Protein AF-0000000078978760 (afdb_homodimer)

Nearest PDB structures (foldseek):
  3a2k-assembly2_B  TM=8.590E-01  e=2.317E-19  Geobacillus kaustophilus
  1ni5-assembly1_A-2  TM=7.338E-01  e=2.983E-16  Escherichia coli
  5ahw-assembly1_B  TM=5.688E-01  e=5.881E-02  Mycolicibacterium smegmatis MC2 155
  4p2b-assembly1_A  TM=4.557E-01  e=3.732E-01  Toxoplasma gondii
  4yds-assembly1_A  TM=3.926E-01  e=1.482E-01  Sulfolobus acidocaldarius DSM 639

Foldseek 3Di:
DCDPVLVVLVVLCVVVVLDAAQAEEEQEAAQALLSLLVVVSCLVCCVVRVYQYAYEYEQAVPDPCSVVSLVNVCCCACPVRNHHYHYDYDDPPQQPDPVSVVLVVLVVQVVVCVVPPGQEYEYRDALANLVLLLVVCVVVPHDLVNNLPDDQKDWSDWDQVVPVVVDDDDPPCPDNDPGGTYMYGYSRHQPDPVRSNVSCVVVVPDGDDPPVPPPPDVSSSCCNPPVVVCCCVPPNVCVSNVVSVVSVVSVVVVVVLVVVLVVLLVVFWDDDPDPDDDDPPDPPDDPPVQKIKGQLVSLVPDPPSSNLSSVLVRQCSALVHSVWFDPVNSVQLVVCSPPDAQDKGDQGTNQWIWGHHPRIIMIHRDDDPPPPPPPPPPPVVPPVVPPPPPPVPDPPPPPDDDDDDDDDD/DCDPVLVVLVVLCVVVVLDAAQAEEEQEAAQALLSLLVVVSCLVCCVVRVYQYAYEYEQAVPDPCSVVSLVNVCCCACVVRNHHYHYDYDDPPQQVDPVSSVLVVLVVQVVVCVVVPGQEYEYRDALLNLVLLLVVCVVVPHDLVNNLPDDQKDWSDWDDVVPVVVDDDDPPCPDNDPGGTYMYGYSRHQPDPVRSNVSCVVVVPDGDDPPVPPPPPVSSCCCNPPVVVCCCVPPNVCVSNVVSVVSVVSVVVVVVLVVVLVVLLVVFWDPDPDPDDDDPPDDDDDPPQQKIKGQLVSLVPDPPSSNLSSVLVRQCSALVHSVWFDPVNSVQLVVCSPPDAQDKGDQGTNQWIWGHHPRIIMIHHDDPPPPPPPPPPVPVVVVVVPVPPPPVPDDPPDPPPPDPDDDDD

Organism: NCBI:txid3068

Solvent-accessible surface area (backbone atoms only — not comparable to full-atom values): 46308 Å² total; per-residue (Å²): 134,87,50,73,64,54,54,52,48,51,51,50,36,66,75,64,61,76,62,67,70,58,36,30,38,31,35,42,37,76,29,30,60,43,20,45,35,47,53,51,53,49,58,71,43,24,82,79,42,50,48,45,65,33,37,36,30,74,35,68,58,84,46,91,61,35,61,59,45,53,50,49,43,45,45,49,31,42,71,71,63,67,28,58,64,47,77,46,70,47,59,89,80,70,53,82,42,73,66,47,40,50,53,49,47,54,51,49,52,46,51,52,26,63,74,71,66,32,46,32,37,35,40,38,47,25,11,44,54,36,42,50,49,22,50,52,29,45,49,71,41,37,43,70,79,56,33,66,42,79,64,58,61,44,80,67,48,73,51,50,71,84,50,71,82,75,58,73,82,82,82,70,76,62,62,95,56,64,73,44,61,33,34,36,34,32,82,36,38,80,35,41,60,69,55,35,47,49,51,31,59,75,68,65,54,85,58,49,77,70,72,74,56,72,66,84,45,64,59,56,42,44,40,63,70,47,49,49,54,49,43,27,76,65,66,23,81,58,37,40,56,29,45,38,53,28,48,55,54,45,44,36,42,49,52,51,50,50,53,52,36,54,56,49,37,67,70,28,46,50,84,63,83,68,81,68,91,78,86,74,62,86,62,82,77,76,81,62,86,37,57,32,35,31,35,36,78,58,46,68,69,42,56,67,40,54,37,47,50,36,49,42,53,40,45,19,61,18,56,79,42,56,94,49,69,43,71,66,39,42,52,47,52,58,63,46,72,81,47,60,80,71,38,64,45,70,80,29,62,93,60,21,38,37,32,28,51,90,64,22,42,35,32,32,49,74,72,77,73,78,70,69,80,64,79,60,71,66,64,64,59,59,63,62,62,68,77,62,66,85,66,81,79,64,89,66,80,65,89,76,82,83,66,94,69,85,80,88,128,135,88,48,73,62,55,54,50,47,51,50,50,36,66,74,63,61,76,62,66,70,59,35,31,38,31,36,43,37,77,28,31,60,43,20,43,35,45,53,52,52,49,59,72,43,23,80,80,41,50,49,45,65,32,37,36,32,76,35,68,58,82,47,92,61,36,61,58,45,52,50,50,42,43,43,50,32,42,70,72,63,69,27,59,65,47,78,44,69,48,59,88,79,70,54,83,41,73,66,46,39,49,54,50,47,53,49,50,52,47,50,52,27,63,76,69,65,32,45,32,37,37,41,39,48,24,10,42,52,35,43,49,49,22,49,54,29,47,50,71,41,38,44,70,78,57,33,67,42,79,63,58,61,44,80,68,47,73,50,52,72,84,50,68,81,76,58,73,81,82,83,69,76,64,62,95,56,63,73,44,61,33,34,36,34,30,82,37,37,81,35,40,60,67,56,34,47,50,50,30,59,75,67,66,54,85,59,49,78,68,75,76,56,62,66,84,46,62,58,58,34,44,39,64,71,48,50,48,54,50,44,26,74,65,67,22,82,60,37,42,57,30,46,40,53,27,48,56,52,45,44,36,43,49,52,52,50,50,53,52,37,53,57,50,37,67,70,29,48,48,87,63,84,68,81,77,93,76,89,74,63,84,63,82,72,78,80,61,90,36,59,33,36,31,35,37,76,56,46,68,70,42,56,70,40,54,39,48,51,36,50,42,53,41,45,18,62,18,57,80,42,56,94,50,67,42,73,67,40,44,52,46,55,58,64,45,71,80,47,59,82,71,37,65,45,71,80,28,63,92,58,22,38,38,32,27,51,92,64,21,42,36,32,31,48,76,72,76,73,78,70,72,82,63,82,62,66,68,67,63,58,61,64,59,62,69,76,62,64,85,69,81,82,66,91,69,80,79,74,80,71,82,70,77,78,70,84,83,126

Secondary structure (DSSP, 8-state):
---HHHHHHHHHHHHHT-S-TT-EEEEE--SSHHHHHHHHHHHHHHHHHT-EEEEEEEE---STTHHHHHHHHHIIIIIIS---EEEEEPPTTS--SHHHHHHHHHHHHHHHHHHHT-SEEE----HHHHHHHHHHHHHHT--HHHH--S-SEEEEEEE-TT-GGG--S------S---EEEEEE-GGGGS-HHHHHHHHHHTT-------S---S-HHHHHIIIIIHHHHHHHT-TTHHHHHHHHHHHHHHHHHHHHHHHHHHHHHHEE------SS--SSS--S--TT-EEEEHHHHHHS-HHHHHHHHHHHHHHHSS-GGG--HHHHHHHHHTTTSPTT-BPPPPGGG-EEEEETTEEEEE----------S-HHHHHHHTTGGG---------------------/---HHHHHHHHHHHHHT-S-TT-EEEEE--SSHHHHHHHHHHHHHHHHHT-EEEEEEEE---STTHHHHHHHHHIIIIIIS---EEEEEPPTTS--SHHHHHHHHHHHHHHHHHHHT-SEEE----HHHHHHHHHHHHHHT--HHHH--S-SEEEEEEE-TT-GGG--S------S---EEEEEE-GGGGS-HHHHHHHHHHTT-------S-S-S-HHHHHIIIIIHHHHHHHT-TTHHHHHHHHHHHHHHHHHHHHHHHHHHHHHHEE------SS--SSS-SS--TT-EEEEHHHHHHS-HHHHHHHHHHHHHHHSS-GGG--HHHHHHHHTTTTSPTT-BPPPPGGG-EEEEETTEEEEE----------S-TTTHHHHTTGGG---------------------

pLDDT: mean 76.77, std 24.23, range [17.23, 98.06]

Structure (mmCIF, N/CA/C/O backbone):
data_AF-0000000078978760-model_v1
#
loop_
_entity.id
_entity.type
_entity.pdbx_description
1 polymer 'tRNA(Ile)-lysidine synthetase'
#
loop_
_atom_site.group_PDB
_atom_site.id
_atom_site.type_symbol
_atom_site.label_atom_id
_atom_site.label_alt_id
_atom_site.label_comp_id
_atom_site.label_asym_id
_atom_site.label_entity_id
_atom_site.label_seq_id
_atom_site.pdbx_PDB_ins_code
_atom_site.Cartn_x
_atom_site.Cartn_y
_atom_site.Cartn_z
_atom_site.occupancy
_atom_site.B_iso_or_equiv
_atom_site.auth_seq_id
_atom_site.auth_comp_id
_atom_site.auth_asym_id
_atom_site.auth_atom_id
_atom_site.pdbx_PDB_model_num
ATOM 1 N N . LEU A 1 1 ? 24.781 -21.438 -21.797 1 73.5 1 LEU A N 1
ATOM 2 C CA . LEU A 1 1 ? 25.156 -20.078 -21.391 1 73.5 1 LEU A CA 1
ATOM 3 C C . LEU A 1 1 ? 24.469 -19.703 -20.078 1 73.5 1 LEU A C 1
ATOM 5 O O . LEU A 1 1 ? 23.266 -19.891 -19.922 1 73.5 1 LEU A O 1
ATOM 9 N N . TRP A 1 2 ? 25.234 -19.531 -19.172 1 83.44 2 TRP A N 1
ATOM 10 C CA . TRP A 1 2 ? 24.766 -19.156 -17.844 1 83.44 2 TRP A CA 1
ATOM 11 C C . TRP A 1 2 ? 24.688 -17.625 -17.703 1 83.44 2 TRP A C 1
ATOM 13 O O . TRP A 1 2 ? 25.719 -16.953 -17.688 1 83.44 2 TRP A O 1
ATOM 23 N N . THR A 1 3 ? 23.453 -17.188 -17.797 1 88.56 3 THR A N 1
ATOM 24 C CA . THR A 1 3 ? 23.219 -15.75 -17.812 1 88.56 3 THR A CA 1
ATOM 25 C C . THR A 1 3 ? 22.969 -15.227 -16.391 1 88.56 3 THR A C 1
ATOM 27 O O . THR A 1 3 ? 22.891 -16.016 -15.453 1 88.56 3 THR A O 1
ATOM 30 N N . SER A 1 4 ? 22.906 -13.898 -16.281 1 90.56 4 SER A N 1
ATOM 31 C CA . SER A 1 4 ? 22.609 -13.258 -15.008 1 90.56 4 SER A CA 1
ATOM 32 C C . SER A 1 4 ? 21.25 -13.672 -14.469 1 90.56 4 SER A C 1
ATOM 34 O O . SER A 1 4 ? 21.047 -13.758 -13.258 1 90.56 4 SER A O 1
ATOM 36 N N . LEU A 1 5 ? 20.375 -13.938 -15.406 1 92.88 5 LEU A N 1
ATOM 37 C CA . LEU A 1 5 ? 19.047 -14.359 -14.984 1 92.88 5 LEU A CA 1
ATOM 38 C C . LEU A 1 5 ? 19.094 -15.727 -14.32 1 92.88 5 LEU A C 1
ATOM 40 O O . LEU A 1 5 ? 18.406 -15.961 -13.32 1 92.88 5 LEU A O 1
ATOM 44 N N . HIS A 1 6 ? 19.906 -16.656 -14.797 1 94.06 6 HIS A N 1
ATOM 45 C CA . HIS A 1 6 ? 20.062 -17.969 -14.188 1 94.06 6 HIS A CA 1
ATOM 46 C C . HIS A 1 6 ? 20.547 -17.859 -12.742 1 94.06 6 HIS A C 1
ATOM 48 O O . HIS A 1 6 ? 20 -18.516 -11.852 1 94.06 6 HIS A O 1
ATOM 54 N N . VAL A 1 7 ? 21.453 -16.969 -12.586 1 91.75 7 VAL A N 1
ATOM 55 C CA . VAL A 1 7 ? 22.062 -16.797 -11.273 1 91.75 7 VAL A CA 1
ATOM 56 C C . VAL A 1 7 ? 21.031 -16.234 -10.289 1 91.75 7 VAL A C 1
ATOM 58 O O . VAL A 1 7 ? 20.844 -16.781 -9.195 1 91.75 7 VAL A O 1
ATOM 61 N N . LYS A 1 8 ? 20.406 -15.242 -10.734 1 91.44 8 LYS A N 1
ATOM 62 C CA . LYS A 1 8 ? 19.422 -14.594 -9.875 1 91.44 8 LYS A CA 1
ATOM 63 C C . LYS A 1 8 ? 18.25 -15.523 -9.586 1 91.44 8 LYS A C 1
ATOM 65 O O . LYS A 1 8 ? 17.734 -15.562 -8.461 1 91.44 8 LYS A O 1
ATOM 70 N N . LEU A 1 9 ? 17.797 -16.219 -10.602 1 93.56 9 LEU A N 1
ATOM 71 C CA . LEU A 1 9 ? 16.703 -17.156 -10.414 1 93.56 9 LEU A CA 1
ATOM 72 C C . LEU A 1 9 ? 17.094 -18.281 -9.453 1 93.56 9 LEU A C 1
ATOM 74 O O . LEU A 1 9 ? 16.297 -18.656 -8.594 1 93.56 9 LEU A O 1
ATOM 78 N N . GLN A 1 10 ? 18.25 -18.781 -9.602 1 91.44 10 GLN A N 1
ATOM 79 C CA . GLN A 1 10 ? 18.766 -19.812 -8.711 1 91.44 10 GLN A CA 1
ATOM 80 C C . GLN A 1 10 ? 18.797 -19.328 -7.262 1 91.44 10 GLN A C 1
ATOM 82 O O . GLN A 1 10 ? 18.391 -20.047 -6.352 1 91.44 10 GLN A O 1
ATOM 87 N N . GLN A 1 11 ? 19.266 -18.141 -7.082 1 86.56 11 GLN A N 1
ATOM 88 C CA . GLN A 1 11 ? 19.328 -17.547 -5.75 1 86.56 11 GLN A CA 1
ATOM 89 C C . GLN A 1 11 ? 17.938 -17.359 -5.164 1 86.56 11 GLN A C 1
ATOM 91 O O . GLN A 1 11 ? 17.703 -17.656 -3.99 1 86.56 11 GLN A O 1
ATOM 96 N N . SER A 1 12 ? 17.094 -16.859 -5.996 1 86.88 12 SER A N 1
ATOM 97 C CA . SER A 1 12 ? 15.719 -16.625 -5.559 1 86.88 12 SER A CA 1
ATOM 98 C C . SER A 1 12 ? 15.031 -17.922 -5.16 1 86.88 12 SER A C 1
ATOM 100 O O . SER A 1 12 ? 14.352 -17.984 -4.133 1 86.88 12 SER A O 1
ATOM 102 N N . LEU A 1 13 ? 15.211 -19 -5.941 1 88.62 13 LEU A N 1
ATOM 103 C CA . LEU A 1 13 ? 14.594 -20.281 -5.672 1 88.62 13 LEU A CA 1
ATOM 104 C C . LEU A 1 13 ? 15.156 -20.906 -4.398 1 88.62 13 LEU A C 1
ATOM 106 O O . LEU A 1 13 ? 14.422 -21.516 -3.617 1 88.62 13 LEU A O 1
ATOM 110 N N . THR A 1 14 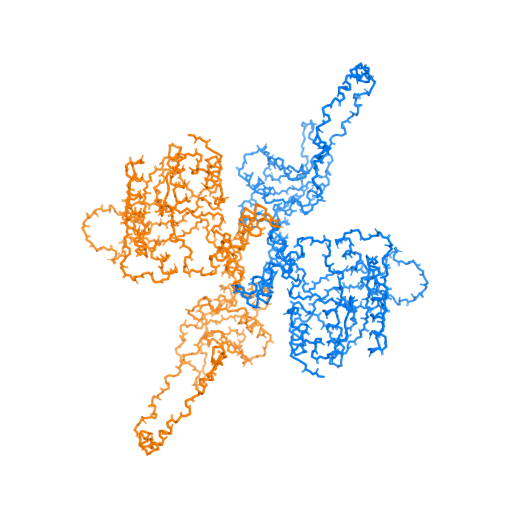? 16.406 -20.703 -4.188 1 83 14 THR A N 1
ATOM 111 C CA . THR A 1 14 ? 17.078 -21.266 -3.018 1 83 14 THR A CA 1
ATOM 112 C C . THR A 1 14 ? 16.625 -20.547 -1.746 1 83 14 THR A C 1
ATOM 114 O O . THR A 1 14 ? 16.375 -21.203 -0.726 1 83 14 THR A O 1
ATOM 117 N N . SER A 1 15 ? 16.484 -19.281 -1.806 1 75.94 15 SER A N 1
ATOM 118 C CA . SER A 1 15 ? 16.156 -18.484 -0.623 1 75.94 15 SER A CA 1
ATOM 119 C C . SER A 1 15 ? 14.664 -18.578 -0.293 1 75.94 15 SER A C 1
ATOM 121 O O . SER A 1 15 ? 14.281 -18.5 0.874 1 75.94 15 SER A O 1
ATOM 123 N N . SER A 1 16 ? 13.797 -18.703 -1.236 1 76.56 16 SER A N 1
ATOM 124 C CA . SER A 1 16 ? 12.352 -18.625 -1.013 1 76.56 16 SER A CA 1
ATOM 125 C C . SER A 1 16 ? 11.75 -20.016 -0.832 1 76.56 16 SER A C 1
ATOM 127 O O . SER A 1 16 ? 10.617 -20.156 -0.371 1 76.56 16 SER A O 1
ATOM 129 N N . ASN A 1 17 ? 12.391 -21.047 -1.153 1 79.94 17 ASN A N 1
ATOM 130 C CA . ASN A 1 17 ? 11.867 -22.406 -1.136 1 79.94 17 ASN A CA 1
ATOM 131 C C . ASN A 1 17 ? 10.578 -22.531 -1.949 1 79.94 17 ASN A C 1
ATOM 133 O O . ASN A 1 17 ? 9.641 -23.203 -1.537 1 79.94 17 ASN A O 1
ATOM 137 N N . LEU A 1 18 ? 10.508 -21.812 -2.998 1 86.06 18 LEU A N 1
ATOM 138 C CA . LEU A 1 18 ? 9.336 -21.797 -3.865 1 86.06 18 LEU A CA 1
ATOM 139 C C . LEU A 1 18 ? 9.188 -23.141 -4.59 1 86.06 18 LEU A C 1
ATOM 141 O O . LEU A 1 18 ? 8.07 -23.625 -4.773 1 86.06 18 LEU A O 1
ATOM 145 N N . LEU A 1 19 ? 10.312 -23.672 -5.078 1 90.94 19 LEU A N 1
ATOM 146 C CA . LEU A 1 19 ? 10.375 -24.984 -5.734 1 90.94 19 LEU A CA 1
ATOM 147 C C . LEU A 1 19 ? 11.375 -25.891 -5.039 1 90.94 19 LEU A C 1
ATOM 149 O O . LEU A 1 19 ? 12.555 -25.547 -4.914 1 90.94 19 LEU A O 1
ATOM 153 N N . GLY A 1 20 ? 10.883 -26.984 -4.645 1 88.69 20 GLY A N 1
ATOM 154 C CA . GLY A 1 20 ? 11.75 -27.953 -3.992 1 88.69 20 GLY A CA 1
ATOM 155 C C . GLY A 1 20 ? 12.523 -28.812 -4.973 1 88.69 20 GLY A C 1
ATOM 156 O O . GLY A 1 20 ? 12.25 -28.797 -6.172 1 88.69 20 GLY A O 1
ATOM 157 N N . ALA A 1 21 ? 13.484 -29.594 -4.418 1 89.44 21 ALA A N 1
ATOM 158 C CA . ALA A 1 21 ? 14.25 -30.531 -5.23 1 89.44 21 ALA A CA 1
ATOM 159 C C . ALA A 1 21 ? 13.391 -31.719 -5.664 1 89.44 21 ALA A C 1
ATOM 161 O O . ALA A 1 21 ? 12.523 -32.156 -4.918 1 89.44 21 ALA A O 1
ATOM 162 N N . ALA A 1 22 ? 13.609 -32.188 -6.801 1 87.44 22 ALA A N 1
ATOM 163 C CA . ALA A 1 22 ? 13.016 -33.406 -7.355 1 87.44 22 ALA A CA 1
ATOM 164 C C . ALA A 1 22 ? 11.5 -33.312 -7.414 1 87.44 22 ALA A C 1
ATOM 166 O O . ALA A 1 22 ? 10.789 -34.312 -7.316 1 87.44 22 ALA A O 1
ATOM 167 N N . GLU A 1 23 ? 11.031 -32.094 -7.488 1 92.06 23 GLU A N 1
ATOM 168 C CA . GLU A 1 23 ? 9.586 -31.906 -7.625 1 92.06 23 GLU A CA 1
ATOM 169 C C . GLU A 1 23 ? 9.141 -32.062 -9.07 1 92.06 23 GLU A C 1
ATOM 171 O O . GLU A 1 23 ? 9.945 -31.938 -10 1 92.06 23 GLU A O 1
ATOM 176 N N . SER A 1 24 ? 7.906 -32.469 -9.211 1 95.56 24 SER A N 1
ATOM 177 C CA . SER A 1 24 ? 7.285 -32.469 -10.531 1 95.56 24 SER A CA 1
ATOM 178 C C . SER A 1 24 ? 6.648 -31.141 -10.852 1 95.56 24 SER A C 1
ATOM 180 O O . SER A 1 24 ? 5.648 -30.75 -10.242 1 95.56 24 SER A O 1
ATOM 182 N N . VAL A 1 25 ? 7.203 -30.516 -11.852 1 97.25 25 VAL A N 1
ATOM 183 C CA . VAL A 1 25 ? 6.852 -29.125 -12.117 1 97.25 25 VAL A CA 1
ATOM 184 C C . VAL A 1 25 ? 6.164 -29.016 -13.477 1 97.25 25 VAL A C 1
ATOM 186 O O . VAL A 1 25 ? 6.734 -29.406 -14.5 1 97.25 25 VAL A O 1
ATOM 189 N N . LEU A 1 26 ? 4.941 -28.547 -13.445 1 97.69 26 LEU A N 1
ATOM 190 C CA . LEU A 1 26 ? 4.195 -28.266 -14.664 1 97.69 26 LEU A CA 1
ATOM 191 C C . LEU A 1 26 ? 4.328 -26.781 -15.047 1 97.69 26 LEU A C 1
ATOM 193 O O . LEU A 1 26 ? 3.898 -25.906 -14.297 1 97.69 26 LEU A O 1
ATOM 197 N N . VAL A 1 27 ? 4.902 -26.516 -16.203 1 98.06 27 VAL A N 1
ATOM 198 C CA . VAL A 1 27 ? 5.168 -25.141 -16.625 1 98.06 27 VAL A CA 1
ATOM 199 C C . VAL A 1 27 ? 4.066 -24.672 -17.578 1 98.06 27 VAL A C 1
ATOM 201 O O . VAL A 1 27 ? 3.838 -25.281 -18.625 1 98.06 27 VAL A O 1
ATOM 204 N N . ALA A 1 28 ? 3.387 -23.609 -17.172 1 97.31 28 ALA A N 1
ATOM 205 C CA . ALA A 1 28 ? 2.408 -23 -18.078 1 97.31 28 ALA A CA 1
ATOM 206 C C . ALA A 1 28 ? 3.092 -22.109 -19.109 1 97.31 28 ALA A C 1
ATOM 208 O O . ALA A 1 28 ? 3.73 -21.109 -18.75 1 97.31 28 ALA A O 1
ATOM 209 N N . VAL A 1 29 ? 2.896 -22.484 -20.359 1 95.75 29 VAL A N 1
ATOM 210 C CA . VAL A 1 29 ? 3.582 -21.766 -21.438 1 95.75 29 VAL A CA 1
ATOM 211 C C . VAL A 1 29 ? 2.559 -21.203 -22.422 1 95.75 29 VAL A C 1
ATOM 213 O O . VAL A 1 29 ? 1.833 -21.953 -23.062 1 95.75 29 VAL A O 1
ATOM 216 N N . SER A 1 30 ? 2.521 -19.922 -22.484 1 90.94 30 SER A N 1
ATOM 217 C CA . SER A 1 30 ? 1.637 -19.281 -23.438 1 90.94 30 SER A CA 1
ATOM 218 C C . SER A 1 30 ? 2.291 -19.188 -24.812 1 90.94 30 SER A C 1
ATOM 220 O O . SER A 1 30 ? 1.606 -19 -25.828 1 90.94 30 SER A O 1
ATOM 222 N N . GLY A 1 31 ? 3.584 -19.297 -24.859 1 90.62 31 GLY A N 1
ATOM 223 C CA . GLY A 1 31 ? 4.332 -19.109 -26.094 1 90.62 31 GLY A CA 1
ATOM 224 C C . GLY A 1 31 ? 4.977 -17.734 -26.188 1 90.62 31 GLY A C 1
ATOM 225 O O . GLY A 1 31 ? 5.824 -17.5 -27.047 1 90.62 31 GLY A O 1
ATOM 226 N N . GLY A 1 32 ? 4.633 -16.875 -25.297 1 91.5 32 GLY A N 1
ATOM 227 C CA . GLY A 1 32 ? 5.188 -15.539 -25.281 1 91.5 32 GLY A CA 1
ATOM 228 C C . GLY A 1 32 ? 6.566 -15.469 -24.656 1 91.5 32 GLY A C 1
ATOM 229 O O . GLY A 1 32 ? 7.098 -16.469 -24.188 1 91.5 32 GLY A O 1
ATOM 230 N N . GLN A 1 33 ? 7.109 -14.312 -24.641 1 93 33 GLN A N 1
ATOM 231 C CA . GLN A 1 33 ? 8.477 -14.031 -24.219 1 93 33 GLN A CA 1
ATOM 232 C C . GLN A 1 33 ? 8.727 -14.516 -22.781 1 93 33 GLN A C 1
ATOM 234 O O . GLN A 1 33 ? 9.664 -15.273 -22.531 1 93 33 GLN A O 1
ATOM 239 N N . ASP A 1 34 ? 7.855 -14.234 -21.891 1 94.38 34 ASP A N 1
ATOM 240 C CA . ASP A 1 34 ? 8.078 -14.516 -20.469 1 94.38 34 ASP A CA 1
ATOM 241 C C . ASP A 1 34 ? 7.918 -16 -20.172 1 94.38 34 ASP A C 1
ATOM 243 O O . ASP A 1 34 ? 8.695 -16.578 -19.406 1 94.38 34 ASP A O 1
ATOM 247 N N . SER A 1 35 ? 6.926 -16.625 -20.781 1 95.81 35 SER A N 1
ATOM 248 C CA . SER A 1 35 ? 6.715 -18.047 -20.547 1 95.81 35 SER A CA 1
ATOM 249 C C . SER A 1 35 ? 7.84 -18.891 -21.141 1 95.81 35 SER A C 1
ATOM 251 O O . SER A 1 35 ? 8.266 -19.875 -20.562 1 95.81 35 SER A O 1
ATOM 253 N N . VAL A 1 36 ? 8.32 -18.469 -22.266 1 95.38 36 VAL A N 1
ATOM 254 C CA . VAL A 1 36 ? 9.422 -19.156 -22.922 1 95.38 36 VAL A CA 1
ATOM 255 C C . VAL A 1 36 ? 10.695 -18.984 -22.094 1 95.38 36 VAL A C 1
ATOM 257 O O . VAL A 1 36 ? 11.477 -19.922 -21.938 1 95.38 36 VAL A O 1
ATOM 260 N N . CYS A 1 37 ? 10.883 -17.766 -21.641 1 96.06 37 CYS A N 1
ATOM 261 C CA . CYS A 1 37 ? 12.016 -17.5 -20.75 1 96.06 37 CYS A CA 1
ATOM 262 C C . CYS A 1 37 ? 11.992 -18.438 -19.547 1 96.06 37 CYS A C 1
ATOM 264 O O . CYS A 1 37 ? 13.008 -19.062 -19.219 1 96.06 37 CYS A O 1
ATOM 266 N N . LEU A 1 38 ? 10.883 -18.516 -18.953 1 96.88 38 LEU A N 1
ATOM 267 C CA . LEU A 1 38 ? 10.734 -19.359 -17.766 1 96.88 38 LEU A CA 1
ATOM 268 C C . LEU A 1 38 ? 11.039 -20.812 -18.094 1 96.88 38 LEU A C 1
ATOM 270 O O . LEU A 1 38 ? 11.781 -21.484 -17.375 1 96.88 38 LEU A O 1
ATOM 274 N N . LEU A 1 39 ? 10.445 -21.312 -19.156 1 96.88 39 LEU A N 1
ATOM 275 C CA . LEU A 1 39 ? 10.617 -22.703 -19.547 1 96.88 39 LEU A CA 1
ATOM 276 C C . LEU A 1 39 ? 12.086 -23.047 -19.75 1 96.88 39 LEU A C 1
ATOM 278 O O . LEU A 1 39 ? 12.586 -24.016 -19.188 1 96.88 39 LEU A O 1
ATOM 282 N N . HIS A 1 40 ? 12.781 -22.219 -20.453 1 96.38 40 HIS A N 1
ATOM 283 C CA . HIS A 1 40 ? 14.188 -22.484 -20.734 1 96.38 40 HIS A CA 1
ATOM 284 C C . HIS A 1 40 ? 15.039 -22.375 -19.484 1 96.38 40 HIS A C 1
ATOM 286 O O . HIS A 1 40 ? 15.953 -23.188 -19.281 1 96.38 40 HIS A O 1
ATOM 292 N N . ALA A 1 41 ? 14.758 -21.375 -18.734 1 96.44 41 ALA A N 1
ATOM 293 C CA . ALA A 1 41 ? 15.508 -21.219 -17.5 1 96.44 41 ALA A CA 1
ATOM 294 C C . ALA A 1 41 ? 15.367 -22.438 -16.594 1 96.44 41 ALA A C 1
ATOM 296 O O . ALA A 1 41 ? 16.344 -22.891 -16 1 96.44 41 ALA A O 1
ATOM 297 N N . LEU A 1 42 ? 14.156 -22.984 -16.516 1 96.38 42 LEU A N 1
ATOM 298 C CA . LEU A 1 42 ? 13.914 -24.141 -15.672 1 96.38 42 LEU A CA 1
ATOM 299 C C . LEU A 1 42 ? 14.602 -25.391 -16.234 1 96.38 42 LEU A C 1
ATOM 301 O O . LEU A 1 42 ? 15.125 -26.219 -15.484 1 96.38 42 LEU A O 1
ATOM 305 N N . VAL A 1 43 ? 14.555 -25.5 -17.5 1 96.19 43 VAL A N 1
ATOM 306 C CA . VAL A 1 43 ? 15.219 -26.625 -18.141 1 96.19 43 VAL A CA 1
ATOM 307 C C . VAL A 1 43 ? 16.719 -26.578 -17.859 1 96.19 43 VAL A C 1
ATOM 309 O O . VAL A 1 43 ? 17.344 -27.609 -17.578 1 96.19 43 VAL A O 1
ATOM 312 N N . ASP A 1 44 ? 17.266 -25.375 -17.969 1 95.19 44 ASP A N 1
ATOM 313 C CA . ASP A 1 44 ? 18.688 -25.188 -17.719 1 95.19 44 ASP A CA 1
ATOM 314 C C . ASP A 1 44 ? 19.047 -25.531 -16.266 1 95.19 44 ASP A C 1
ATOM 316 O O . ASP A 1 44 ? 20.156 -25.984 -15.984 1 95.19 44 ASP A O 1
ATOM 320 N N . LEU A 1 45 ? 18.125 -25.328 -15.422 1 94.75 45 LEU A N 1
ATOM 321 C CA . LEU A 1 45 ? 18.391 -25.531 -14 1 94.75 45 LEU A CA 1
ATOM 322 C C . LEU A 1 45 ? 18 -26.953 -13.578 1 94.75 45 LEU A C 1
ATOM 324 O O . LEU A 1 45 ? 18.297 -27.375 -12.469 1 94.75 45 LEU A O 1
ATOM 328 N N . ARG A 1 46 ? 17.344 -27.703 -14.383 1 94.5 46 ARG A N 1
ATOM 329 C CA . ARG A 1 46 ? 16.812 -29.031 -14.117 1 94.5 46 ARG A CA 1
ATOM 330 C C . ARG A 1 46 ? 17.906 -29.953 -13.594 1 94.5 46 ARG A C 1
ATOM 332 O O . ARG A 1 46 ? 17.703 -30.703 -12.633 1 94.5 46 ARG A O 1
ATOM 339 N N . PRO A 1 47 ? 19.141 -29.875 -14.125 1 93.06 47 PRO A N 1
ATOM 340 C CA . PRO A 1 47 ? 20.188 -30.781 -13.641 1 93.06 47 PRO A CA 1
ATOM 341 C C . PRO A 1 47 ? 20.594 -30.5 -12.195 1 93.06 47 PRO A C 1
ATOM 343 O O . PRO A 1 47 ? 21.031 -31.406 -11.484 1 93.06 47 PRO A O 1
ATOM 346 N N . ILE A 1 48 ? 20.422 -29.328 -11.789 1 92.12 48 ILE A N 1
ATOM 347 C CA . ILE A 1 48 ? 20.797 -28.922 -10.445 1 92.12 48 ILE A CA 1
ATOM 348 C C . ILE A 1 48 ? 19.719 -29.328 -9.453 1 92.12 48 ILE A C 1
ATOM 350 O O . ILE A 1 48 ? 20.016 -29.859 -8.375 1 92.12 48 ILE A O 1
ATOM 354 N N . TRP A 1 49 ? 18.5 -29.281 -9.859 1 94.12 49 TRP A N 1
ATOM 355 C CA . TRP A 1 49 ? 17.406 -29.438 -8.922 1 94.12 49 TRP A CA 1
ATOM 356 C C . TRP A 1 49 ? 16.734 -30.797 -9.078 1 94.12 49 TRP A C 1
ATOM 358 O O . TRP A 1 49 ? 15.992 -31.234 -8.203 1 94.12 49 TRP A O 1
ATOM 368 N N . GLY A 1 50 ? 16.906 -31.453 -10.195 1 94.69 50 GLY A N 1
ATOM 369 C CA . GLY A 1 50 ? 16.344 -32.781 -10.43 1 94.69 50 GLY A CA 1
ATOM 370 C C . GLY A 1 50 ? 14.852 -32.75 -10.68 1 94.69 50 GLY A C 1
ATOM 371 O O . GLY A 1 50 ? 14.141 -33.656 -10.273 1 94.69 50 GLY A O 1
ATOM 372 N N . TRP A 1 51 ? 14.383 -31.812 -11.391 1 95.69 51 TRP A N 1
ATOM 373 C CA . TRP A 1 51 ? 12.945 -31.656 -11.586 1 95.69 51 TRP A CA 1
ATOM 374 C C . TRP A 1 51 ? 12.453 -32.562 -12.711 1 95.69 51 TRP A C 1
ATOM 376 O O . TRP A 1 51 ? 13.18 -32.844 -13.672 1 95.69 51 TRP A O 1
ATOM 386 N N . ARG A 1 52 ? 11.25 -33.062 -12.508 1 96.44 52 ARG A N 1
ATOM 387 C CA . ARG A 1 52 ? 10.461 -33.562 -13.641 1 96.44 52 ARG A CA 1
ATOM 388 C C . ARG A 1 52 ? 9.609 -32.438 -14.234 1 96.44 52 ARG A C 1
ATOM 390 O O . ARG A 1 52 ? 8.711 -31.906 -13.57 1 96.44 52 ARG A O 1
ATOM 397 N N . LEU A 1 53 ? 9.914 -32.125 -15.461 1 97.44 53 LEU A N 1
ATOM 398 C CA . LEU A 1 53 ? 9.258 -30.953 -16.047 1 97.44 53 LEU A CA 1
ATOM 399 C C . LEU A 1 53 ? 8.211 -31.391 -17.078 1 97.44 53 LEU A C 1
ATOM 401 O O . LEU A 1 53 ? 8.398 -32.375 -17.781 1 97.44 53 LEU A O 1
ATOM 405 N N . GLY A 1 54 ? 7.102 -30.703 -17.109 1 97.62 54 GLY A N 1
ATOM 406 C CA . GLY A 1 54 ? 6.082 -30.781 -18.141 1 97.62 54 GLY A CA 1
ATOM 407 C C . GLY A 1 54 ? 5.566 -29.406 -18.562 1 97.62 54 GLY A C 1
ATOM 408 O O . GLY A 1 54 ? 5.848 -28.406 -17.906 1 97.62 54 GLY A O 1
ATOM 409 N N . VAL A 1 55 ? 4.902 -29.375 -19.75 1 98 55 VAL A N 1
ATOM 410 C CA . VAL A 1 55 ? 4.414 -28.109 -20.281 1 98 55 VAL A CA 1
ATOM 411 C C . VAL A 1 55 ? 2.898 -28.188 -20.469 1 98 55 VAL A C 1
ATOM 413 O O . VAL A 1 55 ? 2.371 -29.203 -20.922 1 98 55 VAL A O 1
ATOM 416 N N . VAL A 1 56 ? 2.205 -27.172 -20.047 1 97.25 56 VAL A N 1
ATOM 417 C CA . VAL A 1 56 ? 0.779 -27.047 -20.328 1 97.25 56 VAL A CA 1
ATOM 418 C C . VAL A 1 56 ? 0.511 -25.75 -21.078 1 97.25 56 VAL A C 1
ATOM 420 O O . VAL A 1 56 ? 1.112 -24.719 -20.781 1 97.25 56 VAL A O 1
ATOM 423 N N . HIS A 1 57 ? -0.253 -25.859 -22.109 1 95.5 57 HIS A N 1
ATOM 424 C CA . HIS A 1 57 ? -0.639 -24.719 -22.938 1 95.5 57 HIS A CA 1
ATOM 425 C C . HIS A 1 57 ? -2.154 -24.625 -23.078 1 95.5 57 HIS A C 1
ATOM 427 O O . HIS A 1 57 ? -2.812 -25.609 -23.391 1 95.5 57 HIS A O 1
ATOM 433 N N . CYS A 1 58 ? -2.678 -23.359 -22.781 1 91.44 58 CYS A N 1
ATOM 434 C CA . CYS A 1 58 ? -4.109 -23.109 -22.906 1 91.44 58 CYS A CA 1
ATOM 435 C C . CYS A 1 58 ? -4.406 -22.266 -24.141 1 91.44 58 CYS A C 1
ATOM 437 O O . CYS A 1 58 ? -3.953 -21.125 -24.234 1 91.44 58 CYS A O 1
ATOM 439 N N . ASP A 1 59 ? -5.125 -22.812 -25 1 86.56 59 ASP A N 1
ATOM 440 C CA . ASP A 1 59 ? -5.566 -22.109 -26.203 1 86.56 59 ASP A CA 1
ATOM 441 C C . ASP A 1 59 ? -6.977 -21.547 -26.016 1 86.56 59 ASP A C 1
ATOM 443 O O . ASP A 1 59 ? -7.961 -22.281 -26.156 1 86.56 59 ASP A O 1
ATOM 447 N N . HIS A 1 60 ? -7.07 -20.297 -25.828 1 76.31 60 HIS A N 1
ATOM 448 C CA . HIS A 1 60 ? -8.352 -19.672 -25.531 1 76.31 60 HIS A CA 1
ATOM 449 C C . HIS A 1 60 ? -9.188 -19.5 -26.797 1 76.31 60 HIS A C 1
ATOM 451 O O . HIS A 1 60 ? -10.383 -19.219 -26.719 1 76.31 60 HIS A O 1
ATOM 457 N N . GLY A 1 61 ? -8.633 -19.766 -27.906 1 65.25 61 GLY A N 1
ATOM 458 C CA . GLY A 1 61 ? -9.352 -19.688 -29.172 1 65.25 61 GLY A CA 1
ATOM 459 C C . GLY A 1 61 ? -9.719 -18.266 -29.562 1 65.25 61 GLY A C 1
ATOM 460 O O . GLY A 1 61 ? -10.625 -18.062 -30.375 1 65.25 61 GLY A O 1
ATOM 461 N N . TRP A 1 62 ? -9.234 -17.297 -28.797 1 59.12 62 TRP A N 1
ATOM 462 C CA . TRP A 1 62 ? -9.641 -15.922 -29.047 1 59.12 62 TRP A CA 1
ATOM 463 C C . TRP A 1 62 ? -9.125 -15.438 -30.406 1 59.12 62 TRP A C 1
ATOM 465 O O . TRP A 1 62 ? -9.766 -14.625 -31.062 1 59.12 62 TRP A O 1
ATOM 475 N N . ARG A 1 63 ? -8 -16.062 -30.812 1 60.97 63 ARG A N 1
ATOM 476 C CA . ARG A 1 63 ? -7.352 -15.539 -32 1 60.97 63 ARG A CA 1
ATOM 477 C C . ARG A 1 63 ? -7.387 -16.578 -33.125 1 60.97 63 ARG A C 1
ATOM 479 O O . ARG A 1 63 ? -7.48 -17.781 -32.875 1 60.97 63 ARG A O 1
ATOM 486 N N . VAL A 1 64 ? -7.398 -15.969 -34.281 1 60.59 64 VAL A N 1
ATOM 487 C CA . VAL A 1 64 ? -7.348 -16.797 -35.5 1 60.59 64 VAL A CA 1
ATOM 488 C C . VAL A 1 64 ? -6.035 -17.578 -35.531 1 60.59 64 VAL A C 1
ATOM 490 O O . VAL A 1 64 ? -5.996 -18.703 -36 1 60.59 64 VAL A O 1
ATOM 493 N N . ASP A 1 65 ? -5.035 -16.969 -34.906 1 64.94 65 ASP A N 1
ATOM 494 C CA . ASP A 1 65 ? -3.721 -17.594 -35 1 64.94 65 ASP A CA 1
ATOM 495 C C . ASP A 1 65 ? -3.451 -18.469 -33.781 1 64.94 65 ASP A C 1
ATOM 497 O O . ASP A 1 65 ? -2.301 -18.812 -33.469 1 64.94 65 ASP A O 1
ATOM 501 N N . SER A 1 66 ? -4.477 -18.797 -33.031 1 74.38 66 SER A N 1
ATOM 502 C CA . SER A 1 66 ? -4.324 -19.562 -31.797 1 74.38 66 SER A CA 1
ATOM 503 C C . SER A 1 66 ? -3.795 -20.953 -32.062 1 74.38 66 SER A C 1
ATOM 505 O O . SER A 1 66 ? -2.982 -21.484 -31.312 1 74.38 66 SER A O 1
ATOM 507 N N . ALA A 1 67 ? -4.098 -21.469 -33.156 1 77.56 67 ALA A N 1
ATOM 508 C CA . ALA A 1 67 ? -3.639 -22.812 -33.5 1 77.56 67 ALA A CA 1
ATOM 509 C C . ALA A 1 67 ? -2.141 -22.828 -33.781 1 77.56 67 ALA A C 1
ATOM 511 O O . ALA A 1 67 ? -1.434 -23.766 -33.406 1 77.56 67 ALA A O 1
ATOM 512 N N . VAL A 1 68 ? -1.734 -21.797 -34.469 1 81.81 68 VAL A N 1
ATOM 513 C CA . VAL A 1 68 ? -0.317 -21.688 -34.781 1 81.81 68 VAL A CA 1
ATOM 514 C C . VAL A 1 68 ? 0.501 -21.562 -33.5 1 81.81 68 VAL A C 1
ATOM 516 O O . VAL A 1 68 ? 1.586 -22.141 -33.406 1 81.81 68 VAL A O 1
ATOM 519 N N . ASN A 1 69 ? 0.012 -20.859 -32.625 1 86.75 69 ASN A N 1
ATOM 520 C CA . ASN A 1 69 ? 0.668 -20.719 -31.328 1 86.75 69 ASN A CA 1
ATOM 521 C C . ASN A 1 69 ? 0.758 -22.047 -30.578 1 86.75 69 ASN A C 1
ATOM 523 O O . ASN A 1 69 ? 1.792 -22.359 -29.984 1 86.75 69 ASN A O 1
ATOM 527 N N . ALA A 1 70 ? -0.296 -22.781 -30.609 1 88.5 70 ALA A N 1
ATOM 528 C CA . ALA A 1 70 ? -0.313 -24.078 -29.953 1 88.5 70 ALA A CA 1
ATOM 529 C C . ALA A 1 70 ? 0.734 -25.016 -30.562 1 88.5 70 ALA A C 1
ATOM 531 O O . ALA A 1 70 ? 1.434 -25.734 -29.844 1 88.5 70 ALA A O 1
ATOM 532 N N . ASP A 1 71 ? 0.793 -24.938 -31.844 1 89.25 71 ASP A N 1
ATOM 533 C CA . ASP A 1 71 ? 1.781 -25.766 -32.531 1 89.25 71 ASP A CA 1
ATOM 534 C C . ASP A 1 71 ? 3.201 -25.328 -32.188 1 89.25 71 ASP A C 1
ATOM 536 O O . ASP A 1 71 ? 4.082 -26.172 -32 1 89.25 71 ASP A O 1
ATOM 540 N N . PHE A 1 72 ? 3.371 -24.094 -32.125 1 90.69 72 PHE A N 1
ATOM 541 C CA . PHE A 1 72 ? 4.672 -23.562 -31.75 1 90.69 72 PHE A CA 1
ATOM 542 C C . PHE A 1 72 ? 5.09 -24.078 -30.375 1 90.69 72 PHE A C 1
ATOM 544 O O . PHE A 1 72 ? 6.219 -24.547 -30.203 1 90.69 72 PHE A O 1
ATOM 551 N N . VAL A 1 73 ? 4.227 -24.078 -29.469 1 93.69 73 VAL A N 1
ATOM 552 C CA . VAL A 1 73 ? 4.527 -24.5 -28.109 1 93.69 73 VAL A CA 1
ATOM 553 C C . VAL A 1 73 ? 4.801 -26 -28.078 1 93.69 73 VAL A C 1
ATOM 555 O O . VAL A 1 73 ? 5.711 -26.469 -27.391 1 93.69 73 VAL A O 1
ATOM 558 N N . ARG A 1 74 ? 4.055 -26.75 -28.797 1 92.81 74 ARG A N 1
ATOM 559 C CA . ARG A 1 74 ? 4.262 -28.188 -28.891 1 92.81 74 ARG A CA 1
ATOM 560 C C . ARG A 1 74 ? 5.648 -28.516 -29.438 1 92.81 74 ARG A C 1
ATOM 562 O O . ARG A 1 74 ? 6.34 -29.391 -28.922 1 92.81 74 ARG A O 1
ATOM 569 N N . GLU A 1 75 ? 5.941 -27.797 -30.453 1 93.31 75 GLU A N 1
ATOM 570 C CA . GLU A 1 75 ? 7.246 -28.016 -31.078 1 93.31 75 GLU A CA 1
ATOM 571 C C . GLU A 1 75 ? 8.375 -27.641 -30.125 1 93.31 75 GLU A C 1
ATOM 573 O O . GLU A 1 75 ? 9.375 -28.359 -30.031 1 93.31 75 GLU A O 1
ATOM 578 N N . LEU A 1 76 ? 8.219 -26.547 -29.516 1 92.75 76 LEU A N 1
ATOM 579 C CA . LEU A 1 76 ? 9.219 -26.078 -28.578 1 92.75 76 LEU A CA 1
ATOM 580 C C . LEU A 1 76 ? 9.422 -27.094 -27.453 1 92.75 76 LEU A C 1
ATOM 582 O O . LEU A 1 76 ? 10.555 -27.469 -27.141 1 92.75 76 LEU A O 1
ATOM 586 N N . ALA A 1 77 ? 8.367 -27.609 -26.891 1 93.88 77 ALA A N 1
ATOM 587 C CA . ALA A 1 77 ? 8.414 -28.5 -25.734 1 93.88 77 ALA A CA 1
ATOM 588 C C . ALA A 1 77 ? 8.875 -29.906 -26.156 1 93.88 77 ALA A C 1
ATOM 590 O O . ALA A 1 77 ? 9.836 -30.438 -25.594 1 93.88 77 ALA A O 1
ATOM 591 N N . ALA A 1 78 ? 8.266 -30.453 -27.125 1 89.56 78 ALA A N 1
ATOM 592 C CA . ALA A 1 78 ? 8.469 -31.859 -27.484 1 89.56 78 ALA A CA 1
ATOM 593 C C . ALA A 1 78 ? 9.727 -32.031 -28.328 1 89.56 78 ALA A C 1
ATOM 595 O O . ALA A 1 78 ? 10.531 -32.938 -28.078 1 89.56 78 ALA A O 1
ATOM 596 N N . GLN A 1 79 ? 9.945 -31.188 -29.25 1 86.31 79 GLN A N 1
ATOM 597 C CA . GLN A 1 79 ? 11.016 -31.406 -30.219 1 86.31 79 GLN A CA 1
ATOM 598 C C . GLN A 1 79 ? 12.328 -30.797 -29.734 1 86.31 79 GLN A C 1
ATOM 600 O O . GLN A 1 79 ? 13.391 -31.406 -29.891 1 86.31 79 GLN A O 1
ATOM 605 N N . HIS A 1 80 ? 12.211 -29.703 -29.172 1 88.44 80 HIS A N 1
ATOM 606 C CA . HIS A 1 80 ? 13.445 -29.016 -28.812 1 88.44 80 HIS A CA 1
ATOM 607 C C . HIS A 1 80 ? 13.898 -29.359 -27.406 1 88.44 80 HIS A C 1
ATOM 609 O O . HIS A 1 80 ? 15.094 -29.453 -27.125 1 88.44 80 HIS A O 1
ATOM 615 N N . LEU A 1 81 ? 12.93 -29.609 -26.531 1 93.56 81 LEU A N 1
ATOM 616 C CA . LEU A 1 81 ? 13.305 -29.75 -25.125 1 93.56 81 LEU A CA 1
ATOM 617 C C . LEU A 1 81 ? 12.977 -31.141 -24.609 1 93.56 81 LEU A C 1
ATOM 619 O O . LEU A 1 81 ? 13.344 -31.5 -23.484 1 93.56 81 LEU A O 1
ATOM 623 N N . ASP A 1 82 ? 12.266 -31.953 -25.375 1 93.88 82 ASP A N 1
ATOM 624 C CA . ASP A 1 82 ? 11.883 -33.312 -25.016 1 93.88 82 ASP A CA 1
ATOM 625 C C . ASP A 1 82 ? 11.086 -33.375 -23.719 1 93.88 82 ASP A C 1
ATOM 627 O O . ASP A 1 82 ? 11.43 -34.094 -22.797 1 93.88 82 ASP A O 1
ATOM 631 N N . LEU A 1 83 ? 10.133 -32.562 -23.641 1 96.94 83 LEU A N 1
ATOM 632 C CA . LEU A 1 83 ? 9.242 -32.5 -22.484 1 96.94 83 LEU A CA 1
ATOM 633 C C . LEU A 1 83 ? 7.816 -32.844 -22.875 1 96.94 83 LEU A C 1
ATOM 635 O O . LEU A 1 83 ? 7.375 -32.562 -24 1 96.94 83 LEU A O 1
ATOM 639 N N . PRO A 1 84 ? 7.07 -33.562 -21.969 1 96.81 84 PRO A N 1
ATOM 640 C CA . PRO A 1 84 ? 5.645 -33.75 -22.234 1 96.81 84 PRO A CA 1
ATOM 641 C C . PRO A 1 84 ? 4.887 -32.438 -22.375 1 96.81 84 PRO A C 1
ATOM 643 O O . PRO A 1 84 ? 5.164 -31.484 -21.641 1 96.81 84 PRO A O 1
ATOM 646 N N . CYS A 1 85 ? 4.027 -32.375 -23.359 1 96.88 85 CYS A N 1
ATOM 647 C CA . CYS A 1 85 ? 3.264 -31.156 -23.625 1 96.88 85 CYS A CA 1
ATOM 648 C C . CYS A 1 85 ? 1.768 -31.453 -23.656 1 96.88 85 CYS A C 1
ATOM 650 O O . CYS A 1 85 ? 1.314 -32.312 -24.422 1 96.88 85 CYS A O 1
ATOM 652 N N . TYR A 1 86 ? 0.997 -30.75 -22.828 1 96.06 86 TYR A N 1
ATOM 653 C CA . TYR A 1 86 ? -0.452 -30.891 -22.75 1 96.06 86 TYR A CA 1
ATOM 654 C C . TYR A 1 86 ? -1.151 -29.641 -23.266 1 96.06 86 TYR A C 1
ATOM 656 O O . TYR A 1 86 ? -1.077 -28.578 -22.641 1 96.06 86 TYR A O 1
ATOM 664 N N . VAL A 1 87 ? -1.792 -29.734 -24.328 1 94.31 87 VAL A N 1
ATOM 665 C CA . VAL A 1 87 ? -2.496 -28.609 -24.906 1 94.31 87 VAL A CA 1
ATOM 666 C C . VAL A 1 87 ? -4 -28.766 -24.688 1 94.31 87 VAL A C 1
ATOM 668 O O . VAL A 1 87 ? -4.566 -29.812 -24.984 1 94.31 87 VAL A O 1
ATOM 671 N N . ARG A 1 88 ? -4.59 -27.719 -24.125 1 92.12 88 ARG A N 1
ATOM 672 C CA . ARG A 1 88 ? -6.035 -27.688 -23.938 1 92.12 88 ARG A CA 1
ATOM 673 C C . ARG A 1 88 ? -6.656 -26.484 -24.641 1 92.12 88 ARG A C 1
ATOM 675 O O . ARG A 1 88 ? -6.172 -25.359 -24.5 1 92.12 88 ARG A O 1
ATOM 682 N N . ALA A 1 89 ? -7.66 -26.688 -25.391 1 88.38 89 ALA A N 1
ATOM 683 C CA . ALA A 1 89 ? -8.367 -25.625 -26.094 1 88.38 89 ALA A CA 1
ATOM 684 C C . ALA A 1 89 ? -9.727 -25.359 -25.453 1 88.38 89 ALA A C 1
ATOM 686 O O . ALA A 1 89 ? -10.438 -26.297 -25.062 1 88.38 89 ALA A O 1
ATOM 687 N N . ALA A 1 90 ? -9.961 -24.062 -25.297 1 83.88 90 ALA A N 1
ATOM 688 C CA . ALA A 1 90 ? -11.281 -23.719 -24.781 1 83.88 90 ALA A CA 1
ATOM 689 C C . ALA A 1 90 ? -12.352 -23.844 -25.859 1 83.88 90 ALA A C 1
ATOM 691 O O . ALA A 1 90 ? -12.102 -23.531 -27.031 1 83.88 90 ALA A O 1
ATOM 692 N N . PRO A 1 91 ? -13.539 -24.375 -25.359 1 77.31 91 PRO A N 1
ATOM 693 C CA . PRO A 1 91 ? -14.625 -24.359 -26.344 1 77.31 91 PRO A CA 1
ATOM 694 C C . PRO A 1 91 ? -14.953 -22.953 -26.844 1 77.31 91 PRO A C 1
ATOM 696 O O . PRO A 1 91 ? -14.766 -21.969 -26.109 1 77.31 91 PRO A O 1
ATOM 699 N N . GLN A 1 92 ? -15.297 -22.891 -28.094 1 70 92 GLN A N 1
ATOM 700 C CA . GLN A 1 92 ? -15.625 -21.609 -28.703 1 70 92 GLN A CA 1
ATOM 701 C C . GLN A 1 92 ? -16.625 -20.844 -27.844 1 70 92 GLN A C 1
ATOM 703 O O . GLN A 1 92 ? -17.672 -21.375 -27.469 1 70 92 GLN A O 1
ATOM 708 N N . GLY A 1 93 ? -16.328 -19.562 -27.453 1 67.75 93 GLY A N 1
ATOM 709 C CA . GLY A 1 93 ? -17.234 -18.703 -26.719 1 67.75 93 GLY A CA 1
ATOM 710 C C . GLY A 1 93 ? -17.203 -18.938 -25.219 1 67.75 93 GLY A C 1
ATOM 711 O O . GLY A 1 93 ? -17.859 -18.219 -24.469 1 67.75 93 GLY A O 1
ATOM 712 N N . ALA A 1 94 ? -16.547 -19.812 -24.75 1 68.12 94 ALA A N 1
ATOM 713 C CA . ALA A 1 94 ? -16.578 -20.203 -23.344 1 68.12 94 ALA A CA 1
ATOM 714 C C . ALA A 1 94 ? -15.852 -19.172 -22.484 1 68.12 94 ALA A C 1
ATOM 716 O O . ALA A 1 94 ? -16.172 -19.016 -21.297 1 68.12 94 ALA A O 1
ATOM 717 N N . VAL A 1 95 ? -15.008 -18.453 -23.141 1 70.62 95 VAL A N 1
ATOM 718 C CA . VAL A 1 95 ? -14.203 -17.531 -22.359 1 70.62 95 VAL A CA 1
ATOM 719 C C . VAL A 1 95 ? -14.414 -16.094 -22.859 1 70.62 95 VAL A C 1
ATOM 721 O O . VAL A 1 95 ? -13.578 -15.57 -23.594 1 70.62 95 VAL A O 1
ATOM 724 N N . PRO A 1 96 ? -15.445 -15.508 -22.344 1 67.62 96 PRO A N 1
ATOM 725 C CA . PRO A 1 96 ? -15.859 -14.219 -22.922 1 67.62 96 PRO A CA 1
ATOM 726 C C . PRO A 1 96 ? -15.102 -13.039 -22.328 1 67.62 96 PRO A C 1
ATOM 728 O O . PRO A 1 96 ? -15.117 -11.945 -22.891 1 67.62 96 PRO A O 1
ATOM 731 N N . SER A 1 97 ? -14.531 -13.234 -21.188 1 73.62 97 SER A N 1
ATOM 732 C CA . SER A 1 97 ? -13.859 -12.133 -20.5 1 73.62 97 SER A CA 1
ATOM 733 C C . SER A 1 97 ? -12.469 -12.547 -20.031 1 73.62 97 SER A C 1
ATOM 735 O O . SER A 1 97 ? -12.141 -13.734 -20.016 1 73.62 97 SER A O 1
ATOM 737 N N . GLU A 1 98 ? -11.648 -11.594 -19.75 1 75 98 GLU A N 1
ATOM 738 C CA . GLU A 1 98 ? -10.32 -11.844 -19.203 1 75 98 GLU A CA 1
ATOM 739 C C . GLU A 1 98 ? -10.406 -12.617 -17.891 1 75 98 GLU A C 1
ATOM 741 O O . GLU A 1 98 ? -9.609 -13.531 -17.641 1 75 98 GLU A O 1
ATOM 746 N N . ARG A 1 99 ? -11.398 -12.258 -17.156 1 76.88 99 ARG A N 1
ATOM 747 C CA . ARG A 1 99 ? -11.594 -12.953 -15.891 1 76.88 99 ARG A CA 1
ATOM 748 C C . ARG A 1 99 ? -11.969 -14.414 -16.125 1 76.88 99 ARG A C 1
ATOM 750 O O . ARG A 1 99 ? -11.43 -15.312 -15.477 1 76.88 99 ARG A O 1
ATOM 757 N N . ALA A 1 100 ? -12.875 -14.625 -17.016 1 78.38 100 ALA A N 1
ATOM 758 C CA . ALA A 1 100 ? -13.305 -15.977 -17.328 1 78.38 100 ALA A CA 1
ATOM 759 C C . ALA A 1 100 ? -12.148 -16.797 -17.906 1 78.38 100 ALA A C 1
ATOM 761 O O . ALA A 1 100 ? -12.023 -17.984 -17.609 1 78.38 100 ALA A O 1
ATOM 762 N N . ALA A 1 101 ? -1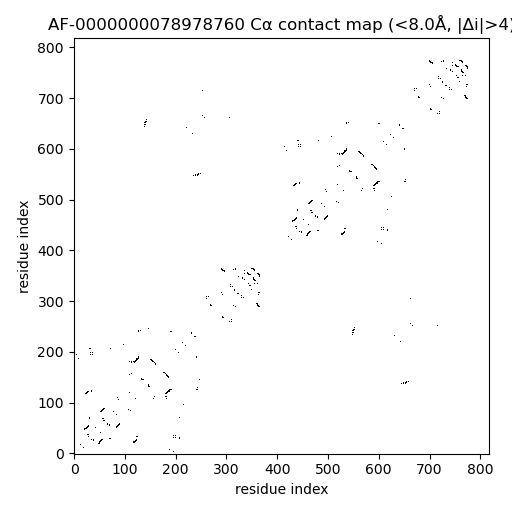1.367 -16.156 -18.703 1 82.69 101 ALA A N 1
ATOM 763 C CA . ALA A 1 101 ? -10.211 -16.812 -19.281 1 82.69 101 ALA A CA 1
ATOM 764 C C . ALA A 1 101 ? -9.219 -17.25 -18.203 1 82.69 101 ALA A C 1
ATOM 766 O O . ALA A 1 101 ? -8.68 -18.359 -18.25 1 82.69 101 ALA A O 1
ATOM 767 N N . ARG A 1 102 ? -9.07 -16.469 -17.297 1 83.5 102 ARG A N 1
ATOM 768 C CA . ARG A 1 102 ? -8.164 -16.75 -16.188 1 83.5 102 ARG A CA 1
ATOM 769 C C . ARG A 1 102 ? -8.664 -17.938 -15.367 1 83.5 102 ARG A C 1
ATOM 771 O O . ARG A 1 102 ? -7.895 -18.844 -15.047 1 83.5 102 ARG A O 1
ATOM 778 N N . GLU A 1 103 ? -9.844 -17.859 -15.086 1 83.88 103 GLU A N 1
ATOM 779 C CA . GLU A 1 103 ? -10.43 -18.953 -14.305 1 83.88 103 GLU A CA 1
ATOM 780 C C . GLU A 1 103 ? -10.344 -20.281 -15.047 1 83.88 103 GLU A C 1
ATOM 782 O O . GLU A 1 103 ? -10.047 -21.312 -14.445 1 83.88 103 GLU A O 1
ATOM 787 N N . TRP A 1 104 ? -10.609 -20.172 -16.266 1 87.5 104 TRP A N 1
ATOM 788 C CA . TRP A 1 104 ? -10.523 -21.359 -17.109 1 87.5 104 TRP A CA 1
ATOM 789 C C . TRP A 1 104 ? -9.102 -21.922 -17.109 1 87.5 104 TRP A C 1
ATOM 791 O O . TRP A 1 104 ? -8.898 -23.125 -16.953 1 87.5 104 TRP A O 1
ATOM 801 N N . ARG A 1 105 ? -8.117 -21.094 -17.281 1 91.5 105 ARG A N 1
ATOM 802 C CA . ARG A 1 105 ? -6.73 -21.531 -17.281 1 91.5 105 ARG A CA 1
ATOM 803 C C . ARG A 1 105 ? -6.363 -22.234 -15.977 1 91.5 105 ARG A C 1
ATOM 805 O O . ARG A 1 105 ? -5.719 -23.281 -15.984 1 91.5 105 ARG A O 1
ATOM 812 N N . TYR A 1 106 ? -6.754 -21.656 -14.93 1 90.5 106 TYR A N 1
ATOM 813 C CA . TYR A 1 106 ? -6.395 -22.219 -13.633 1 90.5 106 TYR A CA 1
ATOM 814 C C . TYR A 1 106 ? -7.051 -23.578 -13.43 1 90.5 106 TYR A C 1
ATOM 816 O O . TYR A 1 106 ? -6.453 -24.484 -12.836 1 90.5 106 TYR A O 1
ATOM 824 N N . ARG A 1 107 ? -8.219 -23.656 -13.898 1 89.31 107 ARG A N 1
ATOM 825 C CA . ARG A 1 107 ? -8.875 -24.969 -13.844 1 89.31 107 ARG A CA 1
ATOM 826 C C . ARG A 1 107 ? -8.133 -26 -14.688 1 89.31 107 ARG A C 1
ATOM 828 O O . ARG A 1 107 ? -7.93 -27.125 -14.25 1 89.31 107 ARG A O 1
ATOM 835 N N . VAL A 1 108 ? -7.758 -25.578 -15.828 1 92.25 108 VAL A N 1
ATOM 836 C CA . VAL A 1 108 ? -7.02 -26.453 -16.734 1 92.25 108 VAL A CA 1
ATOM 837 C C . VAL A 1 108 ? -5.691 -26.859 -16.094 1 92.25 108 VAL A C 1
ATOM 839 O O . VAL A 1 108 ? -5.293 -28.016 -16.141 1 92.25 108 VAL A O 1
ATOM 842 N N . PHE A 1 109 ? -5 -25.891 -15.5 1 95.25 109 PHE A N 1
ATOM 843 C CA . PHE A 1 109 ? -3.732 -26.172 -14.836 1 95.25 109 PHE A CA 1
ATOM 844 C C . PHE A 1 109 ? -3.9 -27.25 -13.773 1 95.25 109 PHE A C 1
ATOM 846 O O . PHE A 1 109 ? -3.117 -28.203 -13.727 1 95.25 109 PHE A O 1
ATOM 853 N N . ALA A 1 110 ? -4.914 -27.062 -13.016 1 92.69 110 ALA A N 1
ATOM 854 C CA . ALA A 1 110 ? -5.172 -28.016 -11.93 1 92.69 110 ALA A CA 1
ATOM 855 C C . ALA A 1 110 ? -5.484 -29.406 -12.484 1 92.69 110 ALA A C 1
ATOM 857 O O . ALA A 1 110 ? -4.938 -30.406 -12.023 1 92.69 110 ALA A O 1
ATOM 858 N N . ASP A 1 111 ? -6.309 -29.422 -13.469 1 91.19 111 ASP A N 1
ATOM 859 C CA . ASP A 1 111 ? -6.734 -30.672 -14.07 1 91.19 111 ASP A CA 1
ATOM 860 C C . ASP A 1 111 ? -5.543 -31.438 -14.648 1 91.19 111 ASP A C 1
ATOM 862 O O . ASP A 1 111 ? -5.402 -32.656 -14.414 1 91.19 111 ASP A O 1
ATOM 866 N N . VAL A 1 112 ? -4.746 -30.781 -15.375 1 94.31 112 VAL A N 1
ATOM 867 C CA . VAL A 1 112 ? -3.598 -31.422 -16.016 1 94.31 112 VAL A CA 1
ATOM 868 C C . VAL A 1 112 ? -2.604 -31.875 -14.945 1 94.31 112 VAL A C 1
ATOM 870 O O . VAL A 1 112 ? -2.041 -32.969 -15.047 1 94.31 112 VAL A O 1
ATOM 873 N N . ALA A 1 113 ? -2.371 -31.062 -13.992 1 94.88 113 ALA A N 1
ATOM 874 C CA . ALA A 1 113 ? -1.442 -31.406 -12.914 1 94.88 113 ALA A CA 1
ATOM 875 C C . ALA A 1 113 ? -1.892 -32.688 -12.195 1 94.88 113 ALA A C 1
ATOM 877 O O . ALA A 1 113 ? -1.087 -33.594 -11.953 1 94.88 113 ALA A O 1
ATOM 878 N N . PHE A 1 114 ? -3.146 -32.719 -11.906 1 89.44 114 PHE A N 1
ATOM 879 C CA . PHE A 1 114 ? -3.693 -33.906 -11.219 1 89.44 114 PHE A CA 1
ATOM 880 C C . PHE A 1 114 ? -3.613 -35.125 -12.094 1 89.44 114 PHE A C 1
ATOM 882 O O . PHE A 1 114 ? -3.184 -36.188 -11.641 1 89.44 114 PHE A O 1
ATOM 889 N N . ALA A 1 115 ? -3.977 -35 -13.312 1 89.44 115 ALA A N 1
ATOM 890 C CA . ALA A 1 115 ? -4.066 -36.125 -14.234 1 89.44 115 ALA A CA 1
ATOM 891 C C . ALA A 1 115 ? -2.688 -36.719 -14.5 1 89.44 115 ALA A C 1
ATOM 893 O O . ALA A 1 115 ? -2.561 -37.938 -14.703 1 89.44 115 ALA A O 1
ATOM 894 N N . HIS A 1 116 ? -1.669 -35.938 -14.422 1 93.56 116 HIS A N 1
ATOM 895 C CA . HIS A 1 116 ? -0.361 -36.406 -14.852 1 93.56 116 HIS A CA 1
ATOM 896 C C . HIS A 1 116 ? 0.64 -36.375 -13.695 1 93.56 116 HIS A C 1
ATOM 898 O O . HIS A 1 116 ? 1.84 -36.562 -13.914 1 93.56 116 HIS A O 1
ATOM 904 N N . GLY A 1 117 ? 0.193 -36.031 -12.484 1 91 117 GLY A N 1
ATOM 905 C CA . GLY A 1 117 ? 0.975 -36.188 -11.273 1 91 117 GLY A CA 1
ATOM 906 C C . GLY A 1 117 ? 1.995 -35.094 -11.062 1 91 117 GLY A C 1
ATOM 907 O O . GLY A 1 117 ? 3.146 -35.375 -10.719 1 91 117 GLY A O 1
ATOM 908 N N . TYR A 1 118 ? 1.69 -33.938 -11.352 1 94.56 118 TYR A N 1
ATOM 909 C CA . TYR A 1 118 ? 2.549 -32.812 -11.047 1 94.56 118 TYR A CA 1
ATOM 910 C C . TYR A 1 118 ? 2.182 -32.188 -9.703 1 94.56 118 TYR A C 1
ATOM 912 O O . TYR A 1 118 ? 1.003 -32.125 -9.336 1 94.56 118 TYR A O 1
ATOM 920 N N . ASP A 1 119 ? 3.162 -31.625 -9 1 91.5 119 ASP A N 1
ATOM 921 C CA . ASP A 1 119 ? 2.967 -31.094 -7.66 1 91.5 119 ASP A CA 1
ATOM 922 C C . ASP A 1 119 ? 2.77 -29.578 -7.695 1 91.5 119 ASP A C 1
ATOM 924 O O . ASP A 1 119 ? 2.131 -29 -6.809 1 91.5 119 ASP A O 1
ATOM 928 N N . VAL A 1 120 ? 3.357 -29.016 -8.664 1 95.31 120 VAL A N 1
ATOM 929 C CA . VAL A 1 120 ? 3.379 -27.562 -8.711 1 95.31 120 VAL A CA 1
ATOM 930 C C . VAL A 1 120 ? 3.223 -27.094 -10.148 1 95.31 120 VAL A C 1
ATOM 932 O O . VAL A 1 120 ? 3.76 -27.703 -11.078 1 95.31 120 VAL A O 1
ATOM 935 N N . VAL A 1 121 ? 2.43 -26.047 -10.289 1 96.81 121 VAL A N 1
ATOM 936 C CA . VAL A 1 121 ? 2.307 -25.359 -11.57 1 96.81 121 VAL A CA 1
ATOM 937 C C . VAL A 1 121 ? 3.025 -24.016 -11.508 1 96.81 121 VAL A C 1
ATOM 939 O O . VAL A 1 121 ? 2.871 -23.266 -10.539 1 96.81 121 VAL A O 1
ATOM 942 N N . VAL A 1 122 ? 3.836 -23.75 -12.516 1 97.19 122 VAL A N 1
ATOM 943 C CA . VAL A 1 122 ? 4.57 -22.5 -12.516 1 97.19 122 VAL A CA 1
ATOM 944 C C . VAL A 1 122 ? 4.133 -21.641 -13.703 1 97.19 122 VAL A C 1
ATOM 946 O O . VAL A 1 122 ? 3.883 -22.156 -14.789 1 97.19 122 VAL A O 1
ATOM 949 N N . THR A 1 123 ? 3.984 -20.328 -13.445 1 96.12 123 THR A N 1
ATOM 950 C CA . THR A 1 123 ? 3.625 -19.406 -14.508 1 96.12 123 THR A CA 1
ATOM 951 C C . THR A 1 123 ? 4.727 -18.359 -14.711 1 96.12 123 THR A C 1
ATOM 953 O O . THR A 1 123 ? 5.574 -18.172 -13.836 1 96.12 123 THR A O 1
ATOM 956 N N . GLY A 1 124 ? 4.684 -17.766 -15.906 1 95.81 124 GLY A N 1
ATOM 957 C CA . GLY A 1 124 ? 5.734 -16.828 -16.281 1 95.81 124 GLY A CA 1
ATOM 958 C C . GLY A 1 124 ? 5.406 -15.391 -15.945 1 95.81 124 GLY A C 1
ATOM 959 O O . GLY A 1 124 ? 5.859 -14.469 -16.625 1 95.81 124 GLY A O 1
ATOM 960 N N . HIS A 1 125 ? 4.613 -15.203 -14.898 1 94 125 HIS A N 1
ATOM 961 C CA . HIS A 1 125 ? 4.316 -13.836 -14.484 1 94 125 HIS A CA 1
ATOM 962 C C . HIS A 1 125 ? 5.559 -13.141 -13.938 1 94 125 HIS A C 1
ATOM 964 O O . HIS A 1 125 ? 6.344 -13.758 -13.211 1 94 125 HIS A O 1
ATOM 970 N N . THR A 1 126 ? 5.703 -11.922 -14.344 1 94.75 126 THR A N 1
ATOM 971 C CA . THR A 1 126 ? 6.891 -11.156 -13.977 1 94.75 126 THR A CA 1
ATOM 972 C C . THR A 1 126 ? 6.547 -10.062 -12.977 1 94.75 126 THR A C 1
ATOM 974 O O . THR A 1 126 ? 5.383 -9.906 -12.594 1 94.75 126 THR A O 1
ATOM 977 N N . ALA A 1 127 ? 7.582 -9.359 -12.57 1 92.88 127 ALA A N 1
ATOM 978 C CA . ALA A 1 127 ? 7.383 -8.195 -11.711 1 92.88 127 ALA A CA 1
ATOM 979 C C . ALA A 1 127 ? 6.539 -7.137 -12.422 1 92.88 127 ALA A C 1
ATOM 981 O O . ALA A 1 127 ? 5.766 -6.422 -11.781 1 92.88 127 ALA A O 1
ATOM 982 N N . THR A 1 128 ? 6.711 -7.109 -13.703 1 92.5 128 THR A N 1
ATOM 983 C CA . THR A 1 128 ? 5.965 -6.148 -14.508 1 92.5 128 THR A CA 1
ATOM 984 C C . THR A 1 128 ? 4.469 -6.461 -14.469 1 92.5 128 THR A C 1
ATOM 986 O O . THR A 1 128 ? 3.645 -5.555 -14.344 1 92.5 128 THR A O 1
ATOM 989 N N . ASP A 1 129 ? 4.152 -7.723 -14.539 1 91 129 ASP A N 1
ATOM 990 C CA . ASP A 1 129 ? 2.752 -8.133 -14.445 1 91 129 ASP A CA 1
ATOM 991 C C . ASP A 1 129 ? 2.166 -7.77 -13.078 1 91 129 ASP A C 1
ATOM 993 O O . ASP A 1 129 ? 1.016 -7.336 -12.992 1 91 129 ASP A O 1
ATOM 997 N N . ARG A 1 130 ? 2.945 -8.031 -12.148 1 91.75 130 ARG A N 1
ATOM 998 C CA . ARG A 1 130 ? 2.506 -7.742 -10.789 1 91.75 130 ARG A CA 1
ATOM 999 C C . ARG A 1 130 ? 2.291 -6.246 -10.586 1 91.75 130 ARG A C 1
ATOM 1001 O O . ARG A 1 130 ? 1.306 -5.828 -9.977 1 91.75 130 ARG A O 1
ATOM 1008 N N . ALA A 1 131 ? 3.201 -5.457 -11.078 1 91.25 131 ALA A N 1
ATOM 1009 C CA . ALA A 1 131 ? 3.096 -4 -11 1 91.25 131 ALA A CA 1
ATOM 1010 C C . ALA A 1 131 ? 1.849 -3.504 -11.719 1 91.25 131 ALA A C 1
ATOM 1012 O O . ALA A 1 131 ? 1.139 -2.629 -11.219 1 91.25 131 ALA A O 1
ATOM 1013 N N . GLU A 1 132 ? 1.636 -4.086 -12.852 1 91.94 132 GLU A N 1
ATOM 1014 C CA . GLU A 1 132 ? 0.467 -3.701 -13.641 1 91.94 132 GLU A CA 1
ATOM 1015 C C . GLU A 1 132 ? -0.826 -3.979 -12.875 1 91.94 132 GLU A C 1
ATOM 1017 O O . GLU A 1 132 ? -1.693 -3.107 -12.781 1 91.94 132 GLU A O 1
ATOM 1022 N N . THR A 1 133 ? -0.888 -5.148 -12.383 1 91.25 133 THR A N 1
ATOM 1023 C CA . THR A 1 133 ? -2.092 -5.543 -11.664 1 91.25 133 THR A CA 1
ATOM 1024 C C . THR A 1 133 ? -2.268 -4.695 -10.406 1 91.25 133 THR A C 1
ATOM 1026 O O . THR A 1 133 ? -3.377 -4.254 -10.094 1 91.25 133 THR A O 1
ATOM 1029 N N . MET A 1 134 ? -1.214 -4.477 -9.727 1 92.94 134 MET A N 1
ATOM 1030 C CA . MET A 1 134 ? -1.259 -3.662 -8.508 1 92.94 134 MET A CA 1
ATOM 1031 C C . MET A 1 134 ? -1.753 -2.254 -8.82 1 92.94 134 MET A C 1
ATOM 1033 O O . MET A 1 134 ? -2.637 -1.737 -8.133 1 92.94 134 MET A O 1
ATOM 1037 N N . LEU A 1 135 ? -1.208 -1.643 -9.82 1 93.38 135 LEU A N 1
ATOM 1038 C CA . LEU A 1 135 ? -1.563 -0.27 -10.172 1 93.38 135 LEU A CA 1
ATOM 1039 C C . LEU A 1 135 ? -3.006 -0.189 -10.656 1 93.38 135 LEU A C 1
ATOM 1041 O O . LEU A 1 135 ? -3.723 0.763 -10.336 1 93.38 135 LEU A O 1
ATOM 1045 N N . LEU A 1 136 ? -3.373 -1.166 -11.43 1 92.25 136 LEU A N 1
ATOM 1046 C CA . LEU A 1 136 ? -4.758 -1.19 -11.883 1 92.25 136 LEU A CA 1
ATOM 1047 C C . LEU A 1 136 ? -5.719 -1.238 -10.695 1 92.25 136 LEU A C 1
ATOM 1049 O O . LEU A 1 136 ? -6.715 -0.511 -10.672 1 92.25 136 LEU A O 1
ATOM 1053 N N . ASN A 1 137 ? -5.426 -2.057 -9.758 1 92.31 137 ASN A N 1
ATOM 1054 C CA . ASN A 1 137 ? -6.266 -2.174 -8.57 1 92.31 137 ASN A CA 1
ATOM 1055 C C . ASN A 1 137 ? -6.254 -0.888 -7.746 1 92.31 137 ASN A C 1
ATOM 1057 O O . ASN A 1 137 ? -7.301 -0.447 -7.262 1 92.31 137 ASN A O 1
ATOM 1061 N N . LEU A 1 138 ? -5.125 -0.316 -7.602 1 93.38 138 LEU A N 1
ATOM 1062 C CA . LEU A 1 138 ? -5 0.936 -6.867 1 93.38 138 LEU A CA 1
ATOM 1063 C C . LEU A 1 138 ? -5.844 2.033 -7.508 1 93.38 138 LEU A C 1
ATOM 1065 O O . LEU A 1 138 ? -6.582 2.738 -6.816 1 93.38 138 LEU A O 1
ATOM 1069 N N . LEU A 1 139 ? -5.742 2.113 -8.82 1 92.88 139 LEU A N 1
ATOM 1070 C CA . LEU A 1 139 ? -6.41 3.18 -9.562 1 92.88 139 LEU A CA 1
ATOM 1071 C C . LEU A 1 139 ? -7.922 2.971 -9.57 1 92.88 139 LEU A C 1
ATOM 1073 O O . LEU A 1 139 ? -8.688 3.93 -9.695 1 92.88 139 LEU A O 1
ATOM 1077 N N . ARG A 1 140 ? -8.297 1.738 -9.391 1 89.62 140 ARG A N 1
ATOM 1078 C CA . ARG A 1 140 ? -9.719 1.427 -9.32 1 89.62 140 ARG A CA 1
ATOM 1079 C C . ARG A 1 140 ? -10.289 1.769 -7.949 1 89.62 140 ARG A C 1
ATOM 1081 O O . ARG A 1 140 ? -11.508 1.857 -7.781 1 89.62 140 ARG A O 1
ATOM 1088 N N . GLY A 1 141 ? -9.422 1.854 -6.973 1 91.12 141 GLY A N 1
ATOM 1089 C CA . GLY A 1 141 ? -9.867 2.252 -5.648 1 91.12 141 GLY A CA 1
ATOM 1090 C C . GLY A 1 141 ? -9.852 1.115 -4.645 1 91.12 141 GLY A C 1
ATOM 1091 O O . GLY A 1 141 ? -10.562 1.152 -3.639 1 91.12 141 GLY A O 1
ATOM 1092 N N . SER A 1 142 ? -9.055 0.125 -4.926 1 90.81 142 SER A N 1
ATOM 1093 C CA . SER A 1 142 ? -8.953 -0.999 -4.004 1 90.81 142 SER A CA 1
ATOM 1094 C C . SER A 1 142 ? -8.211 -0.599 -2.729 1 90.81 142 SER A C 1
ATOM 1096 O O . SER A 1 142 ? -7.352 0.281 -2.756 1 90.81 142 SER A O 1
ATOM 1098 N N . GLY A 1 143 ? -8.633 -1.282 -1.606 1 92.19 143 GLY A N 1
ATOM 1099 C CA . GLY A 1 143 ? -7.883 -1.128 -0.369 1 92.19 143 GLY A CA 1
ATOM 1100 C C . GLY A 1 143 ? -6.578 -1.903 -0.359 1 92.19 143 GLY A C 1
ATOM 1101 O O . GLY A 1 143 ? -6.227 -2.551 -1.348 1 92.19 143 GLY A O 1
ATOM 1102 N N . PRO A 1 144 ? -5.848 -1.84 0.731 1 93.62 144 PRO A N 1
ATOM 1103 C CA . PRO A 1 144 ? -4.551 -2.518 0.806 1 93.62 144 PRO A CA 1
ATOM 1104 C C . PRO A 1 144 ? -4.652 -4.012 0.509 1 93.62 144 PRO A C 1
ATOM 1106 O O . PRO A 1 144 ? -3.797 -4.566 -0.189 1 93.62 144 PRO A O 1
ATOM 1109 N N . ASP A 1 145 ? -5.648 -4.656 0.997 1 91 145 ASP A N 1
ATOM 1110 C CA . ASP A 1 145 ? -5.812 -6.09 0.774 1 91 145 ASP A CA 1
ATOM 1111 C C . ASP A 1 145 ? -5.992 -6.398 -0.71 1 91 145 ASP A C 1
ATOM 1113 O O . ASP A 1 145 ? -5.594 -7.469 -1.181 1 91 145 ASP A O 1
ATOM 1117 N N . GLY A 1 146 ? -6.594 -5.484 -1.388 1 88.38 146 GLY A N 1
ATOM 1118 C CA . GLY A 1 146 ? -6.859 -5.676 -2.805 1 88.38 146 GLY A CA 1
ATOM 1119 C C . GLY A 1 146 ? -5.652 -5.395 -3.68 1 88.38 146 GLY A C 1
ATOM 1120 O O . GLY A 1 146 ? -5.664 -5.695 -4.875 1 88.38 146 GLY A O 1
ATOM 1121 N N . LEU A 1 147 ? -4.621 -4.848 -3.127 1 89.38 147 LEU A N 1
ATOM 1122 C CA . LEU A 1 147 ? -3.441 -4.5 -3.912 1 89.38 147 LEU A CA 1
ATOM 1123 C C . LEU A 1 147 ? -2.562 -5.723 -4.145 1 89.38 147 LEU A C 1
ATOM 1125 O O . LEU A 1 147 ? -1.784 -5.762 -5.102 1 89.38 147 LEU A O 1
ATOM 1129 N N . VAL A 1 148 ? -2.584 -6.605 -3.105 1 81.06 148 VAL A N 1
ATOM 1130 C CA . VAL A 1 148 ? -1.729 -7.781 -3.24 1 81.06 148 VAL A CA 1
ATOM 1131 C C . VAL A 1 148 ? -2.229 -8.656 -4.387 1 81.06 148 VAL A C 1
ATOM 1133 O O . VAL A 1 148 ? -3.361 -9.141 -4.359 1 81.06 148 VAL A O 1
ATOM 1136 N N . ALA A 1 149 ? -1.454 -8.438 -5.422 1 77.19 149 ALA A N 1
ATOM 1137 C CA . ALA A 1 149 ? -1.765 -9.164 -6.652 1 77.19 149 ALA A CA 1
ATOM 1138 C C . ALA A 1 149 ? -0.716 -10.242 -6.934 1 77.19 149 ALA A C 1
ATOM 1140 O O . ALA A 1 149 ? 0.447 -10.094 -6.551 1 77.19 149 ALA A O 1
ATOM 1141 N N . LEU A 1 150 ? -1.114 -11.297 -7.504 1 83.75 150 LEU A N 1
ATOM 1142 C CA . LEU A 1 150 ? -0.203 -12.32 -8 1 83.75 150 LEU A CA 1
ATOM 1143 C C . LEU A 1 150 ? 0.784 -12.742 -6.922 1 83.75 150 LEU A C 1
ATOM 1145 O O . LEU A 1 150 ? 1.992 -12.547 -7.062 1 83.75 150 LEU A O 1
ATOM 1149 N N . ALA A 1 151 ? 0.281 -13.352 -5.914 1 82.38 151 ALA A N 1
ATOM 1150 C CA . ALA A 1 151 ? 1.137 -13.883 -4.855 1 82.38 151 ALA A CA 1
ATOM 1151 C C . ALA A 1 151 ? 2.182 -14.844 -5.422 1 82.38 151 ALA A C 1
ATOM 1153 O O . ALA A 1 151 ? 1.961 -15.469 -6.461 1 82.38 151 ALA A O 1
ATOM 1154 N N . ARG A 1 152 ? 3.281 -14.898 -4.734 1 86.31 152 ARG A N 1
ATOM 1155 C CA . ARG A 1 152 ? 4.355 -15.789 -5.164 1 86.31 152 ARG A CA 1
ATOM 1156 C C . ARG A 1 152 ? 3.863 -17.234 -5.27 1 86.31 152 ARG A C 1
ATOM 1158 O O . ARG A 1 152 ? 4.285 -17.969 -6.16 1 86.31 152 ARG A O 1
ATOM 1165 N N . SER A 1 153 ? 3.08 -17.641 -4.316 1 88.12 153 SER A N 1
ATOM 1166 C CA . SER A 1 153 ? 2.52 -19 -4.281 1 88.12 153 SER A CA 1
ATOM 1167 C C . SER A 1 153 ? 1.081 -18.984 -3.775 1 88.12 153 SER A C 1
ATOM 1169 O O . SER A 1 153 ? 0.727 -18.172 -2.91 1 88.12 153 SER A O 1
ATOM 1171 N N . ARG A 1 154 ? 0.292 -19.797 -4.41 1 85.69 154 ARG A N 1
ATOM 1172 C CA . ARG A 1 154 ? -1.085 -19.969 -3.957 1 85.69 154 ARG A CA 1
ATOM 1173 C C . ARG A 1 154 ? -1.59 -21.375 -4.242 1 85.69 154 ARG A C 1
ATOM 1175 O O . ARG A 1 154 ? -1.126 -22.031 -5.184 1 85.69 154 ARG A O 1
ATOM 1182 N N . PRO A 1 155 ? -2.559 -21.828 -3.443 1 87 155 PRO A N 1
ATOM 1183 C CA . PRO A 1 155 ? -3.146 -23.125 -3.738 1 87 155 PRO A CA 1
ATOM 1184 C C . PRO A 1 155 ? -4.035 -23.109 -4.98 1 87 155 PRO A C 1
ATOM 1186 O O . PRO A 1 155 ? -4.742 -22.125 -5.223 1 87 155 PRO A O 1
ATOM 1189 N N . LEU A 1 156 ? -3.971 -23.938 -5.785 1 86.06 156 LEU A N 1
ATOM 1190 C CA . LEU A 1 156 ? -4.812 -24.047 -6.973 1 86.06 156 LEU A CA 1
ATOM 1191 C C . LEU A 1 156 ? -5.957 -25.031 -6.73 1 86.06 156 LEU A C 1
ATOM 1193 O O . LEU A 1 156 ? -7.051 -24.859 -7.273 1 86.06 156 LEU A O 1
ATOM 1197 N N . GLY A 1 157 ? -5.758 -26.094 -6.004 1 74.25 157 GLY A N 1
ATOM 1198 C CA . GLY A 1 157 ? -6.801 -27.062 -5.746 1 74.25 157 GLY A CA 1
ATOM 1199 C C . GLY A 1 157 ? -6.297 -28.297 -5.02 1 74.25 157 GLY A C 1
ATOM 1200 O O . GLY A 1 157 ? -5.09 -28.5 -4.883 1 74.25 157 GLY A O 1
ATOM 1201 N N . SER A 1 158 ? -7.312 -28.922 -4.289 1 65.06 158 SER A N 1
ATOM 1202 C CA . SER A 1 158 ? -7.016 -30.203 -3.648 1 65.06 158 SER A CA 1
ATOM 1203 C C . SER A 1 158 ? -7.844 -31.328 -4.258 1 65.06 158 SER A C 1
ATOM 1205 O O . SER A 1 158 ? -8.977 -31.109 -4.695 1 65.06 158 SER A O 1
ATOM 1207 N N . TYR A 1 159 ? -7.203 -32.344 -4.73 1 54 159 TYR A N 1
ATOM 1208 C CA . TYR A 1 159 ? -7.914 -33.531 -5.188 1 54 159 TYR A CA 1
ATOM 1209 C C . TYR A 1 159 ? -7.926 -34.625 -4.109 1 54 159 TYR A C 1
ATOM 1211 O O . TYR A 1 159 ? -6.887 -34.938 -3.523 1 54 159 TYR A O 1
ATOM 1219 N N . SER A 1 160 ? -9.055 -34.875 -3.506 1 51.94 160 SER A N 1
ATOM 1220 C CA . SER A 1 160 ? -9.203 -36.031 -2.633 1 51.94 160 SER A CA 1
ATOM 1221 C C . SER A 1 160 ? -9.773 -37.219 -3.393 1 51.94 160 SER A C 1
ATOM 1223 O O . SER A 1 160 ? -10.734 -37.094 -4.152 1 51.94 160 SER A O 1
ATOM 1225 N N . PRO A 1 161 ? -9.039 -38.344 -3.482 1 48.75 161 PRO A N 1
ATOM 1226 C CA . PRO A 1 161 ? -9.594 -39.531 -4.148 1 48.75 161 PRO A CA 1
ATOM 1227 C C . PRO A 1 161 ? -11.055 -39.781 -3.785 1 48.75 161 PRO A C 1
ATOM 1229 O O . PRO A 1 161 ? -11.773 -40.438 -4.543 1 48.75 161 PRO A O 1
ATOM 1232 N N . ALA A 1 162 ? -11.406 -39.625 -2.525 1 45.38 162 ALA A N 1
ATOM 1233 C CA . ALA A 1 162 ? -12.758 -40.031 -2.178 1 45.38 162 ALA A CA 1
ATOM 1234 C C . ALA A 1 162 ? -13.797 -39.188 -2.904 1 45.38 162 ALA A C 1
ATOM 1236 O O . ALA A 1 162 ? -15 -39.344 -2.68 1 45.38 162 ALA A O 1
ATOM 1237 N N . ASP A 1 163 ? -13.352 -38.062 -3.533 1 41.94 163 ASP A N 1
ATOM 1238 C CA . ASP A 1 163 ? -14.391 -37.25 -4.18 1 41.94 163 ASP A CA 1
ATOM 1239 C C . ASP A 1 163 ? -14.93 -37.969 -5.422 1 41.94 163 ASP A C 1
ATOM 1241 O O . ASP A 1 163 ? -14.18 -38.25 -6.348 1 41.94 163 ASP A O 1
ATOM 1245 N N . PRO A 1 164 ? -16.078 -38.562 -5.422 1 40.69 164 PRO A N 1
ATOM 1246 C CA . PRO A 1 164 ? -16.719 -39.375 -6.469 1 40.69 164 PRO A CA 1
ATOM 1247 C C . PRO A 1 164 ? -16.734 -38.656 -7.82 1 40.69 164 PRO A C 1
ATOM 1249 O O . PRO A 1 164 ? -16.906 -39.312 -8.859 1 40.69 164 PRO A O 1
ATOM 1252 N N . THR A 1 165 ? -16.953 -37.375 -7.77 1 39.12 165 THR A N 1
ATOM 1253 C CA . THR A 1 165 ? -17.25 -36.75 -9.047 1 39.12 165 THR A CA 1
ATOM 1254 C C . THR A 1 165 ? -16.031 -36.781 -9.969 1 39.12 165 THR A C 1
ATOM 1256 O O . THR A 1 165 ? -16.125 -36.375 -11.125 1 39.12 165 THR A O 1
ATOM 1259 N N . CYS A 1 166 ? -14.883 -36.781 -9.445 1 37.31 166 CYS A N 1
ATOM 1260 C CA . CYS A 1 166 ? -13.734 -36.688 -10.328 1 37.31 166 CYS A CA 1
ATOM 1261 C C . CYS A 1 166 ? -13.539 -37.969 -11.125 1 37.31 166 CYS A C 1
ATOM 1263 O O . CYS A 1 166 ? -12.508 -38.125 -11.789 1 37.31 166 CYS A O 1
ATOM 1265 N N . ALA A 1 167 ? -14.18 -39.156 -10.828 1 34.22 167 ALA A N 1
ATOM 1266 C CA . ALA A 1 167 ? -13.852 -40.438 -11.477 1 34.22 167 ALA A CA 1
ATOM 1267 C C . ALA A 1 167 ? -14.367 -40.469 -12.914 1 34.22 167 ALA A C 1
ATOM 1269 O O . ALA A 1 167 ? -15.383 -41.094 -13.203 1 34.22 167 ALA A O 1
ATOM 1270 N N . PRO A 1 168 ? -14.438 -39.469 -13.852 1 33.66 168 PRO A N 1
ATOM 1271 C CA . PRO A 1 168 ? -15.031 -40.281 -14.906 1 33.66 168 PRO A CA 1
ATOM 1272 C C . PRO A 1 168 ? -14.328 -41.625 -15.086 1 33.66 168 PRO A C 1
ATOM 1274 O O . PRO A 1 168 ? -14.969 -42.688 -15.031 1 33.66 168 PRO A O 1
ATOM 1277 N N . GLY A 1 169 ? -13.586 -41.812 -16.359 1 33.34 169 GLY A N 1
ATOM 1278 C CA . GLY A 1 169 ? -13.352 -43.094 -17 1 33.34 169 GLY A CA 1
ATOM 1279 C C . GLY A 1 169 ? -12.523 -44.031 -16.156 1 33.34 169 GLY A C 1
ATOM 1280 O O . GLY A 1 169 ? -12.242 -43.75 -14.992 1 33.34 169 GLY A O 1
ATOM 1281 N N . GLY A 1 170 ? -11.469 -44.938 -16.906 1 32.34 170 GLY A N 1
ATOM 1282 C CA . GLY A 1 170 ? -10.82 -46.219 -16.688 1 32.34 170 GLY A CA 1
ATOM 1283 C C . GLY A 1 170 ? -10.055 -46.281 -15.367 1 32.34 170 GLY A C 1
ATOM 1284 O O . GLY A 1 170 ? -9.828 -45.25 -14.734 1 32.34 170 GLY A O 1
ATOM 1285 N N . GLU A 1 171 ? -9.906 -47.625 -14.773 1 33.66 171 GLU A N 1
ATOM 1286 C CA . GLU A 1 171 ? -9.258 -48.281 -13.641 1 33.66 171 GLU A CA 1
ATOM 1287 C C . GLU A 1 171 ? -7.859 -47.719 -13.398 1 33.66 171 GLU A C 1
ATOM 1289 O O . GLU A 1 171 ? -6.863 -48.312 -13.781 1 33.66 171 GLU A O 1
ATOM 1294 N N . LEU A 1 172 ? -7.484 -46.656 -14.094 1 34.22 172 LEU A N 1
ATOM 1295 C CA . LEU A 1 172 ? -6.066 -46.5 -13.781 1 34.22 172 LEU A CA 1
ATOM 1296 C C . LEU A 1 172 ? -5.832 -46.562 -12.281 1 34.22 172 LEU A C 1
ATOM 1298 O O . LEU A 1 172 ? -6.531 -45.875 -11.516 1 34.22 172 LEU A O 1
ATOM 1302 N N . ASP A 1 173 ? -5.629 -47.781 -11.633 1 34.5 173 ASP A N 1
ATOM 1303 C CA . ASP A 1 173 ? -5.031 -48.062 -10.336 1 34.5 173 ASP A CA 1
ATOM 1304 C C . ASP A 1 173 ? -4.168 -46.875 -9.875 1 34.5 173 ASP A C 1
ATOM 1306 O O . ASP A 1 173 ? -2.967 -46.844 -10.156 1 34.5 173 ASP A O 1
ATOM 1310 N N . ILE A 1 174 ? -4.574 -45.719 -10.219 1 37.56 174 ILE A N 1
ATOM 1311 C CA . ILE A 1 174 ? -3.727 -44.719 -9.57 1 37.56 174 ILE A CA 1
ATOM 1312 C C . ILE A 1 174 ? -3.594 -45.062 -8.086 1 37.56 174 ILE A C 1
ATOM 1314 O O . ILE A 1 174 ? -4.598 -45.219 -7.387 1 37.56 174 ILE A O 1
ATOM 1318 N N . PRO A 1 175 ? -2.686 -45.969 -7.695 1 37.38 175 PRO A N 1
ATOM 1319 C CA . PRO A 1 175 ? -2.545 -46.25 -6.262 1 37.38 175 PRO A CA 1
ATOM 1320 C C . PRO A 1 175 ? -3.318 -45.281 -5.391 1 37.38 175 PRO A C 1
ATOM 1322 O O . PRO A 1 175 ? -3.658 -44.188 -5.844 1 37.38 175 PRO A O 1
ATOM 1325 N N . ARG A 1 176 ? -3.877 -45.719 -4.102 1 38 176 ARG A N 1
ATOM 1326 C CA . ARG A 1 176 ? -4.449 -45 -2.969 1 38 176 ARG A CA 1
ATOM 1327 C C . ARG A 1 176 ? -3.955 -43.531 -2.928 1 38 176 ARG A C 1
ATOM 1329 O O . ARG A 1 176 ? -2.877 -43.281 -2.396 1 38 176 ARG A O 1
ATOM 1336 N N . ALA A 1 177 ? -4.055 -42.688 -3.852 1 43.28 177 ALA A N 1
ATOM 1337 C CA . ALA A 1 177 ? -3.568 -41.375 -4.219 1 43.28 177 ALA A CA 1
ATOM 1338 C C . ALA A 1 177 ? -3.826 -40.375 -3.1 1 43.28 177 ALA A C 1
ATOM 1340 O O . ALA A 1 177 ? -4.969 -40.156 -2.689 1 43.28 177 ALA A O 1
ATOM 1341 N N . ARG A 1 178 ? -3.008 -40.281 -2.086 1 48.78 178 ARG A N 1
ATOM 1342 C CA . ARG A 1 178 ? -2.908 -39.281 -1.02 1 48.78 178 ARG A CA 1
ATOM 1343 C C . ARG A 1 178 ? -3.408 -37.906 -1.49 1 48.78 178 ARG A C 1
ATOM 1345 O O . ARG A 1 178 ? -3.42 -37.625 -2.689 1 48.78 178 ARG A O 1
ATOM 1352 N N . SER A 1 179 ? -4.309 -37.312 -0.763 1 57.84 179 SER A N 1
ATOM 1353 C CA . SER A 1 179 ? -4.758 -35.938 -0.939 1 57.84 179 SER A CA 1
ATOM 1354 C C . SER A 1 179 ? -3.631 -35.062 -1.467 1 57.84 179 SER A C 1
ATOM 1356 O O . SER A 1 179 ? -2.539 -35.031 -0.896 1 57.84 179 SER A O 1
ATOM 1358 N N . ARG A 1 180 ? -3.633 -35.031 -2.85 1 69.5 180 ARG A N 1
ATOM 1359 C CA . ARG A 1 180 ? -2.588 -34.188 -3.422 1 69.5 180 ARG A CA 1
ATOM 1360 C C . ARG A 1 180 ? -3.072 -32.75 -3.584 1 69.5 180 ARG A C 1
ATOM 1362 O O . ARG A 1 180 ? -4.234 -32.531 -3.924 1 69.5 180 ARG A O 1
ATOM 1369 N N . SER A 1 181 ? -2.227 -31.938 -3.08 1 85.31 181 SER A N 1
ATOM 1370 C CA . SER A 1 181 ? -2.488 -30.516 -3.273 1 85.31 181 SER A CA 1
ATOM 1371 C C . SER A 1 181 ? -1.539 -29.906 -4.305 1 85.31 181 SER A C 1
ATOM 1373 O O . SER A 1 181 ? -0.385 -30.328 -4.414 1 85.31 181 SER A O 1
ATOM 1375 N N . VAL A 1 182 ? -2.18 -29.281 -5.285 1 90.69 182 VAL A N 1
ATOM 1376 C CA . VAL A 1 182 ? -1.382 -28.609 -6.297 1 90.69 182 VAL A CA 1
ATOM 1377 C C . VAL A 1 182 ? -1.296 -27.109 -5.969 1 90.69 182 VAL A C 1
ATOM 1379 O O . VAL A 1 182 ? -2.289 -26.5 -5.566 1 90.69 182 VAL A O 1
ATOM 1382 N N . ARG A 1 183 ? -0.096 -26.594 -6.094 1 92.94 183 ARG A N 1
ATOM 1383 C CA . ARG A 1 183 ? 0.082 -25.172 -5.832 1 92.94 183 ARG A CA 1
ATOM 1384 C C . ARG A 1 183 ? 0.555 -24.438 -7.086 1 92.94 183 ARG A C 1
ATOM 1386 O O . ARG A 1 183 ? 1.153 -25.047 -7.977 1 92.94 183 ARG A O 1
ATOM 1393 N N . LEU A 1 184 ? 0.222 -23.188 -7.141 1 94.69 184 LEU A N 1
ATOM 1394 C CA . LEU A 1 184 ? 0.688 -22.297 -8.203 1 94.69 184 LEU A CA 1
ATOM 1395 C C . LEU A 1 184 ? 1.833 -21.422 -7.715 1 94.69 184 LEU A C 1
ATOM 1397 O O . LEU A 1 184 ? 1.746 -20.828 -6.641 1 94.69 184 LEU A O 1
ATOM 1401 N N . VAL A 1 185 ? 2.908 -21.453 -8.492 1 94.94 185 VAL A N 1
ATOM 1402 C CA . VAL A 1 185 ? 4.09 -20.688 -8.102 1 94.94 185 VAL A CA 1
ATOM 1403 C C . VAL A 1 185 ? 4.527 -19.781 -9.25 1 94.94 185 VAL A C 1
ATOM 1405 O O . VAL A 1 185 ? 4.324 -20.109 -10.422 1 94.94 185 VAL A O 1
ATOM 1408 N N . ARG A 1 186 ? 5.137 -18.641 -8.875 1 94.88 186 ARG A N 1
ATOM 1409 C CA . ARG A 1 186 ? 5.57 -17.672 -9.875 1 94.88 186 ARG A CA 1
ATOM 1410 C C . ARG A 1 186 ? 7.035 -17.297 -9.672 1 94.88 186 ARG A C 1
ATOM 1412 O O . ARG A 1 186 ? 7.34 -16.25 -9.102 1 94.88 186 ARG A O 1
ATOM 1419 N N . PRO A 1 187 ? 7.895 -18.016 -10.289 1 95 187 PRO A N 1
ATOM 1420 C CA . PRO A 1 187 ? 9.328 -17.844 -10.039 1 95 187 PRO A CA 1
ATOM 1421 C C . PRO A 1 187 ? 9.875 -16.531 -10.586 1 95 187 PRO A C 1
ATOM 1423 O O . PRO A 1 187 ? 10.883 -16.016 -10.094 1 95 187 PRO A O 1
ATOM 1426 N N . LEU A 1 188 ? 9.234 -15.977 -11.633 1 95 188 LEU A N 1
ATOM 1427 C CA . LEU A 1 188 ? 9.789 -14.812 -12.312 1 95 188 LEU A CA 1
ATOM 1428 C C . LEU A 1 188 ? 9.219 -13.523 -11.727 1 95 188 LEU A C 1
ATOM 1430 O O . LEU A 1 188 ? 9.406 -12.438 -12.297 1 95 188 LEU A O 1
ATOM 1434 N N . LEU A 1 189 ? 8.586 -13.578 -10.617 1 92.31 189 LEU A N 1
ATOM 1435 C CA . LEU A 1 189 ? 7.906 -12.414 -10.055 1 92.31 189 LEU A CA 1
ATOM 1436 C C . LEU A 1 189 ? 8.914 -11.352 -9.633 1 92.31 189 LEU A C 1
ATOM 1438 O O . LEU A 1 189 ? 8.539 -10.195 -9.398 1 92.31 189 LEU A O 1
ATOM 1442 N N . GLU A 1 190 ? 10.188 -11.656 -9.516 1 89.88 190 GLU A N 1
ATOM 1443 C CA . GLU A 1 190 ? 11.219 -10.688 -9.141 1 89.88 190 GLU A CA 1
ATOM 1444 C C . GLU A 1 190 ? 11.891 -10.109 -10.383 1 89.88 190 GLU A C 1
ATOM 1446 O O . GLU A 1 190 ? 12.68 -9.164 -10.273 1 89.88 190 GLU A O 1
ATOM 1451 N N . PHE A 1 191 ? 11.531 -10.633 -11.516 1 93.69 191 PHE A N 1
ATOM 1452 C CA . PHE A 1 191 ? 12.18 -10.211 -12.75 1 93.69 191 PHE A CA 1
ATOM 1453 C C . PHE A 1 191 ? 11.25 -9.305 -13.562 1 93.69 191 PHE A C 1
ATOM 1455 O O . PHE A 1 191 ? 10.047 -9.547 -13.625 1 93.69 191 PHE A O 1
ATOM 1462 N N . SER A 1 192 ? 11.875 -8.289 -14.172 1 92.75 192 SER A N 1
ATOM 1463 C CA . SER A 1 192 ? 11.109 -7.434 -15.078 1 92.75 192 SER A CA 1
ATOM 1464 C C . SER A 1 192 ? 11 -8.055 -16.469 1 92.75 192 SER A C 1
ATOM 1466 O O . SER A 1 192 ? 11.758 -8.961 -16.812 1 92.75 192 SER A O 1
ATOM 1468 N N . ARG A 1 193 ? 10.062 -7.527 -17.234 1 91.25 193 ARG A N 1
ATOM 1469 C CA . ARG A 1 193 ? 9.93 -7.973 -18.625 1 91.25 193 ARG A CA 1
ATOM 1470 C C . ARG A 1 193 ? 11.188 -7.664 -19.422 1 91.25 193 ARG A C 1
ATOM 1472 O O . ARG A 1 193 ? 11.562 -8.422 -20.312 1 91.25 193 ARG A O 1
ATOM 1479 N N . SER A 1 194 ? 11.797 -6.59 -19.078 1 90.62 194 SER A N 1
ATOM 1480 C CA . SER A 1 194 ? 13.047 -6.238 -19.734 1 90.62 194 SER A CA 1
ATOM 1481 C C . SER A 1 194 ? 14.125 -7.289 -19.484 1 90.62 194 SER A C 1
ATOM 1483 O O . SER A 1 194 ? 14.914 -7.613 -20.375 1 90.62 194 SER A O 1
ATOM 1485 N N . GLN A 1 195 ? 14.148 -7.777 -18.328 1 92.56 195 GLN A N 1
ATOM 1486 C CA . GLN A 1 195 ? 15.133 -8.797 -17.969 1 92.56 195 GLN A CA 1
ATOM 1487 C C . GLN A 1 195 ? 14.844 -10.109 -18.703 1 92.56 195 GLN A C 1
ATOM 1489 O O . GLN A 1 195 ? 15.766 -10.797 -19.141 1 92.56 195 GLN A O 1
ATOM 1494 N N . THR A 1 196 ? 13.57 -10.484 -18.781 1 95.31 196 THR A N 1
ATOM 1495 C CA . THR A 1 196 ? 13.242 -11.703 -19.5 1 95.31 196 THR A CA 1
ATOM 1496 C C . THR A 1 196 ? 13.516 -11.547 -21 1 95.31 196 THR A C 1
ATOM 1498 O O . THR A 1 196 ? 13.898 -12.5 -21.672 1 95.31 196 THR A O 1
ATOM 1501 N N . GLN A 1 197 ? 13.32 -10.344 -21.5 1 93.5 197 GLN A N 1
ATOM 1502 C CA . GLN A 1 197 ? 13.633 -10.062 -22.891 1 93.5 197 GLN A CA 1
ATOM 1503 C C . GLN A 1 197 ? 15.125 -10.203 -23.156 1 93.5 197 GLN A C 1
ATOM 1505 O O . GLN A 1 197 ? 15.531 -10.781 -24.172 1 93.5 197 GLN A O 1
ATOM 1510 N N . GLU A 1 198 ? 15.844 -9.633 -22.312 1 94.06 198 GLU A N 1
ATOM 1511 C CA . GLU A 1 198 ? 17.297 -9.75 -22.453 1 94.06 198 GLU A CA 1
ATOM 1512 C C . GLU A 1 198 ? 17.734 -11.211 -22.484 1 94.06 198 GLU A C 1
ATOM 1514 O O . GLU A 1 198 ? 18.609 -11.57 -23.266 1 94.06 198 GLU A O 1
ATOM 1519 N N . PHE A 1 199 ? 17.156 -11.953 -21.688 1 94.81 199 PHE A N 1
ATOM 1520 C CA . PHE A 1 199 ? 17.453 -13.383 -21.609 1 94.81 199 PHE A CA 1
ATOM 1521 C C . PHE A 1 199 ? 17.125 -14.062 -22.938 1 94.81 199 PHE A C 1
ATOM 1523 O O . PHE A 1 199 ? 17.953 -14.797 -23.484 1 94.81 199 PHE A O 1
ATOM 1530 N N . VAL A 1 200 ? 15.938 -13.844 -23.438 1 93.81 200 VAL A N 1
ATOM 1531 C CA . VAL A 1 200 ? 15.477 -14.469 -24.672 1 93.81 200 VAL A CA 1
ATOM 1532 C C . VAL A 1 200 ? 16.344 -14.008 -25.844 1 93.81 200 VAL A C 1
ATOM 1534 O O . VAL A 1 200 ? 16.656 -14.797 -26.734 1 93.81 200 VAL A O 1
ATOM 1537 N N . GLU A 1 201 ? 16.703 -12.781 -25.828 1 93.44 201 GLU A N 1
ATOM 1538 C CA . GLU A 1 201 ? 17.531 -12.234 -26.906 1 93.44 201 GLU A CA 1
ATOM 1539 C C . GLU A 1 201 ? 18.953 -12.789 -26.828 1 93.44 201 GLU A C 1
ATOM 1541 O O . GLU A 1 201 ? 19.547 -13.133 -27.859 1 93.44 201 GLU A O 1
ATOM 1546 N N . GLN A 1 202 ? 19.484 -12.828 -25.672 1 93.44 202 GLN A N 1
ATOM 1547 C CA . GLN A 1 202 ? 20.844 -13.328 -25.469 1 93.44 202 GLN A CA 1
ATOM 1548 C C . GLN A 1 202 ? 20.953 -14.781 -25.938 1 93.44 202 GLN A C 1
ATOM 1550 O O . GLN A 1 202 ? 21.984 -15.172 -26.484 1 93.44 202 GLN A O 1
ATOM 1555 N N . LEU A 1 203 ? 19.969 -15.555 -25.719 1 92.88 203 LEU A N 1
ATOM 1556 C CA . LEU A 1 203 ? 20 -16.969 -26.047 1 92.88 203 LEU A CA 1
ATOM 1557 C C . LEU A 1 203 ? 19.344 -17.234 -27.406 1 92.88 203 LEU A C 1
ATOM 1559 O O . LEU A 1 203 ? 19.234 -18.375 -27.828 1 92.88 203 LEU A O 1
ATOM 1563 N N . ALA A 1 204 ? 18.844 -16.188 -28.031 1 91.31 204 ALA A N 1
ATOM 1564 C CA . ALA A 1 204 ? 18.188 -16.266 -29.328 1 91.31 204 ALA A CA 1
ATOM 1565 C C . ALA A 1 204 ? 17.047 -17.281 -29.312 1 91.31 204 ALA A C 1
ATOM 1567 O O . ALA A 1 204 ? 16.953 -18.141 -30.188 1 91.31 204 ALA A O 1
ATOM 1568 N N . LEU A 1 205 ? 16.281 -17.25 -28.328 1 90.81 205 LEU A N 1
ATOM 1569 C CA . LEU A 1 205 ? 15.164 -18.172 -28.188 1 90.81 205 LEU A CA 1
ATOM 1570 C C . LEU A 1 205 ? 13.969 -17.703 -29.016 1 90.81 205 LEU A C 1
ATOM 1572 O O . LEU A 1 205 ? 13.617 -16.531 -28.984 1 90.81 205 LEU A O 1
ATOM 1576 N N . PRO A 1 206 ? 13.367 -18.578 -29.734 1 89.06 206 PRO A N 1
ATOM 1577 C CA . PRO A 1 206 ? 12.148 -18.203 -30.453 1 89.06 206 PRO A CA 1
ATOM 1578 C C . PRO A 1 206 ? 10.938 -18.047 -29.531 1 89.06 206 PRO A C 1
ATOM 1580 O O . PRO A 1 206 ? 10.812 -18.781 -28.547 1 89.06 206 PRO A O 1
ATOM 1583 N N . TYR A 1 207 ? 10.18 -17.078 -29.766 1 86 207 TYR A N 1
ATOM 1584 C CA . TYR A 1 207 ? 8.914 -16.938 -29.047 1 86 207 TYR A CA 1
ATOM 1585 C C . TYR A 1 207 ? 7.844 -16.328 -29.953 1 86 207 TYR A C 1
ATOM 1587 O O . TYR A 1 207 ? 8.148 -15.82 -31.031 1 86 207 TYR A O 1
ATOM 1595 N N . PHE A 1 208 ? 6.656 -16.609 -29.562 1 81 208 PHE A N 1
ATOM 1596 C CA . PHE A 1 208 ? 5.516 -16.172 -30.359 1 81 208 PHE A CA 1
ATOM 1597 C C . PHE A 1 208 ? 5.129 -14.742 -30.016 1 81 208 PHE A C 1
ATOM 1599 O O . PHE A 1 208 ? 4.879 -14.422 -28.844 1 81 208 PHE A O 1
ATOM 1606 N N . HIS A 1 209 ? 5.332 -13.836 -30.969 1 71.75 209 HIS A N 1
ATOM 1607 C CA . HIS A 1 209 ? 4.957 -12.445 -30.734 1 71.75 209 HIS A CA 1
ATOM 1608 C C . HIS A 1 209 ? 3.447 -12.258 -30.828 1 71.75 209 HIS A C 1
ATOM 1610 O O . HIS A 1 209 ? 2.842 -12.594 -31.844 1 71.75 209 HIS A O 1
ATOM 1616 N N . ASP A 1 210 ? 2.916 -12.352 -29.781 1 55.41 210 ASP A N 1
ATOM 1617 C CA . ASP A 1 210 ? 1.467 -12.18 -29.75 1 55.41 210 ASP A CA 1
ATOM 1618 C C . ASP A 1 210 ? 1.066 -10.781 -30.203 1 55.41 210 ASP A C 1
ATOM 1620 O O . ASP A 1 210 ? 1.417 -9.789 -29.547 1 55.41 210 ASP A O 1
ATOM 1624 N N . THR A 1 211 ? 0.988 -10.648 -31.594 1 47.69 211 THR A N 1
ATOM 1625 C CA . THR A 1 211 ? 0.474 -9.383 -32.094 1 47.69 211 THR A CA 1
ATOM 1626 C C . THR A 1 211 ? -0.861 -9.039 -31.438 1 47.69 211 THR A C 1
ATOM 1628 O O . THR A 1 211 ? -1.435 -7.977 -31.719 1 47.69 211 THR A O 1
ATOM 1631 N N . THR A 1 212 ? -1.595 -10.031 -31.219 1 46.81 212 THR A N 1
ATOM 1632 C CA . THR A 1 212 ? -2.922 -9.664 -30.734 1 46.81 212 THR A CA 1
ATOM 1633 C C . THR A 1 212 ? -2.822 -8.789 -29.484 1 46.81 212 THR A C 1
ATOM 1635 O O . THR A 1 212 ? -2.424 -9.258 -28.422 1 46.81 212 THR A O 1
ATOM 1638 N N . ASN A 1 213 ? -2.088 -7.809 -29.75 1 47.53 213 ASN A N 1
ATOM 1639 C CA . ASN A 1 213 ? -2.137 -6.816 -28.672 1 47.53 213 ASN A CA 1
ATOM 1640 C C . ASN A 1 213 ? -3.391 -6.977 -27.828 1 47.53 213 ASN A C 1
ATOM 1642 O O . ASN A 1 213 ? -4.418 -7.457 -28.297 1 47.53 213 ASN A O 1
ATOM 1646 N N . ASP A 1 214 ? -3.209 -6.801 -26.406 1 48.31 214 ASP A N 1
ATOM 1647 C CA . ASP A 1 214 ? -4.07 -6.844 -25.234 1 48.31 214 ASP A CA 1
ATOM 1648 C C . ASP A 1 214 ? -5.434 -6.215 -25.516 1 48.31 214 ASP A C 1
ATOM 1650 O O . ASP A 1 214 ? -5.613 -5.008 -25.344 1 48.31 214 ASP A O 1
ATOM 1654 N N . CYS A 1 215 ? -6.004 -6.5 -26.5 1 45.16 215 CYS A N 1
ATOM 1655 C CA . CYS A 1 215 ? -7.219 -5.852 -26.984 1 45.16 215 CYS A CA 1
ATOM 1656 C C . CYS A 1 215 ? -8.109 -5.434 -25.812 1 45.16 215 CYS A C 1
ATOM 1658 O O . CYS A 1 215 ? -8.781 -4.402 -25.891 1 45.16 215 CYS A O 1
ATOM 1660 N N . ASN A 1 216 ? -8.531 -6.477 -24.906 1 54.69 216 ASN A N 1
ATOM 1661 C CA . ASN A 1 216 ? -9.859 -6.277 -24.344 1 54.69 216 ASN A CA 1
ATOM 1662 C C . ASN A 1 216 ? -9.797 -5.426 -23.078 1 54.69 216 ASN A C 1
ATOM 1664 O O . ASN A 1 216 ? -10.82 -4.887 -22.641 1 54.69 216 ASN A O 1
ATOM 1668 N N . ASP A 1 217 ? -8.742 -5.227 -22.406 1 67.88 217 ASP A N 1
ATOM 1669 C CA . ASP A 1 217 ? -8.883 -4.359 -21.234 1 67.88 217 ASP A CA 1
ATOM 1670 C C . ASP A 1 217 ? -8.195 -3.016 -21.469 1 67.88 217 ASP A C 1
ATOM 1672 O O . ASP A 1 217 ? -6.977 -2.9 -21.328 1 67.88 217 ASP A O 1
ATOM 1676 N N . LEU A 1 218 ? -9.023 -2.111 -22.047 1 76.19 218 LEU A N 1
ATOM 1677 C CA . LEU A 1 218 ? -8.578 -0.774 -22.422 1 76.19 218 LEU A CA 1
ATOM 1678 C C . LEU A 1 218 ? -7.719 -0.162 -21.312 1 76.19 218 LEU A C 1
ATOM 1680 O O . LEU A 1 218 ? -6.695 0.469 -21.594 1 76.19 218 LEU A O 1
ATOM 1684 N N . ARG A 1 219 ? -8.062 -0.468 -20.172 1 85.62 219 ARG A N 1
ATOM 1685 C CA . ARG A 1 219 ? -7.34 0.131 -19.062 1 85.62 219 ARG A CA 1
ATOM 1686 C C . ARG A 1 219 ? -5.977 -0.53 -18.875 1 85.62 219 ARG A C 1
ATOM 1688 O O . ARG A 1 219 ? -4.988 0.147 -18.594 1 85.62 219 ARG A O 1
ATOM 1695 N N . ARG A 1 220 ? -5.957 -1.772 -19.078 1 82.94 220 ARG A N 1
ATOM 1696 C CA . ARG A 1 220 ? -4.695 -2.49 -18.938 1 82.94 220 ARG A CA 1
ATOM 1697 C C . ARG A 1 220 ? -3.721 -2.117 -20.047 1 82.94 220 ARG A C 1
ATOM 1699 O O . ARG A 1 220 ? -2.525 -1.939 -19.797 1 82.94 220 ARG A O 1
ATOM 1706 N N . ASN A 1 221 ? -4.254 -1.962 -21.172 1 84.12 221 ASN A N 1
ATOM 1707 C CA . ASN A 1 221 ? -3.418 -1.577 -22.312 1 84.12 221 ASN A CA 1
ATOM 1708 C C . ASN A 1 221 ? -2.844 -0.174 -22.125 1 84.12 221 ASN A C 1
ATOM 1710 O O . ASN A 1 221 ? -1.68 0.07 -22.453 1 84.12 221 ASN A O 1
ATOM 1714 N N . ARG A 1 222 ? -3.707 0.651 -21.656 1 88.62 222 ARG A N 1
ATOM 1715 C CA . ARG A 1 222 ? -3.252 2.014 -21.406 1 88.62 222 ARG A CA 1
ATOM 1716 C C . ARG A 1 222 ? -2.162 2.035 -20.344 1 88.62 222 ARG A C 1
ATOM 1718 O O . ARG A 1 222 ? -1.17 2.756 -20.484 1 88.62 222 ARG A O 1
ATOM 1725 N N . LEU A 1 223 ? -2.361 1.289 -19.359 1 90.81 223 LEU A N 1
ATOM 1726 C CA . LEU A 1 223 ? -1.378 1.21 -18.281 1 90.81 223 LEU A CA 1
ATOM 1727 C C . LEU A 1 223 ? -0.05 0.667 -18.797 1 90.81 223 LEU A C 1
ATOM 1729 O O . LEU A 1 223 ? 1.008 1.238 -18.531 1 90.81 223 LEU A O 1
ATOM 1733 N N . ARG A 1 224 ? -0.109 -0.336 -19.625 1 86.69 224 ARG A N 1
ATOM 1734 C CA . ARG A 1 224 ? 1.069 -1.056 -20.094 1 86.69 224 ARG A CA 1
ATOM 1735 C C . ARG A 1 224 ? 1.839 -0.232 -21.109 1 86.69 224 ARG A C 1
ATOM 1737 O O . ARG A 1 224 ? 3.07 -0.194 -21.094 1 86.69 224 ARG A O 1
ATOM 1744 N N . ASN A 1 225 ? 1.153 0.444 -21.891 1 87.69 225 ASN A N 1
ATOM 1745 C CA . ASN A 1 225 ? 1.799 1.027 -23.062 1 87.69 225 ASN A CA 1
ATOM 1746 C C . ASN A 1 225 ? 2.059 2.52 -22.875 1 87.69 225 ASN A C 1
ATOM 1748 O O . ASN A 1 225 ? 2.906 3.098 -23.562 1 87.69 225 ASN A O 1
ATOM 1752 N N . GLU A 1 226 ? 1.342 3.113 -21.984 1 90.31 226 GLU A N 1
ATOM 1753 C CA . GLU A 1 226 ? 1.456 4.562 -21.844 1 90.31 226 GLU A CA 1
ATOM 1754 C C . GLU A 1 226 ? 1.914 4.938 -20.438 1 90.31 226 GLU A C 1
ATOM 1756 O O . GLU A 1 226 ? 2.977 5.539 -20.266 1 90.31 226 GLU A O 1
ATOM 1761 N N . VAL A 1 227 ? 1.25 4.488 -19.484 1 92.5 227 VAL A N 1
ATOM 1762 C CA . VAL A 1 227 ? 1.434 4.988 -18.125 1 92.5 227 VAL A CA 1
ATOM 1763 C C . VAL A 1 227 ? 2.74 4.449 -17.547 1 92.5 227 VAL A C 1
ATOM 1765 O O . VAL A 1 227 ? 3.596 5.219 -17.094 1 92.5 227 VAL A O 1
ATOM 1768 N N . LEU A 1 228 ? 2.953 3.182 -17.594 1 93.31 228 LEU A N 1
ATOM 1769 C CA . LEU A 1 228 ? 4.109 2.57 -16.953 1 93.31 228 LEU A CA 1
ATOM 1770 C C . LEU A 1 228 ? 5.406 3.035 -17.609 1 93.31 228 LEU A C 1
ATOM 1772 O O . LEU A 1 228 ? 6.359 3.402 -16.922 1 93.31 228 LEU A O 1
ATOM 1776 N N . PRO A 1 229 ? 5.441 3.051 -18.953 1 92.12 229 PRO A N 1
ATOM 1777 C CA . PRO A 1 229 ? 6.656 3.578 -19.562 1 92.12 229 PRO A CA 1
ATOM 1778 C C . PRO A 1 229 ? 6.949 5.023 -19.172 1 92.12 229 PRO A C 1
ATOM 1780 O O . PRO A 1 229 ? 8.102 5.379 -18.922 1 92.12 229 PRO A O 1
ATOM 1783 N N . ALA A 1 230 ? 5.93 5.828 -19.062 1 91.56 230 ALA A N 1
ATOM 1784 C CA . ALA A 1 230 ? 6.094 7.219 -18.656 1 91.56 230 ALA A CA 1
ATOM 1785 C C . ALA A 1 230 ? 6.605 7.309 -17.219 1 91.56 230 ALA A C 1
ATOM 1787 O O . ALA A 1 230 ? 7.449 8.156 -16.906 1 91.56 230 ALA A O 1
ATOM 1788 N N . LEU A 1 231 ? 6.164 6.473 -16.375 1 94.19 231 LEU A N 1
ATOM 1789 C CA . LEU A 1 231 ? 6.586 6.469 -14.984 1 94.19 231 LEU A CA 1
ATOM 1790 C C . LEU A 1 231 ? 8.039 6.012 -14.859 1 94.19 231 LEU A C 1
ATOM 1792 O O . LEU A 1 231 ? 8.812 6.59 -14.086 1 94.19 231 LEU A O 1
ATOM 1796 N N . ARG A 1 232 ? 8.383 4.98 -15.609 1 93.62 232 ARG A N 1
ATOM 1797 C CA . ARG A 1 232 ? 9.766 4.512 -15.594 1 93.62 232 ARG A CA 1
ATOM 1798 C C . ARG A 1 232 ? 10.719 5.602 -16.062 1 93.62 232 ARG A C 1
ATOM 1800 O O . ARG A 1 232 ? 11.742 5.859 -15.43 1 93.62 232 ARG A O 1
ATOM 1807 N N . ALA A 1 233 ? 10.367 6.262 -17.078 1 91.31 233 ALA A N 1
ATOM 1808 C CA . ALA A 1 233 ? 11.219 7.273 -17.703 1 91.31 233 ALA A CA 1
ATOM 1809 C C . ALA A 1 233 ? 11.273 8.539 -16.844 1 91.31 233 ALA A C 1
ATOM 1811 O O . ALA A 1 233 ? 12.336 9.164 -16.719 1 91.31 233 ALA A O 1
ATOM 1812 N N . GLY A 1 234 ? 10.242 8.859 -16.219 1 90.06 234 GLY A N 1
ATOM 1813 C CA . GLY A 1 234 ? 10.133 10.156 -15.547 1 90.06 234 GLY A CA 1
ATOM 1814 C C . GLY A 1 234 ? 10.438 10.086 -14.062 1 90.06 234 GLY A C 1
ATOM 1815 O O . GLY A 1 234 ? 10.742 11.109 -13.445 1 90.06 234 GLY A O 1
ATOM 1816 N N . PHE A 1 235 ? 10.398 8.945 -13.516 1 92.44 235 PHE A N 1
ATOM 1817 C CA . PHE A 1 235 ? 10.469 8.914 -12.062 1 92.44 235 PHE A CA 1
ATOM 1818 C C . PHE A 1 235 ? 11.484 7.883 -11.586 1 92.44 235 PHE A C 1
ATOM 1820 O O . PHE A 1 235 ? 12.32 8.18 -10.734 1 92.44 235 PHE A O 1
ATOM 1827 N N . ASN A 1 236 ? 11.391 6.625 -12.062 1 93.38 236 ASN A N 1
ATOM 1828 C CA . ASN A 1 236 ? 12.219 5.535 -11.555 1 93.38 236 ASN A CA 1
ATOM 1829 C C . ASN A 1 236 ? 12.406 4.441 -12.602 1 93.38 236 ASN A C 1
ATOM 1831 O O . ASN A 1 236 ? 11.508 3.627 -12.82 1 93.38 236 ASN A O 1
ATOM 1835 N N . PRO A 1 237 ? 13.594 4.359 -13.172 1 91.56 237 PRO A N 1
ATOM 1836 C CA . PRO A 1 237 ? 13.844 3.33 -14.188 1 91.56 237 PRO A CA 1
ATOM 1837 C C . PRO A 1 237 ? 13.711 1.913 -13.633 1 91.56 237 PRO A C 1
ATOM 1839 O O . PRO A 1 237 ? 13.492 0.968 -14.398 1 91.56 237 PRO A O 1
ATOM 1842 N N . ARG A 1 238 ? 13.875 1.716 -12.352 1 91.75 238 ARG A N 1
ATOM 1843 C CA . ARG A 1 238 ? 13.742 0.409 -11.719 1 91.75 238 ARG A CA 1
ATOM 1844 C C . ARG A 1 238 ? 12.414 0.29 -10.984 1 91.75 238 ARG A C 1
ATOM 1846 O O . ARG A 1 238 ? 12.344 -0.316 -9.914 1 91.75 238 ARG A O 1
ATOM 1853 N N . LEU A 1 239 ? 11.43 0.916 -11.57 1 93.75 239 LEU A N 1
ATOM 1854 C CA . LEU A 1 239 ? 10.109 0.999 -10.945 1 93.75 239 LEU A CA 1
ATOM 1855 C C . LEU A 1 239 ? 9.555 -0.392 -10.664 1 93.75 239 LEU A C 1
ATOM 1857 O O . LEU A 1 239 ? 8.992 -0.636 -9.594 1 93.75 239 LEU A O 1
ATOM 1861 N N . ASP A 1 240 ? 9.711 -1.319 -11.562 1 92.12 240 ASP A N 1
ATOM 1862 C CA . ASP A 1 240 ? 9.156 -2.66 -11.391 1 92.12 240 ASP A CA 1
ATOM 1863 C C . ASP A 1 240 ? 9.734 -3.34 -10.156 1 92.12 240 ASP A C 1
ATOM 1865 O O . ASP A 1 240 ? 9 -3.943 -9.367 1 92.12 240 ASP A O 1
ATOM 1869 N N . GLN A 1 241 ? 10.984 -3.223 -10.008 1 89.12 241 GLN A N 1
ATOM 1870 C CA . GLN A 1 241 ? 11.648 -3.812 -8.852 1 89.12 241 GLN A CA 1
ATOM 1871 C C . GLN A 1 241 ? 11.219 -3.121 -7.562 1 89.12 241 GLN A C 1
ATOM 1873 O O . GLN A 1 241 ? 11.055 -3.771 -6.527 1 89.12 241 GLN A O 1
ATOM 1878 N N . ALA A 1 242 ? 11.086 -1.834 -7.641 1 92.75 242 ALA A N 1
ATOM 1879 C CA . ALA A 1 242 ? 10.633 -1.07 -6.48 1 92.75 242 ALA A CA 1
ATOM 1880 C C . ALA A 1 242 ? 9.234 -1.494 -6.051 1 92.75 242 ALA A C 1
ATOM 1882 O O . ALA A 1 242 ? 8.969 -1.68 -4.859 1 92.75 242 ALA A O 1
ATOM 1883 N N . LEU A 1 243 ? 8.383 -1.642 -7.016 1 92.62 243 LEU A N 1
ATOM 1884 C CA . LEU A 1 243 ? 7.008 -2.035 -6.715 1 92.62 243 LEU A CA 1
ATOM 1885 C C . LEU A 1 243 ? 6.953 -3.48 -6.227 1 92.62 243 LEU A C 1
ATOM 1887 O O . LEU A 1 243 ? 6.121 -3.824 -5.383 1 92.62 243 LEU A O 1
ATOM 1891 N N . PHE A 1 244 ? 7.871 -4.293 -6.77 1 88.69 244 PHE A N 1
ATOM 1892 C CA . PHE A 1 244 ? 7.977 -5.664 -6.285 1 88.69 244 PHE A CA 1
ATOM 1893 C C . PHE A 1 244 ? 8.305 -5.691 -4.797 1 88.69 244 PHE A C 1
ATOM 1895 O O . PHE A 1 244 ? 7.656 -6.395 -4.023 1 88.69 244 PHE A O 1
ATOM 1902 N N . ARG A 1 245 ? 9.312 -4.938 -4.41 1 90.88 245 ARG A N 1
ATOM 1903 C CA . ARG A 1 245 ? 9.711 -4.887 -3.006 1 90.88 245 ARG A CA 1
ATOM 1904 C C . ARG A 1 245 ? 8.586 -4.34 -2.135 1 90.88 245 ARG A C 1
ATOM 1906 O O . ARG A 1 245 ? 8.359 -4.836 -1.028 1 90.88 245 ARG A O 1
ATOM 1913 N N . PHE A 1 246 ? 7.953 -3.346 -2.645 1 93.38 246 PHE A N 1
ATOM 1914 C CA . PHE A 1 246 ? 6.812 -2.773 -1.94 1 93.38 246 PHE A CA 1
ATOM 1915 C C . PHE A 1 246 ? 5.766 -3.84 -1.65 1 93.38 246 PHE A C 1
ATOM 1917 O O . PHE A 1 246 ? 5.293 -3.961 -0.518 1 93.38 246 PHE A O 1
ATOM 1924 N N . LEU A 1 247 ? 5.41 -4.582 -2.643 1 92.75 247 LEU A N 1
ATOM 1925 C CA . LEU A 1 247 ? 4.359 -5.586 -2.531 1 92.75 247 LEU A CA 1
ATOM 1926 C C . LEU A 1 247 ? 4.797 -6.734 -1.628 1 92.75 247 LEU A C 1
ATOM 1928 O O . LEU A 1 247 ? 3.979 -7.32 -0.918 1 92.75 247 LEU A O 1
ATOM 1932 N N . GLU A 1 248 ? 6.094 -7.074 -1.654 1 90.81 248 GLU A N 1
ATOM 1933 C CA . GLU A 1 248 ? 6.598 -8.125 -0.775 1 90.81 248 GLU A CA 1
ATOM 1934 C C . GLU A 1 248 ? 6.406 -7.758 0.693 1 90.81 248 GLU A C 1
ATOM 1936 O O . GLU A 1 248 ? 6.02 -8.602 1.506 1 90.81 248 GLU A O 1
ATOM 1941 N N . VAL A 1 249 ? 6.664 -6.531 0.991 1 93.88 249 VAL A N 1
ATOM 1942 C CA . VAL A 1 249 ? 6.523 -6.059 2.365 1 93.88 249 VAL A CA 1
ATOM 1943 C C . VAL A 1 249 ? 5.047 -5.984 2.74 1 93.88 249 VAL A C 1
ATOM 1945 O O . VAL A 1 249 ? 4.641 -6.488 3.791 1 93.88 249 VAL A O 1
ATOM 1948 N N . LEU A 1 250 ? 4.312 -5.391 1.882 1 94.81 250 LEU A N 1
ATOM 1949 C CA . LEU A 1 250 ? 2.889 -5.215 2.148 1 94.81 250 LEU A CA 1
ATOM 1950 C C . LEU A 1 250 ? 2.193 -6.566 2.301 1 94.81 250 LEU A C 1
ATOM 1952 O O . LEU A 1 250 ? 1.359 -6.742 3.193 1 94.81 250 LEU A O 1
ATOM 1956 N N . ASP A 1 251 ? 2.541 -7.469 1.421 1 92.25 251 ASP A N 1
ATOM 1957 C CA . ASP A 1 251 ? 1.922 -8.789 1.436 1 92.25 251 ASP A CA 1
ATOM 1958 C C . ASP A 1 251 ? 2.129 -9.477 2.783 1 92.25 251 ASP A C 1
ATOM 1960 O O . ASP A 1 251 ? 1.186 -10.031 3.357 1 92.25 251 ASP A O 1
ATOM 1964 N N . ALA A 1 252 ? 3.314 -9.477 3.277 1 93.81 252 ALA A N 1
ATOM 1965 C CA . ALA A 1 252 ? 3.611 -10.086 4.57 1 93.81 252 ALA A CA 1
ATOM 1966 C C . ALA A 1 252 ? 2.854 -9.383 5.695 1 93.81 252 ALA A C 1
ATOM 1968 O O . ALA A 1 252 ? 2.34 -10.039 6.605 1 93.81 252 ALA A O 1
ATOM 1969 N N . ASP A 1 253 ? 2.787 -8.062 5.656 1 96.56 253 ASP A N 1
ATOM 1970 C CA . ASP A 1 253 ? 2.041 -7.293 6.648 1 96.56 253 ASP A CA 1
ATOM 1971 C C . ASP A 1 253 ? 0.565 -7.684 6.648 1 96.56 253 ASP A C 1
ATOM 1973 O O . ASP A 1 253 ? -0.03 -7.887 7.707 1 96.56 253 ASP A O 1
ATOM 1977 N N . LEU A 1 254 ? 0.04 -7.785 5.504 1 95.5 254 LEU A N 1
ATOM 1978 C CA . LEU A 1 254 ? -1.386 -8.07 5.383 1 95.5 254 LEU A CA 1
ATOM 1979 C C . LEU A 1 254 ? -1.693 -9.5 5.812 1 95.5 254 LEU A C 1
ATOM 1981 O O . LEU A 1 254 ? -2.754 -9.766 6.387 1 95.5 254 LEU A O 1
ATOM 1985 N N . GLU A 1 255 ? -0.782 -10.414 5.504 1 93.38 255 GLU A N 1
ATOM 1986 C CA . GLU A 1 255 ? -0.95 -11.781 5.98 1 93.38 255 GLU A CA 1
ATOM 1987 C C . GLU A 1 255 ? -1.017 -11.828 7.504 1 93.38 255 GLU A C 1
ATOM 1989 O O . GLU A 1 255 ? -1.851 -12.539 8.07 1 93.38 255 GLU A O 1
ATOM 1994 N N . TYR A 1 256 ? -0.124 -11.109 8.141 1 97.06 256 TYR A N 1
ATOM 1995 C CA . TYR A 1 256 ? -0.133 -11.039 9.602 1 97.06 256 TYR A CA 1
ATOM 1996 C C . TYR A 1 256 ? -1.442 -10.453 10.109 1 97.06 256 TYR A C 1
ATOM 1998 O O . TYR A 1 256 ? -2.062 -11 11.023 1 97.06 256 TYR A O 1
ATOM 2006 N N . LEU A 1 257 ? -1.884 -9.344 9.5 1 97.81 257 LEU A N 1
ATOM 2007 C CA . LEU A 1 257 ? -3.111 -8.672 9.914 1 97.81 257 LEU A CA 1
ATOM 2008 C C . LEU A 1 257 ? -4.32 -9.578 9.711 1 97.81 257 LEU A C 1
ATOM 2010 O O . LEU A 1 257 ? -5.254 -9.562 10.516 1 97.81 257 LEU A O 1
ATOM 2014 N N . THR A 1 258 ? -4.289 -10.32 8.633 1 95.12 258 THR A N 1
ATOM 2015 C CA . THR A 1 258 ? -5.387 -11.242 8.359 1 95.12 258 THR A CA 1
ATOM 2016 C C . THR A 1 258 ? -5.473 -12.312 9.445 1 95.12 258 THR A C 1
ATOM 2018 O O . THR A 1 258 ? -6.562 -12.625 9.93 1 95.12 258 THR A O 1
ATOM 2021 N N . ARG A 1 259 ? -4.352 -12.828 9.859 1 95.62 259 ARG A N 1
ATOM 2022 C CA . ARG A 1 259 ? -4.32 -13.836 10.906 1 95.62 259 ARG A CA 1
ATOM 2023 C C . ARG A 1 259 ? -4.824 -13.273 12.234 1 95.62 259 ARG A C 1
ATOM 2025 O O . ARG A 1 259 ? -5.629 -13.906 12.914 1 95.62 259 ARG A O 1
ATOM 2032 N N . VAL A 1 260 ? -4.336 -12.141 12.562 1 97 260 VAL A N 1
ATOM 2033 C CA . VAL A 1 260 ? -4.77 -11.492 13.797 1 97 260 VAL A CA 1
ATOM 2034 C C . VAL A 1 260 ? -6.27 -11.227 13.734 1 97 260 VAL A C 1
ATOM 2036 O O . VAL A 1 260 ? -6.977 -11.406 14.734 1 97 260 VAL A O 1
ATOM 2039 N N . THR A 1 261 ? -6.727 -10.781 12.586 1 96.94 261 THR A N 1
ATOM 2040 C CA . THR A 1 261 ? -8.148 -10.484 12.414 1 96.94 261 THR A CA 1
ATOM 2041 C C . THR A 1 261 ? -8.992 -11.734 12.633 1 96.94 261 THR A C 1
ATOM 2043 O O . THR A 1 261 ? -10.062 -11.664 13.25 1 96.94 261 THR A O 1
ATOM 2046 N N . GLU A 1 262 ? -8.516 -12.828 12.102 1 95.69 262 GLU A N 1
ATOM 2047 C CA . GLU A 1 262 ? -9.234 -14.086 12.289 1 95.69 262 GLU A CA 1
ATOM 2048 C C . GLU A 1 262 ? -9.367 -14.43 13.773 1 95.69 262 GLU A C 1
ATOM 2050 O O . GLU A 1 262 ? -10.453 -14.789 14.234 1 95.69 262 GLU A O 1
ATOM 2055 N N . ASP A 1 263 ? -8.32 -14.273 14.477 1 95.88 263 ASP A N 1
ATOM 2056 C CA . ASP A 1 263 ? -8.32 -14.555 15.906 1 95.88 263 ASP A CA 1
ATOM 2057 C C . ASP A 1 263 ? -9.258 -13.617 16.656 1 95.88 263 ASP A C 1
ATOM 2059 O O . ASP A 1 263 ? -10.031 -14.055 17.516 1 95.88 263 ASP A O 1
ATOM 2063 N N . LEU A 1 264 ? -9.195 -12.375 16.359 1 96.38 264 LEU A N 1
ATOM 2064 C CA . LEU A 1 264 ? -10.023 -11.383 17.047 1 96.38 264 LEU A CA 1
ATOM 2065 C C . LEU A 1 264 ? -11.492 -11.562 16.688 1 96.38 264 LEU A C 1
ATOM 2067 O O . LEU A 1 264 ? -12.367 -11.391 17.547 1 96.38 264 LEU A O 1
ATOM 2071 N N . TYR A 1 265 ? -11.688 -11.852 15.406 1 95.44 265 TYR A N 1
ATOM 2072 C CA . TYR A 1 265 ? -13.062 -12.078 14.969 1 95.44 265 TYR A CA 1
ATOM 2073 C C . TYR A 1 265 ? -13.711 -13.195 15.773 1 95.44 265 TYR A C 1
ATOM 2075 O O . TYR A 1 265 ? -14.852 -13.07 16.219 1 95.44 265 TYR A O 1
ATOM 2083 N N . ASP A 1 266 ? -13.023 -14.25 16 1 93.62 266 ASP A N 1
ATOM 2084 C CA . ASP A 1 266 ? -13.523 -15.406 16.734 1 93.62 266 ASP A CA 1
ATOM 2085 C C . ASP A 1 266 ? -13.852 -15.031 18.188 1 93.62 266 ASP A C 1
ATOM 2087 O O . ASP A 1 266 ? -14.766 -15.602 18.781 1 93.62 266 ASP A O 1
ATOM 2091 N N . ASN A 1 267 ? -13.18 -14.07 18.688 1 93.5 267 ASN A N 1
ATOM 2092 C CA . ASN A 1 267 ? -13.398 -13.625 20.062 1 93.5 267 ASN A CA 1
ATOM 2093 C C . ASN A 1 267 ? -14.562 -12.641 20.156 1 93.5 267 ASN A C 1
ATOM 2095 O O . ASN A 1 267 ? -15.219 -12.547 21.188 1 93.5 267 ASN A O 1
ATOM 2099 N N . VAL A 1 268 ? -14.789 -11.891 19.109 1 94.75 268 VAL A N 1
ATOM 2100 C CA . VAL A 1 268 ? -15.75 -10.797 19.125 1 94.75 268 VAL A CA 1
ATOM 2101 C C . VAL A 1 268 ? -17.109 -11.289 18.656 1 94.75 268 VAL A C 1
ATOM 2103 O O . VAL A 1 268 ? -18.156 -10.781 19.094 1 94.75 268 VAL A O 1
ATOM 2106 N N . VAL A 1 269 ? -17.078 -12.242 17.766 1 92.38 269 VAL A N 1
ATOM 2107 C CA . VAL A 1 269 ? -18.328 -12.719 17.156 1 92.38 269 VAL A CA 1
ATOM 2108 C C . VAL A 1 269 ? -19.141 -13.484 18.188 1 92.38 269 VAL A C 1
ATOM 2110 O O . VAL A 1 269 ? -18.594 -14.195 19.031 1 92.38 269 VAL A O 1
ATOM 2113 N N . SER A 1 270 ? -20.422 -13.234 18.203 1 87.62 270 SER A N 1
ATOM 2114 C CA . SER A 1 270 ? -21.375 -13.953 19.047 1 87.62 270 SER A CA 1
ATOM 2115 C C . SER A 1 270 ? -22.297 -14.828 18.203 1 87.62 270 SER A C 1
ATOM 2117 O O . SER A 1 270 ? -22.828 -14.383 17.188 1 87.62 270 SER A O 1
ATOM 2119 N N . TYR A 1 271 ? -22.344 -16.078 18.453 1 68.25 271 TYR A N 1
ATOM 2120 C CA . TYR A 1 271 ? -23.219 -16.984 17.734 1 68.25 271 TYR A CA 1
ATOM 2121 C C . TYR A 1 271 ? -24.562 -17.125 18.438 1 68.25 271 TYR A C 1
ATOM 2123 O O . TYR A 1 271 ? -25.562 -17.484 17.812 1 68.25 271 TYR A O 1
ATOM 2131 N N . GLU A 1 272 ? -24.797 -16.859 19.781 1 58.59 272 GLU A N 1
ATOM 2132 C CA . GLU A 1 272 ? -25.938 -17.25 20.609 1 58.59 272 GLU A CA 1
ATOM 2133 C C . GLU A 1 272 ? -27.125 -16.297 20.406 1 58.59 272 GLU A C 1
ATOM 2135 O O . GLU A 1 272 ? -28.156 -16.438 21.031 1 58.59 272 GLU A O 1
ATOM 2140 N N . TYR A 1 273 ? -27.312 -15.523 19.578 1 47.81 273 TYR A N 1
ATOM 2141 C CA . TYR A 1 273 ? -28.5 -14.797 20.031 1 47.81 273 TYR A CA 1
ATOM 2142 C C . TYR A 1 273 ? -29.719 -15.711 20.094 1 47.81 273 TYR A C 1
ATOM 2144 O O . TYR A 1 273 ? -30.203 -16.188 19.062 1 47.81 273 TYR A O 1
ATOM 2152 N N . ARG A 1 274 ? -29.812 -16.609 21.062 1 41.28 274 ARG A N 1
ATOM 2153 C CA . ARG A 1 274 ? -31.109 -17.219 21.328 1 41.28 274 ARG A CA 1
ATOM 2154 C C . ARG A 1 274 ? -32.188 -16.172 21.547 1 41.28 274 ARG A C 1
ATOM 2156 O O . ARG A 1 274 ? -31.938 -15.148 22.203 1 41.28 274 ARG A O 1
ATOM 2163 N N . ALA A 1 275 ? -33.188 -15.992 20.688 1 38.38 275 ALA A N 1
ATOM 2164 C CA . ALA A 1 275 ? -34.438 -15.266 20.938 1 38.38 275 ALA A CA 1
ATOM 2165 C C . ALA A 1 275 ? -34.875 -15.438 22.391 1 38.38 275 ALA A C 1
ATOM 2167 O O . ALA A 1 275 ? -35.281 -16.531 22.812 1 38.38 275 ALA A O 1
ATOM 2168 N N . SER A 1 276 ? -34.406 -14.93 23.359 1 34.12 276 SER A N 1
ATOM 2169 C CA . SER A 1 276 ? -35.156 -15.062 24.625 1 34.12 276 SER A CA 1
ATOM 2170 C C . SER A 1 276 ? -36.656 -14.961 24.391 1 34.12 276 SER A C 1
ATOM 2172 O O . SER A 1 276 ? -37.094 -14.477 23.359 1 34.12 276 SER A O 1
ATOM 2174 N N . SER A 1 277 ? -37.594 -14.625 25.5 1 33.5 277 SER A N 1
ATOM 2175 C CA . SER A 1 277 ? -38.969 -14.898 25.875 1 33.5 277 SER A CA 1
ATOM 2176 C C . SER A 1 277 ? -39.938 -14.367 24.812 1 33.5 277 SER A C 1
ATOM 2178 O O . SER A 1 277 ? -39.5 -13.812 23.797 1 33.5 277 SER A O 1
ATOM 2180 N N . GLY A 1 278 ? -41.188 -13.422 25.328 1 33.72 278 GLY A N 1
ATOM 2181 C CA . GLY A 1 278 ? -42.625 -13.219 25.219 1 33.72 278 GLY A CA 1
ATOM 2182 C C . GLY A 1 278 ? -43.062 -12.617 23.906 1 33.72 278 GLY A C 1
ATOM 2183 O O . GLY A 1 278 ? -44.125 -12.953 23.375 1 33.72 278 GLY A O 1
ATOM 2184 N N . ASP A 1 279 ? -42.969 -11.219 23.781 1 34.25 279 ASP A N 1
ATOM 2185 C CA . ASP A 1 279 ? -43.812 -10.633 22.75 1 34.25 279 ASP A CA 1
ATOM 2186 C C . ASP A 1 279 ? -43.406 -11.125 21.359 1 34.25 279 ASP A C 1
ATOM 2188 O O . ASP A 1 279 ? -42.219 -11.102 21 1 34.25 279 ASP A O 1
ATOM 2192 N N . HIS A 1 280 ? -44.094 -12.18 20.703 1 33.5 280 HIS A N 1
ATOM 2193 C CA . HIS A 1 280 ? -44.281 -12.812 19.406 1 33.5 280 HIS A CA 1
ATOM 2194 C C . HIS A 1 280 ? -43.938 -11.852 18.281 1 33.5 280 HIS A C 1
ATOM 2196 O O . HIS A 1 280 ? -44.188 -12.156 17.109 1 33.5 280 HIS A O 1
ATOM 2202 N N . SER A 1 281 ? -44.281 -10.656 18.5 1 34.41 281 SER A N 1
ATOM 2203 C CA . SER A 1 281 ? -44.469 -10.047 17.188 1 34.41 281 SER A CA 1
ATOM 2204 C C . SER A 1 281 ? -43.25 -10.336 16.281 1 34.41 281 SER A C 1
ATOM 2206 O O . SER A 1 281 ? -42.25 -10.828 16.75 1 34.41 281 SER A O 1
ATOM 2208 N N . SER A 1 282 ? -43.094 -9.57 15.188 1 33.78 282 SER A N 1
ATOM 2209 C CA . SER A 1 282 ? -42.5 -9.766 13.867 1 33.78 282 SER A CA 1
ATOM 2210 C C . SER A 1 282 ? -41 -9.977 13.953 1 33.78 282 SER A C 1
ATOM 2212 O O . SER A 1 282 ? -40.219 -9.188 13.406 1 33.78 282 SER A O 1
ATOM 2214 N N . VAL A 1 283 ? -40.5 -10.008 15.133 1 33.81 283 VAL A N 1
ATOM 2215 C CA . VAL A 1 283 ? -39.062 -10.125 14.812 1 33.81 283 VAL A CA 1
ATOM 2216 C C . VAL A 1 283 ? -38.812 -11.383 13.977 1 33.81 283 VAL A C 1
ATOM 2218 O O . VAL A 1 283 ? -39.406 -12.43 14.242 1 33.81 283 VAL A O 1
ATOM 2221 N N . PRO A 1 284 ? -38.156 -11.359 12.898 1 34.53 284 PRO A N 1
ATOM 2222 C CA . PRO A 1 284 ? -38 -12.5 12 1 34.53 284 PRO A CA 1
ATOM 2223 C C . PRO A 1 284 ? -37.656 -13.797 12.734 1 34.53 284 PRO A C 1
ATOM 2225 O O . PRO A 1 284 ? -37.094 -13.758 13.828 1 34.53 284 PRO A O 1
ATOM 2228 N N . ALA A 1 285 ? -38.594 -14.969 12.648 1 32.97 285 ALA A N 1
ATOM 2229 C CA . ALA A 1 285 ? -38.406 -16.406 12.82 1 32.97 285 ALA A CA 1
ATOM 2230 C C . ALA A 1 285 ? -36.906 -16.766 12.93 1 32.97 285 ALA A C 1
ATOM 2232 O O . ALA A 1 285 ? -36.031 -15.914 12.695 1 32.97 285 ALA A O 1
ATOM 2233 N N . GLN A 1 286 ? -36.656 -18.031 12.312 1 33.53 286 GLN A N 1
ATOM 2234 C CA . GLN A 1 286 ? -35.5 -18.875 12.055 1 33.53 286 GLN A CA 1
ATOM 2235 C C . GLN A 1 286 ? -34.25 -18.047 11.758 1 33.53 286 GLN A C 1
ATOM 2237 O O . GLN A 1 286 ? -34.375 -16.922 11.234 1 33.53 286 GLN A O 1
ATOM 2242 N N . GLY A 1 287 ? -33.031 -18.375 12.453 1 38.19 287 GLY A N 1
ATOM 2243 C CA . GLY A 1 287 ? -31.625 -18.125 12.211 1 38.19 287 GLY A CA 1
ATOM 2244 C C . GLY A 1 287 ? -31.312 -17.781 10.758 1 38.19 287 GLY A C 1
ATOM 2245 O O . GLY A 1 287 ? -31.109 -18.688 9.945 1 38.19 287 GLY A O 1
ATOM 2246 N N . SER A 1 288 ? -32 -17.094 10.234 1 40.59 288 SER A N 1
ATOM 2247 C CA . SER A 1 288 ? -31.531 -16.828 8.883 1 40.59 288 SER A CA 1
ATOM 2248 C C . SER A 1 288 ? -30 -16.781 8.82 1 40.59 288 SER A C 1
ATOM 2250 O O . SER A 1 288 ? -29.359 -16.141 9.664 1 40.59 288 SER A O 1
ATOM 2252 N N . SER A 1 289 ? -29.375 -17.844 8.5 1 50.56 289 SER A N 1
ATOM 2253 C CA . SER A 1 289 ? -28.016 -18.359 8.297 1 50.56 289 SER A CA 1
ATOM 2254 C C . SER A 1 289 ? -27.031 -17.234 8.047 1 50.56 289 SER A C 1
ATOM 2256 O O . SER A 1 289 ? -25.828 -17.406 8.266 1 50.56 289 SER A O 1
ATOM 2258 N N . ASP A 1 290 ? -27.469 -15.984 7.715 1 65 290 ASP A N 1
ATOM 2259 C CA . ASP A 1 290 ? -26.484 -15.086 7.109 1 65 290 ASP A CA 1
ATOM 2260 C C . ASP A 1 290 ? -26.203 -13.891 8.008 1 65 290 ASP A C 1
ATOM 2262 O O . ASP A 1 290 ? -25.609 -12.898 7.574 1 65 290 ASP A O 1
ATOM 2266 N N . GLU A 1 291 ? -26.766 -13.875 9.281 1 75.94 291 GLU A N 1
ATOM 2267 C CA . GLU A 1 291 ? -26.5 -12.734 10.148 1 75.94 291 GLU A CA 1
ATOM 2268 C C . GLU A 1 291 ? -25.203 -12.93 10.93 1 75.94 291 GLU A C 1
ATOM 2270 O O . GLU A 1 291 ? -24.859 -14.047 11.312 1 75.94 291 GLU A O 1
ATOM 2275 N N . ARG A 1 292 ? -24.547 -11.805 11.102 1 81.94 292 ARG A N 1
ATOM 2276 C CA . ARG A 1 292 ? -23.344 -11.773 11.93 1 81.94 292 ARG A CA 1
ATOM 2277 C C . ARG A 1 292 ? -23.484 -10.773 13.07 1 81.94 292 ARG A C 1
ATOM 2279 O O . ARG A 1 292 ? -23.891 -9.633 12.852 1 81.94 292 ARG A O 1
ATOM 2286 N N . MET A 1 293 ? -23.312 -11.305 14.344 1 91.12 293 MET A N 1
ATOM 2287 C CA . MET A 1 293 ? -23.391 -10.453 15.523 1 91.12 293 MET A CA 1
ATOM 2288 C C . MET A 1 293 ? -22.016 -10.266 16.156 1 91.12 293 MET A C 1
ATOM 2290 O O . MET A 1 293 ? -21.297 -11.242 16.375 1 91.12 293 MET A O 1
ATOM 2294 N N . LEU A 1 294 ? -21.719 -9.078 16.469 1 94.94 294 LEU A N 1
ATOM 2295 C CA . LEU A 1 294 ? -20.453 -8.742 17.094 1 94.94 294 LEU A CA 1
ATOM 2296 C C . LEU A 1 294 ? -20.656 -8.102 18.453 1 94.94 294 LEU A C 1
ATOM 2298 O O . LEU A 1 294 ? -21.484 -7.191 18.594 1 94.94 294 LEU A O 1
ATOM 2302 N N . LYS A 1 295 ? -19.969 -8.547 19.484 1 95.25 295 LYS A N 1
ATOM 2303 C CA . LYS A 1 295 ? -20.031 -7.957 20.812 1 95.25 295 LYS A CA 1
ATOM 2304 C C . LYS A 1 295 ? -19.453 -6.543 20.812 1 95.25 295 LYS A C 1
ATOM 2306 O O . LYS A 1 295 ? -18.25 -6.359 20.625 1 95.25 295 LYS A O 1
ATOM 2311 N N . LEU A 1 296 ? -20.281 -5.582 21.109 1 94.88 296 LEU A N 1
ATOM 2312 C CA . LEU A 1 296 ? -19.875 -4.184 21.016 1 94.88 296 LEU A CA 1
ATOM 2313 C C . LEU A 1 296 ? -18.781 -3.859 22.031 1 94.88 296 LEU A C 1
ATOM 2315 O O . LEU A 1 296 ? -17.844 -3.117 21.734 1 94.88 296 LEU A O 1
ATOM 2319 N N . HIS A 1 297 ? -18.891 -4.359 23.203 1 94.69 297 HIS A N 1
ATOM 2320 C CA . HIS A 1 297 ? -17.938 -4.062 24.281 1 94.69 297 HIS A CA 1
ATOM 2321 C C . HIS A 1 297 ? -16.531 -4.52 23.891 1 94.69 297 HIS A C 1
ATOM 2323 O O . HIS A 1 297 ? -15.539 -3.85 24.219 1 94.69 297 HIS A O 1
ATOM 2329 N N . GLU A 1 298 ? -16.406 -5.625 23.219 1 95.94 298 GLU A N 1
ATOM 2330 C CA . GLU A 1 298 ? -15.117 -6.133 22.766 1 95.94 298 GLU A CA 1
ATOM 2331 C C . GLU A 1 298 ? -14.625 -5.371 21.547 1 95.94 298 GLU A C 1
ATOM 2333 O O . GLU A 1 298 ? -13.43 -5.074 21.422 1 95.94 298 GLU A O 1
ATOM 2338 N N . LEU A 1 299 ? -15.531 -5.094 20.641 1 96.31 299 LEU A N 1
ATOM 2339 C CA . LEU A 1 299 ? -15.188 -4.391 19.406 1 96.31 299 LEU A CA 1
ATOM 2340 C C . LEU A 1 299 ? -14.656 -2.998 19.719 1 96.31 299 LEU A C 1
ATOM 2342 O O . LEU A 1 299 ? -13.695 -2.547 19.078 1 96.31 299 LEU A O 1
ATOM 2346 N N . ARG A 1 300 ? -15.219 -2.355 20.703 1 95.06 300 ARG A N 1
ATOM 2347 C CA . ARG A 1 300 ? -14.844 -0.998 21.078 1 95.06 300 ARG A CA 1
ATOM 2348 C C . ARG A 1 300 ? -13.422 -0.956 21.625 1 95.06 300 ARG A C 1
ATOM 2350 O O . ARG A 1 300 ? -12.742 0.07 21.516 1 95.06 300 ARG A O 1
ATOM 2357 N N . ARG A 1 301 ? -12.93 -1.992 22.094 1 94.94 301 ARG A N 1
ATOM 2358 C CA . ARG A 1 301 ? -11.617 -2.043 22.719 1 94.94 301 ARG A CA 1
ATOM 2359 C C . ARG A 1 301 ? -10.516 -2.273 21.703 1 94.94 301 ARG A C 1
ATOM 2361 O O . ARG A 1 301 ? -9.336 -2.043 21.984 1 94.94 301 ARG A O 1
ATOM 2368 N N . LEU A 1 302 ? -10.914 -2.668 20.562 1 96.44 302 LEU A N 1
ATOM 2369 C CA . LEU A 1 302 ? -9.922 -2.939 19.531 1 96.44 302 LEU A CA 1
ATOM 2370 C C . LEU A 1 302 ? -9.414 -1.643 18.906 1 96.44 302 LEU A C 1
ATOM 2372 O O . LEU A 1 302 ? -10.148 -0.655 18.828 1 96.44 302 LEU A O 1
ATOM 2376 N N . PRO A 1 303 ? -8.117 -1.661 18.5 1 95.75 303 PRO A N 1
ATOM 2377 C CA . PRO A 1 303 ? -7.645 -0.523 17.703 1 95.75 303 PRO A CA 1
ATOM 2378 C C . PRO A 1 303 ? -8.422 -0.352 16.406 1 95.75 303 PRO A C 1
ATOM 2380 O O . PRO A 1 303 ? -9.016 -1.311 15.906 1 95.75 303 PRO A O 1
ATOM 2383 N N . LEU A 1 304 ? -8.398 0.811 15.859 1 94.56 304 LEU A N 1
ATOM 2384 C CA . LEU A 1 304 ? -9.203 1.182 14.703 1 94.56 304 LEU A CA 1
ATOM 2385 C C . LEU A 1 304 ? -8.977 0.203 13.555 1 94.56 304 LEU A C 1
ATOM 2387 O O . LEU A 1 304 ? -9.938 -0.218 12.898 1 94.56 304 LEU A O 1
ATOM 2391 N N . ALA A 1 305 ? -7.711 -0.158 13.266 1 96.94 305 ALA A N 1
ATOM 2392 C CA . ALA A 1 305 ? -7.395 -1.089 12.188 1 96.94 305 ALA A CA 1
ATOM 2393 C C . ALA A 1 305 ? -8.172 -2.395 12.344 1 96.94 305 ALA A C 1
ATOM 2395 O O . ALA A 1 305 ? -8.742 -2.902 11.375 1 96.94 305 ALA A O 1
ATOM 2396 N N . MET A 1 306 ? -8.164 -2.859 13.562 1 97.75 306 MET A N 1
ATOM 2397 C CA . MET A 1 306 ? -8.797 -4.148 13.828 1 97.75 306 MET A CA 1
ATOM 2398 C C . MET A 1 306 ? -10.312 -4.02 13.867 1 97.75 306 MET A C 1
ATOM 2400 O O . MET A 1 306 ? -11.031 -4.938 13.469 1 97.75 306 MET A O 1
ATOM 2404 N N . GLN A 1 307 ? -10.859 -2.859 14.352 1 97.06 307 GLN A N 1
ATOM 2405 C CA . GLN A 1 307 ? -12.289 -2.605 14.242 1 97.06 307 GLN A CA 1
ATOM 2406 C C . GLN A 1 307 ? -12.766 -2.711 12.797 1 97.06 307 GLN A C 1
ATOM 2408 O O . GLN A 1 307 ? -13.742 -3.4 12.508 1 97.06 307 GLN A O 1
ATOM 2413 N N . ARG A 1 308 ? -12.031 -2.074 11.961 1 96.44 308 ARG A N 1
ATOM 2414 C CA . ARG A 1 308 ? -12.406 -2.047 10.547 1 96.44 308 ARG A CA 1
ATOM 2415 C C . ARG A 1 308 ? -12.359 -3.445 9.945 1 96.44 308 ARG A C 1
ATOM 2417 O O . ARG A 1 308 ? -13.297 -3.857 9.25 1 96.44 308 ARG A O 1
ATOM 2424 N N . ARG A 1 309 ? -11.289 -4.125 10.188 1 96.69 309 ARG A N 1
ATOM 2425 C CA . ARG A 1 309 ? -11.078 -5.43 9.57 1 96.69 309 ARG A CA 1
ATOM 2426 C C . ARG A 1 309 ? -12.086 -6.453 10.078 1 96.69 309 ARG A C 1
ATOM 2428 O O . ARG A 1 309 ? -12.586 -7.273 9.312 1 96.69 309 ARG A O 1
ATOM 2435 N N . VAL A 1 310 ? -12.406 -6.41 11.375 1 96.19 310 VAL A N 1
ATOM 2436 C CA . VAL A 1 310 ? -13.375 -7.328 11.961 1 96.19 310 VAL A CA 1
ATOM 2437 C C . VAL A 1 310 ? -14.766 -7.043 11.391 1 96.19 310 VAL A C 1
ATOM 2439 O O . VAL A 1 310 ? -15.492 -7.965 11.016 1 96.19 310 VAL A O 1
ATOM 2442 N N . VAL A 1 311 ? -15.141 -5.789 11.305 1 94.38 311 VAL A N 1
ATOM 2443 C CA . VAL A 1 311 ? -16.438 -5.402 10.766 1 94.38 311 VAL A CA 1
ATOM 2444 C C . VAL A 1 311 ? -16.531 -5.793 9.297 1 94.38 311 VAL A C 1
ATOM 2446 O O . VAL A 1 311 ? -17.578 -6.273 8.836 1 94.38 311 VAL A O 1
ATOM 2449 N N . ARG A 1 312 ? -15.484 -5.562 8.586 1 93.19 312 ARG A N 1
ATOM 2450 C CA . ARG A 1 312 ? -15.461 -5.938 7.176 1 93.19 312 ARG A CA 1
ATOM 2451 C C . ARG A 1 312 ? -15.656 -7.441 7.008 1 93.19 312 ARG A C 1
ATOM 2453 O O . ARG A 1 312 ? -16.391 -7.883 6.117 1 93.19 312 ARG A O 1
ATOM 2460 N N . LYS A 1 313 ? -14.93 -8.18 7.793 1 91.5 313 LYS A N 1
ATOM 2461 C CA . LYS A 1 313 ? -15.062 -9.633 7.742 1 91.5 313 LYS A CA 1
ATOM 2462 C C . LYS A 1 313 ? -16.5 -10.062 8.039 1 91.5 313 LYS A C 1
ATOM 2464 O O . LYS A 1 313 ? -17.047 -10.93 7.352 1 91.5 313 LYS A O 1
ATOM 2469 N N . ALA A 1 314 ? -17.094 -9.453 9.031 1 90.38 314 ALA A N 1
ATOM 2470 C CA . ALA A 1 314 ? -18.484 -9.75 9.383 1 90.38 314 ALA A CA 1
ATOM 2471 C C . ALA A 1 314 ? -19.422 -9.43 8.227 1 90.38 314 ALA A C 1
ATOM 2473 O O . ALA A 1 314 ? -20.344 -10.203 7.926 1 90.38 314 ALA A O 1
ATOM 2474 N N . GLY A 1 315 ? -19.188 -8.25 7.645 1 88.44 315 GLY A N 1
ATOM 2475 C CA . GLY A 1 315 ? -20 -7.863 6.508 1 88.44 315 GLY A CA 1
ATOM 2476 C C . GLY A 1 315 ? -19.875 -8.812 5.328 1 88.44 315 GLY A C 1
ATOM 2477 O O . GLY A 1 315 ? -20.875 -9.117 4.66 1 88.44 315 GLY A O 1
ATOM 2478 N N . ALA A 1 316 ? -18.688 -9.195 5.051 1 85.44 316 ALA A N 1
ATOM 2479 C CA . ALA A 1 316 ? -18.453 -10.125 3.951 1 85.44 316 ALA A CA 1
ATOM 2480 C C . ALA A 1 316 ? -19.172 -11.453 4.184 1 85.44 316 ALA A C 1
ATOM 2482 O O . ALA A 1 316 ? -19.688 -12.055 3.242 1 85.44 316 ALA A O 1
ATOM 2483 N N . ARG A 1 317 ? -19.219 -11.867 5.344 1 82.5 317 ARG A N 1
ATOM 2484 C CA . ARG A 1 317 ? -19.859 -13.125 5.699 1 82.5 317 ARG A CA 1
ATOM 2485 C C . ARG A 1 317 ? -21.375 -12.984 5.664 1 82.5 317 ARG A C 1
ATOM 2487 O O . ARG A 1 317 ? -22.078 -13.93 5.297 1 82.5 317 ARG A O 1
ATOM 2494 N N . ALA A 1 318 ? -21.797 -11.828 6.047 1 77.94 318 ALA A N 1
ATOM 2495 C CA . ALA A 1 318 ? -23.234 -11.578 6.09 1 77.94 318 ALA A CA 1
ATOM 2496 C C . ALA A 1 318 ? -23.797 -11.375 4.684 1 77.94 318 ALA A C 1
ATOM 2498 O O . ALA A 1 318 ? -24.969 -11.664 4.434 1 77.94 318 ALA A O 1
ATOM 2499 N N . GLY A 1 319 ? -23.125 -10.57 3.768 1 68.62 319 GLY A N 1
ATOM 2500 C CA . GLY A 1 319 ? -23.625 -10.164 2.467 1 68.62 319 GLY A CA 1
ATOM 2501 C C . GLY A 1 319 ? -23.406 -11.203 1.385 1 68.62 319 GLY A C 1
ATOM 2502 O O . GLY A 1 319 ? -23.797 -11 0.233 1 68.62 319 GLY A O 1
ATOM 2503 N N . ASN A 1 320 ? -23.109 -12.43 1.637 1 55.66 320 ASN A N 1
ATOM 2504 C CA . ASN A 1 320 ? -22.891 -13.5 0.675 1 55.66 320 ASN A CA 1
ATOM 2505 C C . ASN A 1 320 ? -21.938 -13.055 -0.439 1 55.66 320 ASN A C 1
ATOM 2507 O O . ASN A 1 320 ? -21.922 -13.656 -1.516 1 55.66 320 ASN A O 1
ATOM 2511 N N . ALA A 1 321 ? -21.531 -11.805 -0.485 1 56.41 321 ALA A N 1
ATOM 2512 C CA . ALA A 1 321 ? -20.531 -11.445 -1.49 1 56.41 321 ALA A CA 1
ATOM 2513 C C . ALA A 1 321 ? -19.406 -10.625 -0.876 1 56.41 321 ALA A C 1
ATOM 2515 O O . ALA A 1 321 ? -19.562 -9.43 -0.631 1 56.41 321 ALA A O 1
ATOM 2516 N N . PRO A 1 322 ? -18.344 -11.258 -0.378 1 52.16 322 PRO A N 1
ATOM 2517 C CA . PRO A 1 322 ? -17.219 -10.609 0.317 1 52.16 322 PRO A CA 1
ATOM 2518 C C . PRO A 1 322 ? -16.734 -9.352 -0.397 1 52.16 322 PRO A C 1
ATOM 2520 O O . PRO A 1 322 ? -16.359 -8.375 0.255 1 52.16 322 PRO A O 1
ATOM 2523 N N . SER A 1 323 ? -16.688 -9.453 -1.819 1 56.03 323 SER A N 1
ATOM 2524 C CA . SER A 1 323 ? -16.047 -8.414 -2.627 1 56.03 323 SER A CA 1
ATOM 2525 C C . SER A 1 323 ? -16.844 -7.109 -2.57 1 56.03 323 SER A C 1
ATOM 2527 O O . SER A 1 323 ? -16.391 -6.086 -3.09 1 56.03 323 SER A O 1
ATOM 2529 N N . ARG A 1 324 ? -17.844 -7.051 -1.5 1 64.06 324 ARG A N 1
ATOM 2530 C CA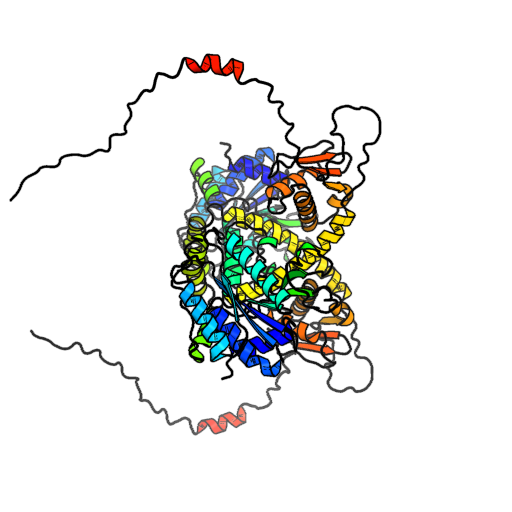 . ARG A 1 324 ? -18.734 -5.926 -1.762 1 64.06 324 ARG A CA 1
ATOM 2531 C C . ARG A 1 324 ? -18.719 -4.941 -0.597 1 64.06 324 ARG A C 1
ATOM 2533 O O . ARG A 1 324 ? -19.406 -3.91 -0.646 1 64.06 324 ARG A O 1
ATOM 2540 N N . VAL A 1 325 ? -17.922 -5.297 0.409 1 83.94 325 VAL A N 1
ATOM 2541 C CA . VAL A 1 325 ? -18 -4.328 1.497 1 83.94 325 VAL A CA 1
ATOM 2542 C C . VAL A 1 325 ? -17.078 -3.143 1.21 1 83.94 325 VAL A C 1
ATOM 2544 O O . VAL A 1 325 ? -15.867 -3.311 1.077 1 83.94 325 VAL A O 1
ATOM 2547 N N . ARG A 1 326 ? -17.734 -2.031 1.169 1 87.06 326 ARG A N 1
ATOM 2548 C CA . ARG A 1 326 ? -17.016 -0.812 0.807 1 87.06 326 ARG A CA 1
ATOM 2549 C C . ARG A 1 326 ? -16.531 -0.065 2.049 1 87.06 326 ARG A C 1
ATOM 2551 O O . ARG A 1 326 ? -17 -0.345 3.16 1 87.06 326 ARG A O 1
ATOM 2558 N N . TYR A 1 327 ? -15.602 0.813 1.777 1 88.69 327 TYR A N 1
ATOM 2559 C CA . TYR A 1 327 ? -15.07 1.674 2.828 1 88.69 327 TYR A CA 1
ATOM 2560 C C . TYR A 1 327 ? -16.203 2.371 3.584 1 88.69 327 TYR A C 1
ATOM 2562 O O . TYR A 1 327 ? -16.188 2.41 4.816 1 88.69 327 TYR A O 1
ATOM 2570 N N . GLU A 1 328 ? -17.109 2.881 2.824 1 86.94 328 GLU A N 1
ATOM 2571 C CA . GLU A 1 328 ? -18.219 3.633 3.412 1 86.94 328 GLU A CA 1
ATOM 2572 C C . GLU A 1 328 ? -19.094 2.736 4.281 1 86.94 328 GLU A C 1
ATOM 2574 O O . GLU A 1 328 ? -19.641 3.188 5.289 1 86.94 328 GLU A O 1
ATOM 2579 N N . ASP A 1 329 ? -19.266 1.508 3.854 1 89.62 329 ASP A N 1
ATOM 2580 C CA . ASP A 1 329 ? -20.047 0.562 4.645 1 89.62 329 ASP A CA 1
ATOM 2581 C C . ASP A 1 329 ? -19.422 0.339 6.016 1 89.62 329 ASP A C 1
ATOM 2583 O O . ASP A 1 329 ? -20.109 0.355 7.035 1 89.62 329 ASP A O 1
ATOM 2587 N N . VAL A 1 330 ? -18.172 0.145 5.988 1 92.38 330 VAL A N 1
ATOM 2588 C CA . VAL A 1 330 ? -17.438 -0.079 7.23 1 92.38 330 VAL A CA 1
ATOM 2589 C C . VAL A 1 330 ? -17.516 1.169 8.109 1 92.38 330 VAL A C 1
ATOM 2591 O O . VAL A 1 330 ? -17.734 1.072 9.32 1 92.38 330 VAL A O 1
ATOM 2594 N N . ALA A 1 331 ? -17.344 2.34 7.473 1 88.62 331 ALA A N 1
ATOM 2595 C CA . ALA A 1 331 ? -17.406 3.598 8.211 1 88.62 331 ALA A CA 1
ATOM 2596 C C . ALA A 1 331 ? -18.766 3.77 8.875 1 88.62 331 ALA A C 1
ATOM 2598 O O . ALA A 1 331 ? -18.859 4.223 10.023 1 88.62 331 ALA A O 1
ATOM 2599 N N . ARG A 1 332 ? -19.781 3.418 8.188 1 88.31 332 ARG A N 1
ATOM 2600 C CA . ARG A 1 332 ? -21.125 3.531 8.727 1 88.31 332 ARG A CA 1
ATOM 2601 C C . ARG A 1 332 ? -21.328 2.582 9.898 1 88.31 332 ARG A C 1
ATOM 2603 O O . ARG A 1 332 ? -22 2.93 10.875 1 88.31 332 ARG A O 1
ATOM 2610 N N . CYS A 1 333 ? -20.812 1.449 9.758 1 91.62 333 CYS A N 1
ATOM 2611 C CA . CYS A 1 333 ? -20.906 0.49 10.852 1 91.62 333 CYS A CA 1
ATOM 2612 C C . CYS A 1 333 ? -20.156 0.991 12.078 1 91.62 333 CYS A C 1
ATOM 2614 O O . CYS A 1 333 ? -20.641 0.855 13.203 1 91.62 333 CYS A O 1
ATOM 2616 N N . LEU A 1 334 ? -19 1.543 11.875 1 91.88 334 LEU A N 1
ATOM 2617 C CA . LEU A 1 334 ? -18.188 2.023 12.977 1 91.88 334 LEU A CA 1
ATOM 2618 C C . LEU A 1 334 ? -18.875 3.188 13.695 1 91.88 334 LEU A C 1
ATOM 2620 O O . LEU A 1 334 ? -18.688 3.369 14.898 1 91.88 334 LEU A O 1
ATOM 2624 N N . ALA A 1 335 ? -19.625 3.934 12.945 1 87.31 335 ALA A N 1
ATOM 2625 C CA . ALA A 1 335 ? -20.359 5.043 13.547 1 87.31 335 ALA A CA 1
ATOM 2626 C C . ALA A 1 335 ? -21.375 4.539 14.57 1 87.31 335 ALA A C 1
ATOM 2628 O O . ALA A 1 335 ? -21.781 5.289 15.461 1 87.31 335 ALA A O 1
ATOM 2629 N N . LEU A 1 336 ? -21.75 3.268 14.547 1 90.31 336 LEU A N 1
ATOM 2630 C CA . LEU A 1 336 ? -22.75 2.682 15.43 1 90.31 336 LEU A CA 1
ATOM 2631 C C . LEU A 1 336 ? -22.125 2.154 16.703 1 90.31 336 LEU A C 1
ATOM 2633 O O . LEU A 1 336 ? -22.828 1.775 17.641 1 90.31 336 LEU A O 1
ATOM 2637 N N . LEU A 1 337 ? -20.844 2.16 16.766 1 91.12 337 LEU A N 1
ATOM 2638 C CA . LEU A 1 337 ? -20.141 1.553 17.891 1 91.12 337 LEU A CA 1
ATOM 2639 C C . LEU A 1 337 ? -20.562 2.211 19.203 1 91.12 337 LEU A C 1
ATOM 2641 O O . LEU A 1 337 ? -20.625 1.547 20.25 1 91.12 337 LEU A O 1
ATOM 2645 N N . HIS A 1 338 ? -20.844 3.438 19.141 1 86.94 338 HIS A N 1
ATOM 2646 C CA . HIS A 1 338 ? -21.188 4.148 20.375 1 86.94 338 HIS A CA 1
ATOM 2647 C C . HIS A 1 338 ? -22.594 4.715 20.297 1 86.94 338 HIS A C 1
ATOM 2649 O O . HIS A 1 338 ? -22.984 5.551 21.125 1 86.94 338 HIS A O 1
ATOM 2655 N N . ALA A 1 339 ? -23.328 4.281 19.344 1 87.81 339 ALA A N 1
ATOM 2656 C CA . ALA A 1 339 ? -24.703 4.723 19.203 1 87.81 339 ALA A CA 1
ATOM 2657 C C . ALA A 1 339 ? -25.625 4.016 20.203 1 87.81 339 ALA A C 1
ATOM 2659 O O . ALA A 1 339 ? -25.281 2.941 20.703 1 87.81 339 ALA A O 1
ATOM 2660 N N . PRO A 1 340 ? -26.719 4.66 20.484 1 88.25 340 PRO A N 1
ATOM 2661 C CA . PRO A 1 340 ? -27.656 4.031 21.422 1 88.25 340 PRO A CA 1
ATOM 2662 C C . PRO A 1 340 ? -28.281 2.756 20.859 1 88.25 340 PRO A C 1
ATOM 2664 O O . PRO A 1 340 ? -28.203 2.512 19.641 1 88.25 340 PRO A O 1
ATOM 2667 N N . ASN A 1 341 ? -28.875 2.055 21.734 1 87.75 341 ASN A N 1
ATOM 2668 C CA . ASN A 1 341 ? -29.547 0.818 21.344 1 87.75 341 ASN A CA 1
ATOM 2669 C C . ASN A 1 341 ? -30.641 1.071 20.312 1 87.75 341 ASN A C 1
ATOM 2671 O O . ASN A 1 341 ? -31.344 2.072 20.391 1 87.75 341 ASN A O 1
ATOM 2675 N N . ARG A 1 342 ? -30.719 0.162 19.297 1 85.56 342 ARG A N 1
ATOM 2676 C CA . ARG A 1 342 ? -31.719 0.156 18.234 1 85.56 342 ARG A CA 1
ATOM 2677 C C . ARG A 1 342 ? -31.391 1.19 17.172 1 85.56 342 ARG A C 1
ATOM 2679 O O . ARG A 1 342 ? -32.25 1.532 16.344 1 85.56 342 ARG A O 1
ATOM 2686 N N . SER A 1 343 ? -30.172 1.658 17.297 1 85.88 343 SER A N 1
ATOM 2687 C CA . SER A 1 343 ? -29.703 2.496 16.203 1 85.88 343 SER A CA 1
ATOM 2688 C C . SER A 1 343 ? -29.422 1.663 14.953 1 85.88 343 SER A C 1
ATOM 2690 O O . SER A 1 343 ? -28.938 0.536 15.055 1 85.88 343 SER A O 1
ATOM 2692 N N . ASN A 1 344 ? -29.797 2.229 13.781 1 83.5 344 ASN A N 1
ATOM 2693 C CA . ASN A 1 344 ? -29.578 1.532 12.516 1 83.5 344 ASN A CA 1
ATOM 2694 C C . ASN A 1 344 ? -28.672 2.332 11.578 1 83.5 344 ASN A C 1
ATOM 2696 O O . ASN A 1 344 ? -28.625 3.561 11.656 1 83.5 344 ASN A O 1
ATOM 2700 N N . SER A 1 345 ? -27.938 1.591 10.859 1 76.06 345 SER A N 1
ATOM 2701 C CA . SER A 1 345 ? -27.172 2.252 9.812 1 76.06 345 SER A CA 1
ATOM 2702 C C . SER A 1 345 ? -28.031 2.588 8.602 1 76.06 345 SER A C 1
ATOM 2704 O O . SER A 1 345 ? -29.141 2.045 8.453 1 76.06 345 SER A O 1
ATOM 2706 N N . ASP A 1 346 ? -27.422 3.551 7.816 1 73.62 346 ASP A N 1
ATOM 2707 C CA . ASP A 1 346 ? -28 3.652 6.477 1 73.62 346 ASP A CA 1
ATOM 2708 C C . ASP A 1 346 ? -27.719 2.385 5.668 1 73.62 346 ASP A C 1
ATOM 2710 O O . ASP A 1 346 ? -27 1.498 6.117 1 73.62 346 ASP A O 1
ATOM 2714 N N . SER A 1 347 ? -28.406 2.238 4.551 1 73.81 347 SER A N 1
ATOM 2715 C CA . SER A 1 347 ? -28.234 1.058 3.709 1 73.81 347 SER A CA 1
ATOM 2716 C C . SER A 1 347 ? -26.781 0.879 3.285 1 73.81 347 SER A C 1
ATOM 2718 O O . SER A 1 347 ? -26.109 1.85 2.924 1 73.81 347 SER A O 1
ATOM 2720 N N . LEU A 1 348 ? -26.375 -0.207 3.576 1 75.38 348 LEU A N 1
ATOM 2721 C CA . LEU A 1 348 ? -25.031 -0.599 3.156 1 75.38 348 LEU A CA 1
ATOM 2722 C C . LEU A 1 348 ? -25.062 -1.235 1.771 1 75.38 348 LEU A C 1
ATOM 2724 O O . LEU A 1 348 ? -26.125 -1.379 1.171 1 75.38 348 LEU A O 1
ATOM 2728 N N . CYS A 1 349 ? -23.828 -1.471 1.292 1 70.56 349 CYS A N 1
ATOM 2729 C CA . CYS A 1 349 ? -23.734 -2.053 -0.042 1 70.56 349 CYS A CA 1
ATOM 2730 C C . CYS A 1 349 ? -24.469 -3.391 -0.107 1 70.56 349 CYS A C 1
ATOM 2732 O O . CYS A 1 349 ? -24.406 -4.18 0.836 1 70.56 349 CYS A O 1
ATOM 2734 N N . GLY A 1 350 ? -25.125 -3.615 -1.167 1 70.06 350 GLY A N 1
ATOM 2735 C CA . GLY A 1 350 ? -25.812 -4.867 -1.414 1 70.06 350 GLY A CA 1
ATOM 2736 C C . GLY A 1 350 ? -27.078 -5.02 -0.584 1 70.06 350 GLY A C 1
ATOM 2737 O O . GLY A 1 350 ? -27.547 -6.137 -0.361 1 70.06 350 GLY A O 1
ATOM 2738 N N . GLY A 1 351 ? -27.547 -3.959 0.05 1 76.56 351 GLY A N 1
ATOM 2739 C CA . GLY A 1 351 ? -28.781 -4.008 0.834 1 76.56 351 GLY A CA 1
ATOM 2740 C C . GLY A 1 351 ? -28.547 -4.449 2.268 1 76.56 351 GLY A C 1
ATOM 2741 O O . GLY A 1 351 ? -29.5 -4.641 3.023 1 76.56 351 GLY A O 1
ATOM 2742 N N . MET A 1 352 ? -27.359 -4.605 2.605 1 83.06 352 MET A N 1
ATOM 2743 C CA . MET A 1 352 ? -27.031 -4.996 3.971 1 83.06 352 MET A CA 1
ATOM 2744 C C . MET A 1 352 ? -27.344 -3.871 4.953 1 83.06 352 MET A C 1
ATOM 2746 O O . MET A 1 352 ? -27.328 -2.695 4.582 1 83.06 352 MET A O 1
ATOM 2750 N N . VAL A 1 353 ? -27.75 -4.289 6.152 1 86.38 353 VAL A N 1
ATOM 2751 C CA . VAL A 1 353 ? -28.031 -3.312 7.199 1 86.38 353 VAL A CA 1
ATOM 2752 C C . VAL A 1 353 ? -27.266 -3.678 8.469 1 86.38 353 VAL A C 1
ATOM 2754 O O . VAL A 1 353 ? -26.922 -4.844 8.68 1 86.38 353 VAL A O 1
ATOM 2757 N N . ALA A 1 354 ? -27 -2.68 9.188 1 90.56 354 ALA A N 1
ATOM 2758 C CA . ALA A 1 354 ? -26.375 -2.855 10.492 1 90.56 354 ALA A CA 1
ATOM 2759 C C . ALA A 1 354 ? -27.188 -2.174 11.594 1 90.56 354 ALA A C 1
ATOM 2761 O O . ALA A 1 354 ? -27.734 -1.089 11.383 1 90.56 354 ALA A O 1
ATOM 2762 N N . SER A 1 355 ? -27.266 -2.879 12.727 1 91.5 355 SER A N 1
ATOM 2763 C CA . SER A 1 355 ? -28.047 -2.338 13.836 1 91.5 355 SER A CA 1
ATOM 2764 C C . SER A 1 355 ? -27.406 -2.682 15.18 1 91.5 355 SER A C 1
ATOM 2766 O O . SER A 1 355 ? -26.703 -3.691 15.297 1 91.5 355 SER A O 1
ATOM 2768 N N . VAL A 1 356 ? -27.641 -1.748 16.047 1 93.25 356 VAL A N 1
ATOM 2769 C CA . VAL A 1 356 ? -27.234 -2.025 17.422 1 93.25 356 VAL A CA 1
ATOM 2770 C C . VAL A 1 356 ? -28.391 -2.691 18.172 1 93.25 356 VAL A C 1
ATOM 2772 O O . VAL A 1 356 ? -29.484 -2.129 18.281 1 93.25 356 VAL A O 1
ATOM 2775 N N . ARG A 1 357 ? -28.109 -3.898 18.672 1 89.62 357 ARG A N 1
ATOM 2776 C CA . ARG A 1 357 ? -29.141 -4.633 19.391 1 89.62 357 ARG A CA 1
ATOM 2777 C C . ARG A 1 357 ? -28.562 -5.266 20.656 1 89.62 357 ARG A C 1
ATOM 2779 O O . ARG A 1 357 ? -27.75 -6.191 20.578 1 89.62 357 ARG A O 1
ATOM 2786 N N . ASP A 1 358 ? -28.984 -4.801 21.766 1 89.5 358 ASP A N 1
ATOM 2787 C CA . ASP A 1 358 ? -28.672 -5.395 23.062 1 89.5 358 ASP A CA 1
ATOM 2788 C C . ASP A 1 358 ? -27.172 -5.602 23.219 1 89.5 358 ASP A C 1
ATOM 2790 O O . ASP A 1 358 ? -26.719 -6.711 23.5 1 89.5 358 ASP A O 1
ATOM 2794 N N . GLY A 1 359 ? -26.438 -4.602 22.859 1 91.19 359 GLY A N 1
ATOM 2795 C CA . GLY A 1 359 ? -25 -4.621 23.094 1 91.19 359 GLY A CA 1
ATOM 2796 C C . GLY A 1 359 ? -24.234 -5.289 21.969 1 91.19 359 GLY A C 1
ATOM 2797 O O . GLY A 1 359 ? -23.031 -5.57 22.109 1 91.19 359 GLY A O 1
ATOM 2798 N N . HIS A 1 360 ? -24.984 -5.586 20.906 1 93.62 360 HIS A N 1
ATOM 2799 C CA . HIS A 1 360 ? -24.344 -6.215 19.766 1 93.62 360 HIS A CA 1
ATOM 2800 C C . HIS A 1 360 ? -24.516 -5.371 18.5 1 93.62 360 HIS A C 1
ATOM 2802 O O . HIS A 1 360 ? -25.516 -4.648 18.375 1 93.62 360 HIS A O 1
ATOM 2808 N N . LEU A 1 361 ? -23.531 -5.371 17.703 1 93.88 361 LEU A N 1
ATOM 2809 C CA . LEU A 1 361 ? -23.672 -4.898 16.328 1 93.88 361 LEU A CA 1
ATOM 2810 C C . LEU A 1 361 ? -24.109 -6.035 15.406 1 93.88 361 LEU A C 1
ATOM 2812 O O . LEU A 1 361 ? -23.375 -7.008 15.234 1 93.88 361 LEU A O 1
ATOM 2816 N N . VAL A 1 362 ? -25.234 -5.945 14.82 1 91.19 362 VAL A N 1
ATOM 2817 C CA . VAL A 1 362 ? -25.797 -7.02 14.016 1 91.19 362 VAL A CA 1
ATOM 2818 C C . VAL A 1 362 ? -25.797 -6.609 12.539 1 91.19 362 VAL A C 1
ATOM 2820 O O . VAL A 1 362 ? -26.297 -5.539 12.188 1 91.19 362 VAL A O 1
ATOM 2823 N N . LEU A 1 363 ? -25.219 -7.414 11.766 1 90.06 363 LEU A N 1
ATOM 2824 C CA . LEU A 1 363 ? -25.219 -7.211 10.32 1 90.06 363 LEU A CA 1
ATOM 2825 C C . LEU A 1 363 ? -26 -8.312 9.609 1 90.06 363 LEU A C 1
ATOM 2827 O O . LEU A 1 363 ? -25.859 -9.492 9.938 1 90.06 363 LEU A O 1
ATOM 2831 N N . TRP A 1 364 ? -26.875 -7.863 8.719 1 83.5 364 TRP A N 1
ATOM 2832 C CA . TRP A 1 364 ? -27.641 -8.859 7.973 1 83.5 364 TRP A CA 1
ATOM 2833 C C . TRP A 1 364 ? -28.156 -8.289 6.66 1 83.5 364 TRP A C 1
ATOM 2835 O O . TRP A 1 364 ? -28.094 -7.074 6.438 1 83.5 364 TRP A O 1
ATOM 2845 N N . THR A 1 365 ? -28.453 -9.117 5.777 1 81.94 365 THR A N 1
ATOM 2846 C CA . THR A 1 365 ? -29.141 -8.75 4.547 1 81.94 365 THR A CA 1
ATOM 2847 C C . THR A 1 365 ? -30.625 -9.109 4.629 1 81.94 365 THR A C 1
ATOM 2849 O O . THR A 1 365 ? -30.984 -10.289 4.668 1 81.94 365 THR A O 1
ATOM 2852 N N . PRO A 1 366 ? -31.453 -8.055 4.711 1 73.69 366 PRO A N 1
ATOM 2853 C CA . PRO A 1 366 ? -32.875 -8.344 4.809 1 73.69 366 PRO A CA 1
ATOM 2854 C C . PRO A 1 366 ? -33.438 -9.102 3.598 1 73.69 366 PRO A C 1
ATOM 2856 O O . PRO A 1 366 ? -32.969 -8.859 2.471 1 73.69 366 PRO A O 1
ATOM 2859 N N . LYS A 1 367 ? -34.031 -10.227 3.744 1 61.91 367 LYS A N 1
ATOM 2860 C CA . LYS A 1 367 ? -34.68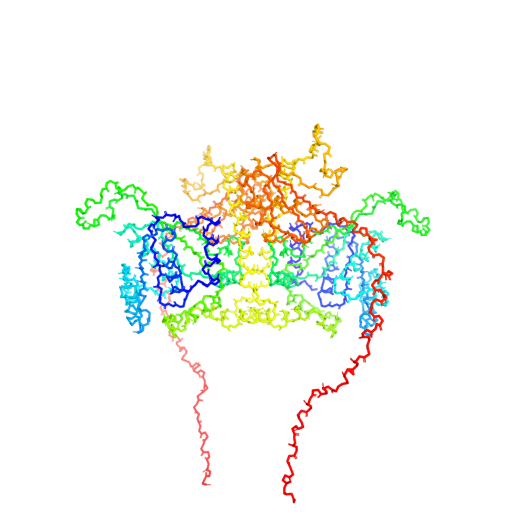8 -10.969 2.668 1 61.91 367 LYS A CA 1
ATOM 2861 C C . LYS A 1 367 ? -35.812 -10.141 2.029 1 61.91 367 LYS A C 1
ATOM 2863 O O . LYS A 1 367 ? -36.469 -9.375 2.715 1 61.91 367 LYS A O 1
ATOM 2868 N N . ALA A 1 368 ? -35.781 -9.906 0.799 1 52.03 368 ALA A N 1
ATOM 2869 C CA . ALA A 1 368 ? -36.906 -9.312 0.103 1 52.03 368 ALA A CA 1
ATOM 2870 C C . ALA A 1 368 ? -38.219 -9.945 0.553 1 52.03 368 ALA A C 1
ATOM 2872 O O . ALA A 1 368 ? -38.344 -11.172 0.636 1 52.03 368 ALA A O 1
ATOM 2873 N N . ALA A 1 369 ? -39.062 -9.5 1.388 1 42.06 369 ALA A N 1
ATOM 2874 C CA . ALA A 1 369 ? -40.438 -10.039 1.456 1 42.06 369 ALA A CA 1
ATOM 2875 C C . ALA A 1 369 ? -40.969 -10.328 0.06 1 42.06 369 ALA A C 1
ATOM 2877 O O . ALA A 1 369 ? -40.812 -9.516 -0.855 1 42.06 369 ALA A O 1
ATOM 2878 N N . ALA A 1 370 ? -41.25 -11.586 -0.413 1 36.38 370 ALA A N 1
ATOM 2879 C CA . ALA A 1 370 ? -42.062 -11.898 -1.58 1 36.38 370 ALA A CA 1
ATOM 2880 C C . ALA A 1 370 ? -43.219 -10.906 -1.712 1 36.38 370 ALA A C 1
ATOM 2882 O O . ALA A 1 370 ? -44.062 -10.797 -0.811 1 36.38 370 ALA A O 1
ATOM 2883 N N . VAL A 1 371 ? -43.031 -9.734 -2.135 1 36.28 371 VAL A N 1
ATOM 2884 C CA . VAL A 1 371 ? -44.25 -9.016 -2.516 1 36.28 371 VAL A CA 1
ATOM 2885 C C . VAL A 1 371 ? -45.281 -9.992 -3.074 1 36.28 371 VAL A C 1
ATOM 2887 O O . VAL A 1 371 ? -45 -10.727 -4.027 1 36.28 371 VAL A O 1
ATOM 2890 N N . GLU A 1 372 ? -46.125 -10.555 -2.295 1 33.88 372 GLU A N 1
ATOM 2891 C CA . GLU A 1 372 ? -47.281 -11.195 -2.912 1 33.88 372 GLU A CA 1
ATOM 2892 C C . GLU A 1 372 ? -47.781 -10.406 -4.121 1 33.88 372 GLU A C 1
ATOM 2894 O O . GLU A 1 372 ? -47.875 -9.18 -4.078 1 33.88 372 GLU A O 1
ATOM 2899 N N . PRO A 1 373 ? -47.531 -10.945 -5.34 1 39.06 373 PRO A N 1
ATOM 2900 C CA . PRO A 1 373 ? -48.188 -10.352 -6.508 1 39.06 373 PRO A CA 1
ATOM 2901 C C . PRO A 1 373 ? -49.625 -9.891 -6.219 1 39.06 373 PRO A C 1
ATOM 2903 O O . PRO A 1 373 ? -50.531 -10.719 -6.176 1 39.06 373 PRO A O 1
ATOM 2906 N N . GLY A 1 374 ? -49.875 -9.352 -5.109 1 34 374 GLY A N 1
ATOM 2907 C CA . GLY A 1 374 ? -51.281 -9.094 -4.984 1 34 374 GLY A CA 1
ATOM 2908 C C . GLY A 1 374 ? -51.906 -8.453 -6.223 1 34 374 GLY A C 1
ATOM 2909 O O . GLY A 1 374 ? -53.125 -8.375 -6.363 1 34 374 GLY A O 1
ATOM 2910 N N . TRP A 1 375 ? -51.281 -7.297 -6.688 1 31.44 375 TRP A N 1
ATOM 2911 C CA . TRP A 1 375 ? -52.188 -6.59 -7.605 1 31.44 375 TRP A CA 1
ATOM 2912 C C . TRP A 1 375 ? -52.219 -7.277 -8.969 1 31.44 375 TRP A C 1
ATOM 2914 O O . TRP A 1 375 ? -51.156 -7.492 -9.594 1 31.44 375 TRP A O 1
ATOM 2924 N N . SER A 1 376 ? -53.125 -8.273 -9.203 1 32.66 376 SER A N 1
ATOM 2925 C CA . SER A 1 376 ? -53.531 -8.883 -10.461 1 32.66 376 SER A CA 1
ATOM 2926 C C . SER A 1 376 ? -53.531 -7.863 -11.594 1 32.66 376 SER A C 1
ATOM 2928 O O . SER A 1 376 ? -53.875 -6.695 -11.375 1 32.66 376 SER A O 1
ATOM 2930 N N . SER A 1 377 ? -52.656 -8.031 -12.578 1 37.75 377 SER A N 1
ATOM 2931 C CA . SER A 1 377 ? -52.625 -7.348 -13.875 1 37.75 377 SER A CA 1
ATOM 2932 C C . SER A 1 377 ? -54.062 -7.082 -14.367 1 37.75 377 SER A C 1
ATOM 2934 O O . SER A 1 377 ? -54.25 -6.508 -15.445 1 37.75 377 SER A O 1
ATOM 2936 N N . SER A 1 378 ? -55.062 -7.676 -13.688 1 35.72 378 SER A N 1
ATOM 2937 C CA . SER A 1 378 ? -56.344 -7.461 -14.344 1 35.72 378 SER A CA 1
ATOM 2938 C C . SER A 1 378 ? -56.719 -5.984 -14.336 1 35.72 378 SER A C 1
ATOM 2940 O O . SER A 1 378 ? -57.344 -5.492 -15.281 1 35.72 378 SER A O 1
ATOM 2942 N N . GLN A 1 379 ? -56.562 -5.328 -13.203 1 30.67 379 GLN A N 1
ATOM 2943 C CA . GLN A 1 379 ? -57.281 -4.066 -13.281 1 30.67 379 GLN A CA 1
ATOM 2944 C C . GLN A 1 379 ? -56.531 -3.035 -14.109 1 30.67 379 GLN A C 1
ATOM 2946 O O . GLN A 1 379 ? -57.125 -2.102 -14.641 1 30.67 379 GLN A O 1
ATOM 2951 N N . GLN A 1 380 ? -55.156 -3.014 -13.961 1 28.8 380 GLN A N 1
ATOM 2952 C CA . GLN A 1 380 ? -54.562 -1.865 -14.617 1 28.8 380 GLN A CA 1
ATOM 2953 C C . GLN A 1 380 ? -54.469 -2.076 -16.125 1 28.8 380 GLN A C 1
ATOM 2955 O O . GLN A 1 380 ? -54 -1.192 -16.844 1 28.8 380 GLN A O 1
ATOM 2960 N N . GLN A 1 381 ? -54.625 -3.287 -16.688 1 30.34 381 GLN A N 1
ATOM 2961 C CA . GLN A 1 381 ? -54.75 -3.422 -18.125 1 30.34 381 GLN A CA 1
ATOM 2962 C C . GLN A 1 381 ? -55.906 -2.578 -18.641 1 30.34 381 GLN A C 1
ATOM 2964 O O . GLN A 1 381 ? -56.094 -2.432 -19.859 1 30.34 381 GLN A O 1
ATOM 2969 N N . ARG A 1 382 ? -56.906 -2.387 -17.828 1 28.73 382 ARG A N 1
ATOM 2970 C CA . ARG A 1 382 ? -58.031 -1.669 -18.422 1 28.73 382 ARG A CA 1
ATOM 2971 C C . ARG A 1 382 ? -57.656 -0.226 -18.734 1 28.73 382 ARG A C 1
ATOM 2973 O O . ARG A 1 382 ? -58.188 0.364 -19.688 1 28.73 382 ARG A O 1
ATOM 2980 N N . ARG A 1 383 ? -57.031 0.469 -17.75 1 29.78 383 ARG A N 1
ATOM 2981 C CA . ARG A 1 383 ? -57 1.896 -18.047 1 29.78 383 ARG A CA 1
ATOM 2982 C C . ARG A 1 383 ? -56 2.203 -19.156 1 29.78 383 ARG A C 1
ATOM 2984 O O . ARG A 1 383 ? -56.125 3.221 -19.844 1 29.78 383 ARG A O 1
ATOM 2991 N N . GLN A 1 384 ? -54.875 1.479 -19.125 1 27.61 384 GLN A N 1
ATOM 2992 C CA . GLN A 1 384 ? -53.875 1.999 -20.062 1 27.61 384 GLN A CA 1
ATOM 2993 C C . GLN A 1 384 ? -54.25 1.665 -21.5 1 27.61 384 GLN A C 1
ATOM 2995 O O . GLN A 1 384 ? -53.5 1.942 -22.422 1 27.61 384 GLN A O 1
ATOM 3000 N N . ARG A 1 385 ? -55.312 0.936 -21.797 1 27.25 385 ARG A N 1
ATOM 3001 C CA . ARG A 1 385 ? -55.656 0.825 -23.219 1 27.25 385 ARG A CA 1
ATOM 3002 C C . ARG A 1 385 ? -55.781 2.201 -23.859 1 27.25 385 ARG A C 1
ATOM 3004 O O . ARG A 1 385 ? -55.75 2.328 -25.094 1 27.25 385 ARG A O 1
ATOM 3011 N N . ARG A 1 386 ? -56.469 3.145 -23.125 1 25.84 386 ARG A N 1
ATOM 3012 C CA . ARG A 1 386 ? -56.906 4.262 -23.953 1 25.84 386 ARG A CA 1
ATOM 3013 C C . ARG A 1 386 ? -55.688 5.055 -24.469 1 25.84 386 ARG A C 1
ATOM 3015 O O . ARG A 1 386 ? -55.812 5.793 -25.438 1 25.84 386 ARG A O 1
ATOM 3022 N N . ALA A 1 387 ? -54.781 5.367 -23.547 1 26.75 387 ALA A N 1
ATOM 3023 C CA . ALA A 1 387 ? -54 6.512 -23.969 1 26.75 387 ALA A CA 1
ATOM 3024 C C . ALA A 1 387 ? -52.938 6.094 -25 1 26.75 387 ALA A C 1
ATOM 3026 O O . ALA A 1 387 ? -51.75 6.02 -24.672 1 26.75 387 ALA A O 1
ATOM 3027 N N . GLY A 1 388 ? -53.062 4.859 -25.672 1 22.75 388 GLY A N 1
ATOM 3028 C CA . GLY A 1 388 ? -52.062 4.477 -26.672 1 22.75 388 GLY A CA 1
ATOM 3029 C C . GLY A 1 388 ? -51.719 5.605 -27.625 1 22.75 388 GLY A C 1
ATOM 3030 O O . GLY A 1 388 ? -50.688 5.535 -28.328 1 22.75 388 GLY A O 1
ATOM 3031 N N . ALA A 1 389 ? -52.75 6.27 -28.172 1 22.41 389 ALA A N 1
ATOM 3032 C CA . ALA A 1 389 ? -52.594 6.684 -29.562 1 22.41 389 ALA A CA 1
ATOM 3033 C C . ALA A 1 389 ? -51.594 7.809 -29.719 1 22.41 389 ALA A C 1
ATOM 3035 O O . ALA A 1 389 ? -51.188 8.148 -30.828 1 22.41 389 ALA A O 1
ATOM 3036 N N . ALA A 1 390 ? -51.594 8.711 -28.812 1 22.61 390 ALA A N 1
ATOM 3037 C CA . ALA A 1 390 ? -51 9.914 -29.391 1 22.61 390 ALA A CA 1
ATOM 3038 C C . ALA A 1 390 ? -49.5 9.75 -29.594 1 22.61 390 ALA A C 1
ATOM 3040 O O . ALA A 1 390 ? -48.75 9.734 -28.625 1 22.61 390 ALA A O 1
ATOM 3041 N N . ALA A 1 391 ? -49.031 8.758 -30.562 1 22 391 ALA A N 1
ATOM 3042 C CA . ALA A 1 391 ? -47.75 8.57 -31.234 1 22 391 ALA A CA 1
ATOM 3043 C C . ALA A 1 391 ? -47.156 9.906 -31.672 1 22 391 ALA A C 1
ATOM 3045 O O . ALA A 1 391 ? -47.656 10.531 -32.625 1 22 391 ALA A O 1
ATOM 3046 N N . ASP A 1 392 ? -47.281 11.062 -30.984 1 19.59 392 ASP A N 1
ATOM 3047 C CA . ASP A 1 392 ? -46.812 12.18 -31.781 1 19.59 392 ASP A CA 1
ATOM 3048 C C . ASP A 1 392 ? -45.438 11.883 -32.375 1 19.59 392 ASP A C 1
ATOM 3050 O O . ASP A 1 392 ? -44.5 11.531 -31.641 1 19.59 392 ASP A O 1
ATOM 3054 N N . PRO A 1 393 ? -45.312 11.5 -33.719 1 20.83 393 PRO A N 1
ATOM 3055 C CA . PRO A 1 393 ? -44.25 11.148 -34.688 1 20.83 393 PRO A CA 1
ATOM 3056 C C . PRO A 1 393 ? -43.062 12.078 -34.562 1 20.83 393 PRO A C 1
ATOM 3058 O O . PRO A 1 393 ? -41.906 11.633 -34.75 1 20.83 393 PRO A O 1
ATOM 3061 N N . GLU A 1 394 ? -43.312 13.422 -34.469 1 19.02 394 GLU A N 1
ATOM 3062 C CA . GLU A 1 394 ? -42.594 14.273 -35.406 1 19.02 394 GLU A CA 1
ATOM 3063 C C . GLU A 1 394 ? -41.094 14.32 -35.062 1 19.02 394 GLU A C 1
ATOM 3065 O O . GLU A 1 394 ? -40.25 14.398 -35.938 1 19.02 394 GLU A O 1
ATOM 3070 N N . LEU A 1 395 ? -40.719 14.633 -33.844 1 18.28 395 LEU A N 1
ATOM 3071 C CA . LEU A 1 395 ? -39.625 15.57 -33.906 1 18.28 395 LEU A CA 1
ATOM 3072 C C . LEU A 1 395 ? -38.312 14.867 -34.281 1 18.28 395 LEU A C 1
ATOM 3074 O O . LEU A 1 395 ? -37.719 14.141 -33.5 1 18.28 395 LEU A O 1
ATOM 3078 N N . ALA A 1 396 ? -38.25 14.172 -35.5 1 19.25 396 ALA A N 1
ATOM 3079 C CA . ALA A 1 396 ? -37.156 13.742 -36.375 1 19.25 396 ALA A CA 1
ATOM 3080 C C . ALA A 1 396 ? -36.031 14.789 -36.406 1 19.25 396 ALA A C 1
ATOM 3082 O O . ALA A 1 396 ? -36.25 15.914 -36.844 1 19.25 396 ALA A O 1
ATOM 3083 N N . CYS A 1 397 ? -35.312 14.969 -35.312 1 18.03 397 CYS A N 1
ATOM 3084 C CA . CYS A 1 397 ? -34.281 15.977 -35.438 1 18.03 397 CYS A CA 1
ATOM 3085 C C . CYS A 1 397 ? -33.625 15.938 -36.812 1 18.03 397 CYS A C 1
ATOM 3087 O O . CYS A 1 397 ? -33.344 14.859 -37.344 1 18.03 397 CYS A O 1
ATOM 3089 N N . CYS A 1 398 ? -33.531 17.062 -37.562 1 18.75 398 CYS A N 1
ATOM 3090 C CA . CYS A 1 398 ? -33.25 17.672 -38.844 1 18.75 398 CYS A CA 1
ATOM 3091 C C . CYS A 1 398 ? -31.891 17.234 -39.406 1 18.75 398 CYS A C 1
ATOM 3093 O O . CYS A 1 398 ? -31.5 17.609 -40.5 1 18.75 398 CYS A O 1
ATOM 3095 N N . THR A 1 399 ? -30.828 16.859 -38.625 1 19.39 399 THR A N 1
ATOM 3096 C CA . THR A 1 399 ? -29.672 17.453 -39.281 1 19.39 399 THR A CA 1
ATOM 3097 C C . THR A 1 399 ? -29.422 16.812 -40.656 1 19.39 399 THR A C 1
ATOM 3099 O O . THR A 1 399 ? -28.906 15.688 -40.719 1 19.39 399 THR A O 1
ATOM 3102 N N . ALA A 1 400 ? -30.328 16.734 -41.5 1 18.33 400 ALA A N 1
ATOM 3103 C CA . ALA A 1 400 ? -30.328 16.062 -42.781 1 18.33 400 ALA A CA 1
ATOM 3104 C C . ALA A 1 400 ? -29.109 16.469 -43.625 1 18.33 400 ALA A C 1
ATOM 3106 O O . ALA A 1 400 ? -28.422 17.438 -43.281 1 18.33 400 ALA A O 1
ATOM 3107 N N . GLU A 1 401 ? -29.312 16.656 -44.875 1 19.53 401 GLU A N 1
ATOM 3108 C CA . GLU A 1 401 ? -29.078 16.188 -46.219 1 19.53 401 GLU A CA 1
ATOM 3109 C C . GLU A 1 401 ? -28.125 17.125 -46.969 1 19.53 401 GLU A C 1
ATOM 3111 O O . GLU A 1 401 ? -27.156 16.672 -47.594 1 19.53 401 GLU A O 1
ATOM 3116 N N . VAL A 1 402 ? -28.469 18.406 -47.344 1 18.8 402 VAL A N 1
ATOM 3117 C CA . VAL A 1 402 ? -28.828 18.734 -48.719 1 18.8 402 VAL A CA 1
ATOM 3118 C C . VAL A 1 402 ? -27.578 19.141 -49.5 1 18.8 402 VAL A C 1
ATOM 3120 O O . VAL A 1 402 ? -26.531 19.406 -48.906 1 18.8 402 VAL A O 1
ATOM 3123 N N . SER A 1 403 ? -27.641 20.266 -50.281 1 19.28 403 SER A N 1
ATOM 3124 C CA . SER A 1 403 ? -27.672 20.578 -51.688 1 19.28 403 SER A CA 1
ATOM 3125 C C . SER A 1 403 ? -26.344 21.203 -52.156 1 19.28 403 SER A C 1
ATOM 3127 O O . SER A 1 403 ? -26.141 21.438 -53.344 1 19.28 403 SER A O 1
ATOM 3129 N N . THR A 1 404 ? -25.281 21.609 -51.312 1 21.05 404 THR A N 1
ATOM 3130 C CA . THR A 1 404 ? -24.812 22.734 -52.125 1 21.05 404 THR A CA 1
ATOM 3131 C C . THR A 1 404 ? -24.328 22.25 -53.5 1 21.05 404 THR A C 1
ATOM 3133 O O . THR A 1 404 ? -23.578 21.281 -53.562 1 21.05 404 THR A O 1
ATOM 3136 N N . ALA A 1 405 ? -24.891 22.672 -54.719 1 19 405 ALA A N 1
ATOM 3137 C CA . ALA A 1 405 ? -24.891 22.734 -56.156 1 19 405 ALA A CA 1
ATOM 3138 C C . ALA A 1 405 ? -23.594 23.328 -56.688 1 19 405 ALA A C 1
ATOM 3140 O O . ALA A 1 405 ? -23.203 23.094 -57.844 1 19 405 ALA A O 1
ATOM 3141 N N . GLY A 1 406 ? -23 24.422 -56 1 20 406 GLY A N 1
ATOM 3142 C CA . GLY A 1 406 ? -22.656 25.281 -57.125 1 20 406 GLY A CA 1
ATOM 3143 C C . GLY A 1 406 ? -21.719 24.625 -58.125 1 20 406 GLY A C 1
ATOM 3144 O O . GLY A 1 406 ? -21.172 23.562 -57.844 1 20 406 GLY A O 1
ATOM 3145 N N . GLN A 1 407 ? -21.062 25.438 -58.969 1 20.16 407 GLN A N 1
ATOM 3146 C CA . GLN A 1 407 ? -20.75 25.75 -60.375 1 20.16 407 GLN A CA 1
ATOM 3147 C C . GLN A 1 407 ? -19.453 25.078 -60.781 1 20.16 407 GLN A C 1
ATOM 3149 O O . GLN A 1 407 ? -19.406 24.375 -61.812 1 20.16 407 GLN A O 1
ATOM 3154 N N . GLY A 1 408 ? -18.281 25.859 -60.719 1 20.5 408 GLY A N 1
ATOM 3155 C CA . GLY A 1 408 ? -17.578 26 -62 1 20.5 408 GLY A CA 1
ATOM 3156 C C . GLY A 1 408 ? -16.75 24.781 -62.344 1 20.5 408 GLY A C 1
ATOM 3157 O O . GLY A 1 408 ? -16.359 24 -61.469 1 20.5 408 GLY A O 1
ATOM 3158 N N . ALA A 1 409 ? -16.688 24.781 -63.625 1 19.02 409 ALA A N 1
ATOM 3159 C CA . ALA A 1 409 ? -15.812 24.469 -64.75 1 19.02 409 ALA A CA 1
ATOM 3160 C C . ALA A 1 409 ? -14.398 24.984 -64.5 1 19.02 409 ALA A C 1
ATOM 3162 O O . ALA A 1 409 ? -14.219 26.109 -64 1 19.02 409 ALA A O 1
ATOM 3163 N N . LEU B 1 1 ? -23.484 31.766 2.33 1 73.94 1 LEU B N 1
ATOM 3164 C CA . LEU B 1 1 ? -23.844 30.656 1.45 1 73.94 1 LEU B CA 1
ATOM 3165 C C . LEU B 1 1 ? -23.281 29.344 1.978 1 73.94 1 LEU B C 1
ATOM 3167 O O . LEU B 1 1 ? -22.094 29.266 2.34 1 73.94 1 LEU B O 1
ATOM 3171 N N . TRP B 1 2 ? -24.109 28.547 2.281 1 83.62 2 TRP B N 1
ATOM 3172 C CA . TRP B 1 2 ? -23.781 27.219 2.795 1 83.62 2 TRP B CA 1
ATOM 3173 C C . TRP B 1 2 ? -23.641 26.219 1.657 1 83.62 2 TRP B C 1
ATOM 3175 O O . TRP B 1 2 ? -24.625 25.859 1.007 1 83.62 2 TRP B O 1
ATOM 3185 N N . THR B 1 3 ? -22.359 25.969 1.379 1 88.69 3 THR B N 1
ATOM 3186 C CA . THR B 1 3 ? -22.062 25.109 0.234 1 88.69 3 THR B CA 1
ATOM 3187 C C . THR B 1 3 ? -21.922 23.656 0.66 1 88.69 3 THR B C 1
ATOM 3189 O O . THR B 1 3 ? -21.984 23.344 1.852 1 88.69 3 THR B O 1
ATOM 3192 N N . SER B 1 4 ? -21.812 22.797 -0.345 1 90.69 4 SER B N 1
ATOM 3193 C CA . SER B 1 4 ? -21.625 21.359 -0.096 1 90.69 4 SER B CA 1
ATOM 3194 C C . SER B 1 4 ? -20.344 21.109 0.684 1 90.69 4 SER B C 1
ATOM 3196 O O . SER B 1 4 ? -20.266 20.172 1.477 1 90.69 4 SER B O 1
ATOM 3198 N N . LEU B 1 5 ? -19.406 21.953 0.443 1 93.06 5 LEU B N 1
ATOM 3199 C CA . LEU B 1 5 ? -18.141 21.797 1.157 1 93.06 5 LEU B CA 1
ATOM 3200 C C . LEU B 1 5 ? -18.328 22.062 2.648 1 93.06 5 LEU B C 1
ATOM 3202 O O . LEU B 1 5 ? -17.766 21.359 3.484 1 93.06 5 LEU B O 1
ATOM 3206 N N . HIS B 1 6 ? -19.125 23.047 3.033 1 94.12 6 HIS B N 1
ATOM 3207 C CA . HIS B 1 6 ? -19.406 23.328 4.434 1 94.12 6 HIS B CA 1
ATOM 3208 C C . HIS B 1 6 ? -20.016 22.125 5.133 1 94.12 6 HIS B C 1
ATOM 3210 O O . HIS B 1 6 ? -19.609 21.766 6.238 1 94.12 6 HIS B O 1
ATOM 3216 N N . VAL B 1 7 ? -20.891 21.516 4.418 1 91.88 7 VAL B N 1
ATOM 3217 C CA . VAL B 1 7 ? -21.625 20.391 4.984 1 91.88 7 VAL B CA 1
ATOM 3218 C C . VAL B 1 7 ? -20.672 19.219 5.211 1 91.88 7 VAL B C 1
ATOM 3220 O O . VAL B 1 7 ? -20.625 18.656 6.301 1 91.88 7 VAL B O 1
ATOM 3223 N N . LYS B 1 8 ? -19.969 18.969 4.207 1 91.56 8 LYS B N 1
ATOM 3224 C CA . LYS B 1 8 ? -19.031 17.828 4.277 1 91.56 8 LYS B CA 1
ATOM 3225 C C . LYS B 1 8 ? -17.938 18.094 5.316 1 91.56 8 LYS B C 1
ATOM 3227 O O . LYS B 1 8 ? -17.562 17.172 6.051 1 91.56 8 LYS B O 1
ATOM 3232 N N . LEU B 1 9 ? -17.438 19.281 5.328 1 93.62 9 LEU B N 1
ATOM 3233 C CA . LEU B 1 9 ? -16.406 19.625 6.297 1 93.62 9 LEU B CA 1
ATOM 3234 C C . LEU B 1 9 ? -16.938 19.531 7.723 1 93.62 9 LEU B C 1
ATOM 3236 O O . LEU B 1 9 ? -16.266 19.016 8.609 1 93.62 9 LEU B O 1
ATOM 3240 N N . GLN B 1 10 ? -18.109 20 7.926 1 91.56 10 GLN B N 1
ATOM 3241 C CA . GLN B 1 10 ? -18.734 19.906 9.234 1 91.56 10 GLN B CA 1
ATOM 3242 C C . GLN B 1 10 ? -18.906 18.453 9.68 1 91.56 10 GLN B C 1
ATOM 3244 O O . GLN B 1 10 ? -18.609 18.125 10.828 1 91.56 10 GLN B O 1
ATOM 3249 N N . GLN B 1 11 ? -19.328 17.641 8.766 1 86.62 11 GLN B N 1
ATOM 3250 C CA . GLN B 1 11 ? -19.5 16.219 9.062 1 86.62 11 GLN B CA 1
ATOM 3251 C C . GLN B 1 11 ? -18.156 15.57 9.391 1 86.62 11 GLN B C 1
ATOM 3253 O O . GLN B 1 11 ? -18.062 14.781 10.336 1 86.62 11 GLN B O 1
ATOM 3258 N N . SER B 1 12 ? -17.234 15.906 8.586 1 86.88 12 SER B N 1
ATOM 3259 C CA . SER B 1 12 ? -15.898 15.344 8.789 1 86.88 12 SER B CA 1
ATOM 3260 C C . SER B 1 12 ? -15.32 15.75 10.141 1 86.88 12 SER B C 1
ATOM 3262 O O . SER B 1 12 ? -14.742 14.922 10.844 1 86.88 12 SER B O 1
ATOM 3264 N N . LEU B 1 13 ? -15.469 17.016 10.523 1 88.81 13 LEU B N 1
ATOM 3265 C CA . LEU B 1 13 ? -14.945 17.531 11.789 1 88.81 13 LEU B CA 1
ATOM 3266 C C . LEU B 1 13 ? -15.664 16.891 12.977 1 88.81 13 LEU B C 1
ATOM 3268 O O . LEU B 1 13 ? -15.047 16.578 13.992 1 88.81 13 LEU B O 1
ATOM 3272 N N . THR B 1 14 ? -16.922 16.656 12.805 1 83.25 14 THR B N 1
ATOM 3273 C CA . THR B 1 14 ? -17.734 16.078 13.875 1 83.25 14 THR B CA 1
ATOM 3274 C C . THR B 1 14 ? -17.375 14.602 14.078 1 83.25 14 THR B C 1
ATOM 3276 O O . THR B 1 14 ? -17.25 14.148 15.219 1 83.25 14 THR B O 1
ATOM 3279 N N . SER B 1 15 ? -17.156 13.906 13.031 1 76 15 SER B N 1
ATOM 3280 C CA . SER B 1 15 ? -16.922 12.469 13.109 1 76 15 SER B CA 1
ATOM 3281 C C . SER B 1 15 ? -15.477 12.172 13.516 1 76 15 SER B C 1
ATOM 3283 O O . SER B 1 15 ? -15.211 11.164 14.164 1 76 15 SER B O 1
ATOM 3285 N N . SER B 1 16 ? -14.523 12.961 13.156 1 76.69 16 SER B N 1
ATOM 3286 C CA . SER B 1 16 ? -13.109 12.664 13.367 1 76.69 16 SER B CA 1
ATOM 3287 C C . SER B 1 16 ? -12.594 13.305 14.656 1 76.69 16 SER B C 1
ATOM 3289 O O . SER B 1 16 ? -11.523 12.953 15.141 1 76.69 16 SER B O 1
ATOM 3291 N N . ASN B 1 17 ? -13.242 14.203 15.227 1 80.12 17 ASN B N 1
ATOM 3292 C CA . ASN B 1 17 ? -12.797 14.961 16.391 1 80.12 17 ASN B CA 1
ATOM 3293 C C . ASN B 1 17 ? -11.438 15.617 16.141 1 80.12 17 ASN B C 1
ATOM 3295 O O . ASN B 1 17 ? -10.586 15.641 17.031 1 80.12 17 ASN B O 1
ATOM 3299 N N . LEU B 1 18 ? -11.227 16.047 14.969 1 86.25 18 LEU B N 1
ATOM 3300 C CA . LEU B 1 18 ? -9.977 16.672 14.57 1 86.25 18 LEU B CA 1
ATOM 3301 C C . LEU B 1 18 ? -9.812 18.031 15.242 1 86.25 18 LEU B C 1
ATOM 3303 O O . LEU B 1 18 ? -8.711 18.406 15.633 1 86.25 18 LEU B O 1
ATOM 3307 N N . LEU B 1 19 ? -10.914 18.797 15.289 1 91.06 19 LEU B N 1
ATOM 3308 C CA . LEU B 1 19 ? -10.969 20.094 15.953 1 91.06 19 LEU B CA 1
ATOM 3309 C C . LEU B 1 19 ? -12.07 20.125 17 1 91.06 19 LEU B C 1
ATOM 3311 O O . LEU B 1 19 ? -13.242 19.891 16.688 1 91.06 19 LEU B O 1
ATOM 3315 N N . GLY B 1 20 ? -11.68 20.422 18.156 1 88.75 20 GLY B N 1
ATOM 3316 C CA . GLY B 1 20 ? -12.656 20.516 19.234 1 88.75 20 GLY B CA 1
ATOM 3317 C C . GLY B 1 20 ? -13.367 21.859 19.281 1 88.75 20 GLY B C 1
ATOM 3318 O O . GLY B 1 20 ? -12.977 22.797 18.594 1 88.75 20 GLY B O 1
ATOM 3319 N N . ALA B 1 21 ? -14.422 21.922 20.141 1 89.75 21 ALA B N 1
ATOM 3320 C CA . ALA B 1 21 ? -15.148 23.156 20.359 1 89.75 21 ALA B CA 1
ATOM 3321 C C . ALA B 1 21 ? -14.305 24.156 21.141 1 89.75 21 ALA B C 1
ATOM 3323 O O . ALA B 1 21 ? -13.539 23.781 22.031 1 89.75 21 ALA B O 1
ATOM 3324 N N . ALA B 1 22 ? -14.422 25.375 20.844 1 87.81 22 ALA B N 1
ATOM 3325 C CA . ALA B 1 22 ? -13.844 26.5 21.562 1 87.81 22 ALA B CA 1
ATOM 3326 C C . ALA B 1 22 ? -12.32 26.406 21.594 1 87.81 22 ALA B C 1
ATOM 3328 O O . ALA B 1 22 ? -11.68 26.891 22.531 1 87.81 22 ALA B O 1
ATOM 3329 N N . GLU B 1 23 ? -11.789 25.75 20.625 1 92.25 23 GLU B N 1
ATOM 3330 C CA . GLU B 1 23 ? -10.336 25.656 20.531 1 92.25 23 GLU B CA 1
ATOM 3331 C C . GLU B 1 23 ? -9.75 26.891 19.859 1 92.25 23 GLU B C 1
ATOM 3333 O O . GLU B 1 23 ? -10.445 27.609 19.141 1 92.25 23 GLU B O 1
ATOM 3338 N N . SER B 1 24 ? -8.531 27.172 20.234 1 95.69 24 SER B N 1
ATOM 3339 C CA . SER B 1 24 ? -7.777 28.219 19.547 1 95.69 24 SER B CA 1
ATOM 3340 C C . SER B 1 24 ? -7.047 27.656 18.328 1 95.69 24 SER B C 1
ATOM 3342 O O . SER B 1 24 ? -6.102 26.875 18.469 1 95.69 24 SER B O 1
ATOM 3344 N N . VAL B 1 25 ? -7.469 28.125 17.188 1 97.25 25 VAL B N 1
ATOM 3345 C CA . VAL B 1 25 ? -7.027 27.5 15.945 1 97.25 25 VAL B CA 1
ATOM 3346 C C . VAL B 1 25 ? -6.207 28.5 15.133 1 97.25 25 VAL B C 1
ATOM 3348 O O . VAL B 1 25 ? -6.688 29.594 14.797 1 97.25 25 VAL B O 1
ATOM 3351 N N . LEU B 1 26 ? -4.969 28.156 14.891 1 97.69 26 LEU B N 1
ATOM 3352 C CA . LEU B 1 26 ? -4.09 28.922 14.016 1 97.69 26 LEU B CA 1
ATOM 3353 C C . LEU B 1 26 ? -4.113 28.375 12.594 1 97.69 26 LEU B C 1
ATOM 3355 O O . LEU B 1 26 ? -3.719 27.234 12.367 1 97.69 26 LEU B O 1
ATOM 3359 N N . VAL B 1 27 ? -4.555 29.172 11.641 1 98.06 27 VAL B N 1
ATOM 3360 C CA . VAL B 1 27 ? -4.711 28.719 10.258 1 98.06 27 VAL B CA 1
ATOM 3361 C C . VAL B 1 27 ? -3.498 29.156 9.438 1 98.06 27 VAL B C 1
ATOM 3363 O O . VAL B 1 27 ? -3.199 30.344 9.344 1 98.06 27 VAL B O 1
ATOM 3366 N N . ALA B 1 28 ? -2.809 28.172 8.883 1 97.25 28 ALA B N 1
ATOM 3367 C CA . ALA B 1 28 ? -1.716 28.484 7.965 1 97.25 28 ALA B CA 1
ATOM 3368 C C . ALA B 1 28 ? -2.248 28.828 6.578 1 97.25 28 ALA B C 1
ATOM 3370 O O . ALA B 1 28 ? -2.871 28 5.914 1 97.25 28 ALA B O 1
ATOM 3371 N N . VAL B 1 29 ? -1.94 30.062 6.172 1 95.75 29 VAL B N 1
ATOM 3372 C CA . VAL B 1 29 ? -2.48 30.531 4.902 1 95.75 29 VAL B CA 1
ATOM 3373 C C . VAL B 1 29 ? -1.337 30.938 3.975 1 95.75 29 VAL B C 1
ATOM 3375 O O . VAL B 1 29 ? -0.587 31.875 4.281 1 95.75 29 VAL B O 1
ATOM 3378 N N . SER B 1 30 ? -1.233 30.234 2.902 1 90.94 30 SER B N 1
ATOM 3379 C CA . SER B 1 30 ? -0.227 30.594 1.906 1 90.94 30 SER B CA 1
ATOM 3380 C C . SER B 1 30 ? -0.736 31.672 0.966 1 90.94 30 SER B C 1
ATOM 3382 O O . SER B 1 30 ? 0.054 32.344 0.297 1 90.94 30 SER B O 1
ATOM 3384 N N . GLY B 1 31 ? -2.02 31.844 0.923 1 90.75 31 GLY B N 1
ATOM 3385 C CA . GLY B 1 31 ? -2.631 32.781 -0.025 1 90.75 31 GLY B CA 1
ATOM 3386 C C . GLY B 1 31 ? -3.197 32.062 -1.248 1 90.75 31 GLY B C 1
ATOM 3387 O O . GLY B 1 31 ? -3.947 32.688 -2.02 1 90.75 31 GLY B O 1
ATOM 3388 N N . GLY B 1 32 ? -2.889 30.828 -1.383 1 91.5 32 GLY B N 1
ATOM 3389 C CA . GLY B 1 32 ? -3.381 30.062 -2.518 1 91.5 32 GLY B CA 1
ATOM 3390 C C . GLY B 1 32 ? -4.812 29.594 -2.346 1 91.5 32 GLY B C 1
ATOM 3391 O O . GLY B 1 32 ? -5.434 29.844 -1.311 1 91.5 32 GLY B O 1
ATOM 3392 N N . GLN B 1 33 ? -5.297 28.922 -3.312 1 93 33 GLN B N 1
ATOM 3393 C CA . GLN B 1 33 ? -6.688 28.5 -3.426 1 93 33 GLN B CA 1
ATOM 3394 C C . GLN B 1 33 ? -7.102 27.641 -2.229 1 93 33 GLN B C 1
ATOM 3396 O O . GLN B 1 33 ? -8.102 27.938 -1.568 1 93 33 GLN B O 1
ATOM 3401 N N . ASP B 1 34 ? -6.312 26.703 -1.86 1 94.38 34 ASP B N 1
ATOM 3402 C CA . ASP B 1 34 ? -6.688 25.734 -0.833 1 94.38 34 ASP B CA 1
ATOM 3403 C C . ASP B 1 34 ? -6.633 26.359 0.558 1 94.38 34 ASP B C 1
ATOM 3405 O O . ASP B 1 34 ? -7.508 26.109 1.391 1 94.38 34 ASP B O 1
ATOM 3409 N N . SER B 1 35 ? -5.617 27.172 0.81 1 95.88 35 SER B N 1
ATOM 3410 C CA . SER B 1 35 ? -5.496 27.797 2.117 1 95.88 35 SER B CA 1
ATOM 3411 C C . SER B 1 35 ? -6.594 28.844 2.33 1 95.88 35 SER B C 1
ATOM 3413 O O . SER B 1 35 ? -7.129 28.969 3.434 1 95.88 35 SER B O 1
ATOM 3415 N N . VAL B 1 36 ? -6.934 29.516 1.282 1 95.44 36 VAL B N 1
ATOM 3416 C CA . VAL B 1 36 ? -8 30.516 1.363 1 95.44 36 VAL B CA 1
ATOM 3417 C C . VAL B 1 36 ? -9.344 29.812 1.568 1 95.44 36 VAL B C 1
ATOM 3419 O O . VAL B 1 36 ? -10.172 30.266 2.355 1 95.44 36 VAL B O 1
ATOM 3422 N N . CYS B 1 37 ? -9.516 28.734 0.843 1 96.19 37 CYS B N 1
ATOM 3423 C CA . CYS B 1 37 ? -10.719 27.922 1.031 1 96.19 37 CYS B CA 1
ATOM 3424 C C . CYS B 1 37 ? -10.859 27.5 2.486 1 96.19 37 CYS B C 1
ATOM 3426 O O . CYS B 1 37 ? -11.93 27.656 3.08 1 96.19 37 CYS B O 1
ATOM 3428 N N . LEU B 1 38 ? -9.82 27 3.006 1 96.94 38 LEU B N 1
ATOM 3429 C CA . LEU B 1 38 ? -9.828 26.531 4.387 1 96.94 38 LEU B CA 1
ATOM 3430 C C . LEU B 1 38 ? -10.172 27.672 5.344 1 96.94 38 LEU B C 1
ATOM 3432 O O . LEU B 1 38 ? -11.016 27.516 6.23 1 96.94 38 LEU B O 1
ATOM 3436 N N . LEU B 1 39 ? -9.508 28.797 5.191 1 96.94 39 LEU B N 1
ATOM 3437 C CA . LEU B 1 39 ? -9.703 29.938 6.066 1 96.94 39 LEU B CA 1
ATOM 3438 C C . LEU B 1 39 ? -11.164 30.375 6.082 1 96.94 39 LEU B C 1
ATOM 3440 O O . LEU B 1 39 ? -11.766 30.516 7.148 1 96.94 39 LEU B O 1
ATOM 3444 N N . HIS B 1 40 ? -11.734 30.484 4.938 1 96.44 40 HIS B N 1
ATOM 3445 C CA . HIS B 1 40 ? -13.117 30.953 4.836 1 96.44 40 HIS B CA 1
ATOM 3446 C C . HIS B 1 40 ? -14.086 29.922 5.398 1 96.44 40 HIS B C 1
ATOM 3448 O O . HIS B 1 40 ? -15.055 30.281 6.074 1 96.44 40 HIS B O 1
ATOM 3454 N N . ALA B 1 41 ? -13.836 28.719 5.062 1 96.5 41 ALA B N 1
ATOM 3455 C CA . ALA B 1 41 ? -14.695 27.656 5.57 1 96.5 41 ALA B CA 1
ATOM 3456 C C . ALA B 1 41 ? -14.703 27.641 7.098 1 96.5 41 ALA B C 1
ATOM 3458 O O . ALA B 1 41 ? -15.758 27.484 7.719 1 96.5 41 ALA B O 1
ATOM 3459 N N . LEU B 1 42 ? -13.539 27.844 7.703 1 96.44 42 LEU B N 1
ATOM 3460 C CA . LEU B 1 42 ? -13.445 27.828 9.156 1 96.44 42 LEU B CA 1
ATOM 3461 C C . LEU B 1 42 ? -14.117 29.047 9.766 1 96.44 42 LEU B C 1
ATOM 3463 O O . LEU B 1 42 ? -14.758 28.953 10.812 1 96.44 42 LEU B O 1
ATOM 3467 N N . VAL B 1 43 ? -13.961 30.141 9.125 1 96.25 43 VAL B N 1
ATOM 3468 C CA . VAL B 1 43 ? -14.609 31.359 9.594 1 96.25 43 VAL B CA 1
ATOM 3469 C C . VAL B 1 43 ? -16.125 31.172 9.57 1 96.25 43 VAL B C 1
ATOM 3471 O O . VAL B 1 43 ? -16.828 31.594 10.5 1 96.25 43 VAL B O 1
ATOM 3474 N N . ASP B 1 44 ? -16.594 30.578 8.492 1 95.19 44 ASP B N 1
ATOM 3475 C CA . ASP B 1 44 ? -18.031 30.359 8.352 1 95.19 44 ASP B CA 1
ATOM 3476 C C . ASP B 1 44 ? -18.547 29.391 9.43 1 95.19 44 ASP B C 1
ATOM 3478 O O . ASP B 1 44 ? -19.703 29.5 9.859 1 95.19 44 ASP B O 1
ATOM 3482 N N . LEU B 1 45 ? -17.719 28.531 9.836 1 94.81 45 LEU B N 1
ATOM 3483 C CA . LEU B 1 45 ? -18.125 27.531 10.805 1 94.81 45 LEU B CA 1
ATOM 3484 C C . LEU B 1 45 ? -17.844 28 12.227 1 94.81 45 LEU B C 1
ATOM 3486 O O . LEU B 1 45 ? -18.297 27.375 13.195 1 94.81 45 LEU B O 1
ATOM 3490 N N . ARG B 1 46 ? -17.156 29.062 12.43 1 94.56 46 ARG B N 1
ATOM 3491 C CA . ARG B 1 46 ? -16.719 29.594 13.719 1 94.56 46 ARG B CA 1
ATOM 3492 C C . ARG B 1 46 ? -17.906 29.781 14.664 1 94.56 46 ARG B C 1
ATOM 3494 O O . ARG B 1 46 ? -17.812 29.438 15.844 1 94.56 46 ARG B O 1
ATOM 3501 N N . PRO B 1 47 ? -19.062 30.219 14.172 1 93.19 47 PRO B N 1
ATOM 3502 C CA . PRO B 1 47 ? -20.188 30.422 15.094 1 93.19 47 PRO B CA 1
ATOM 3503 C C . PRO B 1 47 ? -20.719 29.109 15.664 1 93.19 47 PRO B C 1
ATOM 3505 O O . PRO B 1 47 ? -21.281 29.094 16.766 1 93.19 47 PRO B O 1
ATOM 3508 N N . ILE B 1 48 ? -20.547 28.078 14.961 1 92.12 48 ILE B N 1
ATOM 3509 C CA . ILE B 1 48 ? -21.047 26.781 15.383 1 92.12 48 ILE B CA 1
ATOM 3510 C C . ILE B 1 48 ? -20.078 26.156 16.391 1 92.12 48 ILE B C 1
ATOM 3512 O O . ILE B 1 48 ? -20.516 25.609 17.422 1 92.12 48 ILE B O 1
ATOM 3516 N N . TRP B 1 49 ? -18.844 26.391 16.234 1 94.25 49 TRP B N 1
ATOM 3517 C CA . TRP B 1 49 ? -17.844 25.672 17.016 1 94.25 49 TRP B CA 1
ATOM 3518 C C . TRP B 1 49 ? -17.234 26.562 18.094 1 94.25 49 TRP B C 1
ATOM 3520 O O . TRP B 1 49 ? -16.609 26.078 19.031 1 94.25 49 TRP B O 1
ATOM 3530 N N . GLY B 1 50 ? -17.328 27.859 17.953 1 94.75 50 GLY B N 1
ATOM 3531 C CA . GLY B 1 50 ? -16.812 28.797 18.938 1 94.75 50 GLY B CA 1
ATOM 3532 C C . GLY B 1 50 ? -15.297 28.906 18.922 1 94.75 50 GLY B C 1
ATOM 3533 O O . GLY B 1 50 ? -14.68 29.078 19.969 1 94.75 50 GLY B O 1
ATOM 3534 N N . TRP B 1 51 ? -14.727 28.906 17.797 1 95.75 51 TRP B N 1
ATOM 3535 C CA . TRP B 1 51 ? -13.266 28.891 17.688 1 95.75 51 TRP B CA 1
ATOM 3536 C C . TRP B 1 51 ? -12.711 30.312 17.828 1 95.75 51 TRP B C 1
ATOM 3538 O O . TRP B 1 51 ? -13.352 31.281 17.422 1 95.75 51 TRP B O 1
ATOM 3548 N N . ARG B 1 52 ? -11.555 30.375 18.484 1 96.5 52 ARG B N 1
ATOM 3549 C CA . ARG B 1 52 ? -10.68 31.531 18.297 1 96.5 52 ARG B CA 1
ATOM 3550 C C . ARG B 1 52 ? -9.719 31.297 17.125 1 96.5 52 ARG B C 1
ATOM 3552 O O . ARG B 1 52 ? -8.867 30.422 17.172 1 96.5 52 ARG B O 1
ATOM 3559 N N . LEU B 1 53 ? -9.883 32.125 16.125 1 97.38 53 LEU B N 1
ATOM 3560 C CA . LEU B 1 53 ? -9.117 31.891 14.906 1 97.38 53 LEU B CA 1
ATOM 3561 C C . LEU B 1 53 ? -7.996 32.906 14.758 1 97.38 53 LEU B C 1
ATOM 3563 O O . LEU B 1 53 ? -8.164 34.062 15.133 1 97.38 53 LEU B O 1
ATOM 3567 N N . GLY B 1 54 ? -6.852 32.469 14.297 1 97.62 54 GLY B N 1
ATOM 3568 C CA . GLY B 1 54 ? -5.738 33.312 13.852 1 97.62 54 GLY B CA 1
ATOM 3569 C C . GLY B 1 54 ? -5.117 32.812 12.555 1 97.62 54 GLY B C 1
ATOM 3570 O O . GLY B 1 54 ? -5.41 31.703 12.102 1 97.62 54 GLY B O 1
ATOM 3571 N N . VAL B 1 55 ? -4.34 33.719 11.914 1 97.94 55 VAL B N 1
ATOM 3572 C CA . VAL B 1 55 ? -3.734 33.375 10.625 1 97.94 55 VAL B CA 1
ATOM 3573 C C . VAL B 1 55 ? -2.215 33.5 10.727 1 97.94 55 VAL B C 1
ATOM 3575 O O . VAL B 1 55 ? -1.694 34.438 11.344 1 97.94 55 VAL B O 1
ATOM 3578 N N . VAL B 1 56 ? -1.521 32.531 10.211 1 97.25 56 VAL B N 1
ATOM 3579 C CA . VAL B 1 56 ? -0.07 32.594 10.094 1 97.25 56 VAL B CA 1
ATOM 3580 C C . VAL B 1 56 ? 0.336 32.438 8.625 1 97.25 56 VAL B C 1
ATOM 3582 O O . VAL B 1 56 ? -0.239 31.609 7.906 1 97.25 56 VAL B O 1
ATOM 3585 N N . HIS B 1 57 ? 1.195 33.281 8.188 1 95.44 57 HIS B N 1
ATOM 3586 C CA . HIS B 1 57 ? 1.719 33.25 6.828 1 95.44 57 HIS B CA 1
ATOM 3587 C C . HIS B 1 57 ? 3.244 33.25 6.824 1 95.44 57 HIS B C 1
ATOM 3589 O O . HIS B 1 57 ? 3.881 34.031 7.504 1 95.44 57 HIS B O 1
ATOM 3595 N N . CYS B 1 58 ? 3.785 32.219 6.035 1 91.38 58 CYS B N 1
ATOM 3596 C CA . CYS B 1 58 ? 5.23 32.094 5.895 1 91.38 58 CYS B CA 1
ATOM 3597 C C . CYS B 1 58 ? 5.691 32.594 4.527 1 91.38 58 CYS B C 1
ATOM 3599 O O . CYS B 1 58 ? 5.309 32.031 3.502 1 91.38 58 CYS B O 1
ATOM 3601 N N . ASP B 1 59 ? 6.473 33.562 4.543 1 86.38 59 ASP B N 1
ATOM 3602 C CA . ASP B 1 59 ? 7.062 34.094 3.318 1 86.38 59 ASP B CA 1
ATOM 3603 C C . ASP B 1 59 ? 8.477 33.562 3.109 1 86.38 59 ASP B C 1
ATOM 3605 O O . ASP B 1 59 ? 9.43 34.031 3.713 1 86.38 59 ASP B O 1
ATOM 3609 N N . HIS B 1 60 ? 8.602 32.656 2.213 1 76 60 HIS B N 1
ATOM 3610 C CA . HIS B 1 60 ? 9.883 31.984 2.004 1 76 60 HIS B CA 1
ATOM 3611 C C . HIS B 1 60 ? 10.844 32.875 1.219 1 76 60 HIS B C 1
ATOM 3613 O O . HIS B 1 60 ? 12.047 32.594 1.157 1 76 60 HIS B O 1
ATOM 3619 N N . GLY B 1 61 ? 10.391 33.938 0.744 1 65.12 61 GLY B N 1
ATOM 3620 C CA . GLY B 1 61 ? 11.234 34.875 0.025 1 65.12 61 GLY B CA 1
ATOM 3621 C C . GLY B 1 61 ? 11.719 34.344 -1.312 1 65.12 61 GLY B C 1
ATOM 3622 O O . GLY B 1 61 ? 12.703 34.844 -1.862 1 65.12 61 GLY B O 1
ATOM 3623 N N . TRP B 1 62 ? 11.211 33.188 -1.698 1 58.75 62 TRP B N 1
ATOM 3624 C CA . TRP B 1 62 ? 11.719 32.562 -2.916 1 58.75 62 TRP B CA 1
ATOM 3625 C C . TRP B 1 62 ? 11.367 33.406 -4.145 1 58.75 62 TRP B C 1
ATOM 3627 O O . TRP B 1 62 ? 12.117 33.438 -5.117 1 58.75 62 TRP B O 1
ATOM 3637 N N . ARG B 1 63 ? 10.25 34.125 -3.992 1 60.75 63 ARG B N 1
ATOM 3638 C CA . ARG B 1 63 ? 9.758 34.844 -5.168 1 60.75 63 ARG B CA 1
ATOM 3639 C C . ARG B 1 63 ? 9.852 36.344 -4.984 1 60.75 63 ARG B C 1
ATOM 3641 O O . ARG B 1 63 ? 9.844 36.844 -3.855 1 60.75 63 ARG B O 1
ATOM 3648 N N . VAL B 1 64 ? 10.016 36.938 -6.148 1 60.19 64 VAL B N 1
ATOM 3649 C CA . VAL B 1 64 ? 10.039 38.406 -6.184 1 60.19 64 VAL B CA 1
ATOM 3650 C C . VAL B 1 64 ? 8.703 38.938 -5.707 1 60.19 64 VAL B C 1
ATOM 3652 O O . VAL B 1 64 ? 8.656 40 -5.066 1 60.19 64 VAL B O 1
ATOM 3655 N N . ASP B 1 65 ? 7.684 38.156 -5.941 1 64.44 65 ASP B N 1
ATOM 3656 C CA . ASP B 1 65 ? 6.355 38.656 -5.613 1 64.44 65 ASP B CA 1
ATOM 3657 C C . ASP B 1 65 ? 5.922 38.188 -4.223 1 64.44 65 ASP B C 1
ATOM 3659 O O . ASP B 1 65 ? 4.734 38.219 -3.898 1 64.44 65 ASP B O 1
ATOM 3663 N N . SER B 1 66 ? 6.848 37.719 -3.439 1 74.06 66 SER B N 1
ATOM 3664 C CA . SER B 1 66 ? 6.535 37.188 -2.119 1 74.06 66 SER B CA 1
ATOM 3665 C C . SER B 1 66 ? 5.969 38.281 -1.203 1 74.06 66 SER B C 1
ATOM 3667 O O . SER B 1 66 ? 5.059 38 -0.415 1 74.06 66 SER B O 1
ATOM 3669 N N . ALA B 1 67 ? 6.344 39.438 -1.388 1 77.56 67 ALA B N 1
ATOM 3670 C CA . ALA B 1 67 ? 5.855 40.531 -0.552 1 77.56 67 ALA B CA 1
ATOM 3671 C C . ALA B 1 67 ? 4.395 40.844 -0.86 1 77.56 67 ALA B C 1
ATOM 3673 O O . ALA B 1 67 ? 3.609 41.125 0.047 1 77.56 67 ALA B O 1
ATOM 3674 N N . VAL B 1 68 ? 4.109 40.812 -2.117 1 81.75 68 VAL B N 1
ATOM 3675 C CA . VAL B 1 68 ? 2.736 41.062 -2.533 1 81.75 68 VAL B CA 1
ATOM 3676 C C . VAL B 1 68 ? 1.803 40 -1.968 1 81.75 68 VAL B C 1
ATOM 3678 O O . VAL B 1 68 ? 0.686 40.312 -1.543 1 81.75 68 VAL B O 1
ATOM 3681 N N . ASN B 1 69 ? 2.236 38.844 -1.981 1 86.62 69 ASN B N 1
ATOM 3682 C CA . ASN B 1 69 ? 1.464 37.75 -1.418 1 86.62 69 ASN B CA 1
ATOM 3683 C C . ASN B 1 69 ? 1.236 37.938 0.079 1 86.62 69 ASN B C 1
ATOM 3685 O O . ASN B 1 69 ? 0.135 37.688 0.578 1 86.62 69 ASN B O 1
ATOM 3689 N N . ALA B 1 70 ? 2.246 38.312 0.768 1 88.31 70 ALA B N 1
ATOM 3690 C CA . ALA B 1 70 ? 2.137 38.562 2.203 1 88.31 70 ALA B CA 1
ATOM 3691 C C . ALA B 1 70 ? 1.114 39.656 2.498 1 88.31 70 ALA B C 1
ATOM 3693 O O . ALA B 1 70 ? 0.313 39.531 3.428 1 88.31 70 ALA B O 1
ATOM 3694 N N . ASP B 1 71 ? 1.176 40.656 1.695 1 89.12 71 ASP B N 1
ATOM 3695 C CA . ASP B 1 71 ? 0.225 41.75 1.849 1 89.12 71 ASP B CA 1
ATOM 3696 C C . ASP B 1 71 ? -1.202 41.281 1.576 1 89.12 71 ASP B C 1
ATOM 3698 O O . ASP B 1 71 ? -2.137 41.688 2.27 1 89.12 71 ASP B O 1
ATOM 3702 N N . PHE B 1 72 ? -1.311 40.531 0.587 1 90.62 72 PHE B N 1
ATOM 3703 C CA . PHE B 1 72 ? -2.617 39.969 0.254 1 90.62 72 PHE B CA 1
ATOM 3704 C C . PHE B 1 72 ? -3.193 39.188 1.432 1 90.62 72 PHE B C 1
ATOM 3706 O O . PHE B 1 72 ? -4.355 39.375 1.801 1 90.62 72 PHE B O 1
ATOM 3713 N N . VAL B 1 73 ? -2.42 38.406 2.035 1 93.62 73 VAL B N 1
ATOM 3714 C CA . VAL B 1 73 ? -2.873 37.562 3.141 1 93.62 73 VAL B CA 1
ATOM 3715 C C . VAL B 1 73 ? -3.221 38.438 4.344 1 93.62 73 VAL B C 1
ATOM 3717 O O . VAL B 1 73 ? -4.219 38.219 5.023 1 93.62 73 VAL B O 1
ATOM 3720 N N . ARG B 1 74 ? -2.453 39.438 4.602 1 92.75 74 ARG B N 1
ATOM 3721 C CA . ARG B 1 74 ? -2.723 40.375 5.691 1 92.75 74 ARG B CA 1
ATOM 3722 C C . ARG B 1 74 ? -4.062 41.062 5.492 1 92.75 74 ARG B C 1
ATOM 3724 O O . ARG B 1 74 ? -4.844 41.219 6.438 1 92.75 74 ARG B O 1
ATOM 3731 N N . GLU B 1 75 ? -4.215 41.5 4.305 1 93.31 75 GLU B N 1
ATOM 3732 C CA . GLU B 1 75 ? -5.457 42.188 3.98 1 93.31 75 GLU B CA 1
ATOM 3733 C C . GLU B 1 75 ? -6.66 41.25 4.125 1 93.31 75 GLU B C 1
ATOM 3735 O O . GLU B 1 75 ? -7.695 41.656 4.664 1 93.31 75 GLU B O 1
ATOM 3740 N N . LEU B 1 76 ? -6.504 40.125 3.607 1 92.69 76 LEU B N 1
ATOM 3741 C CA . LEU B 1 76 ? -7.578 39.125 3.688 1 92.69 76 LEU B CA 1
ATOM 3742 C C . LEU B 1 76 ? -7.934 38.844 5.141 1 92.69 76 LEU B C 1
ATOM 3744 O O . LEU B 1 76 ? -9.109 38.844 5.512 1 92.69 76 LEU B O 1
ATOM 3748 N N . ALA B 1 77 ? -6.965 38.625 5.973 1 93.81 77 ALA B N 1
ATOM 3749 C CA . ALA B 1 77 ? -7.172 38.219 7.363 1 93.81 77 ALA B CA 1
ATOM 3750 C C . ALA B 1 77 ? -7.656 39.406 8.203 1 93.81 77 ALA B C 1
ATOM 3752 O O . ALA B 1 77 ? -8.695 39.312 8.859 1 93.81 77 ALA B O 1
ATOM 3753 N N . ALA B 1 78 ? -6.977 40.469 8.156 1 89.56 78 ALA B N 1
ATOM 3754 C CA . ALA B 1 78 ? -7.211 41.594 9.062 1 89.56 78 ALA B CA 1
ATOM 3755 C C . ALA B 1 78 ? -8.383 42.438 8.578 1 89.56 78 ALA B C 1
ATOM 3757 O O . ALA B 1 78 ? -9.25 42.812 9.375 1 89.56 78 ALA B O 1
ATOM 3758 N N . GLN B 1 79 ? -8.461 42.719 7.344 1 86.44 79 GLN B N 1
ATOM 3759 C CA . GLN B 1 79 ? -9.438 43.688 6.855 1 86.44 79 GLN B CA 1
ATOM 3760 C C . GLN B 1 79 ? -10.766 43 6.52 1 86.44 79 GLN B C 1
ATOM 3762 O O . GLN B 1 79 ? -11.828 43.531 6.824 1 86.44 79 GLN B O 1
ATOM 3767 N N . HIS B 1 80 ? -10.664 41.906 5.98 1 88.44 80 HIS B N 1
ATOM 3768 C CA . HIS B 1 80 ? -11.891 41.281 5.5 1 88.44 80 HIS B CA 1
ATOM 3769 C C . HIS B 1 80 ? -12.5 40.375 6.562 1 88.44 80 HIS B C 1
ATOM 3771 O O . HIS B 1 80 ? -13.727 40.281 6.672 1 88.44 80 HIS B O 1
ATOM 3777 N N . LEU B 1 81 ? -11.641 39.75 7.355 1 93.56 81 LEU B N 1
ATOM 3778 C CA . LEU B 1 81 ? -12.164 38.719 8.242 1 93.56 81 LEU B CA 1
ATOM 3779 C C . LEU B 1 81 ? -11.953 39.125 9.703 1 93.56 81 LEU B C 1
ATOM 3781 O O . LEU B 1 81 ? -12.445 38.438 10.609 1 93.56 81 LEU B O 1
ATOM 3785 N N . ASP B 1 82 ? -11.211 40.156 9.992 1 93.81 82 ASP B N 1
ATOM 3786 C CA . ASP B 1 82 ? -10.938 40.656 11.336 1 93.81 82 ASP B CA 1
ATOM 3787 C C . ASP B 1 82 ? -10.273 39.594 12.195 1 93.81 82 ASP B C 1
ATOM 3789 O O . ASP B 1 82 ? -10.742 39.312 13.297 1 93.81 82 ASP B O 1
ATOM 3793 N N . LEU B 1 83 ? -9.297 39.031 11.688 1 96.94 83 LEU B N 1
ATOM 3794 C CA . LEU B 1 83 ? -8.531 38 12.391 1 96.94 83 LEU B CA 1
ATOM 3795 C C . LEU B 1 83 ? -7.086 38.438 12.602 1 96.94 83 LEU B C 1
ATOM 3797 O O . LEU B 1 83 ? -6.523 39.156 11.758 1 96.94 83 LEU B O 1
ATOM 3801 N N . PRO B 1 84 ? -6.473 38.094 13.781 1 96.81 84 PRO B N 1
ATOM 3802 C CA . PRO B 1 84 ? -5.035 38.344 13.922 1 96.81 84 PRO B CA 1
ATOM 3803 C C . PRO B 1 84 ? -4.207 37.625 12.852 1 96.81 84 PRO B C 1
ATOM 3805 O O . PRO B 1 84 ? -4.512 36.5 12.484 1 96.81 84 PRO B O 1
ATOM 3808 N N . CYS B 1 85 ? -3.25 38.344 12.312 1 96.81 85 CYS B N 1
ATOM 3809 C CA . CYS B 1 85 ? -2.406 37.812 11.258 1 96.81 85 CYS B CA 1
ATOM 3810 C C . CYS B 1 85 ? -0.931 37.938 11.617 1 96.81 85 CYS B C 1
ATOM 3812 O O . CYS B 1 85 ? -0.445 39.031 11.906 1 96.81 85 CYS B O 1
ATOM 3814 N N . TYR B 1 86 ? -0.209 36.812 11.602 1 96.06 86 TYR B N 1
ATOM 3815 C CA . TYR B 1 86 ? 1.216 36.75 11.898 1 96.06 86 TYR B CA 1
ATOM 3816 C C . TYR B 1 86 ? 2.023 36.375 10.664 1 96.06 86 TYR B C 1
ATOM 3818 O O . TYR B 1 86 ? 1.946 35.25 10.164 1 96.06 86 TYR B O 1
ATOM 3826 N N . VAL B 1 87 ? 2.76 37.281 10.18 1 94.25 87 VAL B N 1
ATOM 3827 C CA . VAL B 1 87 ? 3.576 37.031 8.992 1 94.25 87 VAL B CA 1
ATOM 3828 C C . VAL B 1 87 ? 5.039 36.875 9.398 1 94.25 87 VAL B C 1
ATOM 3830 O O . VAL B 1 87 ? 5.578 37.688 10.141 1 94.25 87 VAL B O 1
ATOM 3833 N N . ARG B 1 88 ? 5.609 35.781 8.953 1 92.06 88 ARG B N 1
ATOM 3834 C CA . ARG B 1 88 ? 7.027 35.531 9.18 1 92.06 88 ARG B CA 1
ATOM 3835 C C . ARG B 1 88 ? 7.773 35.375 7.863 1 92.06 88 ARG B C 1
ATOM 3837 O O . ARG B 1 88 ? 7.332 34.625 6.984 1 92.06 88 ARG B O 1
ATOM 3844 N N . ALA B 1 89 ? 8.852 36.031 7.699 1 88.25 89 ALA B N 1
ATOM 3845 C CA . ALA B 1 89 ? 9.672 35.938 6.5 1 88.25 89 ALA B CA 1
ATOM 3846 C C . ALA B 1 89 ? 10.977 35.188 6.785 1 88.25 89 ALA B C 1
ATOM 3848 O O . ALA B 1 89 ? 11.594 35.375 7.836 1 88.25 89 ALA B O 1
ATOM 3849 N N . ALA B 1 90 ? 11.25 34.281 5.848 1 83.56 90 ALA B N 1
ATOM 3850 C CA . ALA B 1 90 ? 12.531 33.594 5.992 1 83.56 90 ALA B CA 1
ATOM 3851 C C . ALA B 1 90 ? 13.688 34.5 5.582 1 83.56 90 ALA B C 1
ATOM 3853 O O . ALA B 1 90 ? 13.578 35.281 4.633 1 83.56 90 ALA B O 1
ATOM 3854 N N . PRO B 1 91 ? 14.797 34.312 6.422 1 77.44 91 PRO B N 1
ATOM 3855 C CA . PRO B 1 91 ? 15.977 35.062 5.953 1 77.44 91 PRO B CA 1
ATOM 3856 C C . PRO B 1 91 ? 16.422 34.625 4.562 1 77.44 91 PRO B C 1
ATOM 3858 O O . PRO B 1 91 ? 16.203 33.469 4.172 1 77.44 91 PRO B O 1
ATOM 3861 N N . GLN B 1 92 ? 16.906 35.562 3.818 1 70.25 92 GLN B N 1
ATOM 3862 C CA . GLN B 1 92 ? 17.359 35.281 2.461 1 70.25 92 GLN B CA 1
ATOM 3863 C C . GLN B 1 92 ? 18.297 34.094 2.436 1 70.25 92 GLN B C 1
ATOM 3865 O O . GLN B 1 92 ? 19.266 34.031 3.195 1 70.25 92 GLN B O 1
ATOM 3870 N N . GLY B 1 93 ? 18.016 33.031 1.624 1 67.75 93 GLY B N 1
ATOM 3871 C CA . GLY B 1 93 ? 18.875 31.875 1.437 1 67.75 93 GLY B CA 1
ATOM 3872 C C . GLY B 1 93 ? 18.672 30.812 2.49 1 67.75 93 GLY B C 1
ATOM 3873 O O . GLY B 1 93 ? 19.281 29.734 2.412 1 67.75 93 GLY B O 1
ATOM 3874 N N . ALA B 1 94 ? 17.922 30.984 3.402 1 68.19 94 ALA B N 1
ATOM 3875 C CA . ALA B 1 94 ? 17.797 30.062 4.535 1 68.19 94 ALA B CA 1
ATOM 3876 C C . ALA B 1 94 ? 17.031 28.797 4.133 1 68.19 94 ALA B C 1
ATOM 3878 O O . ALA B 1 94 ? 17.234 27.734 4.723 1 68.19 94 ALA B O 1
ATOM 3879 N N . VAL B 1 95 ? 16.297 28.969 3.088 1 70.69 95 VAL B N 1
ATOM 3880 C CA . VAL B 1 95 ? 15.469 27.828 2.715 1 70.69 95 VAL B CA 1
ATOM 3881 C C . VAL B 1 95 ? 15.797 27.391 1.291 1 70.69 95 VAL B C 1
ATOM 3883 O O . VAL B 1 95 ? 15.07 27.703 0.349 1 70.69 95 VAL B O 1
ATOM 3886 N N . PRO B 1 96 ? 16.812 26.562 1.219 1 67.5 96 PRO B N 1
ATOM 3887 C CA . PRO B 1 96 ? 17.344 26.25 -0.108 1 67.5 96 PRO B CA 1
ATOM 3888 C C . PRO B 1 96 ? 16.594 25.109 -0.794 1 67.5 96 PRO B C 1
ATOM 3890 O O . PRO B 1 96 ? 16.719 24.922 -2.006 1 67.5 96 PRO B O 1
ATOM 3893 N N . SER B 1 97 ? 15.898 24.344 -0.021 1 73.38 97 SER B N 1
ATOM 3894 C CA . SER B 1 97 ? 15.211 23.188 -0.584 1 73.38 97 SER B CA 1
ATOM 3895 C C . SER B 1 97 ? 13.766 23.109 -0.116 1 73.38 97 SER B C 1
ATOM 3897 O O . SER B 1 97 ? 13.375 23.812 0.818 1 73.38 97 SER B O 1
ATOM 3899 N N . GLU B 1 98 ? 12.977 22.375 -0.812 1 74.88 98 GLU B N 1
ATOM 3900 C CA . GLU B 1 98 ? 11.586 22.141 -0.42 1 74.88 98 GLU B CA 1
ATOM 3901 C C . GLU B 1 98 ? 11.5 21.547 0.979 1 74.88 98 GLU B C 1
ATOM 3903 O O . GLU B 1 98 ? 10.641 21.922 1.773 1 74.88 98 GLU B O 1
ATOM 3908 N N . ARG B 1 99 ? 12.422 20.688 1.205 1 76.62 99 ARG B N 1
ATOM 3909 C CA . ARG B 1 99 ? 12.453 20.062 2.525 1 76.62 99 ARG B CA 1
ATOM 3910 C C . ARG B 1 99 ? 12.781 21.094 3.605 1 76.62 99 ARG B C 1
ATOM 3912 O O . ARG B 1 99 ? 12.133 21.125 4.652 1 76.62 99 ARG B O 1
ATOM 3919 N N . ALA B 1 100 ? 13.758 21.875 3.35 1 78.12 100 ALA B N 1
ATOM 3920 C CA . ALA B 1 100 ? 14.156 22.906 4.297 1 78.12 100 ALA B CA 1
ATOM 3921 C C . ALA B 1 100 ? 13.031 23.906 4.512 1 78.12 100 ALA B C 1
ATOM 3923 O O . ALA B 1 100 ? 12.82 24.391 5.629 1 78.12 100 ALA B O 1
ATOM 3924 N N . ALA B 1 101 ? 12.367 24.203 3.451 1 82.5 101 ALA B N 1
ATOM 3925 C CA . ALA B 1 101 ? 11.242 25.141 3.531 1 82.5 101 ALA B CA 1
ATOM 3926 C C . ALA B 1 101 ? 10.133 24.578 4.406 1 82.5 101 ALA B C 1
ATOM 3928 O O . ALA B 1 101 ? 9.547 25.297 5.219 1 82.5 101 ALA B O 1
ATOM 3929 N N . ARG B 1 102 ? 9.93 23.391 4.293 1 83.19 102 ARG B N 1
ATOM 3930 C CA . ARG B 1 102 ? 8.898 22.719 5.082 1 83.19 102 ARG B CA 1
ATOM 3931 C C . ARG B 1 102 ? 9.258 22.734 6.566 1 83.19 102 ARG B C 1
ATOM 3933 O O . ARG B 1 102 ? 8.414 23.047 7.406 1 83.19 102 ARG B O 1
ATOM 3940 N N . GLU B 1 103 ? 10.398 22.391 6.789 1 83.81 103 GLU B N 1
ATOM 3941 C CA . GLU B 1 103 ? 10.852 22.359 8.172 1 83.81 103 GLU B CA 1
ATOM 3942 C C . GLU B 1 103 ? 10.781 23.75 8.805 1 83.81 103 GLU B C 1
ATOM 3944 O O . GLU B 1 103 ? 10.375 23.906 9.961 1 83.81 103 GLU B O 1
ATOM 3949 N N . TRP B 1 104 ? 11.18 24.656 8.023 1 87.38 104 TRP B N 1
ATOM 3950 C CA . TRP B 1 104 ? 11.117 26.047 8.492 1 87.38 104 TRP B CA 1
ATOM 3951 C C . TRP B 1 104 ? 9.68 26.453 8.797 1 87.38 104 TRP B C 1
ATOM 3953 O O . TRP B 1 104 ? 9.398 27.047 9.836 1 87.38 104 TRP B O 1
ATOM 3963 N N . ARG B 1 105 ? 8.758 26.156 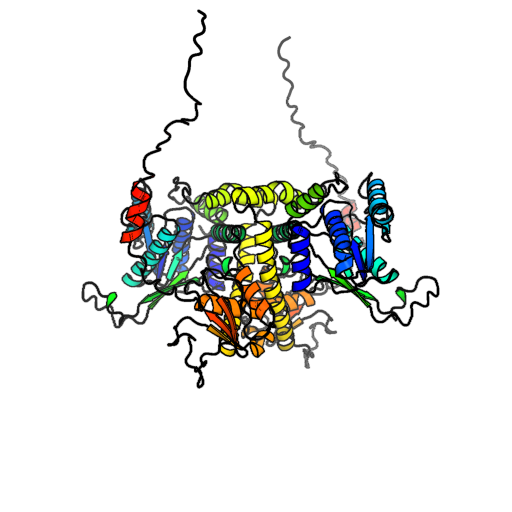7.941 1 91.38 105 ARG B N 1
ATOM 3964 C CA . ARG B 1 105 ? 7.355 26.5 8.148 1 91.38 105 ARG B CA 1
ATOM 3965 C C . ARG B 1 105 ? 6.832 25.859 9.438 1 91.38 105 ARG B C 1
ATOM 3967 O O . ARG B 1 105 ? 6.137 26.516 10.219 1 91.38 105 ARG B O 1
ATOM 3974 N N . TYR B 1 106 ? 7.141 24.672 9.633 1 90.38 106 TYR B N 1
ATOM 3975 C CA . TYR B 1 106 ? 6.629 23.969 10.805 1 90.38 106 TYR B CA 1
ATOM 3976 C C . TYR B 1 106 ? 7.188 24.578 12.086 1 90.38 106 TYR B C 1
ATOM 3978 O O . TYR B 1 106 ? 6.488 24.656 13.094 1 90.38 106 TYR B O 1
ATOM 3986 N N . ARG B 1 107 ? 8.391 24.938 11.992 1 89.19 107 ARG B N 1
ATOM 3987 C CA . ARG B 1 107 ? 8.977 25.625 13.141 1 89.19 107 ARG B CA 1
ATOM 3988 C C . ARG B 1 107 ? 8.266 26.953 13.406 1 89.19 107 ARG B C 1
ATOM 3990 O O . ARG B 1 107 ? 7.969 27.281 14.555 1 89.19 107 ARG B O 1
ATOM 3997 N N . VAL B 1 108 ? 8.031 27.656 12.359 1 92.12 108 VAL B N 1
ATOM 3998 C CA . VAL B 1 108 ? 7.344 28.938 12.469 1 92.12 108 VAL B CA 1
ATOM 3999 C C . VAL B 1 108 ? 5.941 28.719 13.031 1 92.12 108 VAL B C 1
ATOM 4001 O O . VAL B 1 108 ? 5.492 29.469 13.898 1 92.12 108 VAL B O 1
ATOM 4004 N N . PHE B 1 109 ? 5.246 27.719 12.539 1 95.25 109 PHE B N 1
ATOM 4005 C CA . PHE B 1 109 ? 3.908 27.406 13.023 1 95.25 109 PHE B CA 1
ATOM 4006 C C . PHE B 1 109 ? 3.916 27.188 14.531 1 95.25 109 PHE B C 1
ATOM 4008 O O . PHE B 1 109 ? 3.088 27.75 15.25 1 95.25 109 PHE B O 1
ATOM 4015 N N . ALA B 1 110 ? 4.852 26.391 14.922 1 92.56 110 ALA B N 1
ATOM 4016 C CA . ALA B 1 110 ? 4.953 26.078 16.344 1 92.56 110 ALA B CA 1
ATOM 4017 C C . ALA B 1 110 ? 5.254 27.312 17.172 1 92.56 110 ALA B C 1
ATOM 4019 O O . ALA B 1 110 ? 4.617 27.562 18.188 1 92.56 110 ALA B O 1
ATOM 4020 N N . ASP B 1 111 ? 6.172 28.078 16.688 1 91 111 ASP B N 1
ATOM 4021 C CA . ASP B 1 111 ? 6.598 29.281 17.391 1 91 111 ASP B CA 1
ATOM 4022 C C . ASP B 1 111 ? 5.438 30.266 17.562 1 91 111 ASP B C 1
ATOM 4024 O O . ASP B 1 111 ? 5.215 30.781 18.656 1 91 111 ASP B O 1
ATOM 4028 N N . VAL B 1 112 ? 4.75 30.5 16.531 1 94.19 112 VAL B N 1
ATOM 4029 C CA . VAL B 1 112 ? 3.639 31.453 16.562 1 94.19 112 VAL B CA 1
ATOM 4030 C C . VAL B 1 112 ? 2.521 30.922 17.453 1 94.19 112 VAL B C 1
ATOM 4032 O O . VAL B 1 112 ? 1.919 31.672 18.219 1 94.19 112 VAL B O 1
ATOM 4035 N N . ALA B 1 113 ? 2.236 29.672 17.328 1 94.81 113 ALA B N 1
ATOM 4036 C CA . ALA B 1 113 ? 1.188 29.062 18.141 1 94.81 113 ALA B CA 1
ATOM 4037 C C . ALA B 1 113 ? 1.498 29.203 19.625 1 94.81 113 ALA B C 1
ATOM 4039 O O . ALA B 1 113 ? 0.631 29.594 20.406 1 94.81 113 ALA B O 1
ATOM 4040 N N . PHE B 1 114 ? 2.713 28.922 19.953 1 89.38 114 PHE B N 1
ATOM 4041 C CA . PHE B 1 114 ? 3.129 29.016 21.344 1 89.38 114 PHE B CA 1
ATOM 4042 C C . PHE B 1 114 ? 3.076 30.469 21.844 1 89.38 114 PHE B C 1
ATOM 4044 O O . PHE B 1 114 ? 2.549 30.75 22.922 1 89.38 114 PHE B O 1
ATOM 4051 N N . ALA B 1 115 ? 3.564 31.344 21.062 1 89.31 115 ALA B N 1
ATOM 4052 C CA . ALA B 1 115 ? 3.691 32.75 21.453 1 89.31 115 ALA B CA 1
ATOM 4053 C C . ALA B 1 115 ? 2.32 33.375 21.641 1 89.31 115 ALA B C 1
ATOM 4055 O O . ALA B 1 115 ? 2.156 34.281 22.5 1 89.31 115 ALA B O 1
ATOM 4056 N N . HIS B 1 116 ? 1.344 32.906 20.938 1 93.56 116 HIS B N 1
ATOM 4057 C CA . HIS B 1 116 ? 0.064 33.594 20.953 1 93.56 116 HIS B CA 1
ATOM 4058 C C . HIS B 1 116 ? -1.045 32.719 21.5 1 93.56 116 HIS B C 1
ATOM 4060 O O . HIS B 1 116 ? -2.225 33.062 21.422 1 93.56 116 HIS B O 1
ATOM 4066 N N . GLY B 1 117 ? -0.709 31.5 21.953 1 91 117 GLY B N 1
ATOM 4067 C CA . GLY B 1 117 ? -1.616 30.672 22.719 1 91 117 GLY B CA 1
ATOM 4068 C C . GLY B 1 117 ? -2.598 29.906 21.859 1 91 117 GLY B C 1
ATOM 4069 O O . GLY B 1 117 ? -3.789 29.844 22.172 1 91 117 GLY B O 1
ATOM 4070 N N . TYR B 1 118 ? -2.215 29.438 20.781 1 94.5 118 TYR B N 1
ATOM 4071 C CA . TYR B 1 118 ? -3.043 28.578 19.953 1 94.5 118 TYR B CA 1
ATOM 4072 C C . TYR B 1 118 ? -2.781 27.109 20.281 1 94.5 118 TYR B C 1
ATOM 4074 O O . TYR B 1 118 ? -1.645 26.719 20.562 1 94.5 118 TYR B O 1
ATOM 4082 N N . ASP B 1 119 ? -3.795 26.266 20.125 1 91.44 119 ASP B N 1
ATOM 4083 C CA . ASP B 1 119 ? -3.709 24.859 20.5 1 91.44 119 ASP B CA 1
ATOM 4084 C C . ASP B 1 119 ? -3.432 23.984 19.266 1 91.44 119 ASP B C 1
ATOM 4086 O O . ASP B 1 119 ? -2.857 22.906 19.391 1 91.44 119 ASP B O 1
ATOM 4090 N N . VAL B 1 120 ? -3.889 24.469 18.203 1 95.31 120 VAL B N 1
ATOM 4091 C CA . VAL B 1 120 ? -3.836 23.656 17 1 95.31 120 VAL B CA 1
ATOM 4092 C C . VAL B 1 120 ? -3.514 24.531 15.797 1 95.31 120 VAL B C 1
ATOM 4094 O O . VAL B 1 120 ? -3.982 25.672 15.703 1 95.31 120 VAL B O 1
ATOM 4097 N N . VAL B 1 121 ? -2.664 23.984 14.953 1 96.81 121 VAL B N 1
ATOM 4098 C CA . VAL B 1 121 ? -2.381 24.609 13.664 1 96.81 121 VAL B CA 1
ATOM 4099 C C . VAL B 1 121 ? -3.037 23.812 12.547 1 96.81 121 VAL B C 1
ATOM 4101 O O . VAL B 1 121 ? -2.945 22.578 12.516 1 96.81 121 VAL B O 1
ATOM 4104 N N . VAL B 1 122 ? -3.725 24.516 11.672 1 97.19 122 VAL B N 1
ATOM 4105 C CA . VAL B 1 122 ? -4.398 23.812 10.578 1 97.19 122 VAL B CA 1
ATOM 4106 C C . VAL B 1 122 ? -3.803 24.25 9.242 1 97.19 122 VAL B C 1
ATOM 4108 O O . VAL B 1 122 ? -3.467 25.422 9.055 1 97.19 122 VAL B O 1
ATOM 4111 N N . THR B 1 123 ? -3.617 23.25 8.352 1 96.19 123 THR B N 1
ATOM 4112 C CA . THR B 1 123 ? -3.107 23.547 7.016 1 96.19 123 THR B CA 1
ATOM 4113 C C . THR B 1 123 ? -4.133 23.156 5.949 1 96.19 123 THR B C 1
ATOM 4115 O O . THR B 1 123 ? -5.051 22.391 6.215 1 96.19 123 THR B O 1
ATOM 4118 N N . GLY B 1 124 ? -3.941 23.781 4.773 1 95.81 124 GLY B N 1
ATOM 4119 C CA . GLY B 1 124 ? -4.902 23.594 3.699 1 95.81 124 GLY B CA 1
ATOM 4120 C C . GLY B 1 124 ? -4.543 22.453 2.766 1 95.81 124 GLY B C 1
ATOM 4121 O O . GLY B 1 124 ? -4.875 22.484 1.578 1 95.81 124 GLY B O 1
ATOM 4122 N N . HIS B 1 125 ? -3.857 21.453 3.297 1 94.06 125 HIS B N 1
ATOM 4123 C CA . HIS B 1 125 ? -3.539 20.297 2.459 1 94.06 125 HIS B CA 1
ATOM 4124 C C . HIS B 1 125 ? -4.797 19.516 2.1 1 94.06 125 HIS B C 1
ATOM 4126 O O . HIS B 1 125 ? -5.684 19.344 2.938 1 94.06 125 HIS B O 1
ATOM 4132 N N . THR B 1 126 ? -4.828 19.109 0.866 1 94.75 126 THR B N 1
ATOM 4133 C CA . THR B 1 126 ? -6.008 18.438 0.342 1 94.75 126 THR B CA 1
ATOM 4134 C C . THR B 1 126 ? -5.711 16.969 0.073 1 94.75 126 THR B C 1
ATOM 4136 O O . THR B 1 126 ? -4.586 16.5 0.28 1 94.75 126 THR B O 1
ATOM 4139 N N . ALA B 1 127 ? -6.754 16.281 -0.353 1 92.81 127 ALA B N 1
ATOM 4140 C CA . ALA B 1 127 ? -6.586 14.898 -0.784 1 92.81 127 ALA B CA 1
ATOM 4141 C C . ALA B 1 127 ? -5.629 14.805 -1.967 1 92.81 127 ALA B C 1
ATOM 4143 O O . ALA B 1 127 ? -4.887 13.828 -2.096 1 92.81 127 ALA B O 1
ATOM 4144 N N . THR B 1 128 ? -5.668 15.844 -2.748 1 92.44 128 THR B N 1
ATOM 4145 C CA . THR B 1 128 ? -4.797 15.891 -3.916 1 92.44 128 THR B CA 1
ATOM 4146 C C . THR B 1 128 ? -3.332 15.961 -3.496 1 92.44 128 THR B C 1
ATOM 4148 O O . THR B 1 128 ? -2.479 15.289 -4.074 1 92.44 128 THR B O 1
ATOM 4151 N N . ASP B 1 129 ? -3.076 16.75 -2.49 1 91.12 129 ASP B N 1
ATOM 4152 C CA . ASP B 1 129 ? -1.716 16.828 -1.973 1 91.12 129 ASP B CA 1
ATOM 4153 C C . ASP B 1 129 ? -1.25 15.492 -1.411 1 91.12 129 ASP B C 1
ATOM 4155 O O . ASP B 1 129 ? -0.097 15.102 -1.6 1 91.12 129 ASP B O 1
ATOM 4159 N N . ARG B 1 130 ? -2.133 14.93 -0.725 1 91.81 130 ARG B N 1
ATOM 4160 C CA . ARG B 1 130 ? -1.813 13.641 -0.127 1 91.81 130 ARG B CA 1
ATOM 4161 C C . ARG B 1 130 ? -1.546 12.594 -1.201 1 91.81 130 ARG B C 1
ATOM 4163 O O . ARG B 1 130 ? -0.606 11.805 -1.085 1 91.81 130 ARG B O 1
ATOM 4170 N N . ALA B 1 131 ? -2.363 12.562 -2.217 1 91.31 131 ALA B N 1
ATOM 4171 C CA . ALA B 1 131 ? -2.193 11.641 -3.336 1 91.31 131 ALA B CA 1
ATOM 4172 C C . ALA B 1 131 ? -0.856 11.867 -4.035 1 91.31 131 ALA B C 1
ATOM 4174 O O . ALA B 1 131 ? -0.155 10.914 -4.379 1 91.31 131 ALA B O 1
ATOM 4175 N N . GLU B 1 132 ? -0.563 13.117 -4.199 1 92 132 GLU B N 1
ATOM 4176 C CA . GLU B 1 132 ? 0.696 13.469 -4.848 1 92 132 GLU B CA 1
ATOM 4177 C C . GLU B 1 132 ? 1.891 12.945 -4.055 1 92 132 GLU B C 1
ATOM 4179 O O . GLU B 1 132 ? 2.787 12.312 -4.613 1 92 132 GLU B O 1
ATOM 4184 N N . THR B 1 133 ? 1.85 13.234 -2.807 1 91.25 133 THR B N 1
ATOM 4185 C CA . THR B 1 133 ? 2.955 12.812 -1.953 1 91.25 133 THR B CA 1
ATOM 4186 C C . THR B 1 133 ? 3.047 11.289 -1.892 1 91.25 133 THR B C 1
ATOM 4188 O O . THR B 1 133 ? 4.141 10.727 -1.956 1 91.25 133 THR B O 1
ATOM 4191 N N . MET B 1 134 ? 1.938 10.672 -1.783 1 93 134 MET B N 1
ATOM 4192 C CA . MET B 1 134 ? 1.9 9.211 -1.731 1 93 134 MET B CA 1
ATOM 4193 C C . MET B 1 134 ? 2.494 8.609 -3 1 93 134 MET B C 1
ATOM 4195 O O . MET B 1 134 ? 3.328 7.703 -2.93 1 93 134 MET B O 1
ATOM 4199 N N . LEU B 1 135 ? 2.086 9.086 -4.125 1 93.31 135 LEU B N 1
ATOM 4200 C CA . LEU B 1 135 ? 2.545 8.539 -5.398 1 93.31 135 LEU B CA 1
ATOM 4201 C C . LEU B 1 135 ? 4.031 8.812 -5.602 1 93.31 135 LEU B C 1
ATOM 4203 O O . LEU B 1 135 ? 4.762 7.961 -6.113 1 93.31 135 LEU B O 1
ATOM 4207 N N . LEU B 1 136 ? 4.43 10 -5.223 1 92.25 136 LEU B N 1
ATOM 4208 C CA . LEU B 1 136 ? 5.848 10.312 -5.328 1 92.25 136 LEU B CA 1
ATOM 4209 C C . LEU B 1 136 ? 6.684 9.328 -4.508 1 92.25 136 LEU B C 1
ATOM 4211 O O . LEU B 1 136 ? 7.707 8.828 -4.98 1 92.25 136 LEU B O 1
ATOM 4215 N N . ASN B 1 137 ? 6.25 9.062 -3.318 1 92.31 137 ASN B N 1
ATOM 4216 C CA . ASN B 1 137 ? 6.961 8.125 -2.451 1 92.31 137 ASN B CA 1
ATOM 4217 C C . ASN B 1 137 ? 6.934 6.707 -3.018 1 92.31 137 ASN B C 1
ATOM 4219 O O . ASN B 1 137 ? 7.945 6.004 -2.99 1 92.31 137 ASN B O 1
ATOM 4223 N N . LEU B 1 138 ? 5.832 6.309 -3.512 1 93.31 138 LEU B N 1
ATOM 4224 C CA . LEU B 1 138 ? 5.695 4.984 -4.109 1 93.31 138 LEU B CA 1
ATOM 4225 C C . LEU B 1 138 ? 6.652 4.816 -5.281 1 93.31 138 LEU B C 1
ATOM 4227 O O . LEU B 1 138 ? 7.352 3.807 -5.379 1 93.31 138 LEU B O 1
ATOM 4231 N N . LEU B 1 139 ? 6.68 5.836 -6.125 1 92.94 139 LEU B N 1
ATOM 4232 C CA . LEU B 1 139 ? 7.469 5.773 -7.352 1 92.94 139 LEU B CA 1
ATOM 4233 C C . LEU B 1 139 ? 8.961 5.828 -7.039 1 92.94 139 LEU B C 1
ATOM 4235 O O . LEU B 1 139 ? 9.781 5.336 -7.816 1 92.94 139 LEU B O 1
ATOM 4239 N N . ARG B 1 140 ? 9.258 6.391 -5.895 1 89.69 140 ARG B N 1
ATOM 4240 C CA . ARG B 1 140 ? 10.648 6.445 -5.465 1 89.69 140 ARG B CA 1
ATOM 4241 C C . ARG B 1 140 ? 11.094 5.109 -4.887 1 89.69 140 ARG B C 1
ATOM 4243 O O . ARG B 1 140 ? 12.297 4.863 -4.734 1 89.69 140 ARG B O 1
ATOM 4250 N N . GLY B 1 141 ? 10.141 4.309 -4.48 1 91.12 141 GLY B N 1
ATOM 4251 C CA . GLY B 1 141 ? 10.477 2.982 -3.99 1 91.12 141 GLY B CA 1
ATOM 4252 C C . GLY B 1 141 ? 10.297 2.838 -2.492 1 91.12 141 GLY B C 1
ATOM 4253 O O . GLY B 1 141 ? 10.906 1.966 -1.869 1 91.12 141 GLY B O 1
ATOM 4254 N N . SER B 1 142 ? 9.484 3.688 -1.931 1 90.94 142 SER B N 1
ATOM 4255 C CA . SER B 1 142 ? 9.234 3.602 -0.496 1 90.94 142 SER B CA 1
ATOM 4256 C C . SER B 1 142 ? 8.398 2.375 -0.155 1 90.94 142 SER B C 1
ATOM 4258 O O . SER B 1 142 ? 7.582 1.927 -0.967 1 90.94 142 SER B O 1
ATOM 4260 N N . GLY B 1 143 ? 8.664 1.848 1.095 1 92.19 143 GLY B N 1
ATOM 4261 C CA . GLY B 1 143 ? 7.805 0.797 1.615 1 92.19 143 GLY B CA 1
ATOM 4262 C C . GLY B 1 143 ? 6.469 1.312 2.117 1 92.19 143 GLY B C 1
ATOM 4263 O O . GLY B 1 143 ? 6.191 2.51 2.033 1 92.19 143 GLY B O 1
ATOM 4264 N N . PRO B 1 144 ? 5.629 0.434 2.625 1 93.69 144 PRO B N 1
ATOM 4265 C CA . PRO B 1 144 ? 4.301 0.836 3.086 1 93.69 144 PRO B CA 1
ATOM 4266 C C . PRO B 1 144 ? 4.352 1.946 4.133 1 93.69 144 PRO B C 1
ATOM 4268 O O . PRO B 1 144 ? 3.541 2.877 4.09 1 93.69 144 PRO B O 1
ATOM 4271 N N . ASP B 1 145 ? 5.27 1.888 5.035 1 91.06 145 ASP B N 1
ATOM 4272 C CA . ASP B 1 145 ? 5.383 2.9 6.078 1 91.06 145 ASP B CA 1
ATOM 4273 C C . ASP B 1 145 ? 5.695 4.273 5.484 1 91.06 145 ASP B C 1
ATOM 4275 O O . ASP B 1 145 ? 5.297 5.301 6.035 1 91.06 145 ASP B O 1
ATOM 4279 N N . GLY B 1 146 ? 6.41 4.246 4.414 1 88.38 146 GLY B N 1
ATOM 4280 C CA . GLY B 1 146 ? 6.805 5.492 3.773 1 88.38 146 GLY B CA 1
ATOM 4281 C C . GLY B 1 146 ? 5.711 6.098 2.916 1 88.38 146 GLY B C 1
ATOM 4282 O O . GLY B 1 146 ? 5.824 7.238 2.467 1 88.38 146 GLY B O 1
ATOM 4283 N N . LEU B 1 147 ? 4.652 5.379 2.691 1 89.38 147 LEU B N 1
ATOM 4284 C CA . LEU B 1 147 ? 3.578 5.871 1.837 1 89.38 147 LEU B CA 1
ATOM 4285 C C . LEU B 1 147 ? 2.664 6.82 2.604 1 89.38 147 LEU B C 1
ATOM 4287 O O . LEU B 1 147 ? 1.982 7.652 2.004 1 89.38 147 LEU B O 1
ATOM 4291 N N . VAL B 1 148 ? 2.537 6.492 3.924 1 80.94 148 VAL B N 1
ATOM 4292 C CA . VAL B 1 148 ? 1.642 7.332 4.715 1 80.94 148 VAL B CA 1
ATOM 4293 C C . VAL B 1 148 ? 2.209 8.75 4.805 1 80.94 148 VAL B C 1
ATOM 4295 O O . VAL B 1 148 ? 3.305 8.953 5.332 1 80.94 148 VAL B O 1
ATOM 4298 N N . ALA B 1 149 ? 1.558 9.492 3.93 1 77.12 149 ALA B N 1
ATOM 4299 C CA . ALA B 1 149 ? 1.951 10.898 3.836 1 77.12 149 ALA B CA 1
ATOM 4300 C C . ALA B 1 149 ? 0.884 11.812 4.438 1 77.12 149 ALA B C 1
ATOM 4302 O O . ALA B 1 149 ? -0.302 11.477 4.434 1 77.12 149 ALA B O 1
ATOM 4303 N N . LEU B 1 150 ? 1.289 12.875 5 1 83.75 150 LEU B N 1
ATOM 4304 C CA . LEU B 1 150 ? 0.382 13.93 5.449 1 83.75 150 LEU B CA 1
ATOM 4305 C C . LEU B 1 150 ? -0.726 13.352 6.324 1 83.75 150 LEU B C 1
ATOM 4307 O O . LEU B 1 150 ? -1.903 13.414 5.965 1 83.75 150 LEU B O 1
ATOM 4311 N N . ALA B 1 151 ? -0.344 12.875 7.449 1 82.56 151 ALA B N 1
ATOM 4312 C CA . ALA B 1 151 ? -1.326 12.375 8.406 1 82.56 151 ALA B CA 1
ATOM 4313 C C . ALA B 1 151 ? -2.354 13.453 8.75 1 82.56 151 ALA B C 1
ATOM 4315 O O . ALA B 1 151 ? -2.061 14.648 8.672 1 82.56 151 ALA B O 1
ATOM 4316 N N . ARG B 1 152 ? -3.521 12.992 9.094 1 86.38 152 ARG B N 1
ATOM 4317 C CA . ARG B 1 152 ? -4.586 13.922 9.453 1 86.38 152 ARG B CA 1
ATOM 4318 C C . ARG B 1 152 ? -4.156 14.828 10.602 1 86.38 152 ARG B C 1
ATOM 4320 O O . ARG B 1 152 ? -4.52 16 10.641 1 86.38 152 ARG B O 1
ATOM 4327 N N . SER B 1 153 ? -3.5 14.266 11.578 1 88.19 153 SER B N 1
ATOM 4328 C CA . SER B 1 153 ? -3.014 14.992 12.742 1 88.19 153 SER B CA 1
ATOM 4329 C C . SER B 1 153 ? -1.633 14.508 13.164 1 88.19 153 SER B C 1
ATOM 4331 O O . SER B 1 153 ? -1.328 13.312 13.047 1 88.19 153 SER B O 1
ATOM 4333 N N . ARG B 1 154 ? -0.827 15.445 13.531 1 85.75 154 ARG B N 1
ATOM 4334 C CA . ARG B 1 154 ? 0.488 15.109 14.07 1 85.75 154 ARG B CA 1
ATOM 4335 C C . ARG B 1 154 ? 0.951 16.141 15.086 1 85.75 154 ARG B C 1
ATOM 4337 O O . ARG B 1 154 ? 0.553 17.312 15.023 1 85.75 154 ARG B O 1
ATOM 4344 N N . PRO B 1 155 ? 1.814 15.711 16 1 87 155 PRO B N 1
ATOM 4345 C CA . PRO B 1 155 ? 2.365 16.688 16.938 1 87 155 PRO B CA 1
ATOM 4346 C C . PRO B 1 155 ? 3.373 17.625 16.297 1 87 155 PRO B C 1
ATOM 4348 O O . PRO B 1 155 ? 4.148 17.219 15.43 1 87 155 PRO B O 1
ATOM 4351 N N . LEU B 1 156 ? 3.348 18.766 16.484 1 86.12 156 LEU B N 1
ATOM 4352 C CA . LEU B 1 156 ? 4.301 19.75 15.977 1 86.12 156 LEU B CA 1
ATOM 4353 C C . LEU B 1 156 ? 5.367 20.062 17.016 1 86.12 156 LEU B C 1
ATOM 4355 O O . LEU B 1 156 ? 6.52 20.328 16.672 1 86.12 156 LEU B O 1
ATOM 4359 N N . GLY B 1 157 ? 5.035 20.125 18.266 1 74.12 157 GLY B N 1
ATOM 4360 C CA . GLY B 1 157 ? 6 20.438 19.312 1 74.12 157 GLY B CA 1
ATOM 4361 C C . GLY B 1 157 ? 5.363 20.594 20.672 1 74.12 157 GLY B C 1
ATOM 4362 O O . GLY B 1 157 ? 4.141 20.672 20.797 1 74.12 157 GLY B O 1
ATOM 4363 N N . SER B 1 158 ? 6.266 20.297 21.688 1 64.5 158 SER B N 1
ATOM 4364 C CA . SER B 1 158 ? 5.844 20.547 23.062 1 64.5 158 SER B CA 1
ATOM 4365 C C . SER B 1 158 ? 6.672 21.656 23.703 1 64.5 158 SER B C 1
ATOM 4367 O O . SER B 1 158 ? 7.852 21.812 23.406 1 64.5 158 SER B O 1
ATOM 4369 N N . TYR B 1 159 ? 6.047 22.672 24.203 1 53.72 159 TYR B N 1
ATOM 4370 C CA . TYR B 1 159 ? 6.742 23.688 24.969 1 53.72 159 TYR B CA 1
ATOM 4371 C C . TYR B 1 159 ? 6.598 23.453 26.469 1 53.72 159 TYR B C 1
ATOM 4373 O O . TYR B 1 159 ? 5.492 23.219 26.953 1 53.72 159 TYR B O 1
ATOM 4381 N N . SER B 1 160 ? 7.645 23.047 27.125 1 51.44 160 SER B N 1
ATOM 4382 C CA . SER B 1 160 ? 7.652 23.016 28.594 1 51.44 160 SER B CA 1
ATOM 4383 C C . SER B 1 160 ? 8.227 24.312 29.172 1 51.44 160 SER B C 1
ATOM 4385 O O . SER B 1 160 ? 9.258 24.797 28.703 1 51.44 160 SER B O 1
ATOM 4387 N N . PRO B 1 161 ? 7.449 25.078 29.969 1 48.31 161 PRO B N 1
ATOM 4388 C CA . PRO B 1 161 ? 8 26.281 30.578 1 48.31 161 PRO B CA 1
ATOM 4389 C C . PRO B 1 161 ? 9.406 26.078 31.125 1 48.31 161 PRO B C 1
ATOM 4391 O O . PRO B 1 161 ? 10.156 27.047 31.312 1 48.31 161 PRO B O 1
ATOM 4394 N N . ALA B 1 162 ? 9.656 24.953 31.766 1 45.53 162 ALA B N 1
ATOM 4395 C CA . ALA B 1 162 ? 10.953 24.859 32.438 1 45.53 162 ALA B CA 1
ATOM 4396 C C . ALA B 1 162 ? 12.094 24.906 31.422 1 45.53 162 ALA B C 1
ATOM 4398 O O . ALA B 1 162 ? 13.266 24.75 31.781 1 45.53 162 ALA B O 1
ATOM 4399 N N . ASP B 1 163 ? 11.773 24.781 30.078 1 41.75 163 ASP B N 1
ATOM 4400 C CA . ASP B 1 163 ? 12.906 24.781 29.156 1 41.75 163 ASP B CA 1
ATOM 4401 C C . ASP B 1 163 ? 13.531 26.188 29.062 1 41.75 163 ASP B C 1
ATOM 4403 O O . ASP B 1 163 ? 12.852 27.141 28.703 1 41.75 163 ASP B O 1
ATOM 4407 N N . PRO B 1 164 ? 14.617 26.469 29.656 1 40.5 164 PRO B N 1
ATOM 4408 C CA . PRO B 1 164 ? 15.328 27.75 29.766 1 40.5 164 PRO B CA 1
ATOM 4409 C C . PRO B 1 164 ? 15.516 28.438 28.422 1 40.5 164 PRO B C 1
ATOM 4411 O O . PRO B 1 164 ? 15.75 29.656 28.359 1 40.5 164 PRO B O 1
ATOM 4414 N N . THR B 1 165 ? 15.789 27.656 27.406 1 39.09 165 THR B N 1
ATOM 4415 C CA . THR B 1 165 ? 16.266 28.312 26.203 1 39.09 165 THR B CA 1
ATOM 4416 C C . THR B 1 165 ? 15.141 29.125 25.547 1 39.09 165 THR B C 1
ATOM 4418 O O . THR B 1 165 ? 15.359 29.812 24.547 1 39.09 165 THR B O 1
ATOM 4421 N N . CYS B 1 166 ? 13.938 28.766 25.75 1 37.12 166 CYS B N 1
ATOM 4422 C CA . CYS B 1 166 ? 12.891 29.484 25.031 1 37.12 166 CYS B CA 1
ATOM 4423 C C . CYS B 1 166 ? 12.711 30.891 25.594 1 37.12 166 CYS B C 1
ATOM 4425 O O . CYS B 1 166 ? 11.758 31.594 25.25 1 37.12 166 CYS B O 1
ATOM 4427 N N . ALA B 1 167 ? 13.281 31.328 26.828 1 34.38 167 ALA B N 1
ATOM 4428 C CA . ALA B 1 167 ? 12.977 32.594 27.453 1 34.38 167 ALA B CA 1
ATOM 4429 C C . ALA B 1 167 ? 13.625 33.75 26.688 1 34.38 167 ALA B C 1
ATOM 4431 O O . ALA B 1 167 ? 14.672 34.25 27.094 1 34.38 167 ALA B O 1
ATOM 4432 N N . PRO B 1 168 ? 13.812 33.938 25.344 1 33.75 168 PRO B N 1
ATOM 4433 C CA . PRO B 1 168 ? 14.461 35.25 25.453 1 33.75 168 PRO B CA 1
ATOM 4434 C C . PRO B 1 168 ? 13.711 36.219 26.375 1 33.75 168 PRO B C 1
ATOM 4436 O O . PRO B 1 168 ? 14.297 36.719 27.328 1 33.75 168 PRO B O 1
ATOM 4439 N N . GLY B 1 169 ? 13.133 37.438 25.766 1 33.41 169 GLY B N 1
ATOM 4440 C CA . GLY B 1 169 ? 12.906 38.719 26.453 1 33.41 169 GLY B CA 1
ATOM 4441 C C . GLY B 1 169 ? 11.914 38.594 27.594 1 33.41 169 GLY B C 1
ATOM 4442 O O . GLY B 1 169 ? 11.523 37.5 27.984 1 33.41 169 GLY B O 1
ATOM 4443 N N . GLY B 1 170 ? 10.867 39.781 27.766 1 32.38 170 GLY B N 1
ATOM 4444 C CA . GLY B 1 170 ? 10.094 40.375 28.844 1 32.38 170 GLY B CA 1
ATOM 4445 C C . GLY B 1 170 ? 9.203 39.375 29.562 1 32.38 170 GLY B C 1
ATOM 4446 O O . GLY B 1 170 ? 8.977 38.281 29.062 1 32.38 170 GLY B O 1
ATOM 4447 N N . GLU B 1 171 ? 8.922 39.656 30.969 1 33.53 171 GLU B N 1
ATOM 4448 C CA . GLU B 1 171 ? 8.125 39.156 32.062 1 33.53 171 GLU B CA 1
ATOM 4449 C C . GLU B 1 171 ? 6.742 38.719 31.609 1 33.53 171 GLU B C 1
ATOM 4451 O O . GLU B 1 171 ? 5.762 39.438 31.766 1 33.53 171 GLU B O 1
ATOM 4456 N N . LEU B 1 172 ? 6.496 38.688 30.312 1 34.22 172 LEU B N 1
ATOM 4457 C CA . LEU B 1 172 ? 5.066 38.406 30.219 1 34.22 172 LEU B CA 1
ATOM 4458 C C . LEU B 1 172 ? 4.68 37.219 31.094 1 34.22 172 LEU B C 1
ATOM 4460 O O . LEU B 1 172 ? 5.328 36.188 31.047 1 34.22 172 LEU B O 1
ATOM 4464 N N . ASP B 1 173 ? 4.352 37.469 32.438 1 34.25 173 ASP B N 1
ATOM 4465 C CA . ASP B 1 173 ? 3.611 36.594 33.344 1 34.25 173 ASP B CA 1
ATOM 4466 C C . ASP B 1 173 ? 2.775 35.594 32.562 1 34.25 173 ASP B C 1
ATOM 4468 O O . ASP B 1 173 ? 1.622 35.844 32.219 1 34.25 173 ASP B O 1
ATOM 4472 N N . ILE B 1 174 ? 3.287 35.125 31.484 1 37.53 174 ILE B N 1
ATOM 4473 C CA . ILE B 1 174 ? 2.432 34.062 30.953 1 37.53 174 ILE B CA 1
ATOM 4474 C C . ILE B 1 174 ? 2.09 33.094 32.062 1 37.53 174 ILE B C 1
ATOM 4476 O O . ILE B 1 174 ? 2.982 32.562 32.719 1 37.53 174 ILE B O 1
ATOM 4480 N N . PRO B 1 175 ? 1.083 33.375 32.938 1 37.19 175 PRO B N 1
ATOM 4481 C CA . PRO B 1 175 ? 0.759 32.406 33.969 1 37.19 175 PRO B CA 1
ATOM 4482 C C . PRO B 1 175 ? 1.5 31.078 33.781 1 37.19 175 PRO B C 1
ATOM 4484 O O . PRO B 1 175 ? 1.972 30.766 32.688 1 37.19 175 PRO B O 1
ATOM 4487 N N . ARG B 1 176 ? 1.896 30.266 34.969 1 37.69 176 ARG B N 1
ATOM 4488 C CA . ARG B 1 176 ? 2.385 28.891 35.125 1 37.69 176 ARG B CA 1
ATOM 4489 C C . ARG B 1 176 ? 2 28.031 33.906 1 37.69 176 ARG B C 1
ATOM 4491 O O . ARG B 1 176 ? 0.884 27.516 33.844 1 37.69 176 ARG B O 1
ATOM 4498 N N . ALA B 1 177 ? 2.25 28.25 32.688 1 43.28 177 ALA B N 1
ATOM 4499 C CA . ALA B 1 177 ? 1.925 27.781 31.344 1 43.28 177 ALA B CA 1
ATOM 4500 C C . ALA B 1 177 ? 2.121 26.281 31.203 1 43.28 177 ALA B C 1
ATOM 4502 O O . ALA B 1 177 ? 3.223 25.766 31.422 1 43.28 177 ALA B O 1
ATOM 4503 N N . ARG B 1 178 ? 1.235 25.469 31.688 1 48.22 178 ARG B N 1
ATOM 4504 C CA . ARG B 1 178 ? 1.075 24.031 31.516 1 48.22 178 ARG B CA 1
ATOM 4505 C C . ARG B 1 178 ? 1.679 23.562 30.203 1 48.22 178 ARG B C 1
ATOM 4507 O O . ARG B 1 178 ? 1.826 24.359 29.266 1 48.22 178 ARG B O 1
ATOM 4514 N N . SER B 1 179 ? 2.525 22.578 30.25 1 57.91 179 SER B N 1
ATOM 4515 C CA . SER B 1 179 ? 3.047 21.875 29.094 1 57.91 179 SER B CA 1
ATOM 4516 C C . SER B 1 179 ? 2.023 21.828 27.953 1 57.91 179 SER B C 1
ATOM 4518 O O . SER B 1 179 ? 0.883 21.406 28.156 1 57.91 179 SER B O 1
ATOM 4520 N N . ARG B 1 180 ? 2.172 22.938 27.125 1 69.56 180 ARG B N 1
ATOM 4521 C CA . ARG B 1 180 ? 1.231 22.953 26.016 1 69.56 180 ARG B CA 1
ATOM 4522 C C . ARG B 1 180 ? 1.802 22.219 24.812 1 69.56 180 ARG B C 1
ATOM 4524 O O . ARG B 1 180 ? 3.002 22.297 24.531 1 69.56 180 ARG B O 1
ATOM 4531 N N . SER B 1 181 ? 0.952 21.375 24.344 1 85.31 181 SER B N 1
ATOM 4532 C CA . SER B 1 181 ? 1.301 20.672 23.109 1 85.31 181 SER B CA 1
ATOM 4533 C C . SER B 1 181 ? 0.491 21.203 21.938 1 85.31 181 SER B C 1
ATOM 4535 O O . SER B 1 181 ? -0.666 21.594 22.094 1 85.31 181 SER B O 1
ATOM 4537 N N . VAL B 1 182 ? 1.257 21.594 20.922 1 90.75 182 VAL B N 1
ATOM 4538 C CA . VAL B 1 182 ? 0.601 22.062 19.703 1 90.75 182 VAL B CA 1
ATOM 4539 C C . VAL B 1 182 ? 0.555 20.922 18.688 1 90.75 182 VAL B C 1
ATOM 4541 O O . VAL B 1 182 ? 1.531 20.188 18.516 1 90.75 182 VAL B O 1
ATOM 4544 N N . ARG B 1 183 ? -0.602 20.781 18.078 1 92.94 183 ARG B N 1
ATOM 4545 C CA . ARG B 1 183 ? -0.734 19.75 17.062 1 92.94 183 ARG B CA 1
ATOM 4546 C C . ARG B 1 183 ? -1.046 20.344 15.695 1 92.94 183 ARG B C 1
ATOM 4548 O O . ARG B 1 183 ? -1.586 21.453 15.609 1 92.94 183 ARG B O 1
ATOM 4555 N N . LEU B 1 184 ? -0.647 19.656 14.688 1 94.69 184 LEU B N 1
ATOM 4556 C CA . LEU B 1 184 ? -0.959 20.016 13.305 1 94.69 184 LEU B CA 1
ATOM 4557 C C . LEU B 1 184 ? -2.104 19.156 12.766 1 94.69 184 LEU B C 1
ATOM 4559 O O . LEU B 1 184 ? -2.096 17.938 12.922 1 94.69 184 LEU B O 1
ATOM 4563 N N . VAL B 1 185 ? -3.092 19.859 12.234 1 95 185 VAL B N 1
ATOM 4564 C CA . VAL B 1 185 ? -4.27 19.156 11.727 1 95 185 VAL B CA 1
ATOM 4565 C C . VAL B 1 185 ? -4.547 19.578 10.289 1 95 185 VAL B C 1
ATOM 4567 O O . VAL B 1 185 ? -4.254 20.703 9.898 1 95 185 VAL B O 1
ATOM 4570 N N . ARG B 1 186 ? -5.141 18.641 9.531 1 94.88 186 ARG B N 1
ATOM 4571 C CA . ARG B 1 186 ? -5.426 18.891 8.125 1 94.88 186 ARG B CA 1
ATOM 4572 C C . ARG B 1 186 ? -6.887 18.594 7.801 1 94.88 186 ARG B C 1
ATOM 4574 O O . ARG B 1 186 ? -7.199 17.531 7.258 1 94.88 186 ARG B O 1
ATOM 4581 N N . PRO B 1 187 ? -7.707 19.547 7.926 1 95.12 187 PRO B N 1
ATOM 4582 C CA . PRO B 1 187 ? -9.148 19.328 7.801 1 95.12 187 PRO B CA 1
ATOM 4583 C C .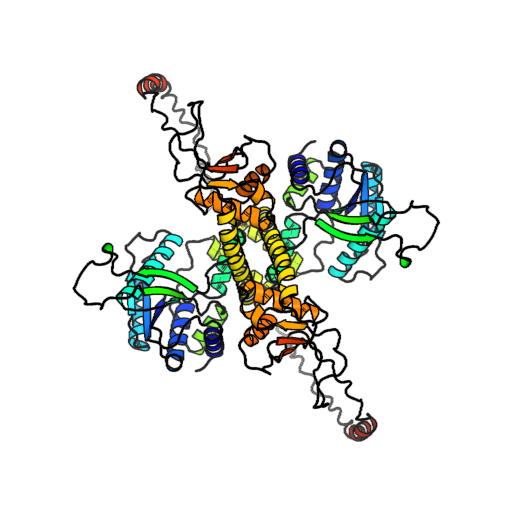 PRO B 1 187 ? -9.578 19.031 6.363 1 95.12 187 PRO B C 1
ATOM 4585 O O . PRO B 1 187 ? -10.602 18.391 6.141 1 95.12 187 PRO B O 1
ATOM 4588 N N . LEU B 1 188 ? -8.805 19.516 5.383 1 95 188 LEU B N 1
ATOM 4589 C CA . LEU B 1 188 ? -9.234 19.406 3.992 1 95 188 LEU B CA 1
ATOM 4590 C C . LEU B 1 188 ? -8.664 18.141 3.346 1 95 188 LEU B C 1
ATOM 4592 O O . LEU B 1 188 ? -8.742 17.984 2.125 1 95 188 LEU B O 1
ATOM 4596 N N . LEU B 1 189 ? -8.156 17.25 4.086 1 92.25 189 LEU B N 1
ATOM 4597 C CA . LEU B 1 189 ? -7.484 16.078 3.531 1 92.25 189 LEU B CA 1
ATOM 4598 C C . LEU B 1 189 ? -8.477 15.156 2.826 1 92.25 189 LEU B C 1
ATOM 4600 O O . LEU B 1 189 ? -8.078 14.273 2.062 1 92.25 189 LEU B O 1
ATOM 4604 N N . GLU B 1 190 ? -9.758 15.312 3.027 1 89.88 190 GLU B N 1
ATOM 4605 C CA . GLU B 1 190 ? -10.781 14.508 2.363 1 89.88 190 GLU B CA 1
ATOM 4606 C C . GLU B 1 190 ? -11.305 15.195 1.109 1 89.88 190 GLU B C 1
ATOM 4608 O O . GLU B 1 190 ? -12.055 14.609 0.335 1 89.88 190 GLU B O 1
ATOM 4613 N N . PHE B 1 191 ? -10.852 16.391 0.898 1 93.75 191 PHE B N 1
ATOM 4614 C CA . PHE B 1 191 ? -11.344 17.188 -0.223 1 93.75 191 PHE B CA 1
ATOM 4615 C C . PHE B 1 191 ? -10.305 17.266 -1.333 1 93.75 191 PHE B C 1
ATOM 4617 O O . PHE B 1 191 ? -9.109 17.391 -1.062 1 93.75 191 PHE B O 1
ATOM 4624 N N . SER B 1 192 ? -10.812 17.188 -2.57 1 92.62 192 SER B N 1
ATOM 4625 C CA . SER B 1 192 ? -9.922 17.375 -3.713 1 92.62 192 SER B CA 1
ATOM 4626 C C . SER B 1 192 ? -9.695 18.844 -4.008 1 92.62 192 SER B C 1
ATOM 4628 O O . SER B 1 192 ? -10.453 19.703 -3.543 1 92.62 192 SER B O 1
ATOM 4630 N N . ARG B 1 193 ? -8.664 19.109 -4.785 1 91.31 193 ARG B N 1
ATOM 4631 C CA . ARG B 1 193 ? -8.406 20.484 -5.215 1 91.31 193 ARG B CA 1
ATOM 4632 C C . ARG B 1 193 ? -9.562 21.016 -6.051 1 91.31 193 ARG B C 1
ATOM 4634 O O . ARG B 1 193 ? -9.883 22.203 -5.988 1 91.31 193 ARG B O 1
ATOM 4641 N N . SER B 1 194 ? -10.148 20.156 -6.773 1 90.5 194 SER B N 1
ATOM 4642 C CA . SER B 1 194 ? -11.312 20.562 -7.562 1 90.5 194 SER B CA 1
ATOM 4643 C C . SER B 1 194 ? -12.453 21.031 -6.664 1 90.5 194 SER B C 1
ATOM 4645 O O . SER B 1 194 ? -13.164 21.984 -6.996 1 90.5 194 SER B O 1
ATOM 4647 N N . GLN B 1 195 ? -12.625 20.375 -5.613 1 92.56 195 GLN B N 1
ATOM 4648 C CA . GLN B 1 195 ? -13.68 20.734 -4.68 1 92.56 195 GLN B CA 1
ATOM 4649 C C . GLN B 1 195 ? -13.383 22.078 -4.008 1 92.56 195 GLN B C 1
ATOM 4651 O O . GLN B 1 195 ? -14.289 22.891 -3.801 1 92.56 195 GLN B O 1
ATOM 4656 N N . THR B 1 196 ? -12.133 22.297 -3.639 1 95.38 196 THR B N 1
ATOM 4657 C CA . THR B 1 196 ? -11.789 23.578 -3.039 1 95.38 196 THR B CA 1
ATOM 4658 C C . THR B 1 196 ? -11.906 24.703 -4.062 1 95.38 196 THR B C 1
ATOM 4660 O O . THR B 1 196 ? -12.258 25.828 -3.717 1 95.38 196 THR B O 1
ATOM 4663 N N . GLN B 1 197 ? -11.602 24.391 -5.297 1 93.5 197 GLN B N 1
ATOM 4664 C CA . GLN B 1 197 ? -11.758 25.375 -6.371 1 93.5 197 GLN B CA 1
ATOM 4665 C C . GLN B 1 197 ? -13.219 25.75 -6.559 1 93.5 197 GLN B C 1
ATOM 4667 O O . GLN B 1 197 ? -13.547 26.938 -6.719 1 93.5 197 GLN B O 1
ATOM 4672 N N . GLU B 1 198 ? -13.992 24.781 -6.586 1 94.06 198 GLU B N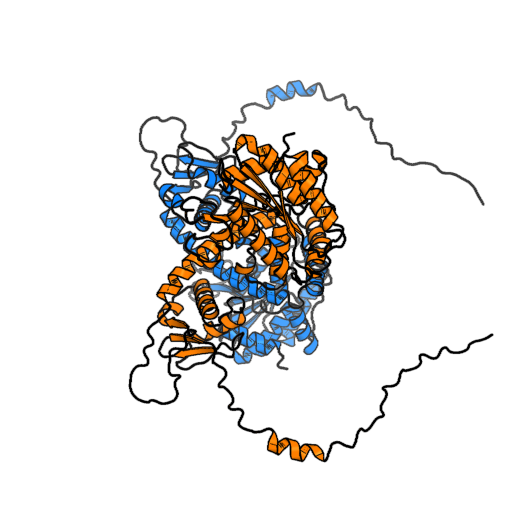 1
ATOM 4673 C CA . GLU B 1 198 ? -15.43 25.031 -6.711 1 94.06 198 GLU B CA 1
ATOM 4674 C C . GLU B 1 198 ? -15.922 25.953 -5.598 1 94.06 198 GLU B C 1
ATOM 4676 O O . GLU B 1 198 ? -16.75 26.844 -5.84 1 94.06 198 GLU B O 1
ATOM 4681 N N . PHE B 1 199 ? -15.469 25.703 -4.473 1 94.81 199 PHE B N 1
ATOM 4682 C CA . PHE B 1 199 ? -15.844 26.5 -3.312 1 94.81 199 PHE B CA 1
ATOM 4683 C C . PHE B 1 199 ? -15.414 27.953 -3.496 1 94.81 199 PHE B C 1
ATOM 4685 O O . PHE B 1 199 ? -16.219 28.875 -3.303 1 94.81 199 PHE B O 1
ATOM 4692 N N . VAL B 1 200 ? -14.172 28.156 -3.863 1 93.81 200 VAL B N 1
ATOM 4693 C CA . VAL B 1 200 ? -13.617 29.5 -4.027 1 93.81 200 VAL B CA 1
ATOM 4694 C C . VAL B 1 200 ? -14.336 30.219 -5.164 1 93.81 200 VAL B C 1
ATOM 4696 O O . VAL B 1 200 ? -14.602 31.422 -5.078 1 93.81 200 VAL B O 1
ATOM 4699 N N . GLU B 1 201 ? -14.648 29.516 -6.18 1 93.5 201 GLU B N 1
ATOM 4700 C CA . GLU B 1 201 ? -15.344 30.094 -7.324 1 93.5 201 GLU B CA 1
ATOM 4701 C C . GLU B 1 201 ? -16.781 30.438 -6.973 1 93.5 201 GLU B C 1
ATOM 4703 O O . GLU B 1 201 ? -17.281 31.5 -7.344 1 93.5 201 GLU B O 1
ATOM 4708 N N . GLN B 1 202 ? -17.422 29.547 -6.324 1 93.44 202 GLN B N 1
ATOM 4709 C CA . GLN B 1 202 ? -18.812 29.75 -5.93 1 93.44 202 GLN B CA 1
ATOM 4710 C C . GLN B 1 202 ? -18.953 30.984 -5.039 1 93.44 202 GLN B C 1
ATOM 4712 O O . GLN B 1 202 ? -19.938 31.719 -5.137 1 93.44 202 GLN B O 1
ATOM 4717 N N . LEU B 1 203 ? -18.031 31.219 -4.199 1 92.88 203 LEU B N 1
ATOM 4718 C CA . LEU B 1 203 ? -18.109 32.312 -3.248 1 92.88 203 LEU B CA 1
ATOM 4719 C C . LEU B 1 203 ? -17.328 33.531 -3.758 1 92.88 203 LEU B C 1
ATOM 4721 O O . LEU B 1 203 ? -17.234 34.531 -3.076 1 92.88 203 LEU B O 1
ATOM 4725 N N . ALA B 1 204 ? -16.719 33.406 -4.906 1 91.25 204 ALA B N 1
ATOM 4726 C CA . ALA B 1 204 ? -15.945 34.469 -5.543 1 91.25 204 ALA B CA 1
ATOM 4727 C C . ALA B 1 204 ? -14.859 34.969 -4.605 1 91.25 204 ALA B C 1
ATOM 4729 O O . ALA B 1 204 ? -14.727 36.188 -4.406 1 91.25 204 ALA B O 1
ATOM 4730 N N . LEU B 1 205 ? -14.195 34.125 -3.977 1 90.81 205 LEU B N 1
ATOM 4731 C CA . LEU B 1 205 ? -13.141 34.5 -3.037 1 90.81 205 LEU B CA 1
ATOM 4732 C C . LEU B 1 205 ? -11.852 34.812 -3.773 1 90.81 205 LEU B C 1
ATOM 4734 O O . LEU B 1 205 ? -11.445 34.0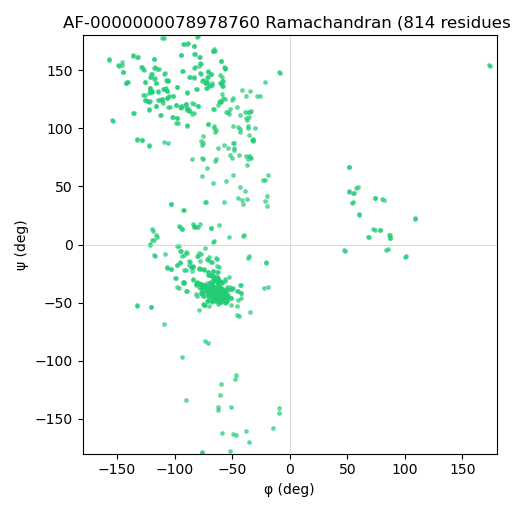94 -4.684 1 90.81 205 LEU B O 1
ATOM 4738 N N . PRO B 1 206 ? -11.211 35.875 -3.436 1 89 206 PRO B N 1
ATOM 4739 C CA . PRO B 1 206 ? -9.906 36.188 -4.039 1 89 206 PRO B CA 1
ATOM 4740 C C . PRO B 1 206 ? -8.797 35.281 -3.514 1 89 206 PRO B C 1
ATOM 4742 O O . PRO B 1 206 ? -8.797 34.906 -2.336 1 89 206 PRO B O 1
ATOM 4745 N N . TYR B 1 207 ? -7.973 34.875 -4.352 1 85.81 207 TYR B N 1
ATOM 4746 C CA . TYR B 1 207 ? -6.781 34.125 -3.934 1 85.81 207 TYR B CA 1
ATOM 4747 C C . TYR B 1 207 ? -5.598 34.438 -4.84 1 85.81 207 TYR B C 1
ATOM 4749 O O . TYR B 1 207 ? -5.77 35.031 -5.914 1 85.81 207 TYR B O 1
ATOM 4757 N N . PHE B 1 208 ? -4.461 34.25 -4.262 1 80.69 208 PHE B N 1
ATOM 4758 C CA . PHE B 1 208 ? -3.223 34.594 -4.965 1 80.69 208 PHE B CA 1
ATOM 4759 C C . PHE B 1 208 ? -2.811 33.438 -5.891 1 80.69 208 PHE B C 1
ATOM 4761 O O . PHE B 1 208 ? -2.664 32.312 -5.449 1 80.69 208 PHE B O 1
ATOM 4768 N N . HIS B 1 209 ? -2.867 33.688 -7.176 1 71.25 209 HIS B N 1
ATOM 4769 C CA . HIS B 1 209 ? -2.455 32.688 -8.133 1 71.25 209 HIS B CA 1
ATOM 4770 C C . HIS B 1 209 ? -0.937 32.562 -8.188 1 71.25 209 HIS B C 1
ATOM 4772 O O . HIS B 1 209 ? -0.243 33.531 -8.445 1 71.25 209 HIS B O 1
ATOM 4778 N N . ASP B 1 210 ? -0.496 31.797 -7.387 1 55.06 210 ASP B N 1
ATOM 4779 C CA . ASP B 1 210 ? 0.946 31.578 -7.344 1 55.06 210 ASP B CA 1
ATOM 4780 C C . ASP B 1 210 ? 1.475 31.109 -8.695 1 55.06 210 ASP B C 1
ATOM 4782 O O . ASP B 1 210 ? 1.1 30.031 -9.172 1 55.06 210 ASP B O 1
ATOM 4786 N N . THR B 1 211 ? 1.756 32.156 -9.539 1 47.47 211 THR B N 1
ATOM 4787 C CA . THR B 1 211 ? 2.4 31.797 -10.797 1 47.47 211 THR B CA 1
ATOM 4788 C C . THR B 1 211 ? 3.668 30.984 -10.547 1 47.47 211 THR B C 1
ATOM 4790 O O . THR B 1 211 ? 4.332 30.547 -11.492 1 47.47 211 THR B O 1
ATOM 4793 N N . THR B 1 212 ? 4.328 31.375 -9.477 1 46.03 212 THR B N 1
ATOM 4794 C CA . THR B 1 212 ? 5.609 30.688 -9.328 1 46.03 212 THR B CA 1
ATOM 4795 C C . THR B 1 212 ? 5.41 29.172 -9.273 1 46.03 212 THR B C 1
ATOM 4797 O O . THR B 1 212 ? 5.016 28.641 -8.234 1 46.03 212 THR B O 1
ATOM 4800 N N . ASN B 1 213 ? 4.555 28.906 -10 1 46.56 213 ASN B N 1
ATOM 4801 C CA . ASN B 1 213 ? 4.352 27.453 -10.031 1 46.56 213 ASN B CA 1
ATOM 4802 C C . ASN B 1 213 ? 5.527 26.703 -9.406 1 46.56 213 ASN B C 1
ATOM 4804 O O . ASN B 1 213 ? 6.562 27.312 -9.109 1 46.56 213 ASN B O 1
ATOM 4808 N N . ASP B 1 214 ? 5.641 25.203 -9.891 1 46.34 214 ASP B N 1
ATOM 4809 C CA . ASP B 1 214 ? 6.238 23.891 -9.648 1 46.34 214 ASP B CA 1
ATOM 4810 C C . ASP B 1 214 ? 7.762 23.969 -9.742 1 46.34 214 ASP B C 1
ATOM 4812 O O . ASP B 1 214 ? 8.367 23.297 -10.594 1 46.34 214 ASP B O 1
ATOM 4816 N N . CYS B 1 215 ? 8.258 25.016 -9.688 1 44.19 215 CYS B N 1
ATOM 4817 C CA . CYS B 1 215 ? 9.594 24.984 -10.273 1 44.19 215 CYS B CA 1
ATOM 4818 C C . CYS B 1 215 ? 10.383 23.781 -9.789 1 44.19 215 CYS B C 1
ATOM 4820 O O . CYS B 1 215 ? 11.156 23.188 -10.547 1 44.19 215 CYS B O 1
ATOM 4822 N N . ASN B 1 216 ? 10.609 23.719 -8.367 1 54.28 216 ASN B N 1
ATOM 4823 C CA . ASN B 1 216 ? 11.875 23.078 -8.031 1 54.28 216 ASN B CA 1
ATOM 4824 C C . ASN B 1 216 ? 11.742 21.562 -7.984 1 54.28 216 ASN B C 1
ATOM 4826 O O . ASN B 1 216 ? 12.734 20.844 -8.055 1 54.28 216 ASN B O 1
ATOM 4830 N N . ASP B 1 217 ? 10.641 20.953 -7.801 1 68.06 217 ASP B N 1
ATOM 4831 C CA . ASP B 1 217 ? 10.703 19.5 -7.797 1 68.06 217 ASP B CA 1
ATOM 4832 C C . ASP B 1 217 ? 10.117 18.922 -9.086 1 68.06 217 ASP B C 1
ATOM 4834 O O . ASP B 1 217 ? 8.898 18.797 -9.219 1 68.06 217 ASP B O 1
ATOM 4838 N N . LEU B 1 218 ? 11.047 18.844 -10.039 1 76.19 218 LEU B N 1
ATOM 4839 C CA . LEU B 1 218 ? 10.711 18.375 -11.391 1 76.19 218 LEU B CA 1
ATOM 4840 C C . LEU B 1 218 ? 9.789 17.172 -11.336 1 76.19 218 LEU B C 1
ATOM 4842 O O . LEU B 1 218 ? 8.836 17.078 -12.117 1 76.19 218 LEU B O 1
ATOM 4846 N N . ARG B 1 219 ? 10 16.422 -10.391 1 85.62 219 ARG B N 1
ATOM 4847 C CA . ARG B 1 219 ? 9.195 15.211 -10.305 1 85.62 219 ARG B CA 1
ATOM 4848 C C . ARG B 1 219 ? 7.793 15.508 -9.797 1 85.62 219 ARG B C 1
ATOM 4850 O O . ARG B 1 219 ? 6.812 14.945 -10.289 1 85.62 219 ARG B O 1
ATOM 4857 N N . ARG B 1 220 ? 7.719 16.406 -8.906 1 83.06 220 ARG B N 1
ATOM 4858 C CA . ARG B 1 220 ? 6.41 16.766 -8.367 1 83.06 220 ARG B CA 1
ATOM 4859 C C . ARG B 1 220 ? 5.57 17.5 -9.406 1 83.06 220 ARG B C 1
ATOM 4861 O O . ARG B 1 220 ? 4.367 17.25 -9.523 1 83.06 220 ARG B O 1
ATOM 4868 N N . ASN B 1 221 ? 6.227 18.281 -10.133 1 84.19 221 ASN B N 1
ATOM 4869 C CA . ASN B 1 221 ? 5.531 19.016 -11.18 1 84.19 221 ASN B CA 1
ATOM 4870 C C . ASN B 1 221 ? 5.016 18.094 -12.273 1 84.19 221 ASN B C 1
ATOM 4872 O O . ASN B 1 221 ? 3.904 18.266 -12.773 1 84.19 221 ASN B O 1
ATOM 4876 N N . ARG B 1 222 ? 5.867 17.188 -12.586 1 88.5 222 ARG B N 1
ATOM 4877 C CA . ARG B 1 222 ? 5.461 16.203 -13.586 1 88.5 222 ARG B CA 1
ATOM 4878 C C . ARG B 1 222 ? 4.273 15.383 -13.102 1 88.5 222 ARG B C 1
ATOM 4880 O O . ARG B 1 222 ? 3.342 15.117 -13.859 1 88.5 222 ARG B O 1
ATOM 4887 N N . LEU B 1 223 ? 4.332 15.016 -11.906 1 90.88 223 LEU B N 1
ATOM 4888 C CA . LEU B 1 223 ? 3.244 14.242 -11.32 1 90.88 223 LEU B CA 1
ATOM 4889 C C . LEU B 1 223 ? 1.948 15.039 -11.312 1 90.88 223 LEU B C 1
ATOM 4891 O O . LEU B 1 223 ? 0.898 14.539 -11.719 1 90.88 223 LEU B O 1
ATOM 4895 N N . ARG B 1 224 ? 2.045 16.281 -10.969 1 86.75 224 ARG B N 1
ATOM 4896 C CA . ARG B 1 224 ? 0.886 17.141 -10.773 1 86.75 224 ARG B CA 1
ATOM 4897 C C . ARG B 1 224 ? 0.264 17.531 -12.109 1 86.75 224 ARG B C 1
ATOM 4899 O O . ARG B 1 224 ? -0.961 17.562 -12.25 1 86.75 224 ARG B O 1
ATOM 4906 N N . ASN B 1 225 ? 1.048 17.734 -13.047 1 87.81 225 ASN B N 1
ATOM 4907 C CA . ASN B 1 225 ? 0.551 18.375 -14.258 1 87.81 225 ASN B CA 1
ATOM 4908 C C . ASN B 1 225 ? 0.353 17.359 -15.383 1 87.81 225 ASN B C 1
ATOM 4910 O O . ASN B 1 225 ? -0.396 17.609 -16.328 1 87.81 225 ASN B O 1
ATOM 4914 N N . GLU B 1 226 ? 1.011 16.25 -15.273 1 90.25 226 GLU B N 1
ATOM 4915 C CA . GLU B 1 226 ? 0.958 15.289 -16.375 1 90.25 226 GLU B CA 1
ATOM 4916 C C . GLU B 1 226 ? 0.382 13.953 -15.906 1 90.25 226 GLU B C 1
ATOM 4918 O O . GLU B 1 226 ? -0.659 13.516 -16.406 1 90.25 226 GLU B O 1
ATOM 4923 N N . VAL B 1 227 ? 0.928 13.422 -14.93 1 92.44 227 VAL B N 1
ATOM 4924 C CA . VAL B 1 227 ? 0.635 12.039 -14.562 1 92.44 227 VAL B CA 1
ATOM 4925 C C . VAL B 1 227 ? -0.751 11.953 -13.93 1 92.44 227 VAL B C 1
ATOM 4927 O O . VAL B 1 227 ? -1.604 11.188 -14.383 1 92.44 227 VAL B O 1
ATOM 4930 N N . LEU B 1 228 ? -1.023 12.742 -12.945 1 93.12 228 LEU B N 1
ATOM 4931 C CA . LEU B 1 228 ? -2.271 12.641 -12.195 1 93.12 228 LEU B CA 1
ATOM 4932 C C . LEU B 1 228 ? -3.467 12.969 -13.086 1 93.12 228 LEU B C 1
ATOM 4934 O O . LEU B 1 228 ? -4.465 12.242 -13.078 1 93.12 228 LEU B O 1
ATOM 4938 N N . PRO B 1 229 ? -3.375 14.039 -13.883 1 92.06 229 PRO B N 1
ATOM 4939 C CA . PRO B 1 229 ? -4.496 14.297 -14.789 1 92.06 229 PRO B CA 1
ATOM 4940 C C . PRO B 1 229 ? -4.746 13.133 -15.758 1 92.06 229 PRO B C 1
ATOM 4942 O O . PRO B 1 229 ? -5.902 12.789 -16.016 1 92.06 229 PRO B O 1
ATOM 4945 N N . ALA B 1 230 ? -3.703 12.531 -16.25 1 91.5 230 ALA B N 1
ATOM 4946 C CA . ALA B 1 230 ? -3.836 11.391 -17.156 1 91.5 230 ALA B CA 1
ATOM 4947 C C . ALA B 1 230 ? -4.48 10.203 -16.453 1 91.5 230 ALA B C 1
ATOM 4949 O O . ALA B 1 230 ? -5.309 9.5 -17.031 1 91.5 230 ALA B O 1
ATOM 4950 N N . LEU B 1 231 ? -4.172 10 -15.234 1 94.19 231 LEU B N 1
ATOM 4951 C CA . LEU B 1 231 ? -4.73 8.891 -14.469 1 94.19 231 LEU B CA 1
ATOM 4952 C C . LEU B 1 231 ? -6.207 9.133 -14.172 1 94.19 231 LEU B C 1
ATOM 4954 O O . LEU B 1 231 ? -7.023 8.211 -14.266 1 94.19 231 LEU B O 1
ATOM 4958 N N . ARG B 1 232 ? -6.52 10.352 -13.805 1 93.56 232 ARG B N 1
ATOM 4959 C CA . ARG B 1 232 ? -7.918 10.688 -13.555 1 93.56 232 ARG B CA 1
ATOM 4960 C C . ARG B 1 232 ? -8.766 10.477 -14.805 1 93.56 232 ARG B C 1
ATOM 4962 O O . ARG B 1 232 ? -9.828 9.867 -14.742 1 93.56 232 ARG B O 1
ATOM 4969 N N . ALA B 1 233 ? -8.281 10.891 -15.891 1 91.31 233 ALA B N 1
ATOM 4970 C CA . ALA B 1 233 ? -9.016 10.844 -17.156 1 91.31 233 ALA B CA 1
ATOM 4971 C C . ALA B 1 233 ? -9.094 9.414 -17.688 1 91.31 233 ALA B C 1
ATOM 4973 O O . ALA B 1 233 ? -10.125 9 -18.219 1 91.31 233 ALA B O 1
ATOM 4974 N N . GLY B 1 234 ? -8.117 8.656 -17.484 1 90 234 GLY B N 1
ATOM 4975 C CA . GLY B 1 234 ? -8.008 7.359 -18.125 1 90 234 GLY B CA 1
ATOM 4976 C C . GLY B 1 234 ? -8.469 6.215 -17.234 1 90 234 GLY B C 1
ATOM 4977 O O . GLY B 1 234 ? -8.781 5.133 -17.734 1 90 234 GLY B O 1
ATOM 4978 N N . PHE B 1 235 ? -8.547 6.453 -16 1 92.44 235 PHE B N 1
ATOM 4979 C CA . PHE B 1 235 ? -8.758 5.297 -15.133 1 92.44 235 PHE B CA 1
ATOM 4980 C C . PHE B 1 235 ? -9.875 5.57 -14.133 1 92.44 235 PHE B C 1
ATOM 4982 O O . PHE B 1 235 ? -10.773 4.75 -13.953 1 92.44 235 PHE B O 1
ATOM 4989 N N . ASN B 1 236 ? -9.797 6.676 -13.383 1 93.38 236 ASN B N 1
ATOM 4990 C CA . ASN B 1 236 ? -10.727 6.949 -12.289 1 93.38 236 ASN B CA 1
ATOM 4991 C C . ASN B 1 236 ? -10.867 8.445 -12.023 1 93.38 236 ASN B C 1
ATOM 4993 O O . ASN B 1 236 ? -9.992 9.055 -11.406 1 93.38 236 ASN B O 1
ATOM 4997 N N . PRO B 1 237 ? -11.984 9.023 -12.406 1 91.5 237 PRO B N 1
ATOM 4998 C CA . PRO B 1 237 ? -12.172 10.461 -12.188 1 91.5 237 PRO B CA 1
ATOM 4999 C C . PRO B 1 237 ? -12.172 10.836 -10.711 1 91.5 237 PRO B C 1
ATOM 5001 O O . PRO B 1 237 ? -11.922 12 -10.367 1 91.5 237 PRO B O 1
ATOM 5004 N N . ARG B 1 238 ? -12.477 9.93 -9.828 1 91.69 238 ARG B N 1
ATOM 5005 C CA . ARG B 1 238 ? -12.477 10.172 -8.391 1 91.69 238 ARG B CA 1
ATOM 5006 C C . ARG B 1 238 ? -11.234 9.578 -7.734 1 91.69 238 ARG B C 1
ATOM 5008 O O . ARG B 1 238 ? -11.297 9.07 -6.613 1 91.69 238 ARG B O 1
ATOM 5015 N N . LEU B 1 239 ? -10.156 9.633 -8.484 1 93.69 239 LEU B N 1
ATOM 5016 C CA . LEU B 1 239 ? -8.906 9.016 -8.062 1 93.69 239 LEU B CA 1
ATOM 5017 C C . LEU B 1 239 ? -8.453 9.578 -6.715 1 93.69 239 LEU B C 1
ATOM 5019 O O . LEU B 1 239 ? -8.016 8.828 -5.844 1 93.69 239 LEU B O 1
ATOM 5023 N N . ASP B 1 240 ? -8.57 10.852 -6.5 1 92 240 ASP B N 1
ATOM 5024 C CA . ASP B 1 240 ? -8.109 11.477 -5.266 1 92 240 ASP B CA 1
ATOM 5025 C C . ASP B 1 240 ? -8.844 10.898 -4.055 1 92 240 ASP B C 1
ATOM 5027 O O . ASP B 1 240 ? -8.219 10.586 -3.037 1 92 240 ASP B O 1
ATOM 5031 N N . GLN B 1 241 ? -10.102 10.789 -4.18 1 89.06 241 GLN B N 1
ATOM 5032 C CA . GLN B 1 241 ? -10.906 10.234 -3.096 1 89.06 241 GLN B CA 1
ATOM 5033 C C . GLN B 1 241 ? -10.57 8.766 -2.863 1 89.06 241 GLN B C 1
ATOM 5035 O O . GLN B 1 241 ? -10.547 8.297 -1.721 1 89.06 241 GLN B O 1
ATOM 5040 N N . ALA B 1 242 ? -10.359 8.062 -3.939 1 92.75 242 ALA B N 1
ATOM 5041 C CA . ALA B 1 242 ? -10 6.652 -3.836 1 92.75 242 ALA B CA 1
ATOM 5042 C C . ALA B 1 242 ? -8.672 6.48 -3.105 1 92.75 242 ALA B C 1
ATOM 5044 O O . ALA B 1 242 ? -8.539 5.617 -2.236 1 92.75 242 ALA B O 1
ATOM 5045 N N . LEU B 1 243 ? -7.727 7.305 -3.463 1 92.62 243 LEU B N 1
ATOM 5046 C CA . LEU B 1 243 ? -6.414 7.223 -2.832 1 92.62 243 LEU B CA 1
ATOM 5047 C C . LEU B 1 243 ? -6.48 7.672 -1.377 1 92.62 243 LEU B C 1
ATOM 5049 O O . LEU B 1 243 ? -5.758 7.148 -0.527 1 92.62 243 LEU B O 1
ATOM 5053 N N . PHE B 1 244 ? -7.383 8.633 -1.121 1 88.75 244 PHE B N 1
ATOM 5054 C CA . PHE B 1 244 ? -7.605 9.047 0.258 1 88.75 244 PHE B CA 1
ATOM 5055 C C . PHE B 1 244 ? -8.086 7.879 1.107 1 88.75 244 PHE B C 1
ATOM 5057 O O . PHE B 1 244 ? -7.551 7.633 2.189 1 88.75 244 PHE B O 1
ATOM 5064 N N . ARG B 1 245 ? -9.078 7.18 0.624 1 90.81 245 ARG B N 1
ATOM 5065 C CA . ARG B 1 245 ? -9.617 6.035 1.354 1 90.81 245 ARG B CA 1
ATOM 5066 C C . ARG B 1 245 ? -8.555 4.953 1.535 1 90.81 245 ARG B C 1
ATOM 5068 O O . ARG B 1 245 ? -8.469 4.34 2.6 1 90.81 245 ARG B O 1
ATOM 5075 N N . PHE B 1 246 ? -7.828 4.758 0.5 1 93.38 246 PHE B N 1
ATOM 5076 C CA . PHE B 1 246 ? -6.734 3.795 0.558 1 93.38 246 PHE B CA 1
ATOM 5077 C C . PHE B 1 246 ? -5.777 4.133 1.692 1 93.38 246 PHE B C 1
ATOM 5079 O O . PHE B 1 246 ? -5.426 3.266 2.496 1 93.38 246 PHE B O 1
ATOM 5086 N N . LEU B 1 247 ? -5.359 5.344 1.747 1 92.75 247 LEU B N 1
ATOM 5087 C CA . LEU B 1 247 ? -4.379 5.793 2.729 1 92.75 247 LEU B CA 1
ATOM 5088 C C . LEU B 1 247 ? -4.961 5.758 4.137 1 92.75 247 LEU B C 1
ATOM 5090 O O . LEU B 1 247 ? -4.246 5.488 5.105 1 92.75 247 LEU B O 1
ATOM 5094 N N . GLU B 1 248 ? -6.266 6.043 4.273 1 90.81 248 GLU B N 1
ATOM 5095 C CA . GLU B 1 248 ? -6.906 5.977 5.582 1 90.81 248 GLU B CA 1
ATOM 5096 C C . GLU B 1 248 ? -6.844 4.566 6.16 1 90.81 248 GLU B C 1
ATOM 5098 O O . GLU B 1 248 ? -6.578 4.387 7.352 1 90.81 248 GLU B O 1
ATOM 5103 N N . VAL B 1 249 ? -7.059 3.617 5.309 1 93.88 249 VAL B N 1
ATOM 5104 C CA . VAL B 1 249 ? -7.035 2.223 5.742 1 93.88 249 VAL B CA 1
ATOM 5105 C C . VAL B 1 249 ? -5.602 1.803 6.047 1 93.88 249 VAL B C 1
ATOM 5107 O O . VAL B 1 249 ? -5.328 1.229 7.105 1 93.88 249 VAL B O 1
ATOM 5110 N N . LEU B 1 250 ? -4.754 2.111 5.141 1 94.81 250 LEU B N 1
ATOM 5111 C CA . LEU B 1 250 ? -3.355 1.72 5.293 1 94.81 250 LEU B CA 1
ATOM 5112 C C . LEU B 1 250 ? -2.75 2.354 6.543 1 94.81 250 LEU B C 1
ATOM 5114 O O . LEU B 1 250 ? -2.021 1.693 7.285 1 94.81 250 LEU B O 1
ATOM 5118 N N . ASP B 1 251 ? -3.057 3.609 6.734 1 92.31 251 ASP B N 1
ATOM 5119 C CA . ASP B 1 251 ? -2.512 4.34 7.871 1 92.31 251 ASP B CA 1
ATOM 5120 C C . ASP B 1 251 ? -2.889 3.666 9.188 1 92.31 251 ASP B C 1
ATOM 5122 O O . ASP B 1 251 ? -2.039 3.479 10.062 1 92.31 251 ASP B O 1
ATOM 5126 N N . ALA B 1 252 ? -4.113 3.328 9.352 1 93.75 252 ALA B N 1
ATOM 5127 C CA . ALA B 1 252 ? -4.57 2.656 10.57 1 93.75 252 ALA B CA 1
ATOM 5128 C C . ALA B 1 252 ? -3.893 1.299 10.734 1 93.75 252 ALA B C 1
ATOM 5130 O O . ALA B 1 252 ? -3.504 0.922 11.836 1 93.75 252 ALA B O 1
ATOM 5131 N N . ASP B 1 253 ? -3.752 0.546 9.641 1 96.56 253 ASP B N 1
ATOM 5132 C CA . ASP B 1 253 ? -3.068 -0.744 9.672 1 96.56 253 ASP B CA 1
ATOM 5133 C C . ASP B 1 253 ? -1.622 -0.589 10.133 1 96.56 253 ASP B C 1
ATOM 5135 O O . ASP B 1 253 ? -1.147 -1.357 10.977 1 96.56 253 ASP B O 1
ATOM 5139 N N . LEU B 1 254 ? -0.995 0.374 9.609 1 95.5 254 LEU B N 1
ATOM 5140 C CA . LEU B 1 254 ? 0.419 0.57 9.906 1 95.5 254 LEU B CA 1
ATOM 5141 C C . LEU B 1 254 ? 0.608 1.044 11.344 1 95.5 254 LEU B C 1
ATOM 5143 O O . LEU B 1 254 ? 1.59 0.685 12 1 95.5 254 LEU B O 1
ATOM 5147 N N . GLU B 1 255 ? -0.315 1.869 11.812 1 93.38 255 GLU B N 1
ATOM 5148 C CA . GLU B 1 255 ? -0.267 2.279 13.211 1 93.38 255 GLU B CA 1
ATOM 5149 C C . GLU B 1 255 ? -0.356 1.076 14.148 1 93.38 255 GLU B C 1
ATOM 5151 O O . GLU B 1 255 ? 0.379 0.991 15.133 1 93.38 255 GLU B O 1
ATOM 5156 N N . TYR B 1 256 ? -1.268 0.185 13.852 1 97.06 256 TYR B N 1
ATOM 5157 C CA . TYR B 1 256 ? -1.4 -1.032 14.641 1 97.06 256 TYR B CA 1
ATOM 5158 C C . TYR B 1 256 ? -0.12 -1.856 14.594 1 97.06 256 TYR B C 1
ATOM 5160 O O . TYR B 1 256 ? 0.375 -2.307 15.633 1 97.06 256 TYR B O 1
ATOM 5168 N N . LEU B 1 257 ? 0.441 -2.031 13.391 1 97.81 257 LEU B N 1
ATOM 5169 C CA . LEU B 1 257 ? 1.652 -2.824 13.211 1 97.81 257 LEU B CA 1
ATOM 5170 C C . LEU B 1 257 ? 2.83 -2.191 13.945 1 97.81 257 LEU B C 1
ATOM 5172 O O . LEU B 1 257 ? 3.676 -2.898 14.492 1 97.81 257 LEU B O 1
ATOM 5176 N N . THR B 1 258 ? 2.865 -0.884 13.914 1 95.19 258 THR B N 1
ATOM 5177 C CA . THR B 1 258 ? 3.932 -0.177 14.609 1 95.19 258 THR B CA 1
ATOM 5178 C C . THR B 1 258 ? 3.857 -0.43 16.109 1 95.19 258 THR B C 1
ATOM 5180 O O . THR B 1 258 ? 4.875 -0.694 16.75 1 95.19 258 THR B O 1
ATOM 5183 N N . ARG B 1 259 ? 2.676 -0.416 16.656 1 95.62 259 ARG B N 1
ATOM 5184 C CA . ARG B 1 259 ? 2.488 -0.668 18.078 1 95.62 259 ARG B CA 1
ATOM 5185 C C . ARG B 1 259 ? 2.885 -2.096 18.438 1 95.62 259 ARG B C 1
ATOM 5187 O O . ARG B 1 259 ? 3.582 -2.322 19.438 1 95.62 259 ARG B O 1
ATOM 5194 N N . VAL B 1 260 ? 2.432 -2.994 17.656 1 97 260 VAL B N 1
ATOM 5195 C CA . VAL B 1 260 ? 2.771 -4.391 17.906 1 97 260 VAL B CA 1
ATOM 5196 C C . VAL B 1 260 ? 4.285 -4.578 17.797 1 97 260 VAL B C 1
ATOM 5198 O O . VAL B 1 260 ? 4.879 -5.316 18.594 1 97 260 VAL B O 1
ATOM 5201 N N . THR B 1 261 ? 4.875 -3.928 16.828 1 96.94 261 THR B N 1
ATOM 5202 C CA . THR B 1 261 ? 6.316 -4.031 16.625 1 96.94 261 THR B CA 1
ATOM 5203 C C . THR B 1 261 ? 7.074 -3.521 17.844 1 96.94 261 THR B C 1
ATOM 5205 O O . THR B 1 261 ? 8.078 -4.113 18.25 1 96.94 261 THR B O 1
ATOM 5208 N N . GLU B 1 262 ? 6.594 -2.438 18.375 1 95.62 262 GLU B N 1
ATOM 5209 C CA . GLU B 1 262 ? 7.227 -1.89 19.578 1 95.62 262 GLU B CA 1
ATOM 5210 C C . GLU B 1 262 ? 7.199 -2.893 20.719 1 95.62 262 GLU B C 1
ATOM 5212 O O . GLU B 1 262 ? 8.211 -3.111 21.391 1 95.62 262 GLU B O 1
ATOM 5217 N N . ASP B 1 263 ? 6.09 -3.496 20.906 1 95.88 263 ASP B N 1
ATOM 5218 C CA . ASP B 1 263 ? 5.934 -4.488 21.969 1 95.88 263 ASP B CA 1
ATOM 5219 C C . ASP B 1 263 ? 6.84 -5.691 21.734 1 95.88 263 ASP B C 1
ATOM 5221 O O . ASP B 1 263 ? 7.5 -6.168 22.656 1 95.88 263 ASP B O 1
ATOM 5225 N N . LEU B 1 264 ? 6.871 -6.18 20.547 1 96.31 264 LEU B N 1
ATOM 5226 C CA . LEU B 1 264 ? 7.676 -7.352 20.219 1 96.31 264 LEU B CA 1
ATOM 5227 C C . LEU B 1 264 ? 9.164 -7.031 20.312 1 96.31 264 LEU B C 1
ATOM 5229 O O . LEU B 1 264 ? 9.953 -7.867 20.75 1 96.31 264 LEU B O 1
ATOM 5233 N N . TYR B 1 265 ? 9.477 -5.836 19.828 1 95.44 265 TYR B N 1
ATOM 5234 C CA . TYR B 1 265 ? 10.867 -5.414 19.891 1 95.44 265 TYR B CA 1
ATOM 5235 C C . TYR B 1 265 ? 11.375 -5.441 21.328 1 95.44 265 TYR B C 1
ATOM 5237 O O . TYR B 1 265 ? 12.477 -5.93 21.594 1 95.44 265 TYR B O 1
ATOM 5245 N N . ASP B 1 266 ? 10.617 -4.977 22.25 1 93.5 266 ASP B N 1
ATOM 5246 C CA . ASP B 1 266 ? 10.984 -4.922 23.656 1 93.5 266 ASP B CA 1
ATOM 5247 C C . ASP B 1 266 ? 11.188 -6.324 24.234 1 93.5 266 ASP B C 1
ATOM 5249 O O . ASP B 1 266 ? 12 -6.52 25.141 1 93.5 266 ASP B O 1
ATOM 5253 N N . ASN B 1 267 ? 10.523 -7.262 23.672 1 93.5 267 ASN B N 1
ATOM 5254 C CA . ASN B 1 267 ? 10.625 -8.641 24.125 1 93.5 267 ASN B CA 1
ATOM 5255 C C . ASN B 1 267 ? 11.82 -9.352 23.516 1 93.5 267 ASN B C 1
ATOM 5257 O O . ASN B 1 267 ? 12.375 -10.281 24.094 1 93.5 267 ASN B O 1
ATOM 5261 N N . VAL B 1 268 ? 12.188 -8.961 22.328 1 94.75 268 VAL B N 1
ATOM 5262 C CA . VAL B 1 268 ? 13.195 -9.672 21.547 1 94.75 268 VAL B CA 1
ATOM 5263 C C . VAL B 1 268 ? 14.57 -9.07 21.812 1 94.75 268 VAL B C 1
ATOM 5265 O O . VAL B 1 268 ? 15.586 -9.773 21.766 1 94.75 268 VAL B O 1
ATOM 5268 N N . VAL B 1 269 ? 14.578 -7.777 22.047 1 92.38 269 VAL B N 1
ATOM 5269 C CA . VAL B 1 269 ? 15.852 -7.07 22.203 1 92.38 269 VAL B CA 1
ATOM 5270 C C . VAL B 1 269 ? 16.516 -7.5 23.516 1 92.38 269 VAL B C 1
ATOM 5272 O O . VAL B 1 269 ? 15.844 -7.73 24.516 1 92.38 269 VAL B O 1
ATOM 5275 N N . SER B 1 270 ? 17.797 -7.73 23.438 1 87.5 270 SER B N 1
ATOM 5276 C CA . SER B 1 270 ? 18.625 -8.031 24.609 1 87.5 270 SER B CA 1
ATOM 5277 C C . SER B 1 270 ? 19.578 -6.879 24.922 1 87.5 270 SER B C 1
ATOM 5279 O O . SER B 1 270 ? 20.234 -6.348 24.031 1 87.5 270 SER B O 1
ATOM 5281 N N . TYR B 1 271 ? 19.516 -6.332 26.078 1 67.88 271 TYR B N 1
ATOM 5282 C CA . TYR B 1 271 ? 20.406 -5.246 26.484 1 67.88 271 TYR B CA 1
ATOM 5283 C C . TYR B 1 271 ? 21.672 -5.789 27.141 1 67.88 271 TYR B C 1
ATOM 5285 O O . TYR B 1 271 ? 22.703 -5.109 27.188 1 67.88 271 TYR B O 1
ATOM 5293 N N . GLU B 1 272 ? 21.797 -7.047 27.719 1 58.66 272 GLU B N 1
ATOM 5294 C CA . GLU B 1 272 ? 22.844 -7.531 28.625 1 58.66 272 GLU B CA 1
ATOM 5295 C C . GLU B 1 272 ? 24.078 -7.996 27.844 1 58.66 272 GLU B C 1
ATOM 5297 O O . GLU B 1 272 ? 25.031 -8.484 28.438 1 58.66 272 GLU B O 1
ATOM 5302 N N . TYR B 1 273 ? 24.375 -7.812 26.766 1 47.94 273 TYR B N 1
ATOM 5303 C CA . TYR B 1 273 ? 25.547 -8.656 26.562 1 47.94 273 TYR B CA 1
ATOM 5304 C C . TYR B 1 273 ? 26.719 -8.195 27.422 1 47.94 273 TYR B C 1
ATOM 5306 O O . TYR B 1 273 ? 27.266 -7.113 27.219 1 47.94 273 TYR B O 1
ATOM 5314 N N . ARG B 1 274 ? 26.688 -8.383 28.734 1 41.34 274 ARG B N 1
ATOM 5315 C CA . ARG B 1 274 ? 27.938 -8.281 29.484 1 41.34 274 ARG B CA 1
ATOM 5316 C C . ARG B 1 274 ? 29.016 -9.188 28.891 1 41.34 274 ARG B C 1
ATOM 5318 O O . ARG B 1 274 ? 28.719 -10.32 28.5 1 41.34 274 ARG B O 1
ATOM 5325 N N . ALA B 1 275 ? 30.109 -8.695 28.328 1 38.41 275 ALA B N 1
ATOM 5326 C CA . ALA B 1 275 ? 31.344 -9.43 28.016 1 38.41 275 ALA B CA 1
ATOM 5327 C C . ALA B 1 275 ? 31.625 -10.492 29.062 1 38.41 275 ALA B C 1
ATOM 5329 O O . ALA B 1 275 ? 31.906 -10.164 30.219 1 38.41 275 ALA B O 1
ATOM 5330 N N . SER B 1 276 ? 31.094 -11.562 29.234 1 33.84 276 SER B N 1
ATOM 5331 C CA . SER B 1 276 ? 31.703 -12.516 30.156 1 33.84 276 SER B CA 1
ATOM 5332 C C . SER B 1 276 ? 33.219 -12.445 30.094 1 33.84 276 SER B C 1
ATOM 5334 O O . SER B 1 276 ? 33.781 -11.914 29.141 1 33.84 276 SER B O 1
ATOM 5336 N N . SER B 1 277 ? 34.094 -13.469 30.766 1 33.03 277 SER B N 1
ATOM 5337 C CA . SER B 1 277 ? 35.438 -13.617 31.375 1 33.03 277 SER B CA 1
ATOM 5338 C C . SER B 1 277 ? 36.531 -13.32 30.375 1 33.03 277 SER B C 1
ATOM 5340 O O . SER B 1 277 ? 37.406 -12.492 30.656 1 33.03 277 SER B O 1
ATOM 5342 N N . GLY B 1 278 ? 37.594 -14.5 30.047 1 33.41 278 GLY B N 1
ATOM 5343 C CA . GLY B 1 278 ? 39.062 -14.641 30 1 33.41 278 GLY B CA 1
ATOM 5344 C C . GLY B 1 278 ? 39.688 -13.906 28.828 1 33.41 278 GLY B C 1
ATOM 5345 O O . GLY B 1 278 ? 40.781 -13.352 28.969 1 33.41 278 GLY B O 1
ATOM 5346 N N . ASP B 1 279 ? 39.719 -14.578 27.625 1 34.06 279 ASP B N 1
ATOM 5347 C CA . ASP B 1 279 ? 40.719 -14.109 26.656 1 34.06 279 ASP B CA 1
ATOM 5348 C C . ASP B 1 279 ? 40.406 -12.68 26.219 1 34.06 279 ASP B C 1
ATOM 5350 O O . ASP B 1 279 ? 39.281 -12.367 25.828 1 34.06 279 ASP B O 1
ATOM 5354 N N . HIS B 1 280 ? 41.031 -11.547 26.812 1 33.47 280 HIS B N 1
ATOM 5355 C CA . HIS B 1 280 ? 41.312 -10.133 26.578 1 33.47 280 HIS B CA 1
ATOM 5356 C C . HIS B 1 280 ? 41.188 -9.781 25.109 1 33.47 280 HIS B C 1
ATOM 5358 O O . HIS B 1 280 ? 41.562 -8.68 24.688 1 33.47 280 HIS B O 1
ATOM 5364 N N . SER B 1 281 ? 41.594 -10.695 24.328 1 34.38 281 SER B N 1
ATOM 5365 C CA . SER B 1 281 ? 41.938 -10.016 23.078 1 34.38 281 SER B CA 1
ATOM 5366 C C . SER B 1 281 ? 40.844 -9.047 22.641 1 34.38 281 SER B C 1
ATOM 5368 O O . SER B 1 281 ? 39.75 -9.062 23.188 1 34.38 281 SER B O 1
ATOM 5370 N N . SER B 1 282 ? 40.844 -8.586 21.375 1 33.78 282 SER B N 1
ATOM 5371 C CA . SER B 1 282 ? 40.406 -7.363 20.703 1 33.78 282 SER B CA 1
ATOM 5372 C C . SER B 1 282 ? 38.906 -7.207 20.734 1 33.78 282 SER B C 1
ATOM 5374 O O . SER B 1 282 ? 38.281 -6.762 19.766 1 33.78 282 SER B O 1
ATOM 5376 N N . VAL B 1 283 ? 38.219 -8.125 21.375 1 33.91 283 VAL B N 1
ATOM 5377 C CA . VAL B 1 283 ? 36.875 -7.715 21.062 1 33.91 283 VAL B CA 1
ATOM 5378 C C . VAL B 1 283 ? 36.625 -6.309 21.594 1 33.91 283 VAL B C 1
ATOM 5380 O O . VAL B 1 283 ? 37.062 -5.965 22.688 1 33.91 283 VAL B O 1
ATOM 5383 N N . PRO B 1 284 ? 35.969 -5.422 20.922 1 34.47 284 PRO B N 1
ATOM 5384 C CA . PRO B 1 284 ? 35.844 -4.004 21.266 1 34.47 284 PRO B CA 1
ATOM 5385 C C . PRO B 1 284 ? 35.375 -3.789 22.703 1 34.47 284 PRO B C 1
ATOM 5387 O O . PRO B 1 284 ? 34.688 -4.652 23.266 1 34.47 284 PRO B O 1
ATOM 5390 N N . ALA B 1 285 ? 36.25 -3.094 23.734 1 33.03 285 ALA B N 1
ATOM 5391 C CA . ALA B 1 285 ? 35.969 -2.357 24.969 1 33.03 285 ALA B CA 1
ATOM 5392 C C . ALA B 1 285 ? 34.5 -2.096 25.125 1 33.03 285 ALA B C 1
ATOM 5394 O O . ALA B 1 285 ? 33.688 -2.365 24.219 1 33.03 285 ALA B O 1
ATOM 5395 N N . GLN B 1 286 ? 34.25 -0.759 25.656 1 34 286 GLN B N 1
ATOM 5396 C CA . GLN B 1 286 ? 33.062 0.034 25.984 1 34 286 GLN B CA 1
ATOM 5397 C C . GLN B 1 286 ? 31.938 -0.221 24.984 1 34 286 GLN B C 1
ATOM 5399 O O . GLN B 1 286 ? 32.156 -0.228 23.766 1 34 286 GLN B O 1
ATOM 5404 N N . GLY B 1 287 ? 30.891 -1.031 25.312 1 38.38 287 GLY B N 1
ATOM 5405 C CA . GLY B 1 287 ? 29.609 -1.17 24.641 1 38.38 287 GLY B CA 1
ATOM 5406 C C . GLY B 1 287 ? 29.281 0.008 23.734 1 38.38 287 GLY B C 1
ATOM 5407 O O . GLY B 1 287 ? 28.969 1.097 24.219 1 38.38 287 GLY B O 1
ATOM 5408 N N . SER B 1 288 ? 29.984 0.252 22.875 1 41.19 288 SER B N 1
ATOM 5409 C CA . SER B 1 288 ? 29.625 1.31 21.938 1 41.19 288 SER B CA 1
ATOM 5410 C C . SER B 1 288 ? 28.125 1.437 21.781 1 41.19 288 SER B C 1
ATOM 5412 O O . SER B 1 288 ? 27.406 0.43 21.703 1 41.19 288 SER B O 1
ATOM 5414 N N . SER B 1 289 ? 27.484 2.381 22.422 1 50.72 289 SER B N 1
ATOM 5415 C CA . SER B 1 289 ? 26.141 2.928 22.609 1 50.72 289 SER B CA 1
ATOM 5416 C C . SER B 1 289 ? 25.219 2.52 21.453 1 50.72 289 SER B C 1
ATOM 5418 O O . SER B 1 289 ? 24 2.547 21.594 1 50.72 289 SER B O 1
ATOM 5420 N N . ASP B 1 290 ? 25.75 2.006 20.281 1 65.19 290 ASP B N 1
ATOM 5421 C CA . ASP B 1 290 ? 24.875 2.021 19.109 1 65.19 290 ASP B CA 1
ATOM 5422 C C . ASP B 1 290 ? 24.562 0.604 18.641 1 65.19 290 ASP B C 1
ATOM 5424 O O . ASP B 1 290 ? 24.062 0.408 17.516 1 65.19 290 ASP B O 1
ATOM 5428 N N . GLU B 1 291 ? 24.969 -0.464 19.438 1 75.81 291 GLU B N 1
ATOM 5429 C CA . GLU B 1 291 ? 24.688 -1.822 19 1 75.81 291 GLU B CA 1
ATOM 5430 C C . GLU B 1 291 ? 23.297 -2.271 19.469 1 75.81 291 GLU B C 1
ATOM 5432 O O . GLU B 1 291 ? 22.875 -1.912 20.562 1 75.81 291 GLU B O 1
ATOM 5437 N N . ARG B 1 292 ? 22.672 -3.037 18.594 1 82.06 292 ARG B N 1
ATOM 5438 C CA . ARG B 1 292 ? 21.406 -3.66 18.922 1 82.06 292 ARG B CA 1
ATOM 5439 C C . ARG B 1 292 ? 21.484 -5.18 18.797 1 82.06 292 ARG B C 1
ATOM 5441 O O . ARG B 1 292 ? 21.984 -5.691 17.781 1 82.06 292 ARG B O 1
ATOM 5448 N N . MET B 1 293 ? 21.141 -5.891 19.938 1 91.12 293 MET B N 1
ATOM 5449 C CA . MET B 1 293 ? 21.141 -7.352 19.938 1 91.12 293 MET B CA 1
ATOM 5450 C C . MET B 1 293 ? 19.734 -7.906 20.016 1 91.12 293 MET B C 1
ATOM 5452 O O . MET B 1 293 ? 18.938 -7.477 20.859 1 91.12 293 MET B O 1
ATOM 5456 N N . LEU B 1 294 ? 19.484 -8.836 19.203 1 95 294 LEU B N 1
ATOM 5457 C CA . LEU B 1 294 ? 18.172 -9.469 19.172 1 95 294 LEU B CA 1
ATOM 5458 C C . LEU B 1 294 ? 18.281 -10.961 19.469 1 95 294 LEU B C 1
ATOM 5460 O O . LEU B 1 294 ? 19.125 -11.648 18.891 1 95 294 LEU B O 1
ATOM 5464 N N . LYS B 1 295 ? 17.469 -11.484 20.344 1 95.25 295 LYS B N 1
ATOM 5465 C CA . LYS B 1 295 ? 17.422 -12.914 20.656 1 95.25 295 LYS B CA 1
ATOM 5466 C C . LYS B 1 295 ? 16.922 -13.711 19.453 1 95.25 295 LYS B C 1
ATOM 5468 O O . LYS B 1 295 ? 15.758 -13.617 19.078 1 95.25 295 LYS B O 1
ATOM 5473 N N . LEU B 1 296 ? 17.75 -14.562 18.922 1 94.88 296 LEU B N 1
ATOM 5474 C CA . LEU B 1 296 ? 17.438 -15.289 17.703 1 94.88 296 LEU B CA 1
ATOM 5475 C C . LEU B 1 296 ? 16.266 -16.25 17.922 1 94.88 296 LEU B C 1
ATOM 5477 O O . LEU B 1 296 ? 15.406 -16.391 17.047 1 94.88 296 LEU B O 1
ATOM 5481 N N . HIS B 1 297 ? 16.219 -16.906 19.031 1 94.62 297 HIS B N 1
ATOM 5482 C CA . HIS B 1 297 ? 15.172 -17.891 19.312 1 94.62 297 HIS B CA 1
ATOM 5483 C C . HIS B 1 297 ? 13.797 -17.25 19.312 1 94.62 297 HIS B C 1
ATOM 5485 O O . HIS B 1 297 ? 12.82 -17.844 18.859 1 94.62 297 HIS B O 1
ATOM 5491 N N . GLU B 1 298 ? 13.703 -16.047 19.797 1 95.88 298 GLU B N 1
ATOM 5492 C CA . GLU B 1 298 ? 12.438 -15.312 19.812 1 95.88 298 GLU B CA 1
ATOM 5493 C C . GLU B 1 298 ? 12.109 -14.75 18.438 1 95.88 298 GLU B C 1
ATOM 5495 O O . GLU B 1 298 ? 10.953 -14.766 18 1 95.88 298 GLU B O 1
ATOM 5500 N N . LEU B 1 299 ? 13.117 -14.227 17.781 1 96.31 299 LEU B N 1
ATOM 5501 C CA . LEU B 1 299 ? 12.938 -13.625 16.469 1 96.31 299 LEU B CA 1
ATOM 5502 C C . LEU B 1 299 ? 12.445 -14.656 15.461 1 96.31 299 LEU B C 1
ATOM 5504 O O . LEU B 1 299 ? 11.578 -14.367 14.633 1 96.31 299 LEU B O 1
ATOM 5508 N N . ARG B 1 300 ? 12.938 -15.867 15.578 1 95.06 300 ARG B N 1
ATOM 5509 C CA . ARG B 1 300 ? 12.594 -16.953 14.664 1 95.06 300 ARG B CA 1
ATOM 5510 C C . ARG B 1 300 ? 11.125 -17.344 14.797 1 95.06 300 ARG B C 1
ATOM 5512 O O . ARG B 1 300 ? 10.516 -17.828 13.844 1 95.06 300 ARG B O 1
ATOM 5519 N N . ARG B 1 301 ? 10.539 -17.078 15.852 1 95 301 ARG B N 1
ATOM 5520 C CA . ARG B 1 301 ? 9.172 -17.5 16.125 1 95 301 ARG B CA 1
ATOM 5521 C C . ARG B 1 301 ? 8.164 -16.484 15.609 1 95 301 ARG B C 1
ATOM 5523 O O . ARG B 1 301 ? 6.98 -16.781 15.469 1 95 301 ARG B O 1
ATOM 5530 N N . LEU B 1 302 ? 8.656 -15.359 15.312 1 96.5 302 LEU B N 1
ATOM 5531 C CA . LEU B 1 302 ? 7.77 -14.312 14.828 1 96.5 302 LEU B CA 1
ATOM 5532 C C . LEU B 1 302 ? 7.387 -14.547 13.375 1 96.5 302 LEU B C 1
ATOM 5534 O O . LEU B 1 302 ? 8.18 -15.102 12.602 1 96.5 302 LEU B O 1
ATOM 5538 N N . PRO B 1 303 ? 6.133 -14.141 13.023 1 95.81 303 PRO B N 1
ATOM 5539 C CA . PRO B 1 303 ? 5.801 -14.141 11.594 1 95.81 303 PRO B CA 1
ATOM 5540 C C . PRO B 1 303 ? 6.707 -13.227 10.773 1 95.81 303 PRO B C 1
ATOM 5542 O O . PRO B 1 303 ? 7.293 -12.289 11.32 1 95.81 303 PRO B O 1
ATOM 5545 N N . LEU B 1 304 ? 6.801 -13.477 9.523 1 94.56 304 LEU B N 1
ATOM 5546 C CA . LEU B 1 304 ? 7.734 -12.797 8.625 1 94.56 304 LEU B CA 1
ATOM 5547 C C . LEU B 1 304 ? 7.578 -11.289 8.727 1 94.56 304 LEU B C 1
ATOM 5549 O O . LEU B 1 304 ? 8.57 -10.555 8.781 1 94.56 304 LEU B O 1
ATOM 5553 N N . ALA B 1 305 ? 6.328 -10.781 8.727 1 97 305 ALA B N 1
ATOM 5554 C CA . ALA B 1 305 ? 6.074 -9.344 8.82 1 97 305 ALA B CA 1
ATOM 5555 C C . ALA B 1 305 ? 6.758 -8.742 10.047 1 97 305 ALA B C 1
ATOM 5557 O O . ALA B 1 305 ? 7.395 -7.691 9.953 1 97 305 ALA B O 1
ATOM 5558 N N . MET B 1 306 ? 6.609 -9.453 11.125 1 97.75 306 MET B N 1
ATOM 5559 C CA . MET B 1 306 ? 7.137 -8.938 12.383 1 97.75 306 MET B CA 1
ATOM 5560 C C . MET B 1 306 ? 8.648 -9.117 12.453 1 97.75 306 MET B C 1
ATOM 5562 O O . MET B 1 306 ? 9.352 -8.297 13.039 1 97.75 306 MET B O 1
ATOM 5566 N N . GLN B 1 307 ? 9.203 -10.219 11.859 1 97.12 307 GLN B N 1
ATOM 5567 C CA . GLN B 1 307 ? 10.648 -10.352 11.734 1 97.12 307 GLN B CA 1
ATOM 5568 C C . GLN B 1 307 ? 11.258 -9.148 11.031 1 97.12 307 GLN B C 1
ATOM 5570 O O . GLN B 1 307 ? 12.227 -8.555 11.516 1 97.12 307 GLN B O 1
ATOM 5575 N N . ARG B 1 308 ? 10.648 -8.805 9.953 1 96.5 308 ARG B N 1
ATOM 5576 C CA . ARG B 1 308 ? 11.156 -7.703 9.148 1 96.5 308 ARG B CA 1
ATOM 5577 C C . ARG B 1 308 ? 11.102 -6.391 9.922 1 96.5 308 ARG B C 1
ATOM 5579 O O . ARG B 1 308 ? 12.078 -5.637 9.945 1 96.5 308 ARG B O 1
ATOM 5586 N N . ARG B 1 309 ? 9.977 -6.141 10.508 1 96.75 309 ARG B N 1
ATOM 5587 C CA . ARG B 1 309 ? 9.758 -4.863 11.18 1 96.75 309 ARG B CA 1
ATOM 5588 C C . ARG B 1 309 ? 10.656 -4.727 12.406 1 96.75 309 ARG B C 1
ATOM 5590 O O . ARG B 1 309 ? 11.188 -3.648 12.672 1 96.75 309 ARG B O 1
ATOM 5597 N N . VAL B 1 310 ? 10.859 -5.812 13.148 1 96.19 310 VAL B N 1
ATOM 5598 C CA . VAL B 1 310 ? 11.719 -5.797 14.328 1 96.19 310 VAL B CA 1
ATOM 5599 C C . VAL B 1 310 ? 13.172 -5.57 13.906 1 96.19 310 VAL B C 1
ATOM 5601 O O . VAL B 1 310 ? 13.883 -4.762 14.508 1 96.19 310 VAL B O 1
ATOM 5604 N N . VAL B 1 311 ? 13.617 -6.258 12.891 1 94.38 311 VAL B N 1
ATOM 5605 C CA . VAL B 1 311 ? 14.984 -6.121 12.398 1 94.38 311 VAL B CA 1
ATOM 5606 C C . VAL B 1 311 ? 15.203 -4.703 11.867 1 94.38 311 VAL B C 1
ATOM 5608 O O . VAL B 1 311 ? 16.266 -4.105 12.102 1 94.38 311 VAL B O 1
ATOM 5611 N N . ARG B 1 312 ? 14.234 -4.215 11.164 1 93.19 312 ARG B N 1
ATOM 5612 C CA . ARG B 1 312 ? 14.336 -2.855 10.648 1 93.19 312 ARG B CA 1
ATOM 5613 C C . ARG B 1 312 ? 14.469 -1.847 11.781 1 93.19 312 ARG B C 1
ATOM 5615 O O . ARG B 1 312 ? 15.258 -0.904 11.695 1 93.19 312 ARG B O 1
ATOM 5622 N N . LYS B 1 313 ? 13.633 -2.01 12.758 1 91.5 313 LYS B N 1
ATOM 5623 C CA . LYS B 1 313 ? 13.695 -1.124 13.914 1 91.5 313 LYS B CA 1
ATOM 5624 C C . LYS B 1 313 ? 15.07 -1.184 14.578 1 91.5 313 LYS B C 1
ATOM 5626 O O . LYS B 1 313 ? 15.641 -0.149 14.938 1 91.5 313 LYS B O 1
ATOM 5631 N N . ALA B 1 314 ? 15.602 -2.371 14.727 1 90.31 314 ALA B N 1
ATOM 5632 C CA . ALA B 1 314 ? 16.922 -2.549 15.312 1 90.31 314 ALA B CA 1
ATOM 5633 C C . ALA B 1 314 ? 18 -1.849 14.477 1 90.31 314 ALA B C 1
ATOM 5635 O O . ALA B 1 314 ? 18.891 -1.201 15.016 1 90.31 314 ALA B O 1
ATOM 5636 N N . GLY B 1 315 ? 17.875 -2.057 13.164 1 88.38 315 GLY B N 1
ATOM 5637 C CA . GLY B 1 315 ? 18.812 -1.404 12.273 1 88.38 315 GLY B CA 1
ATOM 5638 C C . GLY B 1 315 ? 18.75 0.11 12.344 1 88.38 315 GLY B C 1
ATOM 5639 O O . GLY B 1 315 ? 19.797 0.779 12.305 1 88.38 315 GLY B O 1
ATOM 5640 N N . ALA B 1 316 ? 17.594 0.619 12.375 1 85.38 316 ALA B N 1
ATOM 5641 C CA . ALA B 1 316 ? 17.406 2.066 12.469 1 85.38 316 ALA B CA 1
ATOM 5642 C C . ALA B 1 316 ? 18.031 2.615 13.75 1 85.38 316 ALA B C 1
ATOM 5644 O O . ALA B 1 316 ? 18.609 3.707 13.75 1 85.38 316 ALA B O 1
ATOM 5645 N N . ARG B 1 317 ? 17.938 1.912 14.75 1 82.44 317 ARG B N 1
ATOM 5646 C CA . ARG B 1 317 ? 18.484 2.328 16.047 1 82.44 317 ARG B CA 1
ATOM 5647 C C . ARG B 1 317 ? 20 2.201 16.062 1 82.44 317 ARG B C 1
ATOM 5649 O O . ARG B 1 317 ? 20.688 3.014 16.688 1 82.44 317 ARG B O 1
ATOM 5656 N N . ALA B 1 318 ? 20.438 1.197 15.398 1 77.75 318 ALA B N 1
ATOM 5657 C CA . ALA B 1 318 ? 21.875 0.946 15.359 1 77.75 318 ALA B CA 1
ATOM 5658 C C . ALA B 1 318 ? 22.578 1.94 14.445 1 77.75 318 ALA B C 1
ATOM 5660 O O . ALA B 1 318 ? 23.75 2.258 14.648 1 77.75 318 ALA B O 1
ATOM 5661 N N . GLY B 1 319 ? 22.031 2.246 13.195 1 68.56 319 GLY B N 1
ATOM 5662 C CA . GLY B 1 319 ? 22.688 3.039 12.164 1 68.56 319 GLY B CA 1
ATOM 5663 C C . GLY B 1 319 ? 22.5 4.531 12.359 1 68.56 319 GLY B C 1
ATOM 5664 O O . GLY B 1 319 ? 22.984 5.332 11.555 1 68.56 319 GLY B O 1
ATOM 5665 N N . ASN B 1 320 ? 22.125 5.055 13.461 1 55.75 320 ASN B N 1
ATOM 5666 C CA . ASN B 1 320 ? 21.922 6.469 13.75 1 55.75 320 ASN B CA 1
ATOM 5667 C C . ASN B 1 320 ? 21.109 7.152 12.648 1 55.75 320 ASN B C 1
ATOM 5669 O O . ASN B 1 320 ? 21.156 8.375 12.508 1 55.75 320 ASN B O 1
ATOM 5673 N N . ALA B 1 321 ? 20.781 6.473 11.57 1 56.16 321 ALA B N 1
ATOM 5674 C CA . ALA B 1 321 ? 19.906 7.129 10.602 1 56.16 321 ALA B CA 1
ATOM 5675 C C . ALA B 1 321 ? 18.766 6.203 10.18 1 56.16 321 ALA B C 1
ATOM 5677 O O . ALA B 1 321 ? 18.969 5.281 9.391 1 56.16 321 ALA B O 1
ATOM 5678 N N . PRO B 1 322 ? 17.625 6.242 10.859 1 51.97 322 PRO B N 1
ATOM 5679 C CA . PRO B 1 322 ? 16.484 5.355 10.617 1 51.97 322 PRO B CA 1
ATOM 5680 C C . PRO B 1 322 ? 16.141 5.215 9.141 1 51.97 322 PRO B C 1
ATOM 5682 O O . PRO B 1 322 ? 15.766 4.129 8.688 1 51.97 322 PRO B O 1
ATOM 5685 N N . SER B 1 323 ? 16.234 6.406 8.375 1 55.97 323 SER B N 1
ATOM 5686 C CA . SER B 1 323 ? 15.75 6.48 7 1 55.97 323 SER B CA 1
ATOM 5687 C C . SER B 1 323 ? 16.609 5.629 6.07 1 55.97 323 SER B C 1
ATOM 5689 O O . SER B 1 323 ? 16.266 5.461 4.895 1 55.97 323 SER B O 1
ATOM 5691 N N . ARG B 1 324 ? 17.484 4.688 6.762 1 64.12 324 ARG B N 1
ATOM 5692 C CA . ARG B 1 324 ? 18.469 4.199 5.801 1 64.12 324 ARG B CA 1
ATOM 5693 C C . ARG B 1 324 ? 18.406 2.682 5.676 1 64.12 324 ARG B C 1
ATOM 5695 O O . ARG B 1 324 ? 19.141 2.088 4.883 1 64.12 324 ARG B O 1
ATOM 5702 N N . VAL B 1 325 ? 17.469 2.102 6.457 1 84.12 325 VAL B N 1
ATOM 5703 C CA . VAL B 1 325 ? 17.516 0.651 6.309 1 84.12 325 VAL B CA 1
ATOM 5704 C C . VAL B 1 325 ? 16.688 0.235 5.094 1 84.12 325 VAL B C 1
ATOM 5706 O O . VAL B 1 325 ? 15.477 0.498 5.035 1 84.12 325 VAL B O 1
ATOM 5709 N N . ARG B 1 326 ? 17.391 -0.407 4.23 1 87.19 326 ARG B N 1
ATOM 5710 C CA . ARG B 1 326 ? 16.766 -0.792 2.961 1 87.19 326 ARG B CA 1
ATOM 5711 C C . ARG B 1 326 ? 16.219 -2.213 3.027 1 87.19 326 ARG B C 1
ATOM 5713 O O . ARG B 1 326 ? 16.547 -2.969 3.945 1 87.19 326 ARG B O 1
ATOM 5720 N N . TYR B 1 327 ? 15.367 -2.465 2.07 1 88.75 327 TYR B N 1
ATOM 5721 C CA . TYR B 1 327 ? 14.781 -3.791 1.929 1 88.75 327 TYR B CA 1
ATOM 5722 C C . TYR B 1 327 ? 15.859 -4.867 1.916 1 88.75 327 TYR B C 1
ATOM 5724 O O . TYR B 1 327 ? 15.727 -5.891 2.594 1 88.75 327 TYR B O 1
ATOM 5732 N N . GLU B 1 328 ? 16.875 -4.605 1.157 1 86.94 328 GLU B N 1
ATOM 5733 C CA . GLU B 1 328 ? 17.953 -5.578 1 1 86.94 328 GLU B CA 1
ATOM 5734 C C . GLU B 1 328 ? 18.688 -5.801 2.316 1 86.94 328 GLU B C 1
ATOM 5736 O O . GLU B 1 328 ? 19.156 -6.906 2.592 1 86.94 328 GLU B O 1
ATOM 5741 N N . ASP B 1 329 ? 18.844 -4.738 3.078 1 89.69 329 ASP B N 1
ATOM 5742 C CA . ASP B 1 329 ? 19.5 -4.863 4.379 1 89.69 329 ASP B CA 1
ATOM 5743 C C . ASP B 1 329 ? 18.719 -5.809 5.293 1 89.69 329 ASP B C 1
ATOM 5745 O O . ASP B 1 329 ? 19.312 -6.676 5.945 1 89.69 329 ASP B O 1
ATOM 5749 N N . VAL B 1 330 ? 17.469 -5.602 5.316 1 92.38 330 VAL B N 1
ATOM 5750 C CA . VAL B 1 330 ? 16.609 -6.441 6.145 1 92.38 330 VAL B CA 1
ATOM 5751 C C . VAL B 1 330 ? 16.672 -7.887 5.648 1 92.38 330 VAL B C 1
ATOM 5753 O O . VAL B 1 330 ? 16.75 -8.82 6.453 1 92.38 330 VAL B O 1
ATOM 5756 N N . ALA B 1 331 ? 16.609 -8.055 4.312 1 88.62 331 ALA B N 1
ATOM 5757 C CA . ALA B 1 331 ? 16.672 -9.398 3.732 1 88.62 331 ALA B CA 1
ATOM 5758 C C . ALA B 1 331 ? 17.969 -10.102 4.117 1 88.62 331 ALA B C 1
ATOM 5760 O O . ALA B 1 331 ? 17.969 -11.297 4.414 1 88.62 331 ALA B O 1
ATOM 5761 N N . ARG B 1 332 ? 19.016 -9.383 4.105 1 88.38 332 ARG B N 1
ATOM 5762 C CA . ARG B 1 332 ? 20.312 -9.945 4.461 1 88.38 332 ARG B CA 1
ATOM 5763 C C . ARG B 1 332 ? 20.344 -10.352 5.934 1 88.38 332 ARG B C 1
ATOM 5765 O O . ARG B 1 332 ? 20.938 -11.375 6.285 1 88.38 332 ARG B O 1
ATOM 5772 N N . CYS B 1 333 ? 19.797 -9.555 6.727 1 91.56 333 CYS B N 1
ATOM 5773 C CA . CYS B 1 333 ? 19.719 -9.883 8.148 1 91.56 333 CYS B CA 1
ATOM 5774 C C . CYS B 1 333 ? 18.875 -11.125 8.375 1 91.56 333 CYS B C 1
ATOM 5776 O O . CYS B 1 333 ? 19.25 -11.984 9.188 1 91.56 333 CYS B O 1
ATOM 5778 N N . LEU B 1 334 ? 17.797 -11.227 7.691 1 91.81 334 LEU B N 1
ATOM 5779 C CA . LEU B 1 334 ? 16.891 -12.359 7.867 1 91.81 334 LEU B CA 1
ATOM 5780 C C . LEU B 1 334 ? 17.562 -13.656 7.406 1 91.81 334 LEU B C 1
ATOM 5782 O O . LEU B 1 334 ? 17.281 -14.727 7.938 1 91.81 334 LEU B O 1
ATOM 5786 N N . ALA B 1 335 ? 18.422 -13.531 6.441 1 87.19 335 ALA B N 1
ATOM 5787 C CA . ALA B 1 335 ? 19.156 -14.695 5.965 1 87.19 335 ALA B CA 1
ATOM 5788 C C . ALA B 1 335 ? 20.016 -15.289 7.07 1 87.19 335 ALA B C 1
ATOM 5790 O O . ALA B 1 335 ? 20.391 -16.469 7.023 1 87.19 335 ALA B O 1
ATOM 5791 N N . LEU B 1 336 ? 20.328 -14.539 8.125 1 90.19 336 LEU B N 1
ATOM 5792 C CA . LEU B 1 336 ? 21.219 -14.961 9.211 1 90.19 336 LEU B CA 1
ATOM 5793 C C . LEU B 1 336 ? 20.422 -15.641 10.32 1 90.19 336 LEU B C 1
ATOM 5795 O O . LEU B 1 336 ? 21.016 -16.219 11.242 1 90.19 336 LEU B O 1
ATOM 5799 N N . LEU B 1 337 ? 19.156 -15.625 10.219 1 91 337 LEU B N 1
ATOM 5800 C CA . LEU B 1 337 ? 18.312 -16.141 11.297 1 91 337 LEU B CA 1
ATOM 5801 C C . LEU B 1 337 ? 18.625 -17.609 11.578 1 91 337 LEU B C 1
ATOM 5803 O O . LEU B 1 337 ? 18.562 -18.062 12.719 1 91 337 LEU B O 1
ATOM 5807 N N . HIS B 1 338 ? 18.984 -18.297 10.578 1 86.75 338 HIS B N 1
ATOM 5808 C CA . HIS B 1 338 ? 19.234 -19.734 10.75 1 86.75 338 HIS B CA 1
ATOM 5809 C C . HIS B 1 338 ? 20.688 -20.078 10.406 1 86.75 338 HIS B C 1
ATOM 5811 O O . HIS B 1 338 ? 21.016 -21.25 10.242 1 86.75 338 HIS B O 1
ATOM 5817 N N . ALA B 1 339 ? 21.469 -19.094 10.258 1 87.69 339 ALA B N 1
ATOM 5818 C CA . ALA B 1 339 ? 22.891 -19.297 9.953 1 87.69 339 ALA B CA 1
ATOM 5819 C C . ALA B 1 339 ? 23.656 -19.719 11.195 1 87.69 339 ALA B C 1
ATOM 5821 O O . ALA B 1 339 ? 23.219 -19.484 12.32 1 87.69 339 ALA B O 1
ATOM 5822 N N . PRO B 1 340 ? 24.734 -20.391 10.953 1 87.88 340 PRO B N 1
ATOM 5823 C CA . PRO B 1 340 ? 25.547 -20.828 12.094 1 87.88 340 PRO B CA 1
ATOM 5824 C C . PRO B 1 340 ? 26.156 -19.656 12.859 1 87.88 340 PRO B C 1
ATOM 5826 O O . PRO B 1 340 ? 26.203 -18.531 12.344 1 87.88 340 PRO B O 1
ATOM 5829 N N . ASN B 1 341 ? 26.625 -19.984 14 1 87.44 341 ASN B N 1
ATOM 5830 C CA . ASN B 1 341 ? 27.266 -18.984 14.844 1 87.44 341 ASN B CA 1
ATOM 5831 C C . ASN B 1 341 ? 28.469 -18.344 14.148 1 87.44 341 ASN B C 1
ATOM 5833 O O . ASN B 1 341 ? 29.234 -19.031 13.453 1 87.44 341 ASN B O 1
ATOM 5837 N N . ARG B 1 342 ? 28.609 -17 14.297 1 85.25 342 ARG B N 1
ATOM 5838 C CA . ARG B 1 342 ? 29.719 -16.188 13.781 1 85.25 342 ARG B CA 1
ATOM 5839 C C . ARG B 1 342 ? 29.547 -15.914 12.289 1 85.25 342 ARG B C 1
ATOM 5841 O O . ARG B 1 342 ? 30.5 -15.5 11.625 1 85.25 342 ARG B O 1
ATOM 5848 N N . SER B 1 343 ? 28.344 -16.234 11.875 1 85.38 343 SER B N 1
ATOM 5849 C CA . SER B 1 343 ? 28.031 -15.82 10.508 1 85.38 343 SER B CA 1
ATOM 5850 C C . SER B 1 343 ? 27.828 -14.312 10.43 1 85.38 343 SER B C 1
ATOM 5852 O O . SER B 1 343 ? 27.281 -13.703 11.352 1 85.38 343 SER B O 1
ATOM 5854 N N . ASN B 1 344 ? 28.344 -13.719 9.32 1 83.12 344 ASN B N 1
ATOM 5855 C CA . ASN B 1 344 ? 28.234 -12.281 9.133 1 83.12 344 ASN B CA 1
ATOM 5856 C C . ASN B 1 344 ? 27.469 -11.945 7.848 1 83.12 344 ASN B C 1
ATOM 5858 O O . ASN B 1 344 ? 27.469 -12.734 6.898 1 83.12 344 ASN B O 1
ATOM 5862 N N . SER B 1 345 ? 26.781 -10.883 7.949 1 75.31 345 SER B N 1
ATOM 5863 C CA . SER B 1 345 ? 26.141 -10.383 6.73 1 75.31 345 SER B CA 1
ATOM 5864 C C . SER B 1 345 ? 27.141 -9.641 5.852 1 75.31 345 SER B C 1
ATOM 5866 O O . SER B 1 345 ? 28.219 -9.258 6.312 1 75.31 345 SER B O 1
ATOM 5868 N N . ASP B 1 346 ? 26.672 -9.547 4.555 1 73.38 346 ASP B N 1
ATOM 5869 C CA . ASP B 1 346 ? 27.375 -8.539 3.756 1 73.38 346 ASP B CA 1
ATOM 5870 C C . ASP B 1 346 ? 27.125 -7.133 4.289 1 73.38 346 ASP B C 1
ATOM 5872 O O . ASP B 1 346 ? 26.297 -6.949 5.199 1 73.38 346 ASP B O 1
ATOM 5876 N N . SER B 1 347 ? 27.875 -6.184 3.818 1 73.31 347 SER B N 1
ATOM 5877 C CA . SER B 1 347 ? 27.734 -4.805 4.266 1 73.31 347 SER B CA 1
ATOM 5878 C C . SER B 1 347 ? 26.312 -4.285 4.023 1 73.31 347 SER B C 1
ATOM 5880 O O . SER B 1 347 ? 25.719 -4.539 2.971 1 73.31 347 SER B O 1
ATOM 5882 N N . LEU B 1 348 ? 25.828 -3.846 5.039 1 75.25 348 LEU B N 1
ATOM 5883 C CA . LEU B 1 348 ? 24.516 -3.215 4.984 1 75.25 348 LEU B CA 1
ATOM 5884 C C . LEU B 1 348 ? 24.641 -1.722 4.699 1 75.25 348 LEU B C 1
ATOM 5886 O O . LEU B 1 348 ? 25.75 -1.202 4.57 1 75.25 348 LEU B O 1
ATOM 5890 N N . CYS B 1 349 ? 23.469 -1.133 4.488 1 70.25 349 CYS B N 1
ATOM 5891 C CA . CYS B 1 349 ? 23.469 0.292 4.176 1 70.25 349 CYS B CA 1
ATOM 5892 C C . CYS B 1 349 ? 24.141 1.093 5.293 1 70.25 349 CYS B C 1
ATOM 5894 O O . CYS B 1 349 ? 23.953 0.793 6.473 1 70.25 349 CYS B O 1
ATOM 5896 N N . GLY B 1 350 ? 24.875 2.053 4.918 1 69.81 350 GLY B N 1
ATOM 5897 C CA . GLY B 1 350 ? 25.531 2.951 5.855 1 69.81 350 GLY B CA 1
ATOM 5898 C C . GLY B 1 350 ? 26.688 2.309 6.582 1 69.81 350 GLY B C 1
ATOM 5899 O O . GLY B 1 350 ? 27.078 2.758 7.66 1 69.81 350 GLY B O 1
ATOM 5900 N N . GLY B 1 351 ? 27.156 1.16 6.137 1 76.44 351 GLY B N 1
ATOM 5901 C CA . GLY B 1 351 ? 28.297 0.495 6.75 1 76.44 351 GLY B CA 1
ATOM 5902 C C . GLY B 1 351 ? 27.906 -0.398 7.914 1 76.44 351 GLY B C 1
ATOM 5903 O O . GLY B 1 351 ? 28.766 -0.948 8.594 1 76.44 351 GLY B O 1
ATOM 5904 N N . MET B 1 352 ? 26.688 -0.527 8.125 1 82.88 352 MET B N 1
ATOM 5905 C CA . MET B 1 352 ? 26.203 -1.394 9.195 1 82.88 352 MET B CA 1
ATOM 5906 C C . MET B 1 352 ? 26.484 -2.857 8.883 1 82.88 352 MET B C 1
ATOM 5908 O O . MET B 1 352 ? 26.562 -3.242 7.715 1 82.88 352 MET B O 1
ATOM 5912 N N . VAL B 1 353 ? 26.734 -3.6 9.961 1 86.25 353 VAL B N 1
ATOM 5913 C CA . VAL B 1 353 ? 26.969 -5.031 9.797 1 86.25 353 VAL B CA 1
ATOM 5914 C C . VAL B 1 353 ? 26.062 -5.809 10.758 1 86.25 353 VAL B C 1
ATOM 5916 O O . VAL B 1 353 ? 25.641 -5.277 11.781 1 86.25 353 VAL B O 1
ATOM 5919 N N . ALA B 1 354 ? 25.781 -6.965 10.344 1 90.5 354 ALA B N 1
ATOM 5920 C CA . ALA B 1 354 ? 25.016 -7.887 11.18 1 90.5 354 ALA B CA 1
ATOM 5921 C C . ALA B 1 354 ? 25.75 -9.211 11.344 1 90.5 354 ALA B C 1
ATOM 5923 O O . ALA B 1 354 ? 26.375 -9.703 10.406 1 90.5 354 ALA B O 1
ATOM 5924 N N . SER B 1 355 ? 25.688 -9.734 12.594 1 91.44 355 SER B N 1
ATOM 5925 C CA . SER B 1 355 ? 26.375 -10.992 12.875 1 91.44 355 SER B CA 1
ATOM 5926 C C . SER B 1 355 ? 25.594 -11.836 13.875 1 91.44 355 SER B C 1
ATOM 5928 O O . SER B 1 355 ? 24.828 -11.305 14.688 1 91.44 355 SER B O 1
ATOM 5930 N N . VAL B 1 356 ? 25.781 -13.109 13.641 1 93.25 356 VAL B N 1
ATOM 5931 C CA . VAL B 1 356 ? 25.219 -14.031 14.625 1 93.25 356 VAL B CA 1
ATOM 5932 C C . VAL B 1 356 ? 26.25 -14.305 15.719 1 93.25 356 VAL B C 1
ATOM 5934 O O . VAL B 1 356 ? 27.359 -14.773 15.43 1 93.25 356 VAL B O 1
ATOM 5937 N N . ARG B 1 357 ? 25.875 -13.977 16.938 1 89.56 357 ARG B N 1
ATOM 5938 C CA . ARG B 1 357 ? 26.781 -14.188 18.062 1 89.56 357 ARG B CA 1
ATOM 5939 C C . ARG B 1 357 ? 26.047 -14.805 19.25 1 89.56 357 ARG B C 1
ATOM 5941 O O . ARG B 1 357 ? 25.203 -14.164 19.859 1 89.56 357 ARG B O 1
ATOM 5948 N N . ASP B 1 358 ? 26.375 -15.984 19.562 1 89.38 358 ASP B N 1
ATOM 5949 C CA . ASP B 1 358 ? 25.906 -16.672 20.766 1 89.38 358 ASP B CA 1
ATOM 5950 C C . ASP B 1 358 ? 24.391 -16.594 20.875 1 89.38 358 ASP B C 1
ATOM 5952 O O . ASP B 1 358 ? 23.844 -16.156 21.891 1 89.38 358 ASP B O 1
ATOM 5956 N N . GLY B 1 359 ? 23.75 -16.859 19.781 1 91.12 359 GLY B N 1
ATOM 5957 C CA . GLY B 1 359 ? 22.312 -16.969 19.781 1 91.12 359 GLY B CA 1
ATOM 5958 C C . GLY B 1 359 ? 21.609 -15.633 19.594 1 91.12 359 GLY B C 1
ATOM 5959 O O . GLY B 1 359 ? 20.406 -15.523 19.781 1 91.12 359 GLY B O 1
ATOM 5960 N N . HIS B 1 360 ? 22.438 -14.633 19.297 1 93.56 360 HIS B N 1
ATOM 5961 C CA . HIS B 1 360 ? 21.891 -13.305 19.062 1 93.56 360 HIS B CA 1
ATOM 5962 C C . HIS B 1 360 ? 22.234 -12.789 17.672 1 93.56 360 HIS B C 1
ATOM 5964 O O . HIS B 1 360 ? 23.266 -13.164 17.109 1 93.56 360 HIS B O 1
ATOM 5970 N N . LEU B 1 361 ? 21.328 -12.094 17.125 1 93.88 361 LEU B N 1
ATOM 5971 C CA . LEU B 1 361 ? 21.641 -11.266 15.961 1 93.88 361 LEU B CA 1
ATOM 5972 C C . LEU B 1 361 ? 22.094 -9.883 16.391 1 93.88 361 LEU B C 1
ATOM 5974 O O . LEU B 1 361 ? 21.328 -9.133 17 1 93.88 361 LEU B O 1
ATOM 5978 N N . VAL B 1 362 ? 23.297 -9.531 16.078 1 91.12 362 VAL B N 1
ATOM 5979 C CA . VAL B 1 362 ? 23.875 -8.273 16.531 1 91.12 362 VAL B CA 1
ATOM 5980 C C . VAL B 1 362 ? 24.047 -7.32 15.352 1 91.12 362 VAL B C 1
ATOM 5982 O O . VAL B 1 362 ? 24.641 -7.688 14.328 1 91.12 362 VAL B O 1
ATOM 5985 N N . LEU B 1 363 ? 23.5 -6.191 15.492 1 90 363 LEU B N 1
ATOM 5986 C CA . LEU B 1 363 ? 23.656 -5.145 14.484 1 90 363 LEU B CA 1
ATOM 5987 C C . LEU B 1 363 ? 24.438 -3.969 15.047 1 90 363 LEU B C 1
ATOM 5989 O O . LEU B 1 363 ? 24.203 -3.533 16.172 1 90 363 LEU B O 1
ATOM 5993 N N . TRP B 1 364 ? 25.438 -3.545 14.242 1 83.44 364 TRP B N 1
ATOM 5994 C CA . TRP B 1 364 ? 26.219 -2.396 14.695 1 83.44 364 TRP B CA 1
ATOM 5995 C C . TRP B 1 364 ? 26.891 -1.694 13.523 1 83.44 364 TRP B C 1
ATOM 5997 O O . TRP B 1 364 ? 26.906 -2.217 12.406 1 83.44 364 TRP B O 1
ATOM 6007 N N . THR B 1 365 ? 27.25 -0.506 13.719 1 81.88 365 THR B N 1
ATOM 6008 C CA . THR B 1 365 ? 28.078 0.238 12.773 1 81.88 365 THR B CA 1
ATOM 6009 C C . THR B 1 365 ? 29.531 0.311 13.258 1 81.88 365 THR B C 1
ATOM 6011 O O . THR B 1 365 ? 29.812 0.954 14.266 1 81.88 365 THR B O 1
ATOM 6014 N N . PRO B 1 366 ? 30.391 -0.412 12.539 1 73.75 366 PRO B N 1
ATOM 6015 C CA . PRO B 1 366 ? 31.781 -0.398 12.969 1 73.75 366 PRO B CA 1
ATOM 6016 C C . PRO B 1 366 ? 32.406 0.999 12.938 1 73.75 366 PRO B C 1
ATOM 6018 O O . PRO B 1 366 ? 32.094 1.793 12.047 1 73.75 366 PRO B O 1
ATOM 6021 N N . LYS B 1 367 ? 32.938 1.512 14 1 61.84 367 LYS B N 1
ATOM 6022 C CA . LYS B 1 367 ? 33.656 2.785 14.039 1 61.84 367 LYS B CA 1
ATOM 6023 C C . LYS B 1 367 ? 34.875 2.77 13.109 1 61.84 367 LYS B C 1
ATOM 6025 O O . LYS B 1 367 ? 35.531 1.732 12.938 1 61.84 367 LYS B O 1
ATOM 6030 N N . ALA B 1 368 ? 35 3.613 12.227 1 51.88 368 ALA B N 1
ATOM 6031 C CA . ALA B 1 368 ? 36.219 3.771 11.445 1 51.88 368 ALA B CA 1
ATOM 6032 C C . ALA B 1 368 ? 37.438 3.684 12.344 1 51.88 368 ALA B C 1
ATOM 6034 O O . ALA B 1 368 ? 37.5 4.309 13.406 1 51.88 368 ALA B O 1
ATOM 6035 N N . ALA B 1 369 ? 38.156 2.68 12.562 1 42.47 369 ALA B N 1
ATOM 6036 C CA . ALA B 1 369 ? 39.5 2.844 13.172 1 42.47 369 ALA B CA 1
ATOM 6037 C C . ALA B 1 369 ? 40.156 4.113 12.672 1 42.47 369 ALA B C 1
ATOM 6039 O O . ALA B 1 369 ? 40.125 4.414 11.477 1 42.47 369 ALA B O 1
ATOM 6040 N N . ALA B 1 370 ? 40.438 5.207 13.484 1 36.81 370 ALA B N 1
ATOM 6041 C CA . ALA B 1 370 ? 41.344 6.293 13.164 1 36.81 370 ALA B CA 1
ATOM 6042 C C . ALA B 1 370 ? 42.594 5.77 12.414 1 36.81 370 ALA B C 1
ATOM 6044 O O . ALA B 1 370 ? 43.312 4.918 12.922 1 36.81 370 ALA B O 1
ATOM 6045 N N . VAL B 1 371 ? 42.531 5.461 11.203 1 36.53 371 VAL B N 1
ATOM 6046 C CA . VAL B 1 371 ? 43.812 5.297 10.531 1 36.53 371 VAL B CA 1
ATOM 6047 C C . VAL B 1 371 ? 44.844 6.246 11.148 1 36.53 371 VAL B C 1
ATOM 6049 O O . VAL B 1 371 ? 44.625 7.461 11.18 1 36.53 371 VAL B O 1
ATOM 6052 N N . GLU B 1 372 ? 45.562 5.879 12.148 1 34.28 372 GLU B N 1
ATOM 6053 C CA . GLU B 1 372 ? 46.75 6.688 12.484 1 34.28 372 GLU B CA 1
ATOM 6054 C C . GLU B 1 372 ? 47.406 7.23 11.227 1 34.28 372 GLU B C 1
ATOM 6056 O O . GLU B 1 372 ? 47.594 6.508 10.242 1 34.28 372 GLU B O 1
ATOM 6061 N N . PRO B 1 373 ? 47.312 8.562 11 1 39.12 373 PRO B N 1
ATOM 6062 C CA . PRO B 1 373 ? 48.125 9.164 9.938 1 39.12 373 PRO B CA 1
ATOM 6063 C C . PRO B 1 373 ? 49.531 8.617 9.898 1 39.12 373 PRO B C 1
ATOM 6065 O O . PRO B 1 373 ? 50.375 9.023 10.703 1 39.12 373 PRO B O 1
ATOM 6068 N N . GLY B 1 374 ? 49.75 7.414 10.117 1 34.03 374 GLY B N 1
ATOM 6069 C CA . GLY B 1 374 ? 51.156 7.102 10.148 1 34.03 374 GLY B CA 1
ATOM 6070 C C . GLY B 1 374 ? 51.938 7.754 9.016 1 34.03 374 GLY B C 1
ATOM 6071 O O . GLY B 1 374 ? 53.156 7.891 9.094 1 34.03 374 GLY B O 1
ATOM 6072 N N . TRP B 1 375 ? 51.625 7.426 7.711 1 31.56 375 TRP B N 1
ATOM 6073 C CA . TRP B 1 375 ? 52.688 7.719 6.758 1 31.56 375 TRP B CA 1
ATOM 6074 C C . TRP B 1 375 ? 52.75 9.211 6.457 1 31.56 375 TRP B C 1
ATOM 6076 O O . TRP B 1 375 ? 51.781 9.812 6.023 1 31.56 375 TRP B O 1
ATOM 6086 N N . SER B 1 376 ? 53.469 10.039 7.258 1 32.91 376 SER B N 1
ATOM 6087 C CA . SER B 1 376 ? 53.906 11.414 7.055 1 32.91 376 SER B CA 1
ATOM 6088 C C . SER B 1 376 ? 54.219 11.688 5.586 1 32.91 376 SER B C 1
ATOM 6090 O O . SER B 1 376 ? 54.719 10.805 4.875 1 32.91 376 SER B O 1
ATOM 6092 N N . SER B 1 377 ? 53.438 12.578 4.961 1 37.47 377 SER B N 1
ATOM 6093 C CA . SER B 1 377 ? 53.656 13.172 3.643 1 37.47 377 SER B CA 1
ATOM 6094 C C . SER B 1 377 ? 55.125 13.422 3.367 1 37.47 377 SER B C 1
ATOM 6096 O O . SER B 1 377 ? 55.5 13.914 2.297 1 37.47 377 SER B O 1
ATOM 6098 N N . SER B 1 378 ? 55.969 13.305 4.418 1 35.81 378 SER B N 1
ATOM 6099 C CA . SER B 1 378 ? 57.312 13.758 4.113 1 35.81 378 SER B CA 1
ATOM 6100 C C . SER B 1 378 ? 57.969 12.883 3.049 1 35.81 378 SER B C 1
ATOM 6102 O O . SER B 1 378 ? 58.75 13.367 2.248 1 35.81 378 SER B O 1
ATOM 6104 N N . GLN B 1 379 ? 57.75 11.555 3.139 1 30.69 379 GLN B N 1
ATOM 6105 C CA . GLN B 1 379 ? 58.656 10.867 2.227 1 30.69 379 GLN B CA 1
ATOM 6106 C C . GLN B 1 379 ? 58.156 10.945 0.789 1 30.69 379 GLN B C 1
ATOM 6108 O O . GLN B 1 379 ? 58.938 10.812 -0.156 1 30.69 379 GLN B O 1
ATOM 6113 N N . GLN B 1 380 ? 56.781 10.867 0.617 1 28.52 380 GLN B N 1
ATOM 6114 C CA . GLN B 1 380 ? 56.375 10.789 -0.784 1 28.52 380 GLN B CA 1
ATOM 6115 C C . GLN B 1 380 ? 56.469 12.164 -1.453 1 28.52 380 GLN B C 1
ATOM 6117 O O . GLN B 1 380 ? 56.219 12.281 -2.656 1 28.52 380 GLN B O 1
ATOM 6122 N N . GLN B 1 381 ? 56.469 13.273 -0.754 1 30.83 381 GLN B N 1
ATOM 6123 C CA . GLN B 1 381 ? 56.688 14.547 -1.431 1 30.83 381 GLN B CA 1
ATOM 6124 C C . GLN B 1 381 ? 58 14.539 -2.203 1 30.83 381 GLN B C 1
ATOM 6126 O O . GLN B 1 381 ? 58.25 15.406 -3.043 1 30.83 381 GLN B O 1
ATOM 6131 N N . ARG B 1 382 ? 58.969 13.805 -1.686 1 29.67 382 ARG B N 1
ATOM 6132 C CA . ARG B 1 382 ? 60.281 13.898 -2.346 1 29.67 382 ARG B CA 1
ATOM 6133 C C . ARG B 1 382 ? 60.219 13.242 -3.721 1 29.67 382 ARG B C 1
ATOM 6135 O O . ARG B 1 382 ? 61.031 13.586 -4.602 1 29.67 382 ARG B O 1
ATOM 6142 N N . ARG B 1 383 ? 59.531 12.031 -3.832 1 29.14 383 ARG B N 1
ATOM 6143 C CA . ARG B 1 383 ? 59.719 11.414 -5.137 1 29.14 383 ARG B CA 1
ATOM 6144 C C . ARG B 1 383 ? 58.969 12.18 -6.227 1 29.14 383 ARG B C 1
ATOM 6146 O O . ARG B 1 383 ? 59.25 11.992 -7.418 1 29.14 383 ARG B O 1
ATOM 6153 N N . GLN B 1 384 ? 57.781 12.766 -5.816 1 27.69 384 GLN B N 1
ATOM 6154 C CA . GLN B 1 384 ? 57.031 13.336 -6.926 1 27.69 384 GLN B CA 1
ATOM 6155 C C . GLN B 1 384 ? 57.719 14.578 -7.48 1 27.69 384 GLN B C 1
ATOM 6157 O O . GLN B 1 384 ? 57.188 15.227 -8.391 1 27.69 384 GLN B O 1
ATOM 6162 N N . ARG B 1 385 ? 58.719 15.125 -6.852 1 28.03 385 ARG B N 1
ATOM 6163 C CA . ARG B 1 385 ? 59.312 16.281 -7.523 1 28.03 385 ARG B CA 1
ATOM 6164 C C . ARG B 1 385 ? 59.75 15.938 -8.945 1 28.03 385 ARG B C 1
ATOM 6166 O O . ARG B 1 385 ? 59.906 16.828 -9.781 1 28.03 385 ARG B O 1
ATOM 6173 N N . ARG B 1 386 ? 60.375 14.742 -9.086 1 25.8 386 ARG B N 1
ATOM 6174 C CA . ARG B 1 386 ? 61.125 14.688 -10.352 1 25.8 386 ARG B CA 1
ATOM 6175 C C . ARG B 1 386 ? 60.156 14.609 -11.531 1 25.8 386 ARG B C 1
ATOM 6177 O O . ARG B 1 386 ? 60.5 15.023 -12.641 1 25.8 386 ARG B O 1
ATOM 6184 N N . ALA B 1 387 ? 59.188 13.703 -11.406 1 27.09 387 ALA B N 1
ATOM 6185 C CA . ALA B 1 387 ? 58.625 13.352 -12.703 1 27.09 387 ALA B CA 1
ATOM 6186 C C . ALA B 1 387 ? 57.625 14.406 -13.172 1 27.09 387 ALA B C 1
ATOM 6188 O O . ALA B 1 387 ? 56.594 14.086 -13.781 1 27.09 387 ALA B O 1
ATOM 6189 N N . GLY B 1 388 ? 57.594 15.672 -12.531 1 22.45 388 GLY B N 1
ATOM 6190 C CA . GLY B 1 388 ? 56.625 16.688 -12.883 1 22.45 388 GLY B CA 1
ATOM 6191 C C . GLY B 1 388 ? 56.531 16.938 -14.375 1 22.45 388 GLY B C 1
ATOM 6192 O O . GLY B 1 388 ? 55.625 17.625 -14.844 1 22.45 388 GLY B O 1
ATOM 6193 N N . ALA B 1 389 ? 57.625 16.906 -15.094 1 21.88 389 ALA B N 1
ATOM 6194 C CA . ALA B 1 389 ? 57.719 17.891 -16.172 1 21.88 389 ALA B CA 1
ATOM 6195 C C . ALA B 1 389 ? 56.844 17.484 -17.359 1 21.88 389 ALA B C 1
ATOM 6197 O O . ALA B 1 389 ? 56.594 18.281 -18.266 1 21.88 389 ALA B O 1
ATOM 6198 N N . ALA B 1 390 ? 56.844 16.219 -17.734 1 22.39 390 ALA B N 1
ATOM 6199 C CA . ALA B 1 390 ? 56.531 16.156 -19.156 1 22.39 390 ALA B CA 1
ATOM 6200 C C . ALA B 1 390 ? 55.031 16.406 -19.391 1 22.39 390 ALA B C 1
ATOM 6202 O O . ALA B 1 390 ? 54.188 15.578 -19.016 1 22.39 390 ALA B O 1
ATOM 6203 N N . ALA B 1 391 ? 54.5 17.75 -19.25 1 22.86 391 ALA B N 1
ATOM 6204 C CA . ALA B 1 391 ? 53.25 18.453 -19.594 1 22.86 391 ALA B CA 1
ATOM 6205 C C . ALA B 1 391 ? 52.812 18.109 -21.016 1 22.86 391 ALA B C 1
ATOM 6207 O O . ALA B 1 391 ? 53.406 18.578 -21.984 1 22.86 391 ALA B O 1
ATOM 6208 N N . ASP B 1 392 ? 52.906 16.812 -21.562 1 20.05 392 ASP B N 1
ATOM 6209 C CA . ASP B 1 392 ? 52.625 16.891 -23 1 20.05 392 ASP B CA 1
ATOM 6210 C C . ASP B 1 392 ? 51.281 17.547 -23.266 1 20.05 392 ASP B C 1
ATOM 6212 O O . ASP B 1 392 ? 50.25 17.172 -22.641 1 20.05 392 ASP B O 1
ATOM 6216 N N . PRO B 1 393 ? 51.156 18.781 -23.906 1 20.56 393 PRO B N 1
ATOM 6217 C CA . PRO B 1 393 ? 50.188 19.781 -24.297 1 20.56 393 PRO B CA 1
ATOM 6218 C C . PRO B 1 393 ? 49 19.172 -25.062 1 20.56 393 PRO B C 1
ATOM 6220 O O . PRO B 1 393 ? 47.844 19.594 -24.875 1 20.56 393 PRO B O 1
ATOM 6223 N N . GLU B 1 394 ? 49.25 18.375 -26.125 1 19.08 394 GLU B N 1
ATOM 6224 C CA . GLU B 1 394 ? 48.625 18.719 -27.406 1 19.08 394 GLU B CA 1
ATOM 6225 C C . GLU B 1 394 ? 47.156 18.281 -27.438 1 19.08 394 GLU B C 1
ATOM 6227 O O . GLU B 1 394 ? 46.312 19 -27.969 1 19.08 394 GLU B O 1
ATOM 6232 N N . LEU B 1 395 ? 46.812 17.031 -27.219 1 18.3 395 LEU B N 1
ATOM 6233 C CA . LEU B 1 395 ? 45.875 16.516 -28.203 1 18.3 395 LEU B CA 1
ATOM 6234 C C . LEU B 1 395 ? 44.469 17.047 -27.938 1 18.3 395 LEU B C 1
ATOM 6236 O O . LEU B 1 395 ? 43.844 16.703 -26.922 1 18.3 395 LEU B O 1
ATOM 6240 N N . ALA B 1 396 ? 44.219 18.438 -28.281 1 20.34 396 ALA B N 1
ATOM 6241 C CA . ALA B 1 396 ? 43.031 19.234 -28.609 1 20.34 396 ALA B CA 1
ATOM 6242 C C . ALA B 1 396 ? 42.031 18.438 -29.406 1 20.34 396 ALA B C 1
ATOM 6244 O O . ALA B 1 396 ? 42.344 17.969 -30.516 1 20.34 396 ALA B O 1
ATOM 6245 N N . CYS B 1 397 ? 41.344 17.516 -28.766 1 19.47 397 CYS B N 1
ATOM 6246 C CA . CYS B 1 397 ? 40.312 16.719 -29.453 1 19.47 397 CYS B CA 1
ATOM 6247 C C . CYS B 1 397 ? 39.531 17.578 -30.438 1 19.47 397 CYS B C 1
ATOM 6249 O O . CYS B 1 397 ? 39.094 18.672 -30.109 1 19.47 397 CYS B O 1
ATOM 6251 N N . CYS B 1 398 ? 39.781 17.328 -31.766 1 18.69 398 CYS B N 1
ATOM 6252 C CA . CYS B 1 398 ? 39.375 17.75 -33.094 1 18.69 398 CYS B CA 1
ATOM 6253 C C . CYS B 1 398 ? 37.875 18.062 -33.125 1 18.69 398 CYS B C 1
ATOM 6255 O O . CYS B 1 398 ? 37.062 17.266 -32.656 1 18.69 398 CYS B O 1
ATOM 6257 N N . THR B 1 399 ? 37.562 19.391 -33.062 1 20.53 399 THR B N 1
ATOM 6258 C CA . THR B 1 399 ? 36.469 20.25 -33.438 1 20.53 399 THR B CA 1
ATOM 6259 C C . THR B 1 399 ? 35.938 19.906 -34.844 1 20.53 399 THR B C 1
ATOM 6261 O O . THR B 1 399 ? 36.656 20.109 -35.844 1 20.53 399 THR B O 1
ATOM 6264 N N . ALA B 1 400 ? 35.625 18.562 -35.188 1 20.52 400 ALA B N 1
ATOM 6265 C CA . ALA B 1 400 ? 35.281 18.391 -36.594 1 20.52 400 ALA B CA 1
ATOM 6266 C C . ALA B 1 400 ? 34.312 19.484 -37.062 1 20.52 400 ALA B C 1
ATOM 6268 O O . ALA B 1 400 ? 33.312 19.766 -36.406 1 20.52 400 ALA B O 1
ATOM 6269 N N . GLU B 1 401 ? 34.969 20.469 -37.781 1 20.09 401 GLU B N 1
ATOM 6270 C CA . GLU B 1 401 ? 34.469 21.578 -38.594 1 20.09 401 GLU B CA 1
ATOM 6271 C C . GLU B 1 401 ? 33.438 21.094 -39.594 1 20.09 401 GLU B C 1
ATOM 6273 O O . GLU B 1 401 ? 33.719 20.203 -40.406 1 20.09 401 GLU B O 1
ATOM 6278 N N . VAL B 1 402 ? 32.188 20.766 -39.188 1 22.19 402 VAL B N 1
ATOM 6279 C CA . VAL B 1 402 ? 31.141 20.656 -40.219 1 22.19 402 VAL B CA 1
ATOM 6280 C C . VAL B 1 402 ? 31.25 21.844 -41.188 1 22.19 402 VAL B C 1
ATOM 6282 O O . VAL B 1 402 ? 31.125 23 -40.75 1 22.19 402 VAL B O 1
ATOM 6285 N N . SER B 1 403 ? 32.25 21.766 -42.094 1 19.92 403 SER B N 1
ATOM 6286 C CA . SER B 1 403 ? 32.469 22.641 -43.25 1 19.92 403 SER B CA 1
ATOM 6287 C C . SER B 1 403 ? 31.188 22.953 -44 1 19.92 403 SER B C 1
ATOM 6289 O O . SER B 1 403 ? 30.328 22.078 -44.156 1 19.92 403 SER B O 1
ATOM 6291 N N . THR B 1 404 ? 30.906 24.203 -43.844 1 22.03 404 THR B N 1
ATOM 6292 C CA . THR B 1 404 ? 30.078 25.062 -44.656 1 22.03 404 THR B CA 1
ATOM 6293 C C . THR B 1 404 ? 30.453 24.938 -46.125 1 22.03 404 THR B C 1
ATOM 6295 O O . THR B 1 404 ? 31.547 25.359 -46.531 1 22.03 404 THR B O 1
ATOM 6298 N N . ALA B 1 405 ? 30.375 23.719 -46.812 1 21.38 405 ALA B N 1
ATOM 6299 C CA . ALA B 1 405 ? 30.594 23.812 -48.25 1 21.38 405 ALA B CA 1
ATOM 6300 C C . ALA B 1 405 ? 29.891 25.031 -48.844 1 21.38 405 ALA B C 1
ATOM 6302 O O . ALA B 1 405 ? 28.828 25.438 -48.344 1 21.38 405 ALA B O 1
ATOM 6303 N N . GLY B 1 406 ? 30.609 25.812 -49.688 1 20.23 406 GLY B N 1
ATOM 6304 C CA . GLY B 1 406 ? 30.703 26.938 -50.625 1 20.23 406 GLY B CA 1
ATOM 6305 C C . GLY B 1 406 ? 29.672 26.875 -51.719 1 20.23 406 GLY B C 1
ATOM 6306 O O . GLY B 1 406 ? 29.703 27.672 -52.656 1 20.23 406 GLY B O 1
ATOM 6307 N N . GLN B 1 407 ? 28.688 25.984 -51.781 1 20.42 407 GLN B N 1
ATOM 6308 C CA . GLN B 1 407 ? 28.281 26.203 -53.188 1 20.42 407 GLN B CA 1
ATOM 6309 C C . GLN B 1 407 ? 28.016 27.688 -53.438 1 20.42 407 GLN B C 1
ATOM 6311 O O . GLN B 1 407 ? 27.812 28.469 -52.5 1 20.42 407 GLN B O 1
ATOM 6316 N N . GLY B 1 408 ? 27.547 27.953 -54.812 1 18.56 408 GLY B N 1
ATOM 6317 C CA . GLY B 1 408 ? 27.453 28.656 -56.062 1 18.56 408 GLY B CA 1
ATOM 6318 C C . GLY B 1 408 ? 26.453 29.797 -56.062 1 18.56 408 GLY B C 1
ATOM 6319 O O . GLY B 1 408 ? 25.281 29.594 -55.781 1 18.56 408 GLY B O 1
ATOM 6320 N N . ALA B 1 409 ? 26.984 30.891 -55.312 1 17.23 409 ALA B N 1
ATOM 6321 C CA . ALA B 1 409 ? 27.219 31.969 -56.25 1 17.23 409 ALA B CA 1
ATOM 6322 C C . ALA B 1 409 ? 28.594 31.812 -56.938 1 17.23 409 ALA B C 1
ATOM 6324 O O . ALA B 1 409 ? 29.562 31.422 -56.281 1 17.23 409 ALA B O 1
#

Radius of gyration: 33.92 Å; Cα contacts (8 Å, |Δi|>4): 1134; chains: 2; bounding box: 119×92×100 Å

Sequence (818 aa):
LWTSLHVKLQQSLTSSNLLGAAESVLVAVSGGQDSVCLLHALVDLRPIWGWRLGVVHCDHGWRVDSAVNADFVRELAAQHLDLPCYVRAAPQGAVPSERAAREWRYRVFADVAFAHGYDVVVTGHTATDRAETMLLNLLRGSGPDGLVALARSRPLGSYSPADPTCAPGGELDIPRARSRSVRLVRPLLEFSRSQTQEFVEQLALPYFHDTTNDCNDLRRNRLRNEVLPALRAGFNPRLDQALFRFLEVLDADLEYLTRVTEDLYDNVVSYEYRASSGDHSSVPAQGSSDERMLKLHELRRLPLAMQRRVVRKAGARAGNAPSRVRYEDVARCLALLHAPNRSNSDSLCGGMVASVRDGHLVLWTPKAAAVEPGWSSSQQQRRQRRAGAAADPELACCTAEVSTAGQGALWTSLHVKLQQSLTSSNLLGAAESVLVAVSGGQDSVCLLHALVDLRPIWGWRLGVVHCDHGWRVDSAVNADFVRELAAQHLDLPCYVRAAPQGAVPSERAAREWRYRVFADVAFAHGYDVVVTGHTATDRAETMLLNLLRGSGPDGLVALARSRPLGSYSPADPTCAPGGELDIPRARSRSVRLVRPLLEFSRSQTQEFVEQLALPYFHDTTNDCNDLRRNRLRNEVLPALRAGFNPRLDQALFRFLEVLDADLEYLTRVTEDLYDNVVSYEYRASSGDHSSVPAQGSSDERMLKLHELRRLPLAMQRRVVRKAGARAGNAPSRVRYEDVARCLALLHAPNRSNSDSLCGGMVASVRDGHLVLWTPKAAAVEPGWSSSQQQRRQRRAGAAADPELACCTAEVSTAGQGA

InterPro domains:
  IPR011063 tRNA(Ile)-lysidine/2-thiocytidine synthase, N-terminal [PF01171] (25-226)
  IPR012094 tRNA(Ile)-lysidine synthase [MF_01161] (9-355)
  IPR012094 tRNA(Ile)-lysidine synthase [PTHR43033] (18-311)
  IPR012795 tRNA(Ile)-lysidine synthase, N-terminal [TIGR02432] (25-229)
  IPR012795 tRNA(Ile)-lysidine synthase, N-terminal [cd01992] (24-229)
  IPR014729 Rossmann-like alpha/beta/alpha sandwich fold [G3DSA:3.40.50.620] (3-233)